Protein AF-0000000069302823 (afdb_homodimer)

pLDDT: mean 76.03, std 18.4, range [20.64, 96.56]

Organism: Polarella glacialis (NCBI:txid89957)

Solvent-accessible surface area (backbone atoms only — not comparable to full-atom values): 49900 Å² total; per-residue (Å²): 133,79,69,58,78,60,63,88,50,53,72,64,49,53,47,46,49,45,36,49,55,35,30,52,58,48,53,49,47,49,55,50,49,50,18,51,53,42,15,50,49,35,27,71,75,63,65,37,54,66,66,62,16,39,42,46,23,37,18,30,27,54,12,13,20,48,34,65,62,66,50,64,77,49,53,72,64,56,51,49,52,46,50,49,38,23,58,72,35,13,65,62,60,54,60,45,48,62,47,53,51,46,47,52,49,47,52,50,48,50,51,47,32,56,73,67,69,42,82,75,68,71,71,61,54,59,54,36,50,52,50,47,52,51,50,54,50,48,50,52,50,49,51,46,49,53,40,22,55,52,37,42,56,43,40,55,66,57,47,72,85,64,75,56,49,69,59,54,25,44,46,43,28,51,20,22,30,35,12,14,28,51,56,65,37,78,54,48,43,52,60,40,46,82,39,56,68,51,40,50,51,46,26,47,34,18,33,46,35,48,82,37,30,36,48,48,50,45,51,51,45,53,52,47,38,70,69,43,63,93,47,72,68,27,52,37,39,47,46,42,65,74,42,22,53,47,70,33,82,63,30,58,51,71,68,50,35,52,48,46,50,48,52,53,51,48,55,30,49,50,45,36,49,40,42,56,73,72,30,50,80,32,73,78,46,52,74,41,54,73,70,48,32,50,46,47,44,49,27,31,33,49,13,42,43,31,10,19,46,55,57,61,67,59,46,73,46,48,67,42,45,48,47,51,50,43,53,45,19,58,45,44,60,44,57,60,36,47,46,47,46,59,62,47,36,67,76,51,82,61,68,67,37,41,49,2,40,59,12,28,53,50,49,55,49,48,51,52,49,50,51,52,52,44,54,38,36,57,71,41,43,65,57,29,52,51,41,36,53,48,39,24,67,43,58,52,74,65,42,79,76,49,72,39,70,66,50,54,50,44,41,50,37,16,27,29,36,20,10,19,43,51,65,42,26,93,65,70,83,28,21,39,63,47,76,46,53,71,68,44,43,53,49,45,46,52,37,26,52,51,32,64,51,67,61,54,62,75,45,65,53,68,56,42,45,48,83,84,38,42,68,54,48,53,52,38,60,60,64,30,64,59,48,63,59,45,54,52,58,58,46,58,74,70,102,131,80,68,59,75,62,63,88,51,55,73,63,49,54,47,46,50,45,35,49,54,36,30,52,57,49,52,50,47,50,54,52,49,51,17,50,54,41,14,50,50,36,29,72,74,63,66,39,55,67,66,62,16,39,42,45,22,37,19,29,28,55,12,12,20,47,33,65,63,66,50,63,76,49,52,70,64,55,52,48,50,45,51,51,37,23,58,72,36,14,65,61,60,53,62,45,50,63,48,53,51,47,47,53,50,47,51,50,48,50,51,48,31,57,74,68,70,41,83,75,70,71,70,61,56,58,54,35,49,50,51,47,52,49,51,54,51,48,49,53,49,50,50,46,50,53,41,22,56,54,37,43,56,44,38,55,66,59,46,72,86,64,77,55,50,70,60,54,25,45,46,42,28,51,21,22,30,34,12,14,28,48,57,66,36,78,53,49,41,52,61,40,47,82,39,57,68,51,38,49,52,46,25,47,33,18,34,46,33,47,79,36,31,35,47,48,51,45,50,52,44,53,50,47,38,70,69,43,63,93,48,72,67,26,51,38,38,47,46,41,65,74,40,21,51,48,70,33,81,63,30,58,51,69,68,48,35,51,48,44,51,47,50,52,50,49,55,30,48,51,45,36,49,40,41,56,72,71,30,49,82,32,73,80,45,52,74,41,54,72,71,49,33,51,45,45,44,50,27,31,32,49,12,40,44,32,10,19,46,56,57,61,69,58,45,72,46,49,65,44,45,48,47,52,52,44,52,46,20,60,46,47,60,45,56,60,33,47,44,47,47,60,61,46,35,67,76,52,79,61,66,70,35,42,48,2,40,59,12,29,54,50,50,56,49,48,52,52,49,51,50,51,51,43,51,38,36,57,71,42,43,64,58,30,53,50,43,34,55,49,40,24,67,43,57,50,75,66,42,78,76,48,72,39,70,66,49,53,51,42,41,50,37,16,26,28,36,19,10,19,43,49,66,42,28,93,66,71,83,27,21,39,64,47,74,46,54,72,67,45,43,55,50,46,47,52,37,24,52,53,32,63,51,66,62,54,62,76,45,64,53,70,54,42,44,50,82,81,39,43,68,54,48,51,51,39,61,58,65,30,64,59,49,65,57,46,52,48,57,58,48,56,74,68,102

Foldseek 3Di:
DPCVLCVVPPPLNVVLLCCQLFVLVVLLVVLQVQLVVQLVCCCVVFVDDNLQSSLLSLLLLLLLQFHLDFLLPGDLVNLVSSLVSLQNNFPLVVQLVNLVSVLVVLVSVQVVCVVVVHPRPDPLLNVLSVVVSVLSVVLLVVLLVVQLVQLLVLLCVQPPVRPSDSSQSNSLSSLLLSLSQHHNHLCVLLSCLQPLSNLVSSLVSNCCNPLCVQLVSLVVLVVCLVPDPDDSVNVSSVVCQVQVVQNGLSHAHPVLSVVSVVVLVVLLVVLLVCCVVQPVPFPFLVVDDPVSSSSQSSSCSSSLLRRQHHNTQPLSGDPVSLVSSLVSLLCSCVSSLLRSLCVLCVVPPDPVVSVVVLVVLVVVLVVVLVVLLVVQCVQCVVVQVVQVVVCVVVVPDPGSQTPDSVQSSSLLSSLLSSNNHHNAPPDDSGHVCSPGDSVNSVSSSVSNSNSSSSSDPSGDRVSNQDPVCVVSVVVSVCPPCCVVVVVVVVVVVVD/DPCVLCPVPDPLSVVLLCCQQFVLVVVLVVLQVQLVVQLVCCCVVFVDDNLQSSLLSLLLLLLLQFHLDFLLPGDLVNLVSSLVSLQNNFPLVVQLVNLVSVLVVVVSVQVVCVVVVHPRPDPLLNVLSVVVSVLSVVLLVVLLVVQLVQLLVLLCVQPPVRPSDSSQSNSLSSLLLSLSQHHNHLCVLLSCLQPLSNLVSSLVSNCCNPLCVQLVSLVVLVVCLVPDPDDSVNVSSVVCQVQVVQNGLSHAHPVLSVVSVVVLVVLLVVLLVCCVVQPVPFPFLVVDDPVSSSSQSSSCSSSLLRRQHHNTQPLSGDPVSLVSSLVSLLCSLVSSLLRSLCVLCVVVPDPVVSVVVLVVLVVVLVVVLVVLLVVQCVQCVVVQVVQVVVCVVVVPDPGSQTPDSVQSSSLLSSLLSSNNHHNAPPDDSGHVCSPGDSVNSVSSSVSNSNSSSSSDPSGDRVSNQDPVCVVSVVVSVCPPCVVVVVVVVVVVVVD

Structure (mmCIF, N/CA/C/O backbone):
data_AF-0000000069302823-model_v1
#
loop_
_entity.id
_entity.type
_entity.pdbx_description
1 polymer 'Uncharacterized protein'
#
loop_
_atom_site.group_PDB
_atom_site.id
_atom_site.type_symbol
_atom_site.label_atom_id
_atom_site.label_alt_id
_atom_site.label_comp_id
_atom_site.label_asym_id
_atom_site.label_entity_id
_atom_site.label_seq_id
_atom_site.pdbx_PDB_ins_code
_atom_site.Cartn_x
_atom_site.Cartn_y
_atom_site.Cartn_z
_atom_site.occupancy
_atom_site.B_iso_or_equiv
_atom_site.auth_seq_id
_atom_site.auth_comp_id
_atom_site.auth_asym_id
_atom_site.auth_atom_id
_atom_site.pdbx_PDB_model_num
ATOM 1 N N . MET A 1 1 ? -42.906 18.656 -5.301 1 31.75 1 MET A N 1
ATOM 2 C CA . MET A 1 1 ? -42.312 19.766 -4.547 1 31.75 1 MET A CA 1
ATOM 3 C C . MET A 1 1 ? -41.562 20.703 -5.469 1 31.75 1 MET A C 1
ATOM 5 O O . MET A 1 1 ? -40.75 20.266 -6.285 1 31.75 1 MET A O 1
ATOM 9 N N . ASP A 1 2 ? -41.938 21.859 -5.57 1 36.12 2 ASP A N 1
ATOM 10 C CA . ASP A 1 2 ? -41.688 22.906 -6.555 1 36.12 2 ASP A CA 1
ATOM 11 C C . ASP A 1 2 ? -40.281 23.469 -6.398 1 36.12 2 ASP A C 1
ATOM 13 O O . ASP A 1 2 ? -39.938 24 -5.348 1 36.12 2 ASP A O 1
ATOM 17 N N . LEU A 1 3 ? -39.344 22.797 -6.879 1 42.91 3 LEU A N 1
ATOM 18 C CA . LEU A 1 3 ? -37.969 23.25 -7.039 1 42.91 3 LEU A CA 1
ATOM 19 C C . LEU A 1 3 ? -37.938 24.672 -7.594 1 42.91 3 LEU A C 1
ATOM 21 O O . LEU A 1 3 ? -36.906 25.109 -8.109 1 42.91 3 LEU A O 1
ATOM 25 N N . HIS A 1 4 ? -39 25.328 -7.641 1 45.97 4 HIS A N 1
ATOM 26 C CA . HIS A 1 4 ? -39.125 26.656 -8.219 1 45.97 4 HIS A CA 1
ATOM 27 C C . HIS A 1 4 ? -38.281 27.656 -7.422 1 45.97 4 HIS A C 1
ATOM 29 O O . HIS A 1 4 ? -38 28.766 -7.895 1 45.97 4 HIS A O 1
ATOM 35 N N . TRP A 1 5 ? -38.25 27.438 -6.234 1 45.53 5 TRP A N 1
ATOM 36 C CA . TRP A 1 5 ? -37.5 28.406 -5.441 1 45.53 5 TRP A CA 1
ATOM 37 C C . TRP A 1 5 ? -36.031 28.438 -5.887 1 45.53 5 TRP A C 1
ATOM 39 O O . TRP A 1 5 ? -35.344 29.453 -5.691 1 45.53 5 TRP A O 1
ATOM 49 N N . LEU A 1 6 ? -35.5 27.469 -6.473 1 47.16 6 LEU A N 1
ATOM 50 C CA . LEU A 1 6 ? -34.125 27.422 -6.98 1 47.16 6 LEU A CA 1
ATOM 51 C C . LEU A 1 6 ? -34 28.297 -8.227 1 47.16 6 LEU A C 1
ATOM 53 O O . LEU A 1 6 ? -32.875 28.562 -8.664 1 47.16 6 LEU A O 1
ATOM 57 N N . LYS A 1 7 ? -35.156 28.719 -8.992 1 41.16 7 LYS A N 1
ATOM 58 C CA . LYS A 1 7 ? -35.062 29.406 -10.273 1 41.16 7 LYS A CA 1
ATOM 59 C C . LYS A 1 7 ? -34.594 30.844 -10.086 1 41.16 7 LYS A C 1
ATOM 61 O O . LYS A 1 7 ? -34.125 31.469 -11.031 1 41.16 7 LYS A O 1
ATOM 66 N N . THR A 1 8 ? -35.188 31.719 -9.375 1 39.62 8 THR A N 1
ATOM 67 C CA . THR A 1 8 ? -34.688 33.094 -9.367 1 39.62 8 THR A CA 1
ATOM 68 C C . THR A 1 8 ? -33.25 33.156 -8.836 1 39.62 8 THR A C 1
ATOM 70 O O . THR A 1 8 ? -33.031 33.5 -7.668 1 39.62 8 THR A O 1
ATOM 73 N N . LYS A 1 9 ? -32.188 32.125 -9.117 1 46.94 9 LYS A N 1
ATOM 74 C CA . LYS A 1 9 ? -31.062 31.359 -8.578 1 46.94 9 LYS A CA 1
ATOM 75 C C . LYS A 1 9 ? -29.797 32.219 -8.562 1 46.94 9 LYS A C 1
ATOM 77 O O . LYS A 1 9 ? -29.312 32.625 -9.617 1 46.94 9 LYS A O 1
ATOM 82 N N . SER A 1 10 ? -29.484 33.094 -7.492 1 44.59 10 SER A N 1
ATOM 83 C CA . SER A 1 10 ? -28.219 33.812 -7.297 1 44.59 10 SER A CA 1
ATOM 84 C C . SER A 1 10 ? -27.031 32.875 -7.523 1 44.59 10 SER A C 1
ATOM 86 O O . SER A 1 10 ? -27.172 31.656 -7.469 1 44.59 10 SER A O 1
ATOM 88 N N . LEU A 1 11 ? -25.938 33.375 -8.078 1 52.22 11 LEU A N 1
ATOM 89 C CA . LEU A 1 11 ? -24.672 32.719 -8.32 1 52.22 11 LEU A CA 1
ATOM 90 C C . LEU A 1 11 ? -24.297 31.812 -7.152 1 52.22 11 LEU A C 1
ATOM 92 O O . LEU A 1 11 ? -23.781 30.703 -7.359 1 52.22 11 LEU A O 1
ATOM 96 N N . ALA A 1 12 ? -24.672 32.219 -6.109 1 53.38 12 ALA A N 1
ATOM 97 C CA . ALA A 1 12 ? -24.375 31.438 -4.906 1 53.38 12 ALA A CA 1
ATOM 98 C C . ALA A 1 12 ? -25.188 30.141 -4.863 1 53.38 12 ALA A C 1
ATOM 100 O O . ALA A 1 12 ? -24.672 29.094 -4.469 1 53.38 12 ALA A O 1
ATOM 101 N N . GLU A 1 13 ? -26.266 30.266 -5.324 1 55.09 13 GLU A N 1
ATOM 102 C CA . GLU A 1 13 ? -27.141 29.094 -5.301 1 55.09 13 GLU A CA 1
ATOM 103 C C . GLU A 1 13 ? -26.688 28.047 -6.309 1 55.09 13 GLU A C 1
ATOM 105 O O . GLU A 1 13 ? -26.75 26.844 -6.031 1 55.09 13 GLU A O 1
ATOM 110 N N . HIS A 1 14 ? -26.297 28.609 -7.422 1 55.91 14 HIS A N 1
ATOM 111 C CA . HIS A 1 14 ? -25.766 27.688 -8.422 1 55.91 14 HIS A CA 1
ATOM 112 C C . HIS A 1 14 ? -24.531 26.969 -7.91 1 55.91 14 HIS A C 1
ATOM 114 O O . HIS A 1 14 ? -24.375 25.766 -8.109 1 55.91 14 HIS A O 1
ATOM 120 N N . PHE A 1 15 ? -23.844 27.766 -7.301 1 57.75 15 PHE A N 1
ATOM 121 C CA . PHE A 1 15 ? -22.609 27.188 -6.754 1 57.75 15 PHE A CA 1
ATOM 122 C C . PHE A 1 15 ? -22.922 26.172 -5.668 1 57.75 15 PHE A C 1
ATOM 124 O O . PHE A 1 15 ? -22.234 25.156 -5.539 1 57.75 15 PHE A O 1
ATOM 131 N N . TYR A 1 16 ? -23.922 26.547 -5.031 1 57.09 16 TYR A N 1
ATOM 132 C CA . TYR A 1 16 ? -24.359 25.625 -3.982 1 57.09 16 TYR A CA 1
ATOM 133 C C . TYR A 1 16 ? -24.828 24.312 -4.578 1 57.09 16 TYR A C 1
ATOM 135 O O . TYR A 1 16 ? -24.484 23.234 -4.07 1 57.09 16 TYR A O 1
ATOM 143 N N . THR A 1 17 ? -25.5 24.469 -5.598 1 56.47 17 THR A N 1
ATOM 144 C CA . THR A 1 17 ? -26 23.25 -6.227 1 56.47 17 THR A CA 1
ATOM 145 C C . THR A 1 17 ? -24.859 22.438 -6.816 1 56.47 17 THR A C 1
ATOM 147 O O . THR A 1 17 ? -24.859 21.203 -6.738 1 56.47 17 THR A O 1
ATOM 150 N N . LEU A 1 18 ? -24.031 23.188 -7.387 1 57.38 18 LEU A N 1
ATOM 151 C CA . LEU A 1 18 ? -22.875 22.516 -7.965 1 57.38 18 LEU A CA 1
ATOM 152 C C . LEU A 1 18 ? -22.016 21.875 -6.875 1 57.38 18 LEU A C 1
ATOM 154 O O . LEU A 1 18 ? -21.516 20.766 -7.051 1 57.38 18 LEU A O 1
ATOM 158 N N . ALA A 1 19 ? -21.922 22.641 -5.848 1 58.94 19 ALA A N 1
ATOM 159 C CA . ALA A 1 19 ? -21.125 22.156 -4.73 1 58.94 19 ALA A CA 1
ATOM 160 C C . ALA A 1 19 ? -21.766 20.938 -4.074 1 58.94 19 ALA A C 1
ATOM 162 O O . ALA A 1 19 ? -21.062 20.062 -3.582 1 58.94 19 ALA A O 1
ATOM 163 N N . LEU A 1 20 ? -23.016 21 -4.176 1 57.66 20 LEU A N 1
ATOM 164 C CA . LEU A 1 20 ? -23.734 19.906 -3.564 1 57.66 20 LEU A CA 1
ATOM 165 C C . LEU A 1 20 ? -23.641 18.641 -4.422 1 57.66 20 LEU A C 1
ATOM 167 O O . LEU A 1 20 ? -23.531 17.531 -3.893 1 57.66 20 LEU A O 1
ATOM 171 N N . THR A 1 21 ? -23.594 18.969 -5.738 1 55.31 21 THR A N 1
ATOM 172 C CA . THR A 1 21 ? -23.625 17.812 -6.621 1 55.31 21 THR A CA 1
ATOM 173 C C . THR A 1 21 ? -22.219 17.297 -6.895 1 55.31 21 THR A C 1
ATOM 175 O O . THR A 1 21 ? -22.016 16.078 -7.008 1 55.31 21 THR A O 1
ATOM 178 N N . HIS A 1 22 ? -21.406 18.297 -6.945 1 63.88 22 HIS A N 1
ATOM 179 C CA . HIS A 1 22 ? -20.047 17.922 -7.293 1 63.88 22 HIS A CA 1
ATOM 180 C C . HIS A 1 22 ? -19.047 18.484 -6.289 1 63.88 22 HIS A C 1
ATOM 182 O O . HIS A 1 22 ? -18.094 19.172 -6.676 1 63.88 22 HIS A O 1
ATOM 188 N N . TYR A 1 23 ? -19.281 18.281 -5.125 1 69.25 23 TYR A N 1
ATOM 189 C CA . TYR A 1 23 ? -18.484 18.828 -4.027 1 69.25 23 TYR A CA 1
ATOM 190 C C . TYR A 1 23 ? -17 18.562 -4.242 1 69.25 23 TYR A C 1
ATOM 192 O O . TYR A 1 23 ? -16.172 19.453 -4.055 1 69.25 23 TYR A O 1
ATOM 200 N N . ARG A 1 24 ? -16.75 17.438 -4.754 1 74.44 24 ARG A N 1
ATOM 201 C CA . ARG A 1 24 ? -15.352 17.078 -4.93 1 74.44 24 ARG A CA 1
ATOM 202 C C . ARG A 1 24 ? -14.688 17.922 -6.008 1 74.44 24 ARG A C 1
ATOM 204 O O . ARG A 1 24 ? -13.539 18.328 -5.855 1 74.44 24 ARG A O 1
ATOM 211 N N . LEU A 1 25 ? -15.438 18.203 -6.969 1 76.19 25 LEU A N 1
ATOM 212 C CA . LEU A 1 25 ? -14.875 18.953 -8.078 1 76.19 25 LEU A CA 1
ATOM 213 C C . LEU A 1 25 ? -14.703 20.422 -7.699 1 76.19 25 LEU A C 1
ATOM 215 O O . LEU A 1 25 ? -13.719 21.062 -8.086 1 76.19 25 LEU A O 1
ATOM 219 N N . VAL A 1 26 ? -15.656 20.891 -6.945 1 77.88 26 VAL A N 1
ATOM 220 C CA . VAL A 1 26 ? -15.57 22.281 -6.535 1 77.88 26 VAL A CA 1
ATOM 221 C C . VAL A 1 26 ? -14.43 22.469 -5.535 1 77.88 26 VAL A C 1
ATOM 223 O O . VAL A 1 26 ? -13.695 23.453 -5.598 1 77.88 26 VAL A O 1
ATOM 226 N N . TYR A 1 27 ? -14.352 21.531 -4.711 1 83.12 27 TYR A N 1
ATOM 227 C CA . TYR A 1 27 ? -13.273 21.562 -3.73 1 83.12 27 TYR A CA 1
ATOM 228 C C . TYR A 1 27 ? -11.914 21.484 -4.414 1 83.12 27 TYR A C 1
ATOM 230 O O . TYR A 1 27 ? -11.016 22.281 -4.125 1 83.12 27 TYR A O 1
ATOM 238 N N . ALA A 1 28 ? -11.789 20.594 -5.297 1 86.19 28 ALA A N 1
ATOM 239 C CA . ALA A 1 28 ? -10.547 20.438 -6.051 1 86.19 28 ALA A CA 1
ATOM 240 C C . ALA A 1 28 ? -10.273 21.688 -6.902 1 86.19 28 ALA A C 1
ATOM 242 O O . ALA A 1 28 ? -9.125 22.125 -7.012 1 86.19 28 ALA A O 1
ATOM 243 N N . GLY A 1 29 ? -11.352 22.188 -7.492 1 87.12 29 GLY A N 1
ATOM 244 C CA . GLY A 1 29 ? -11.203 23.391 -8.289 1 87.12 29 GLY A CA 1
ATOM 245 C C . GLY A 1 29 ? -10.734 24.594 -7.484 1 87.12 29 GLY A C 1
ATOM 246 O O . GLY A 1 29 ? -9.898 25.375 -7.949 1 87.12 29 GLY A O 1
ATOM 247 N N . TYR A 1 30 ? -11.234 24.688 -6.305 1 88.94 30 TYR A N 1
ATOM 248 C CA . TYR A 1 30 ? -10.812 25.781 -5.422 1 88.94 30 TYR A CA 1
ATOM 249 C C . TYR A 1 30 ? -9.328 25.656 -5.078 1 88.94 30 TYR A C 1
ATOM 251 O O . TYR A 1 30 ? -8.578 26.625 -5.184 1 88.94 30 TYR A O 1
ATOM 259 N N . LEU A 1 31 ? -8.906 24.453 -4.723 1 92.38 31 LEU A N 1
ATOM 260 C CA . LEU A 1 31 ? -7.523 24.234 -4.305 1 92.38 31 LEU A CA 1
ATOM 261 C C . LEU A 1 31 ? -6.562 24.484 -5.461 1 92.38 31 LEU A C 1
ATOM 263 O O . LEU A 1 31 ? -5.52 25.125 -5.289 1 92.38 31 LEU A O 1
ATOM 267 N N . VAL A 1 32 ? -6.965 24.016 -6.602 1 94.5 32 VAL A N 1
ATOM 268 C CA . VAL A 1 32 ? -6.102 24.156 -7.77 1 94.5 32 VAL A CA 1
ATOM 269 C C . VAL A 1 32 ? -6.047 25.625 -8.203 1 94.5 32 VAL A C 1
ATOM 271 O O . VAL A 1 32 ? -4.977 26.156 -8.508 1 94.5 32 VAL A O 1
ATOM 274 N N . SER A 1 33 ? -7.188 26.25 -8.188 1 94.88 33 SER A N 1
ATOM 275 C CA . SER A 1 33 ? -7.227 27.656 -8.57 1 94.88 33 SER A CA 1
ATOM 276 C C . SER A 1 33 ? -6.418 28.531 -7.609 1 94.88 33 SER A C 1
ATOM 278 O O . SER A 1 33 ? -5.672 29.406 -8.039 1 94.88 33 SER A O 1
ATOM 280 N N . LEU A 1 34 ? -6.578 28.266 -6.387 1 95.06 34 LEU A N 1
ATOM 281 C CA . LEU A 1 34 ? -5.828 29 -5.383 1 95.06 34 LEU A CA 1
ATOM 282 C C . LEU A 1 34 ? -4.328 28.797 -5.562 1 95.06 34 LEU A C 1
ATOM 284 O O . LEU A 1 34 ? -3.547 29.75 -5.445 1 95.06 34 LEU A O 1
ATOM 288 N N . SER A 1 35 ? -3.943 27.578 -5.844 1 96.44 35 SER A N 1
ATOM 289 C CA . SER A 1 35 ? -2.531 27.266 -6.043 1 96.44 35 SER A CA 1
ATOM 290 C C . SER A 1 35 ? -1.982 27.953 -7.289 1 96.44 35 SER A C 1
ATOM 292 O O . SER A 1 35 ? -0.849 28.438 -7.285 1 96.44 35 SER A O 1
ATOM 294 N N . LEU A 1 36 ? -2.779 28.031 -8.297 1 96.25 36 LEU A N 1
ATOM 295 C CA . LEU A 1 36 ? -2.328 28.656 -9.539 1 96.25 36 LEU A CA 1
ATOM 296 C C . LEU A 1 36 ? -2.229 30.172 -9.375 1 96.25 36 LEU A C 1
ATOM 298 O O . LEU A 1 36 ? -1.3 30.797 -9.891 1 96.25 36 LEU A O 1
ATOM 302 N N . VAL A 1 37 ? -3.172 30.719 -8.688 1 96.12 37 VAL A N 1
ATOM 303 C CA . VAL A 1 37 ? -3.109 32.156 -8.398 1 96.12 37 VAL A CA 1
ATOM 304 C C . VAL A 1 37 ? -1.88 32.438 -7.543 1 96.12 37 VAL A C 1
ATOM 306 O O . VAL A 1 37 ? -1.177 33.438 -7.777 1 96.12 37 VAL A O 1
ATOM 309 N N . GLY A 1 38 ? -1.665 31.594 -6.555 1 96.31 38 GLY A N 1
ATOM 310 C CA . GLY A 1 38 ? -0.47 31.75 -5.742 1 96.31 38 GLY A CA 1
ATOM 311 C C . GLY A 1 38 ? 0.815 31.641 -6.539 1 96.31 38 GLY A C 1
ATOM 312 O O . GLY A 1 38 ? 1.758 32.406 -6.324 1 96.31 38 GLY A O 1
ATOM 313 N N . ALA A 1 39 ? 0.832 30.703 -7.473 1 96.5 39 ALA A N 1
ATOM 314 C CA . ALA A 1 39 ? 2 30.531 -8.328 1 96.5 39 ALA A CA 1
ATOM 315 C C . ALA A 1 39 ? 2.254 31.766 -9.18 1 96.5 39 ALA A C 1
ATOM 317 O O . ALA A 1 39 ? 3.402 32.188 -9.367 1 96.5 39 ALA A O 1
ATOM 318 N N . LEU A 1 40 ? 1.222 32.312 -9.688 1 95.94 40 LEU A N 1
ATOM 319 C CA . LEU A 1 40 ? 1.334 33.531 -10.492 1 95.94 40 LEU A CA 1
ATOM 320 C C . LEU A 1 40 ? 1.884 34.688 -9.664 1 95.94 40 LEU A C 1
ATOM 322 O O . LEU A 1 40 ? 2.736 35.438 -10.133 1 95.94 40 LEU A O 1
ATOM 326 N N . LEU A 1 41 ? 1.4 34.812 -8.469 1 95.75 41 LEU A N 1
ATOM 327 C CA . LEU A 1 41 ? 1.869 35.875 -7.586 1 95.75 41 LEU A CA 1
ATOM 328 C C . LEU A 1 41 ? 3.342 35.688 -7.238 1 95.75 41 LEU A C 1
ATOM 330 O O . LEU A 1 41 ? 4.102 36.656 -7.188 1 95.75 41 LEU A O 1
ATOM 334 N N . LEU A 1 42 ? 3.719 34.438 -7.004 1 94.81 42 LEU A N 1
ATOM 335 C CA . LEU A 1 42 ? 5.102 34.156 -6.641 1 94.81 42 LEU A CA 1
ATOM 336 C C . LEU A 1 42 ? 6.035 34.406 -7.82 1 94.81 42 LEU A C 1
ATOM 338 O O . LEU A 1 42 ? 7.18 34.812 -7.637 1 94.81 42 LEU A O 1
ATOM 342 N N . ASN A 1 43 ? 5.574 34.062 -9.023 1 94.56 43 ASN A N 1
ATOM 343 C CA . ASN A 1 43 ? 6.379 34.312 -10.211 1 94.56 43 ASN A CA 1
ATOM 344 C C . ASN A 1 43 ? 6.512 35.781 -10.523 1 94.56 43 ASN A C 1
ATOM 346 O O . ASN A 1 43 ? 7.609 36.281 -10.805 1 94.56 43 ASN A O 1
ATOM 350 N N . LEU A 1 44 ? 5.453 36.562 -10.438 1 92.31 44 LEU A N 1
ATOM 351 C CA . LEU A 1 44 ? 5.426 37.969 -10.836 1 92.31 44 LEU A CA 1
ATOM 352 C C . LEU A 1 44 ? 6.07 38.844 -9.766 1 92.31 44 LEU A C 1
ATOM 354 O O . LEU A 1 44 ? 6.848 39.75 -10.086 1 92.31 44 LEU A O 1
ATOM 358 N N . CYS A 1 45 ? 5.723 38.594 -8.57 1 87.75 45 CYS A N 1
ATOM 359 C CA . CYS A 1 45 ? 6.152 39.5 -7.5 1 87.75 45 CYS A CA 1
ATOM 360 C C . CYS A 1 45 ? 7.547 39.125 -7.012 1 87.75 45 CYS A C 1
ATOM 362 O O . CYS A 1 45 ? 8.32 40 -6.605 1 87.75 45 CYS A O 1
ATOM 364 N N . CYS A 1 46 ? 7.887 37.812 -7.07 1 84.31 46 CYS A N 1
ATOM 365 C CA . CYS A 1 46 ? 9.094 37.375 -6.379 1 84.31 46 CYS A CA 1
ATOM 366 C C . CYS A 1 46 ? 10.117 36.844 -7.363 1 84.31 46 CYS A C 1
ATOM 368 O O . CYS A 1 46 ? 11.227 36.469 -6.973 1 84.31 46 CYS A O 1
ATOM 370 N N . GLY A 1 47 ? 9.789 36.688 -8.586 1 88.31 47 GLY A N 1
ATOM 371 C CA . GLY A 1 47 ? 10.727 36.312 -9.625 1 88.31 47 GLY A CA 1
ATOM 372 C C . GLY A 1 47 ? 11.047 34.812 -9.594 1 88.31 47 GLY A C 1
ATOM 373 O O . GLY A 1 47 ? 12.102 34.406 -10.078 1 88.31 47 GLY A O 1
ATOM 374 N N . LEU A 1 48 ? 10.25 34.031 -8.898 1 91.25 48 LEU A N 1
ATOM 375 C CA . LEU A 1 48 ? 10.477 32.594 -8.898 1 91.25 48 LEU A CA 1
ATOM 376 C C . LEU A 1 48 ? 10.156 31.984 -10.258 1 91.25 48 LEU A C 1
ATOM 378 O O . LEU A 1 48 ? 9.219 32.438 -10.93 1 91.25 48 LEU A O 1
ATOM 382 N N . GLN A 1 49 ? 10.977 31.031 -10.656 1 93.69 49 GLN A N 1
ATOM 383 C CA . GLN A 1 49 ? 10.688 30.312 -11.891 1 93.69 49 GLN A CA 1
ATOM 384 C C . GLN A 1 49 ? 9.344 29.594 -11.812 1 93.69 49 GLN A C 1
ATOM 386 O O . GLN A 1 49 ? 8.812 29.375 -10.727 1 93.69 49 GLN A O 1
ATOM 391 N N . TRP A 1 50 ? 8.82 29.234 -12.875 1 93.56 50 TRP A N 1
ATOM 392 C CA . TRP A 1 50 ? 7.465 28.719 -12.961 1 93.56 50 TRP A CA 1
ATOM 393 C C . TRP A 1 50 ? 7.324 27.422 -12.164 1 93.56 50 TRP A C 1
ATOM 395 O O . TRP A 1 50 ? 6.43 27.297 -11.328 1 93.56 50 TRP A O 1
ATOM 405 N N . VAL A 1 51 ? 8.234 26.484 -12.336 1 94.88 51 VAL A N 1
ATOM 406 C CA . VAL A 1 51 ? 8.078 25.188 -11.695 1 94.88 51 VAL A CA 1
ATOM 407 C C . VAL A 1 51 ? 8.219 25.344 -10.18 1 94.88 51 VAL A C 1
ATOM 409 O O . VAL A 1 51 ? 7.352 24.906 -9.422 1 94.88 51 VAL A O 1
ATOM 412 N N . PRO A 1 52 ? 9.234 26.094 -9.742 1 94.5 52 PRO A N 1
ATOM 413 C CA . PRO A 1 52 ? 9.336 26.297 -8.297 1 94.5 52 PRO A CA 1
ATOM 414 C C . PRO A 1 52 ? 8.164 27.109 -7.734 1 94.5 52 PRO A C 1
ATOM 416 O O . PRO A 1 52 ? 7.723 26.859 -6.613 1 94.5 52 PRO A O 1
ATOM 419 N N . ALA A 1 53 ? 7.707 28.016 -8.516 1 95.69 53 ALA A N 1
ATOM 420 C CA . ALA A 1 53 ? 6.574 28.812 -8.062 1 95.69 53 ALA A CA 1
ATOM 421 C C . ALA A 1 53 ? 5.32 27.969 -7.906 1 95.69 53 ALA A C 1
ATOM 423 O O . ALA A 1 53 ? 4.613 28.078 -6.902 1 95.69 53 ALA A O 1
ATOM 424 N N . ILE A 1 54 ? 5.082 27.109 -8.883 1 96.12 54 ILE A N 1
ATOM 425 C CA . ILE A 1 54 ? 3.926 26.234 -8.828 1 96.12 54 ILE A CA 1
ATOM 426 C C . ILE A 1 54 ? 4.078 25.25 -7.66 1 96.12 54 ILE A C 1
ATOM 428 O O . ILE A 1 54 ? 3.135 25.047 -6.895 1 96.12 54 ILE A O 1
ATOM 432 N N . PHE A 1 55 ? 5.223 24.734 -7.531 1 96.12 55 PHE A N 1
ATOM 433 C CA . PHE A 1 55 ? 5.473 23.734 -6.496 1 96.12 55 PHE A CA 1
ATOM 434 C C . PHE A 1 55 ? 5.27 24.344 -5.109 1 96.12 55 PHE A C 1
ATOM 436 O O . PHE A 1 55 ? 4.578 23.766 -4.27 1 96.12 55 PHE A O 1
ATOM 443 N N . MET A 1 56 ? 5.797 25.5 -4.902 1 93.88 56 MET A N 1
ATOM 444 C CA . MET A 1 56 ? 5.707 26.141 -3.592 1 93.88 56 MET A CA 1
ATOM 445 C C . MET A 1 56 ? 4.266 26.547 -3.281 1 93.88 56 MET A C 1
ATOM 447 O O . MET A 1 56 ? 3.822 26.438 -2.135 1 93.88 56 MET A O 1
ATOM 451 N N . ALA A 1 57 ? 3.615 26.953 -4.262 1 95.88 57 ALA A N 1
ATOM 452 C CA . ALA A 1 57 ? 2.211 27.312 -4.07 1 95.88 57 ALA A CA 1
ATOM 453 C C . ALA A 1 57 ? 1.374 26.078 -3.732 1 95.88 57 ALA A C 1
ATOM 455 O O . ALA A 1 57 ? 0.591 26.094 -2.781 1 95.88 57 ALA A O 1
ATOM 456 N N . PHE A 1 58 ? 1.563 25.016 -4.512 1 95.25 58 PHE A N 1
ATOM 457 C CA . PHE A 1 58 ? 0.831 23.781 -4.258 1 95.25 58 PHE A CA 1
ATOM 458 C C . PHE A 1 58 ? 1.162 23.219 -2.877 1 95.25 58 PHE A C 1
ATOM 460 O O . PHE A 1 58 ? 0.269 22.797 -2.143 1 95.25 58 PHE A O 1
ATOM 467 N N . SER A 1 59 ? 2.377 23.234 -2.539 1 93.69 59 SER A N 1
ATOM 468 C CA . SER A 1 59 ? 2.812 22.719 -1.246 1 93.69 59 SER A CA 1
ATOM 469 C C . SER A 1 59 ? 2.197 23.5 -0.098 1 93.69 59 SER A C 1
ATOM 471 O O . SER A 1 59 ? 1.821 22.938 0.927 1 93.69 59 SER A O 1
ATOM 473 N N . SER A 1 60 ? 2.049 24.812 -0.261 1 93.25 60 SER A N 1
ATOM 474 C CA . SER A 1 60 ? 1.495 25.672 0.78 1 93.25 60 SER A CA 1
ATOM 475 C C . SER A 1 60 ? -0.018 25.516 0.878 1 93.25 60 SER A C 1
ATOM 477 O O . SER A 1 60 ? -0.57 25.453 1.979 1 93.25 60 SER A O 1
ATOM 479 N N . VAL A 1 61 ? -0.666 25.391 -0.229 1 93.81 61 VAL A N 1
ATOM 480 C CA . VAL A 1 61 ? -2.123 25.328 -0.241 1 93.81 61 VAL A CA 1
ATOM 481 C C . VAL A 1 61 ? -2.582 23.938 0.22 1 93.81 61 VAL A C 1
ATOM 483 O O . VAL A 1 61 ? -3.559 23.812 0.962 1 93.81 61 VAL A O 1
ATOM 486 N N . MET A 1 62 ? -1.874 22.938 -0.186 1 90.5 62 MET A N 1
ATOM 487 C CA . MET A 1 62 ? -2.287 21.562 0.119 1 90.5 62 MET A CA 1
ATOM 488 C C . MET A 1 62 ? -1.861 21.172 1.529 1 90.5 62 MET A C 1
ATOM 490 O O . MET A 1 62 ? -2.303 20.141 2.051 1 90.5 62 MET A O 1
ATOM 494 N N . GLY A 1 63 ? -1.039 21.906 2.127 1 84.06 63 GLY A N 1
ATOM 495 C CA . GLY A 1 63 ? -0.583 21.594 3.471 1 84.06 63 GLY A CA 1
ATOM 496 C C . GLY A 1 63 ? 0.548 20.578 3.492 1 84.06 63 GLY A C 1
ATOM 497 O O . GLY A 1 63 ? 0.688 19.812 4.449 1 84.06 63 GLY A O 1
ATOM 498 N N . GLY A 1 64 ? 1.274 20.391 2.463 1 82.31 64 GLY A N 1
ATOM 499 C CA . GLY A 1 64 ? 2.34 19.406 2.385 1 82.31 64 GLY A CA 1
ATOM 500 C C . GLY A 1 64 ? 3.66 19.906 2.939 1 82.31 64 GLY A C 1
ATOM 501 O O . GLY A 1 64 ? 4.469 19.125 3.439 1 82.31 64 GLY A O 1
ATOM 502 N N . GLY A 1 65 ? 4.008 21.203 2.844 1 87.25 65 GLY A N 1
ATOM 503 C CA . GLY A 1 65 ? 5.16 21.844 3.449 1 87.25 65 GLY A CA 1
ATOM 504 C C . GLY A 1 65 ? 6.473 21.469 2.783 1 87.25 65 GLY A C 1
ATOM 505 O O . GLY A 1 65 ? 7.547 21.781 3.295 1 87.25 65 GLY A O 1
ATOM 506 N N . LEU A 1 66 ? 6.434 20.672 1.686 1 90.19 66 LEU A N 1
ATOM 507 C CA . LEU A 1 66 ? 7.656 20.359 0.952 1 90.19 66 LEU A CA 1
ATOM 508 C C . LEU A 1 66 ? 8.188 21.609 0.247 1 90.19 66 LEU A C 1
ATOM 510 O O . LEU A 1 66 ? 7.426 22.359 -0.368 1 90.19 66 LEU A O 1
ATOM 514 N N . ALA A 1 67 ? 9.438 21.859 0.405 1 90.56 67 ALA A N 1
ATOM 515 C CA . ALA A 1 67 ? 10.031 23.078 -0.146 1 90.56 67 ALA A CA 1
ATOM 516 C C . ALA A 1 67 ? 11.188 22.75 -1.087 1 90.56 67 ALA A C 1
ATOM 518 O O . ALA A 1 67 ? 12.117 22.047 -0.707 1 90.56 67 ALA A O 1
ATOM 519 N N . ILE A 1 68 ? 11.094 23.281 -2.283 1 92 68 ILE A N 1
ATOM 520 C CA . ILE A 1 68 ? 12.172 23.031 -3.244 1 92 68 ILE A CA 1
ATOM 521 C C . ILE A 1 68 ? 13.008 24.297 -3.408 1 92 68 ILE A C 1
ATOM 523 O O . ILE A 1 68 ? 14.016 24.297 -4.121 1 92 68 ILE A O 1
ATOM 527 N N . VAL A 1 69 ? 12.586 25.406 -2.779 1 88.94 69 VAL A N 1
ATOM 528 C CA . VAL A 1 69 ? 13.344 26.641 -2.727 1 88.94 69 VAL A CA 1
ATOM 529 C C . VAL A 1 69 ? 13.586 27.031 -1.272 1 88.94 69 VAL A C 1
ATOM 531 O O . VAL A 1 69 ? 12.711 26.875 -0.419 1 88.94 69 VAL A O 1
ATOM 534 N N . GLU A 1 70 ? 14.727 27.516 -1.031 1 85.38 70 GLU A N 1
ATOM 535 C CA . GLU A 1 70 ? 15.062 27.906 0.335 1 85.38 70 GLU A CA 1
ATOM 536 C C . GLU A 1 70 ? 14.25 29.109 0.786 1 85.38 70 GLU A C 1
ATOM 538 O O . GLU A 1 70 ? 14.258 30.156 0.127 1 85.38 70 GLU A O 1
ATOM 543 N N . THR A 1 71 ? 13.617 28.938 1.862 1 79.25 71 THR A N 1
ATOM 544 C CA . THR A 1 71 ? 12.766 30 2.385 1 79.25 71 THR A CA 1
ATOM 545 C C . THR A 1 71 ? 13.594 31.094 3.047 1 79.25 71 THR A C 1
ATOM 547 O O . THR A 1 71 ? 13.133 32.219 3.203 1 79.25 71 THR A O 1
ATOM 550 N N . SER A 1 72 ? 14.844 30.734 3.447 1 75.88 72 SER A N 1
ATOM 551 C CA . SER A 1 72 ? 15.703 31.719 4.113 1 75.88 72 SER A CA 1
ATOM 552 C C . SER A 1 72 ? 16.094 32.844 3.17 1 75.88 72 SER A C 1
ATOM 554 O O . SER A 1 72 ? 16.391 33.969 3.613 1 75.88 72 SER A O 1
ATOM 556 N N . GLU A 1 73 ? 15.953 32.531 1.901 1 73.75 73 GLU A N 1
ATOM 557 C CA . GLU A 1 73 ? 16.391 33.531 0.92 1 73.75 73 GLU A CA 1
ATOM 558 C C . GLU A 1 73 ? 15.211 34.312 0.368 1 73.75 73 GLU A C 1
ATOM 560 O O . GLU A 1 73 ? 15.391 35.219 -0.457 1 73.75 73 GLU A O 1
ATOM 565 N N . MET A 1 74 ? 14.141 34.062 0.965 1 81.19 74 MET A N 1
ATOM 566 C CA . MET A 1 74 ? 12.953 34.688 0.404 1 81.19 74 MET A CA 1
ATOM 567 C C . MET A 1 74 ? 12.664 36 1.109 1 81.19 74 MET A C 1
ATOM 569 O O . MET A 1 74 ? 12.977 36.156 2.293 1 81.19 74 MET A O 1
ATOM 573 N N . ASN A 1 75 ? 12.117 36.875 0.348 1 84.5 75 ASN A N 1
ATOM 574 C CA . ASN A 1 75 ? 11.727 38.156 0.901 1 84.5 75 ASN A CA 1
ATOM 575 C C . ASN A 1 75 ? 10.453 38.062 1.736 1 84.5 75 ASN A C 1
ATOM 577 O O . ASN A 1 75 ? 9.75 37.031 1.676 1 84.5 75 ASN A O 1
ATOM 581 N N . SER A 1 76 ? 10.195 39.094 2.549 1 85.12 76 SER A N 1
ATOM 582 C CA . SER A 1 76 ? 9.055 39.125 3.453 1 85.12 76 SER A CA 1
ATOM 583 C C . SER A 1 76 ? 7.738 39.031 2.682 1 85.12 76 SER A C 1
ATOM 585 O O . SER A 1 76 ? 6.773 38.438 3.146 1 85.12 76 SER A O 1
ATOM 587 N N . LEU A 1 77 ? 7.762 39.594 1.511 1 87.69 77 LEU A N 1
ATOM 588 C CA . LEU A 1 77 ? 6.551 39.562 0.699 1 87.69 77 LEU A CA 1
ATOM 589 C C . LEU A 1 77 ? 6.234 38.156 0.256 1 87.69 77 LEU A C 1
ATOM 591 O O . LEU A 1 77 ? 5.078 37.719 0.306 1 87.69 77 LEU A O 1
ATOM 595 N N . THR A 1 78 ? 7.254 37.5 -0.192 1 89.69 78 THR A N 1
ATOM 596 C CA . THR A 1 78 ? 7.074 36.125 -0.622 1 89.69 78 THR A CA 1
ATOM 597 C C . THR A 1 78 ? 6.574 35.25 0.531 1 89.69 78 THR A C 1
ATOM 599 O O . THR A 1 78 ? 5.656 34.438 0.358 1 89.69 78 THR A O 1
ATOM 602 N N . LEU A 1 79 ? 7.086 35.469 1.719 1 89.06 79 LEU A N 1
ATOM 603 C CA . LEU A 1 79 ? 6.684 34.719 2.9 1 89.06 79 LEU A CA 1
ATOM 604 C C . LEU A 1 79 ? 5.25 35.062 3.301 1 89.06 79 LEU A C 1
ATOM 606 O O . LEU A 1 79 ? 4.516 34.219 3.781 1 89.06 79 LEU A O 1
ATOM 610 N N . GLY A 1 80 ? 4.949 36.281 3.102 1 91.06 80 GLY A N 1
ATOM 611 C CA . GLY A 1 80 ? 3.576 36.688 3.363 1 91.06 80 GLY A CA 1
ATOM 612 C C . GLY A 1 80 ? 2.57 36.031 2.449 1 91.06 80 GLY A C 1
ATOM 613 O O . GLY A 1 80 ? 1.496 35.625 2.895 1 91.06 80 GLY A O 1
ATOM 614 N N . ILE A 1 81 ? 2.947 35.938 1.195 1 93.38 81 ILE A N 1
ATOM 615 C CA . ILE A 1 81 ? 2.082 35.281 0.225 1 93.38 81 ILE A CA 1
ATOM 616 C C . ILE A 1 81 ? 1.928 33.812 0.594 1 93.38 81 ILE A C 1
ATOM 618 O O . ILE A 1 81 ? 0.821 33.25 0.562 1 93.38 81 ILE A O 1
ATOM 622 N N . LEU A 1 82 ? 3.008 33.156 0.961 1 92.94 82 LEU A N 1
ATOM 623 C CA . LEU A 1 82 ? 2.959 31.766 1.346 1 92.94 82 LEU A CA 1
ATOM 624 C C . LEU A 1 82 ? 2.094 31.562 2.586 1 92.94 82 LEU A C 1
ATOM 626 O O . LEU A 1 82 ? 1.306 30.625 2.658 1 92.94 82 LEU A O 1
ATOM 630 N N . ALA A 1 83 ? 2.242 32.438 3.545 1 93 83 ALA A N 1
ATOM 631 C CA . ALA A 1 83 ? 1.426 32.375 4.754 1 93 83 ALA A CA 1
ATOM 632 C C . ALA A 1 83 ? -0.056 32.531 4.426 1 93 83 ALA A C 1
ATOM 634 O O . ALA A 1 83 ? -0.901 31.844 5.016 1 93 83 ALA A O 1
ATOM 635 N N . GLY A 1 84 ? -0.284 33.469 3.525 1 93.94 84 GLY A N 1
ATOM 636 C CA . GLY A 1 84 ? -1.66 33.625 3.088 1 93.94 84 GLY A CA 1
ATOM 637 C C . GLY A 1 84 ? -2.23 32.406 2.412 1 93.94 84 GLY A C 1
ATOM 638 O O . GLY A 1 84 ? -3.381 32.031 2.656 1 93.94 84 GLY A O 1
ATOM 639 N N . LEU A 1 85 ? -1.44 31.812 1.589 1 94.88 85 LEU A N 1
ATOM 640 C CA . LEU A 1 85 ? -1.872 30.594 0.901 1 94.88 85 LEU A CA 1
ATOM 641 C C . LEU A 1 85 ? -2.1 29.469 1.893 1 94.88 85 LEU A C 1
ATOM 643 O O . LEU A 1 85 ? -3.053 28.703 1.755 1 94.88 85 LEU A O 1
ATOM 647 N N . MET A 1 86 ? -1.291 29.344 2.893 1 93.31 86 MET A N 1
ATOM 648 C CA . MET A 1 86 ? -1.445 28.312 3.918 1 93.31 86 MET A CA 1
ATOM 649 C C . MET A 1 86 ? -2.75 28.5 4.684 1 93.31 86 MET A C 1
ATOM 651 O O . MET A 1 86 ? -3.449 27.531 4.977 1 93.31 86 MET A O 1
ATOM 655 N N . THR A 1 87 ? -3.029 29.75 4.949 1 92.31 87 THR A N 1
ATOM 656 C CA . THR A 1 87 ? -4.223 30.062 5.73 1 92.31 87 THR A CA 1
ATOM 657 C C . THR A 1 87 ? -5.484 29.75 4.93 1 92.31 87 THR A C 1
ATOM 659 O O . THR A 1 87 ? -6.422 29.141 5.445 1 92.31 87 THR A O 1
ATOM 662 N N . LEU A 1 88 ? -5.43 30.078 3.707 1 92.06 88 LEU A N 1
ATOM 663 C CA . LEU A 1 88 ? -6.602 29.875 2.861 1 92.06 88 LEU A CA 1
ATOM 664 C C . LEU A 1 88 ? -6.773 28.406 2.502 1 92.06 88 LEU A C 1
ATOM 666 O O . LEU A 1 88 ? -7.871 27.969 2.145 1 92.06 88 LEU A O 1
ATOM 670 N N . GLY A 1 89 ? -5.73 27.703 2.574 1 90.06 89 GLY A N 1
ATOM 671 C CA . GLY A 1 89 ? -5.801 26.281 2.277 1 90.06 89 GLY A CA 1
ATOM 672 C C . GLY A 1 89 ? -5.926 25.422 3.518 1 90.06 89 GLY A C 1
ATOM 673 O O . GLY A 1 89 ? -5.961 24.188 3.426 1 90.06 89 GLY A O 1
ATOM 674 N N . SER A 1 90 ? -5.98 26.016 4.633 1 87.75 90 SER A N 1
ATOM 675 C CA . SER A 1 90 ? -6.023 25.266 5.879 1 87.75 90 SER A CA 1
ATOM 676 C C . SER A 1 90 ? -7.258 24.375 5.945 1 87.75 90 SER A C 1
ATOM 678 O O . SER A 1 90 ? -8.336 24.766 5.484 1 87.75 90 SER A O 1
ATOM 680 N N . GLN A 1 91 ? -7.105 23.172 6.418 1 81 91 GLN A N 1
ATOM 681 C CA . GLN A 1 91 ? -8.172 22.188 6.461 1 81 91 GLN A CA 1
ATOM 682 C C . GLN A 1 91 ? -9.328 22.656 7.344 1 81 91 GLN A C 1
ATOM 684 O O . GLN A 1 91 ? -10.5 22.484 6.992 1 81 91 GLN A O 1
ATOM 689 N N . LEU A 1 92 ? -9.023 23.219 8.453 1 82.75 92 LEU A N 1
ATOM 690 C CA . LEU A 1 92 ? -10.047 23.656 9.398 1 82.75 92 LEU A CA 1
ATOM 691 C C . LEU A 1 92 ? -10.914 24.766 8.789 1 82.75 92 LEU A C 1
ATOM 693 O O . LEU A 1 92 ? -12.141 24.719 8.898 1 82.75 92 LEU A O 1
ATOM 697 N N . LEU A 1 93 ? -10.297 25.688 8.117 1 81.06 93 LEU A N 1
ATOM 698 C CA . LEU A 1 93 ? -11.047 26.781 7.512 1 81.06 93 LEU A CA 1
ATOM 699 C C . LEU A 1 93 ? -11.898 26.281 6.352 1 81.06 93 LEU A C 1
ATOM 701 O O . LEU A 1 93 ? -13 26.797 6.117 1 81.06 93 LEU A O 1
ATOM 705 N N . MET A 1 94 ? -11.414 25.328 5.723 1 81.88 94 MET A N 1
ATOM 706 C CA . MET A 1 94 ? -12.141 24.797 4.574 1 81.88 94 MET A CA 1
ATOM 707 C C . MET A 1 94 ? -13.383 24.031 5.027 1 81.88 94 MET A C 1
ATOM 709 O O . MET A 1 94 ? -14.328 23.875 4.258 1 81.88 94 MET A O 1
ATOM 713 N N . THR A 1 95 ? -13.367 23.594 6.211 1 80.19 95 THR A N 1
ATOM 714 C CA . THR A 1 95 ? -14.539 22.891 6.723 1 80.19 95 THR A CA 1
ATOM 715 C C . THR A 1 95 ? -15.695 23.859 6.957 1 80.19 95 THR A C 1
ATOM 717 O O . THR A 1 95 ? -16.844 23.438 7.086 1 80.19 95 THR A O 1
ATOM 720 N N . LEU A 1 96 ? -15.398 25.125 6.996 1 82.12 96 LEU A N 1
ATOM 721 C CA . LEU A 1 96 ? -16.406 26.141 7.266 1 82.12 96 LEU A CA 1
ATOM 722 C C . LEU A 1 96 ? -17.188 26.484 6 1 82.12 96 LEU A C 1
ATOM 724 O O . LEU A 1 96 ? -18.312 26.984 6.074 1 82.12 96 LEU A O 1
ATOM 728 N N . ILE A 1 97 ? -16.578 26.172 4.906 1 75.12 97 ILE A N 1
ATOM 729 C CA . ILE A 1 97 ? -17.172 26.594 3.641 1 75.12 97 ILE A CA 1
ATOM 730 C C . ILE A 1 97 ? -18.516 25.906 3.445 1 75.12 97 ILE A C 1
ATOM 732 O O . ILE A 1 97 ? -19.531 26.562 3.17 1 75.12 97 ILE A O 1
ATOM 736 N N . PRO A 1 98 ? -18.578 24.672 3.645 1 74.19 98 PRO A N 1
ATOM 737 C CA . PRO A 1 98 ? -19.891 24.016 3.492 1 74.19 98 PRO A CA 1
ATOM 738 C C . PRO A 1 98 ? -20.922 24.531 4.496 1 74.19 98 PRO A C 1
ATOM 740 O O . PRO A 1 98 ? -22.109 24.594 4.184 1 74.19 98 PRO A O 1
ATOM 743 N N . VAL A 1 99 ? -20.484 24.875 5.633 1 78.62 99 VAL A N 1
ATOM 744 C CA . VAL A 1 99 ? -21.391 25.375 6.668 1 78.62 99 VAL A CA 1
ATOM 745 C C . VAL A 1 99 ? -21.938 26.734 6.262 1 78.62 99 VAL A C 1
ATOM 747 O O . VAL A 1 99 ? -23.125 27.016 6.43 1 78.62 99 VAL A O 1
ATOM 750 N N . LEU A 1 100 ? -21.125 27.516 5.738 1 78.62 100 LEU A N 1
ATOM 751 C CA . LEU A 1 100 ? -21.531 28.844 5.297 1 78.62 100 LEU A CA 1
ATOM 752 C C . LEU A 1 100 ? -22.5 28.75 4.117 1 78.62 100 LEU A C 1
ATOM 754 O O . LEU A 1 100 ? -23.469 29.5 4.059 1 78.62 100 LEU A O 1
ATOM 758 N N . LEU A 1 101 ? -22.188 27.844 3.271 1 72.81 101 LEU A N 1
ATOM 759 C CA . LEU A 1 101 ? -23.062 27.656 2.123 1 72.81 101 LEU A CA 1
ATOM 760 C C . LEU A 1 101 ? -24.422 27.125 2.561 1 72.81 101 LEU A C 1
ATOM 762 O O . LEU A 1 101 ? -25.453 27.516 1.998 1 72.81 101 LEU A O 1
ATOM 766 N N . ARG A 1 102 ? -24.406 26.344 3.498 1 74 102 ARG A N 1
ATOM 767 C CA . ARG A 1 102 ? -25.656 25.828 4.051 1 74 102 ARG A CA 1
ATOM 768 C C . ARG A 1 102 ? -26.469 26.922 4.711 1 74 102 ARG A C 1
ATOM 770 O O . ARG A 1 102 ? -27.703 26.953 4.602 1 74 102 ARG A O 1
ATOM 777 N N . ARG A 1 103 ? -25.828 27.688 5.367 1 76.94 103 ARG A N 1
ATOM 778 C CA . ARG A 1 103 ? -26.5 28.812 6.027 1 76.94 103 ARG A CA 1
ATOM 779 C C . ARG A 1 103 ? -27.156 29.719 5.008 1 76.94 103 ARG A C 1
ATOM 781 O O . ARG A 1 103 ? -28.297 30.141 5.195 1 76.94 103 ARG A O 1
ATOM 788 N N . VAL A 1 104 ? -26.469 29.953 3.98 1 74.06 104 VAL A N 1
ATOM 789 C CA . VAL A 1 104 ? -27 30.812 2.932 1 74.06 104 VAL A CA 1
ATOM 790 C C . VAL A 1 104 ? -28.188 30.141 2.258 1 74.06 104 VAL A C 1
ATOM 792 O O . VAL A 1 104 ? -29.203 30.797 1.984 1 74.06 104 VAL A O 1
ATOM 795 N N . ALA A 1 105 ? -28 28.922 2.029 1 71 105 ALA A N 1
ATOM 796 C CA . ALA A 1 105 ? -29.094 28.172 1.407 1 71 105 ALA A CA 1
ATOM 797 C C . ALA A 1 105 ? -30.312 28.125 2.311 1 71 105 ALA A C 1
ATOM 799 O O . ALA A 1 105 ? -31.453 28.25 1.835 1 71 105 ALA A O 1
ATOM 800 N N . PHE A 1 106 ? -30.062 27.922 3.529 1 72.88 106 PHE A N 1
ATOM 801 C CA . PHE A 1 106 ? -31.156 27.859 4.496 1 72.88 106 PHE A CA 1
ATOM 802 C C . PHE A 1 106 ? -31.875 29.203 4.578 1 72.88 106 PHE A C 1
ATOM 804 O O . PHE A 1 106 ? -33.094 29.234 4.629 1 72.88 106 PHE A O 1
ATOM 811 N N . ARG A 1 107 ? -31.188 30.172 4.617 1 73.94 107 ARG A N 1
ATOM 812 C CA . ARG A 1 107 ? -31.781 31.5 4.695 1 73.94 107 ARG A CA 1
ATOM 813 C C . ARG A 1 107 ? -32.625 31.812 3.447 1 73.94 107 ARG A C 1
ATOM 815 O O . ARG A 1 107 ? -33.688 32.438 3.535 1 73.94 107 ARG A O 1
ATOM 822 N N . SER A 1 108 ? -32.062 31.344 2.396 1 71.25 108 SER A N 1
ATOM 823 C CA . SER A 1 108 ? -32.812 31.516 1.151 1 71.25 108 SER A CA 1
ATOM 824 C C . SER A 1 108 ? -34.094 30.688 1.148 1 71.25 108 SER A C 1
ATOM 826 O O . SER A 1 108 ? -35.125 31.156 0.688 1 71.25 108 SER A O 1
ATOM 828 N N . TRP A 1 109 ? -33.906 29.578 1.584 1 69.62 109 TRP A N 1
ATOM 829 C CA . TRP A 1 109 ? -35.062 28.703 1.675 1 69.62 109 TRP A CA 1
ATOM 830 C C . TRP A 1 109 ? -36.094 29.234 2.656 1 69.62 109 TRP A C 1
ATOM 832 O O . TRP A 1 109 ? -37.312 29.203 2.389 1 69.62 109 TRP A O 1
ATOM 842 N N . HIS A 1 110 ? -35.656 29.672 3.736 1 71.81 110 HIS A N 1
ATOM 843 C CA . HIS A 1 110 ? -36.531 30.25 4.758 1 71.81 110 HIS A CA 1
ATOM 844 C C . HIS A 1 110 ? -37.312 31.438 4.215 1 71.81 110 HIS A C 1
ATOM 846 O O . HIS A 1 110 ? -38.5 31.578 4.465 1 71.81 110 HIS A O 1
ATOM 852 N N . THR A 1 111 ? -36.625 32.219 3.521 1 71.12 111 THR A N 1
ATOM 853 C CA . THR A 1 111 ? -37.281 33.375 2.928 1 71.12 111 THR A CA 1
ATOM 854 C C . THR A 1 111 ? -38.312 32.969 1.895 1 71.12 111 THR A C 1
ATOM 856 O O . THR A 1 111 ? -39.375 33.562 1.806 1 71.12 111 THR A O 1
ATOM 859 N N . TRP A 1 112 ? -37.906 31.984 1.254 1 68.25 112 TRP A N 1
ATOM 860 C CA . TRP A 1 112 ? -38.812 31.469 0.249 1 68.25 112 TRP A CA 1
ATOM 861 C C . TRP A 1 112 ? -40.094 30.891 0.903 1 68.25 112 TRP A C 1
ATOM 863 O O . TRP A 1 112 ? -41.188 31.109 0.423 1 68.25 112 TRP A O 1
ATOM 873 N N . CYS A 1 113 ? -39.844 30.188 1.876 1 69.44 113 CYS A N 1
ATOM 874 C CA . CYS A 1 113 ? -40.969 29.609 2.578 1 69.44 113 CYS A CA 1
ATOM 875 C C . CYS A 1 113 ? -41.906 30.688 3.143 1 69.44 113 CYS A C 1
ATOM 877 O O . CYS A 1 113 ? -43.125 30.547 3.1 1 69.44 113 CYS A O 1
ATOM 879 N N . ILE A 1 114 ? -41.344 31.656 3.656 1 67.81 114 ILE A N 1
ATOM 880 C CA . ILE A 1 114 ? -42.125 32.781 4.199 1 67.81 114 ILE A CA 1
ATOM 881 C C . ILE A 1 114 ? -42.969 33.406 3.09 1 67.81 114 ILE A C 1
ATOM 883 O O . ILE A 1 114 ? -44.156 33.719 3.281 1 67.81 114 ILE A O 1
ATOM 887 N N . GLU A 1 115 ? -42.312 33.5 2.082 1 69.69 115 GLU A N 1
ATOM 888 C CA . GLU A 1 115 ? -43 34.156 0.954 1 69.69 115 GLU A CA 1
ATOM 889 C C . GLU A 1 115 ? -44.156 33.281 0.438 1 69.69 115 GLU A C 1
ATOM 891 O O . GLU A 1 115 ? -45.156 33.812 -0.04 1 69.69 115 GLU A O 1
ATOM 896 N N . GLN A 1 116 ? -43.906 31.984 0.626 1 66.25 116 GLN A N 1
ATOM 897 C CA . GLN A 1 116 ? -44.906 31.078 0.116 1 66.25 116 GLN A CA 1
ATOM 898 C C . GLN A 1 116 ? -45.938 30.719 1.199 1 66.25 116 GLN A C 1
ATOM 900 O O . GLN A 1 116 ? -46.875 29.969 0.952 1 66.25 116 GLN A O 1
ATOM 905 N N . GLY A 1 117 ? -45.844 31.234 2.357 1 64.31 117 GLY A N 1
ATOM 906 C CA . GLY A 1 117 ? -46.781 31 3.445 1 64.31 117 GLY A CA 1
ATOM 907 C C . GLY A 1 117 ? -46.625 29.641 4.086 1 64.31 117 GLY A C 1
ATOM 908 O O . GLY A 1 117 ? -47.594 29.078 4.605 1 64.31 117 GLY A O 1
ATOM 909 N N . LYS A 1 118 ? -45.5 29.047 3.805 1 59.69 118 LYS A N 1
ATOM 910 C CA . LYS A 1 118 ? -45.312 27.703 4.355 1 59.69 118 LYS A CA 1
ATOM 911 C C . LYS A 1 118 ? -44.75 27.75 5.766 1 59.69 118 LYS A C 1
ATOM 913 O O . LYS A 1 118 ? -44.188 28.781 6.172 1 59.69 118 LYS A O 1
ATOM 918 N N . PRO A 1 119 ? -45.188 26.734 6.625 1 57.62 119 PRO A N 1
ATOM 919 C CA . PRO A 1 119 ? -44.719 26.719 8.016 1 57.62 119 PRO A CA 1
ATOM 920 C C . PRO A 1 119 ? -43.219 26.922 8.141 1 57.62 119 PRO A C 1
ATOM 922 O O . PRO A 1 119 ? -42.438 26.453 7.293 1 57.62 119 PRO A O 1
ATOM 925 N N . LYS A 1 120 ? -42.938 27.938 8.836 1 55.09 120 LYS A N 1
ATOM 926 C CA . LYS A 1 120 ? -41.594 28.438 9.102 1 55.09 120 LYS A CA 1
ATOM 927 C C . LYS A 1 120 ? -40.688 27.328 9.547 1 55.09 120 LYS A C 1
ATOM 929 O O . LYS A 1 120 ? -41 26.594 10.484 1 55.09 120 LYS A O 1
ATOM 934 N N . PRO A 1 121 ? -39.781 26.781 8.711 1 54.81 121 PRO A N 1
ATOM 935 C CA . PRO A 1 121 ? -38.812 25.797 9.203 1 54.81 121 PRO A CA 1
ATOM 936 C C . PRO A 1 121 ? -38.094 26.266 10.461 1 54.81 121 PRO A C 1
ATOM 938 O O . PRO A 1 121 ? -38.031 27.469 10.734 1 54.81 121 PRO A O 1
ATOM 941 N N . SER A 1 122 ? -37.875 25.438 11.414 1 55.47 122 SER A N 1
ATOM 942 C CA . SER A 1 122 ? -37.375 25.688 12.758 1 55.47 122 SER A CA 1
ATOM 943 C C . SER A 1 122 ? -36.156 26.641 12.742 1 55.47 122 SER A C 1
ATOM 945 O O . SER A 1 122 ? -35.188 26.391 12.039 1 55.47 122 SER A O 1
ATOM 947 N N . ALA A 1 123 ? -36.375 28.047 12.914 1 55.47 123 ALA A N 1
ATOM 948 C CA . ALA A 1 123 ? -35.438 29.125 13.18 1 55.47 123 ALA A CA 1
ATOM 949 C C . ALA A 1 123 ? -34.188 28.609 13.914 1 55.47 123 ALA A C 1
ATOM 951 O O . ALA A 1 123 ? -33.125 29.219 13.852 1 55.47 123 ALA A O 1
ATOM 952 N N . ASP A 1 124 ? -34.25 27.422 14.406 1 69.69 124 ASP A N 1
ATOM 953 C CA . ASP A 1 124 ? -33.25 26.875 15.297 1 69.69 124 ASP A CA 1
ATOM 954 C C . ASP A 1 124 ? -32.062 26.312 14.5 1 69.69 124 ASP A C 1
ATOM 956 O O . ASP A 1 124 ? -30.922 26.359 14.969 1 69.69 124 ASP A O 1
ATOM 960 N N . GLU A 1 125 ? -32.344 26.172 13.234 1 75.12 125 GLU A N 1
ATOM 961 C CA . GLU A 1 125 ? -31.25 25.609 12.438 1 75.12 125 GLU A CA 1
ATOM 962 C C . GLU A 1 125 ? -30.25 26.688 12.031 1 75.12 125 GLU A C 1
ATOM 964 O O . GLU A 1 125 ? -29.047 26.453 12.062 1 75.12 125 GLU A O 1
ATOM 969 N N . ASP A 1 126 ? -30.844 27.859 11.727 1 78 126 ASP A N 1
ATOM 970 C CA . ASP A 1 126 ? -29.969 28.969 11.352 1 78 126 ASP A CA 1
ATOM 971 C C . ASP A 1 126 ? -29.125 29.422 12.539 1 78 126 ASP A C 1
ATOM 973 O O . ASP A 1 126 ? -27.938 29.734 12.383 1 78 126 ASP A O 1
ATOM 977 N N . GLY A 1 127 ? -29.75 29.469 13.672 1 80.19 127 GLY A N 1
ATOM 978 C CA . GLY A 1 127 ? -29.031 29.859 14.875 1 80.19 127 GLY A CA 1
ATOM 979 C C . GLY A 1 127 ? -27.938 28.891 15.25 1 80.19 127 GLY A C 1
ATOM 980 O O . GLY A 1 127 ? -26.859 29.297 15.68 1 80.19 127 GLY A O 1
ATOM 981 N N . THR A 1 128 ? -28.156 27.719 15.008 1 83.38 128 THR A N 1
ATOM 982 C CA . THR A 1 128 ? -27.188 26.688 15.328 1 83.38 128 THR A CA 1
ATOM 983 C C . THR A 1 128 ? -26 26.75 14.367 1 83.38 128 THR A C 1
ATOM 985 O O . THR A 1 128 ? -24.844 26.578 14.781 1 83.38 128 THR A O 1
ATOM 988 N N . LEU A 1 129 ? -26.328 27.062 13.125 1 84 129 LEU A N 1
ATOM 989 C CA . LEU A 1 129 ? -25.266 27.172 12.133 1 84 129 LEU A CA 1
ATOM 990 C C . LEU A 1 129 ? -24.406 28.391 12.391 1 84 129 LEU A C 1
ATOM 992 O O . LEU A 1 129 ? -23.188 28.344 12.219 1 84 129 LEU A O 1
ATOM 996 N N . GLU A 1 130 ? -25.062 29.391 12.789 1 86.25 130 GLU A N 1
ATOM 997 C CA . GLU A 1 130 ? -24.328 30.609 13.133 1 86.25 130 GLU A CA 1
ATOM 998 C C . GLU A 1 130 ? -23.406 30.375 14.328 1 86.25 130 GLU A C 1
ATOM 1000 O O . GLU A 1 130 ? -22.266 30.844 14.352 1 86.25 130 GLU A O 1
ATOM 1005 N N . LEU A 1 131 ? -23.906 29.734 15.273 1 86.75 131 LEU A N 1
ATOM 1006 C CA . LEU A 1 131 ? -23.125 29.406 16.453 1 86.75 131 LEU A CA 1
ATOM 1007 C C . LEU A 1 131 ? -21.922 28.547 16.094 1 86.75 131 LEU A C 1
ATOM 1009 O O . LEU A 1 131 ? -20.828 28.734 16.641 1 86.75 131 LEU A O 1
ATOM 1013 N N . LEU A 1 132 ? -22.156 27.703 15.227 1 87.56 132 LEU A N 1
ATOM 1014 C CA . LEU A 1 132 ? -21.078 26.812 14.797 1 87.56 132 LEU A CA 1
ATOM 1015 C C . LEU A 1 132 ? -19.969 27.594 14.102 1 87.56 132 LEU A C 1
ATOM 1017 O O . LEU A 1 132 ? -18.797 27.359 14.359 1 87.56 132 LEU A O 1
ATOM 1021 N N . VAL A 1 133 ? -20.344 28.484 13.211 1 88.25 133 VAL A N 1
ATOM 1022 C CA . VAL A 1 133 ? -19.375 29.297 12.5 1 88.25 133 VAL A CA 1
ATOM 1023 C C . VAL A 1 133 ? -18.578 30.141 13.492 1 88.25 133 VAL A C 1
ATOM 1025 O O . VAL A 1 133 ? -17.359 30.25 13.375 1 88.25 133 VAL A O 1
ATOM 1028 N N . ARG A 1 134 ? -19.25 30.625 14.422 1 89.25 134 ARG A N 1
ATOM 1029 C CA . ARG A 1 134 ? -18.578 31.438 15.438 1 89.25 134 ARG A CA 1
ATOM 1030 C C . ARG A 1 134 ? -17.656 30.594 16.297 1 89.25 134 ARG A C 1
ATOM 1032 O O . ARG A 1 134 ? -16.562 31.031 16.672 1 89.25 134 ARG A O 1
ATOM 1039 N N . LEU A 1 135 ? -18.094 29.469 16.641 1 89.94 135 LEU A N 1
ATOM 1040 C CA . LEU A 1 135 ? -17.297 28.578 17.469 1 89.94 135 LEU A CA 1
ATOM 1041 C C . LEU A 1 135 ? -16.016 28.156 16.766 1 89.94 135 LEU A C 1
ATOM 1043 O O . LEU A 1 135 ? -14.93 28.234 17.344 1 89.94 135 LEU A O 1
ATOM 1047 N N . VAL A 1 136 ? -16.141 27.75 15.539 1 90.19 136 VAL A N 1
ATOM 1048 C CA . VAL A 1 136 ? -14.984 27.266 14.781 1 90.19 136 VAL A CA 1
ATOM 1049 C C . VAL A 1 136 ? -14.031 28.438 14.5 1 90.19 136 VAL A C 1
ATOM 1051 O O . VAL A 1 136 ? -12.812 28.281 14.625 1 90.19 136 VAL A O 1
ATOM 1054 N N . SER A 1 137 ? -14.594 29.562 14.125 1 91.12 137 SER A N 1
ATOM 1055 C CA . SER A 1 137 ? -13.773 30.734 13.859 1 91.12 137 SER A CA 1
ATOM 1056 C C . SER A 1 137 ? -13.047 31.203 15.117 1 91.12 137 SER A C 1
ATOM 1058 O O . SER A 1 137 ? -11.875 31.578 15.062 1 91.12 137 SER A O 1
ATOM 1060 N N . SER A 1 138 ? -13.742 31.234 16.188 1 92.81 138 SER A N 1
ATOM 1061 C CA . SER A 1 138 ? -13.125 31.625 17.438 1 92.81 138 SER A CA 1
ATOM 1062 C C . SER A 1 138 ? -12.039 30.641 17.859 1 92.81 138 SER A C 1
ATOM 1064 O O . SER A 1 138 ? -11.016 31.047 18.422 1 92.81 138 SER A O 1
ATOM 1066 N N . TYR A 1 139 ? -12.328 29.406 17.656 1 93.19 139 TYR A N 1
ATOM 1067 C CA . TYR A 1 139 ? -11.336 28.375 17.953 1 93.19 139 TYR A CA 1
ATOM 1068 C C . TYR A 1 139 ? -10.047 28.625 17.188 1 93.19 139 TYR A C 1
ATOM 1070 O O . TYR A 1 139 ? -8.953 28.594 17.75 1 93.19 139 TYR A O 1
ATOM 1078 N N . CYS A 1 140 ? -10.172 28.891 15.898 1 92.25 140 CYS A N 1
ATOM 1079 C CA . CYS A 1 140 ? -9.016 29.141 15.039 1 92.25 140 CYS A CA 1
ATOM 1080 C C . CYS A 1 140 ? -8.258 30.375 15.5 1 92.25 140 CYS A C 1
ATOM 1082 O O . CYS A 1 140 ? -7.031 30.344 15.625 1 92.25 140 CYS A O 1
ATOM 1084 N N . LEU A 1 141 ? -8.984 31.375 15.812 1 92.81 141 LEU A N 1
ATOM 1085 C CA . LEU A 1 141 ? -8.375 32.656 16.203 1 92.81 141 LEU A CA 1
ATOM 1086 C C . LEU A 1 141 ? -7.672 32.531 17.547 1 92.81 141 LEU A C 1
ATOM 1088 O O . LEU A 1 141 ? -6.578 33.062 17.734 1 92.81 141 LEU A O 1
ATOM 1092 N N . VAL A 1 142 ? -8.297 31.859 18.438 1 94.12 142 VAL A N 1
ATOM 1093 C CA . VAL A 1 142 ? -7.715 31.703 19.766 1 94.12 142 VAL A CA 1
ATOM 1094 C C . VAL A 1 142 ? -6.438 30.875 19.672 1 94.12 142 VAL A C 1
ATOM 1096 O O . VAL A 1 142 ? -5.418 31.234 20.281 1 94.12 142 VAL A O 1
ATOM 1099 N N . CYS A 1 143 ? -6.492 29.828 18.953 1 94.12 143 CYS A N 1
ATOM 1100 C CA . CYS A 1 143 ? -5.324 28.969 18.812 1 94.12 143 CYS A CA 1
ATOM 1101 C C . CYS A 1 143 ? -4.18 29.703 18.141 1 94.12 143 CYS A C 1
ATOM 1103 O O . CYS A 1 143 ? -3.035 29.641 18.578 1 94.12 143 CYS A O 1
ATOM 1105 N N . LEU A 1 144 ? -4.48 30.453 17.078 1 94.06 144 LEU A N 1
ATOM 1106 C CA . LEU A 1 144 ? -3.455 31.188 16.344 1 94.06 144 LEU A CA 1
ATOM 1107 C C . LEU A 1 144 ? -2.881 32.312 17.172 1 94.06 144 LEU A C 1
ATOM 1109 O O . LEU A 1 144 ? -1.671 32.562 17.156 1 94.06 144 LEU A O 1
ATOM 1113 N N . THR A 1 145 ? -3.764 33 17.938 1 94.5 145 THR A N 1
ATOM 1114 C CA . THR A 1 145 ? -3.314 34.094 18.75 1 94.5 145 THR A CA 1
ATOM 1115 C C . THR A 1 145 ? -2.465 33.625 19.922 1 94.5 145 THR A C 1
ATOM 1117 O O . THR A 1 145 ? -1.394 34.156 20.188 1 94.5 145 THR A O 1
ATOM 1120 N N . LEU A 1 146 ? -2.969 32.594 20.562 1 93.62 146 LEU A N 1
ATOM 1121 C CA . LEU A 1 146 ? -2.209 32.031 21.672 1 93.62 146 LEU A CA 1
ATOM 1122 C C . LEU A 1 146 ? -0.898 31.422 21.188 1 93.62 146 LEU A C 1
ATOM 1124 O O . LEU A 1 146 ? 0.133 31.547 21.859 1 93.62 146 LEU A O 1
ATOM 1128 N N . GLY A 1 147 ? -0.973 30.781 20.047 1 93.75 147 GLY A N 1
ATOM 1129 C CA . GLY A 1 147 ? 0.239 30.219 19.469 1 93.75 147 GLY A CA 1
ATOM 1130 C C . GLY A 1 147 ? 1.259 31.266 19.078 1 93.75 147 GLY A C 1
ATOM 1131 O O . GLY A 1 147 ? 2.451 31.109 19.344 1 93.75 147 GLY A O 1
ATOM 1132 N N . PHE A 1 148 ? 0.792 32.375 18.5 1 92.69 148 PHE A N 1
ATOM 1133 C CA . PHE A 1 148 ? 1.649 33.469 18.062 1 92.69 148 PHE A CA 1
ATOM 1134 C C . PHE A 1 148 ? 2.359 34.094 19.25 1 92.69 148 PHE A C 1
ATOM 1136 O O . PHE A 1 148 ? 3.582 34.281 19.234 1 92.69 148 PHE A O 1
ATOM 1143 N N . PHE A 1 149 ? 1.628 34.375 20.266 1 92.06 149 PHE A N 1
ATOM 1144 C CA . PHE A 1 149 ? 2.203 35.062 21.422 1 92.06 149 PHE A CA 1
ATOM 1145 C C . PHE A 1 149 ? 3.156 34.125 22.172 1 92.06 149 PHE A C 1
ATOM 1147 O O . PHE A 1 149 ? 4.207 34.594 22.641 1 92.06 149 PHE A O 1
ATOM 1154 N N . SER A 1 150 ? 2.803 32.906 22.266 1 91.69 150 SER A N 1
ATOM 1155 C CA . SER A 1 150 ? 3.666 31.938 22.953 1 91.69 150 SER A CA 1
ATOM 1156 C C . SER A 1 150 ? 4.984 31.75 22.219 1 91.69 150 SER A C 1
ATOM 1158 O O . SER A 1 150 ? 6.051 31.719 22.828 1 91.69 150 SER A O 1
ATOM 1160 N N . LEU A 1 151 ? 4.859 31.641 20.922 1 89.69 151 LEU A N 1
ATOM 1161 C CA . LEU A 1 151 ? 6.062 31.453 20.125 1 89.69 151 LEU A CA 1
ATOM 1162 C C . LEU A 1 151 ? 6.906 32.719 20.109 1 89.69 151 LEU A C 1
ATOM 1164 O O . LEU A 1 151 ? 8.141 32.656 20.062 1 89.69 151 LEU A O 1
ATOM 1168 N N . TRP A 1 152 ? 6.254 33.875 20.172 1 88.12 152 TRP A N 1
ATOM 1169 C CA . TRP A 1 152 ? 6.957 35.156 20.203 1 88.12 152 TRP A CA 1
ATOM 1170 C C . TRP A 1 152 ? 7.82 35.25 21.453 1 88.12 152 TRP A C 1
ATOM 1172 O O . TRP A 1 152 ? 8.961 35.719 21.375 1 88.12 152 TRP A O 1
ATOM 1182 N N . VAL A 1 153 ? 7.363 34.75 22.531 1 85.31 153 VAL A N 1
ATOM 1183 C CA . VAL A 1 153 ? 8.086 34.812 23.797 1 85.31 153 VAL A CA 1
ATOM 1184 C C . VAL A 1 153 ? 9.281 33.844 23.75 1 85.31 153 VAL A C 1
ATOM 1186 O O . VAL A 1 153 ? 10.383 34.188 24.172 1 85.31 153 VAL A O 1
ATOM 1189 N N . VAL A 1 154 ? 9.055 32.688 23.25 1 84.06 154 VAL A N 1
ATOM 1190 C CA . VAL A 1 154 ? 10.117 31.672 23.172 1 84.06 154 VAL A CA 1
ATOM 1191 C C . VAL A 1 154 ? 11.203 32.156 22.203 1 84.06 154 VAL A C 1
ATOM 1193 O O . VAL A 1 154 ? 12.391 31.938 22.453 1 84.06 154 VAL A O 1
ATOM 1196 N N . ASP A 1 155 ? 10.711 32.656 21.047 1 77.81 155 ASP A N 1
ATOM 1197 C CA . ASP A 1 155 ? 11.648 33.125 20.031 1 77.81 155 ASP A CA 1
ATOM 1198 C C . ASP A 1 155 ? 12.562 34.219 20.609 1 77.81 155 ASP A C 1
ATOM 1200 O O . ASP A 1 155 ? 13.734 34.312 20.234 1 77.81 155 ASP A O 1
ATOM 1204 N N . ALA A 1 156 ? 12.047 34.969 21.422 1 71.56 156 ALA A N 1
ATOM 1205 C CA . ALA A 1 156 ? 12.844 36 22.078 1 71.56 156 ALA A CA 1
ATOM 1206 C C . ALA A 1 156 ? 13.992 35.406 22.875 1 71.56 156 ALA A C 1
ATOM 1208 O O . ALA A 1 156 ? 15.039 36.031 23.047 1 71.56 156 ALA A O 1
ATOM 1209 N N . LEU A 1 157 ? 13.742 34.156 23.234 1 66.12 157 LEU A N 1
ATOM 1210 C CA . LEU A 1 157 ? 14.758 33.469 24.016 1 66.12 157 LEU A CA 1
ATOM 1211 C C . LEU A 1 157 ? 15.805 32.844 23.094 1 66.12 157 LEU A C 1
ATOM 1213 O O . LEU A 1 157 ? 16.969 32.688 23.484 1 66.12 157 LEU A O 1
ATOM 1217 N N . VAL A 1 158 ? 15.383 32.312 21.984 1 66.31 158 VAL A N 1
ATOM 1218 C CA . VAL A 1 158 ? 16.234 31.547 21.094 1 66.31 158 VAL A CA 1
ATOM 1219 C C . VAL A 1 158 ? 17.078 32.469 20.234 1 66.31 158 VAL A C 1
ATOM 1221 O O . VAL A 1 158 ? 18.266 32.25 20.016 1 66.31 158 VAL A O 1
ATOM 1224 N N . VAL A 1 159 ? 16.453 33.375 19.547 1 57.66 159 VAL A N 1
ATOM 1225 C CA . VAL A 1 159 ? 17.203 34.188 18.594 1 57.66 159 VAL A CA 1
ATOM 1226 C C . VAL A 1 159 ? 18.016 35.25 19.328 1 57.66 159 VAL A C 1
ATOM 1228 O O . VAL A 1 159 ? 17.453 36.031 20.078 1 57.66 159 VAL A O 1
ATOM 1231 N N . GLN A 1 160 ? 19.172 34.875 19.75 1 50.47 160 GLN A N 1
ATOM 1232 C CA . GLN A 1 160 ? 20.141 35.781 20.375 1 50.47 160 GLN A CA 1
ATOM 1233 C C . GLN A 1 160 ? 20.109 37.156 19.75 1 50.47 160 GLN A C 1
ATOM 1235 O O . GLN A 1 160 ? 20.359 38.156 20.422 1 50.47 160 GLN A O 1
ATOM 1240 N N . ASP A 1 161 ? 20.406 37.25 18.469 1 46.72 161 ASP A N 1
ATOM 1241 C CA . ASP A 1 161 ? 20.828 38.562 17.984 1 46.72 161 ASP A CA 1
ATOM 1242 C C . ASP A 1 161 ? 19.672 39.562 18.016 1 46.72 161 ASP A C 1
ATOM 1244 O O . ASP A 1 161 ? 19.766 40.656 17.469 1 46.72 161 ASP A O 1
ATOM 1248 N N . GLY A 1 162 ? 18.688 39.406 18.766 1 47.12 162 GLY A N 1
ATOM 1249 C CA . GLY A 1 162 ? 17.734 40.469 19.016 1 47.12 162 GLY A CA 1
ATOM 1250 C C . GLY A 1 162 ? 16.641 40.531 17.969 1 47.12 162 GLY A C 1
ATOM 1251 O O . GLY A 1 162 ? 15.719 41.344 18.078 1 47.12 162 GLY A O 1
ATOM 1252 N N . SER A 1 163 ? 16.922 40.25 16.781 1 47.59 163 SER A N 1
ATOM 1253 C CA . SER A 1 163 ? 15.969 40.562 15.719 1 47.59 163 SER A CA 1
ATOM 1254 C C . SER A 1 163 ? 14.742 39.688 15.789 1 47.59 163 SER A C 1
ATOM 1256 O O . SER A 1 163 ? 14.758 38.531 15.312 1 47.59 163 SER A O 1
ATOM 1258 N N . LEU A 1 164 ? 14.195 39.406 16.906 1 52.94 164 LEU A N 1
ATOM 1259 C CA . LEU A 1 164 ? 12.961 38.75 17.281 1 52.94 164 LEU A CA 1
ATOM 1260 C C . LEU A 1 164 ? 11.812 39.125 16.344 1 52.94 164 LEU A C 1
ATOM 1262 O O . LEU A 1 164 ? 11.281 40.219 16.422 1 52.94 164 LEU A O 1
ATOM 1266 N N . ASP A 1 165 ? 11.812 38.625 15.062 1 68.94 165 ASP A N 1
ATOM 1267 C CA . ASP A 1 165 ? 10.898 39.25 14.117 1 68.94 165 ASP A CA 1
ATOM 1268 C C . ASP A 1 165 ? 9.484 38.688 14.266 1 68.94 165 ASP A C 1
ATOM 1270 O O . ASP A 1 165 ? 9.305 37.469 14.367 1 68.94 165 ASP A O 1
ATOM 1274 N N . CYS A 1 166 ? 8.57 39.438 14.961 1 79 166 CYS A N 1
ATOM 1275 C CA . CYS A 1 166 ? 7.129 39.25 14.961 1 79 166 CYS A CA 1
ATOM 1276 C C . CYS A 1 166 ? 6.68 38.5 13.719 1 79 166 CYS A C 1
ATOM 1278 O O . CYS A 1 166 ? 5.801 37.625 13.789 1 79 166 CYS A O 1
ATOM 1280 N N . PHE A 1 167 ? 7.438 38.656 12.836 1 83.94 167 PHE A N 1
ATOM 1281 C CA . PHE A 1 167 ? 7.051 38.062 11.57 1 83.94 167 PHE A CA 1
ATOM 1282 C C . PHE A 1 167 ? 7.352 36.562 11.562 1 83.94 167 PHE A C 1
ATOM 1284 O O . PHE A 1 167 ? 6.551 35.75 11.078 1 83.94 167 PHE A O 1
ATOM 1291 N N . THR A 1 168 ? 8.406 36.219 12.172 1 82.88 168 THR A N 1
ATOM 1292 C CA . THR A 1 168 ? 8.797 34.812 12.227 1 82.88 168 THR A CA 1
ATOM 1293 C C . THR A 1 168 ? 7.836 34.031 13.102 1 82.88 168 THR A C 1
ATOM 1295 O O . THR A 1 168 ? 7.398 32.938 12.719 1 82.88 168 THR A O 1
ATOM 1298 N N . ALA A 1 169 ? 7.523 34.562 14.227 1 87.38 169 ALA A N 1
ATOM 1299 C CA . ALA A 1 169 ? 6.609 33.875 15.141 1 87.38 169 ALA A CA 1
ATOM 1300 C C . ALA A 1 169 ? 5.238 33.688 14.508 1 87.38 169 ALA A C 1
ATOM 1302 O O . ALA A 1 169 ? 4.625 32.625 14.648 1 87.38 169 ALA A O 1
ATOM 1303 N N . LEU A 1 170 ? 4.82 34.75 13.836 1 88.94 170 LEU A N 1
ATOM 1304 C CA . LEU A 1 170 ? 3.518 34.656 13.18 1 88.94 170 LEU A CA 1
ATOM 1305 C C . LEU A 1 170 ? 3.531 33.625 12.07 1 88.94 170 LEU A C 1
ATOM 1307 O O . LEU A 1 170 ? 2.592 32.844 11.938 1 88.94 170 LEU A O 1
ATOM 1311 N N . PHE A 1 171 ? 4.574 33.656 11.32 1 89.69 171 PHE A N 1
ATOM 1312 C CA . PHE A 1 171 ? 4.695 32.719 10.219 1 89.69 171 PHE A CA 1
ATOM 1313 C C . PHE A 1 171 ? 4.715 31.297 10.742 1 89.69 171 PHE A C 1
ATOM 1315 O O . PHE A 1 171 ? 4.023 30.422 10.203 1 89.69 171 PHE A O 1
ATOM 1322 N N . MET A 1 172 ? 5.441 31.062 11.758 1 89.12 172 MET A N 1
ATOM 1323 C CA . MET A 1 172 ? 5.57 29.719 12.32 1 89.12 172 MET A CA 1
ATOM 1324 C C . MET A 1 172 ? 4.25 29.25 12.922 1 89.12 172 MET A C 1
ATOM 1326 O O . MET A 1 172 ? 3.896 28.078 12.82 1 89.12 172 MET A O 1
ATOM 1330 N N . ALA A 1 173 ? 3.621 30.156 13.547 1 91.94 173 ALA A N 1
ATOM 1331 C CA . ALA A 1 173 ? 2.32 29.828 14.125 1 91.94 173 ALA A CA 1
ATOM 1332 C C . ALA A 1 173 ? 1.333 29.406 13.039 1 91.94 173 ALA A C 1
ATOM 1334 O O . ALA A 1 173 ? 0.62 28.406 13.18 1 91.94 173 ALA A O 1
ATOM 1335 N N . ILE A 1 174 ? 1.31 30.172 11.977 1 92.06 174 ILE A N 1
ATOM 1336 C CA . ILE A 1 174 ? 0.41 29.875 10.859 1 92.06 174 ILE A CA 1
ATOM 1337 C C . ILE A 1 174 ? 0.802 28.547 10.219 1 92.06 174 ILE A C 1
ATOM 1339 O O . ILE A 1 174 ? -0.059 27.719 9.922 1 92.06 174 ILE A O 1
ATOM 1343 N N . SER A 1 175 ? 2.055 28.375 10.031 1 90.94 175 SER A N 1
ATOM 1344 C CA . SER A 1 175 ? 2.553 27.156 9.414 1 90.94 175 SER A CA 1
ATOM 1345 C C . SER A 1 175 ? 2.217 25.938 10.258 1 90.94 175 SER A C 1
ATOM 1347 O O . SER A 1 175 ? 1.789 24.906 9.727 1 90.94 175 SER A O 1
ATOM 1349 N N . ALA A 1 176 ? 2.391 26.047 11.516 1 90.69 176 ALA A N 1
ATOM 1350 C CA . ALA A 1 176 ? 2.121 24.938 12.414 1 90.69 176 ALA A CA 1
ATOM 1351 C C . ALA A 1 176 ? 0.625 24.641 12.492 1 90.69 176 ALA A C 1
ATOM 1353 O O . ALA A 1 176 ? 0.208 23.484 12.391 1 90.69 176 ALA A O 1
ATOM 1354 N N . PHE A 1 177 ? -0.143 25.703 12.656 1 91.06 177 PHE A N 1
ATOM 1355 C CA . PHE A 1 177 ? -1.582 25.531 12.805 1 91.06 177 PHE A CA 1
ATOM 1356 C C . PHE A 1 177 ? -2.197 24.984 11.516 1 91.06 177 PHE A C 1
ATOM 1358 O O . PHE A 1 177 ? -3.16 24.219 11.555 1 91.06 177 PHE A O 1
ATOM 1365 N N . SER A 1 178 ? -1.631 25.391 10.422 1 88.25 178 SER A N 1
ATOM 1366 C CA . SER A 1 178 ? -2.125 24.922 9.133 1 88.25 178 SER A CA 1
ATOM 1367 C C . SER A 1 178 ? -1.486 23.594 8.75 1 88.25 178 SER A C 1
ATOM 1369 O O . SER A 1 178 ? -1.704 23.078 7.648 1 88.25 178 SER A O 1
ATOM 1371 N N . SER A 1 179 ? -0.687 23.047 9.562 1 84.5 179 SER A N 1
ATOM 1372 C CA . SER A 1 179 ? -0.017 21.766 9.367 1 84.5 179 SER A CA 1
ATOM 1373 C C . SER A 1 179 ? 0.803 21.766 8.086 1 84.5 179 SER A C 1
ATOM 1375 O O . SER A 1 179 ? 0.777 20.797 7.328 1 84.5 179 SER A O 1
ATOM 1377 N N . ASN A 1 180 ? 1.392 22.766 7.777 1 84.56 180 ASN A N 1
ATOM 1378 C CA . ASN A 1 180 ? 2.18 22.859 6.555 1 84.56 180 ASN A CA 1
ATOM 1379 C C . ASN A 1 180 ? 3.643 22.5 6.797 1 84.56 180 ASN A C 1
ATOM 1381 O O . ASN A 1 180 ? 4.262 21.812 5.977 1 84.56 180 ASN A O 1
ATOM 1385 N N . GLY A 1 181 ? 4.238 22.938 7.84 1 79.44 181 GLY A N 1
ATOM 1386 C CA . GLY A 1 181 ? 5.59 22.531 8.188 1 79.44 181 GLY A CA 1
ATOM 1387 C C . GLY A 1 181 ? 6.656 23.422 7.574 1 79.44 181 GLY A C 1
ATOM 1388 O O . GLY A 1 181 ? 7.852 23.219 7.797 1 79.44 181 GLY A O 1
ATOM 1389 N N . LEU A 1 182 ? 6.312 24.422 6.828 1 82.56 182 LEU A N 1
ATOM 1390 C CA . LEU A 1 182 ? 7.289 25.344 6.27 1 82.56 182 LEU A CA 1
ATOM 1391 C C . LEU A 1 182 ? 7.875 26.234 7.363 1 82.56 182 LEU A C 1
ATOM 1393 O O . LEU A 1 182 ? 7.145 26.719 8.242 1 82.56 182 LEU A O 1
ATOM 1397 N N . THR A 1 183 ? 9.18 26.266 7.371 1 78.5 183 THR A N 1
ATOM 1398 C CA . THR A 1 183 ? 9.875 27.078 8.352 1 78.5 183 THR A CA 1
ATOM 1399 C C . THR A 1 183 ? 10.453 28.328 7.699 1 78.5 183 THR A C 1
ATOM 1401 O O . THR A 1 183 ? 10.633 28.375 6.48 1 78.5 183 THR A O 1
ATOM 1404 N N . LEU A 1 184 ? 10.609 29.312 8.453 1 67.44 184 LEU A N 1
ATOM 1405 C CA . LEU A 1 184 ? 11.156 30.562 7.93 1 67.44 184 LEU A CA 1
ATOM 1406 C C . LEU A 1 184 ? 12.641 30.406 7.598 1 67.44 184 LEU A C 1
ATOM 1408 O O . LEU A 1 184 ? 13.109 30.938 6.582 1 67.44 184 LEU A O 1
ATOM 1412 N N . THR A 1 185 ? 13.328 29.766 8.531 1 64.62 185 THR A N 1
ATOM 1413 C CA . THR A 1 185 ? 14.75 29.547 8.281 1 64.62 185 THR A CA 1
ATOM 1414 C C . THR A 1 185 ? 15.094 28.062 8.391 1 64.62 185 THR A C 1
ATOM 1416 O O . THR A 1 185 ? 14.398 27.312 9.078 1 64.62 185 THR A O 1
ATOM 1419 N N . SER A 1 186 ? 16.016 27.672 7.527 1 65.56 186 SER A N 1
ATOM 1420 C CA . SER A 1 186 ? 16.453 26.266 7.52 1 65.56 186 SER A CA 1
ATOM 1421 C C . SER A 1 186 ? 16.969 25.844 8.891 1 65.56 186 SER A C 1
ATOM 1423 O O . SER A 1 186 ? 16.859 24.672 9.258 1 65.56 186 SER A O 1
ATOM 1425 N N . THR A 1 187 ? 17.328 26.812 9.664 1 68.25 187 THR A N 1
ATOM 1426 C CA . THR A 1 187 ? 17.953 26.484 10.938 1 68.25 187 THR A CA 1
ATOM 1427 C C . THR A 1 187 ? 17 26.75 12.102 1 68.25 187 THR A C 1
ATOM 1429 O O . THR A 1 187 ? 17.375 26.578 13.258 1 68.25 187 THR A O 1
ATOM 1432 N N . TYR A 1 188 ? 15.852 27.203 11.758 1 70.88 188 TYR A N 1
ATOM 1433 C CA . TYR A 1 188 ? 14.93 27.594 12.82 1 70.88 188 TYR A CA 1
ATOM 1434 C C . TYR A 1 188 ? 14.648 26.406 13.75 1 70.88 188 TYR A C 1
ATOM 1436 O O . TYR A 1 188 ? 14.734 26.547 14.969 1 70.88 188 TYR A O 1
ATOM 1444 N N . MET A 1 189 ? 14.383 25.297 13.172 1 80.06 189 MET A N 1
ATOM 1445 C CA . MET A 1 189 ? 13.984 24.141 13.984 1 80.06 189 MET A CA 1
ATOM 1446 C C . MET A 1 189 ? 15.164 23.609 14.789 1 80.06 189 MET A C 1
ATOM 1448 O O . MET A 1 189 ? 15 23.188 15.93 1 80.06 189 MET A O 1
ATOM 1452 N N . SER A 1 190 ? 16.312 23.688 14.156 1 79.56 190 SER A N 1
ATOM 1453 C CA . SER A 1 190 ? 17.5 23.25 14.875 1 79.56 190 SER A CA 1
ATOM 1454 C C . SER A 1 190 ? 17.812 24.172 16.062 1 79.56 190 SER A C 1
ATOM 1456 O O . SER A 1 190 ? 18.266 23.719 17.109 1 79.56 190 SER A O 1
ATOM 1458 N N . SER A 1 191 ? 17.562 25.453 15.875 1 80.06 191 SER A N 1
ATOM 1459 C CA . SER A 1 191 ? 17.812 26.438 16.938 1 80.06 191 SER A CA 1
ATOM 1460 C C . SER A 1 191 ? 16.766 26.312 18.047 1 80.06 191 SER A C 1
ATOM 1462 O O . SER A 1 191 ? 17.031 26.672 19.188 1 80.06 191 SER A O 1
ATOM 1464 N N . LEU A 1 192 ? 15.656 25.781 17.719 1 85.12 192 LEU A N 1
ATOM 1465 C CA . LEU A 1 192 ? 14.562 25.641 18.688 1 85.12 192 LEU A CA 1
ATOM 1466 C C . LEU A 1 192 ? 14.688 24.344 19.469 1 85.12 192 LEU A C 1
ATOM 1468 O O . LEU A 1 192 ? 14.047 24.172 20.5 1 85.12 192 LEU A O 1
ATOM 1472 N N . SER A 1 193 ? 15.562 23.469 19.047 1 86.44 193 SER A N 1
ATOM 1473 C CA . SER A 1 193 ? 15.672 22.109 19.562 1 86.44 193 SER A CA 1
ATOM 1474 C C . SER A 1 193 ? 15.93 22.094 21.062 1 86.44 193 SER A C 1
ATOM 1476 O O . SER A 1 193 ? 15.391 21.25 21.781 1 86.44 193 SER A O 1
ATOM 1478 N N . PRO A 1 194 ? 16.734 23.109 21.594 1 85.12 194 PRO A N 1
ATOM 1479 C CA . PRO A 1 194 ? 17.016 23.062 23.031 1 85.12 194 PRO A CA 1
ATOM 1480 C C . PRO A 1 194 ? 15.867 23.625 23.875 1 85.12 194 PRO A C 1
ATOM 1482 O O . PRO A 1 194 ? 15.844 23.453 25.094 1 85.12 194 PRO A O 1
ATOM 1485 N N . TYR A 1 195 ? 14.93 24.266 23.297 1 87.06 195 TYR A N 1
ATOM 1486 C CA . TYR A 1 195 ? 13.828 24.891 24.016 1 87.06 195 TYR A CA 1
ATOM 1487 C C . TYR A 1 195 ? 12.57 24.031 23.969 1 87.06 195 TYR A C 1
ATOM 1489 O O . TYR A 1 195 ? 11.758 24.172 23.047 1 87.06 195 TYR A O 1
ATOM 1497 N N . ASN A 1 196 ? 12.359 23.266 25.016 1 89.81 196 ASN A N 1
ATOM 1498 C CA . ASN A 1 196 ? 11.266 22.297 25.062 1 89.81 196 ASN A CA 1
ATOM 1499 C C . ASN A 1 196 ? 9.906 22.984 24.969 1 89.81 196 ASN A C 1
ATOM 1501 O O . ASN A 1 196 ? 8.984 22.469 24.359 1 89.81 196 ASN A O 1
ATOM 1505 N N . SER A 1 197 ? 9.805 24.156 25.609 1 89.19 197 SER A N 1
ATOM 1506 C CA . SER A 1 197 ? 8.531 24.859 25.609 1 89.19 197 SER A CA 1
ATOM 1507 C C . SER A 1 197 ? 8.094 25.219 24.188 1 89.19 197 SER A C 1
ATOM 1509 O O . SER A 1 197 ? 6.922 25.078 23.828 1 89.19 197 SER A O 1
ATOM 1511 N N . GLY A 1 198 ? 9.086 25.688 23.422 1 88.44 198 GLY A N 1
ATOM 1512 C CA . GLY A 1 198 ? 8.773 26.031 22.047 1 88.44 198 GLY A CA 1
ATOM 1513 C C . GLY A 1 198 ? 8.328 24.828 21.219 1 88.44 198 GLY A C 1
ATOM 1514 O O . GLY A 1 198 ? 7.402 24.938 20.422 1 88.44 198 GLY A O 1
ATOM 1515 N N . LEU A 1 199 ? 8.953 23.719 21.453 1 91.5 199 LEU A N 1
ATOM 1516 C CA . LEU A 1 199 ? 8.633 22.484 20.719 1 91.5 199 LEU A CA 1
ATOM 1517 C C . LEU A 1 199 ? 7.207 22.031 21.031 1 91.5 199 LEU A C 1
ATOM 1519 O O . LEU A 1 199 ? 6.461 21.656 20.125 1 91.5 199 LEU A O 1
ATOM 1523 N N . PHE A 1 200 ? 6.867 22.141 22.25 1 92.5 200 PHE A N 1
ATOM 1524 C CA . PHE A 1 200 ? 5.555 21.641 22.656 1 92.5 200 PHE A CA 1
ATOM 1525 C C . PHE A 1 200 ? 4.457 22.594 22.172 1 92.5 200 PHE A C 1
ATOM 1527 O O . PHE A 1 200 ? 3.352 22.141 21.844 1 92.5 200 PHE A O 1
ATOM 1534 N N . ILE A 1 201 ? 4.773 23.875 22.156 1 91.75 201 ILE A N 1
ATOM 1535 C CA . ILE A 1 201 ? 3.807 24.828 21.625 1 91.75 201 ILE A CA 1
ATOM 1536 C C . ILE A 1 201 ? 3.549 24.547 20.141 1 91.75 201 ILE A C 1
ATOM 1538 O O . ILE A 1 201 ? 2.398 24.516 19.703 1 91.75 201 ILE A O 1
ATOM 1542 N N . LEU A 1 202 ? 4.621 24.328 19.438 1 90.69 202 LEU A N 1
ATOM 1543 C CA . LEU A 1 202 ? 4.492 24.031 18.016 1 90.69 202 LEU A CA 1
ATOM 1544 C C . LEU A 1 202 ? 3.725 22.719 17.812 1 90.69 202 LEU A C 1
ATOM 1546 O O . LEU A 1 202 ? 2.859 22.641 16.938 1 90.69 202 LEU A O 1
ATOM 1550 N N . ALA A 1 203 ? 4.07 21.75 18.609 1 91.69 203 ALA A N 1
ATOM 1551 C CA . ALA A 1 203 ? 3.389 20.453 18.516 1 91.69 203 ALA A CA 1
ATOM 1552 C C . ALA A 1 203 ? 1.897 20.609 18.797 1 91.69 203 ALA A C 1
ATOM 1554 O O . ALA A 1 203 ? 1.066 20 18.125 1 91.69 203 ALA A O 1
ATOM 1555 N N . ALA A 1 204 ? 1.609 21.375 19.797 1 92.06 204 ALA A N 1
ATOM 1556 C CA . ALA A 1 204 ? 0.213 21.609 20.156 1 92.06 204 ALA A CA 1
ATOM 1557 C C . ALA A 1 204 ? -0.548 22.266 19.016 1 92.06 204 ALA A C 1
ATOM 1559 O O . ALA A 1 204 ? -1.685 21.891 18.703 1 92.06 204 ALA A O 1
ATOM 1560 N N . LEU A 1 205 ? 0.07 23.234 18.438 1 92.19 205 LEU A N 1
ATOM 1561 C CA . LEU A 1 205 ? -0.572 23.938 17.344 1 92.19 205 LEU A CA 1
ATOM 1562 C C . LEU A 1 205 ? -0.832 23 16.172 1 92.19 205 LEU A C 1
ATOM 1564 O O . LEU A 1 205 ? -1.897 23.047 15.547 1 92.19 205 LEU A O 1
ATOM 1568 N N . VAL A 1 206 ? 0.08 22.125 15.867 1 90.06 206 VAL A N 1
ATOM 1569 C CA . VAL A 1 206 ? -0.066 21.188 14.766 1 90.06 206 VAL A CA 1
ATOM 1570 C C . VAL A 1 206 ? -1.234 20.25 15.039 1 90.06 206 VAL A C 1
ATOM 1572 O O . VAL A 1 206 ? -2.076 20.016 14.172 1 90.06 206 VAL A O 1
ATOM 1575 N N . VAL A 1 207 ? -1.275 19.734 16.219 1 89.25 207 VAL A N 1
ATOM 1576 C CA . VAL A 1 207 ? -2.311 18.766 16.594 1 89.25 207 VAL A CA 1
ATOM 1577 C C . VAL A 1 207 ? -3.67 19.469 16.625 1 89.25 207 VAL A C 1
ATOM 1579 O O . VAL A 1 207 ? -4.664 18.922 16.125 1 89.25 207 VAL A O 1
ATOM 1582 N N . LEU A 1 208 ? -3.684 20.656 17.141 1 90.31 208 LEU A N 1
ATOM 1583 C CA . LEU A 1 208 ? -4.93 21.391 17.297 1 90.31 208 LEU A CA 1
ATOM 1584 C C . LEU A 1 208 ? -5.457 21.891 15.961 1 90.31 208 LEU A C 1
ATOM 1586 O O . LEU A 1 208 ? -6.652 22.156 15.82 1 90.31 208 LEU A O 1
ATOM 1590 N N . GLY A 1 209 ? -4.633 22.031 15.031 1 88 209 GLY A N 1
ATOM 1591 C CA . GLY A 1 209 ? -5.055 22.531 13.734 1 88 209 GLY A CA 1
ATOM 1592 C C . GLY A 1 209 ? -5.566 21.438 12.812 1 88 209 GLY A C 1
ATOM 1593 O O . GLY A 1 209 ? -6.176 21.719 11.781 1 88 209 GLY A O 1
ATOM 1594 N N . ASN A 1 210 ? -5.379 20.234 13.195 1 84.38 210 ASN A N 1
ATOM 1595 C CA . ASN A 1 210 ? -5.777 19.141 12.32 1 84.38 210 ASN A CA 1
ATOM 1596 C C . ASN A 1 210 ? -6.633 18.125 13.062 1 84.38 210 ASN A C 1
ATOM 1598 O O . ASN A 1 210 ? -7.801 18.375 13.367 1 84.38 210 ASN A O 1
ATOM 1602 N N . THR A 1 211 ? -6.027 17.016 13.523 1 79.19 211 THR A N 1
ATOM 1603 C CA . THR A 1 211 ? -6.789 15.914 14.109 1 79.19 211 THR A CA 1
ATOM 1604 C C . THR A 1 211 ? -7.289 16.297 15.5 1 79.19 211 THR A C 1
ATOM 1606 O O . THR A 1 211 ? -8.289 15.75 15.977 1 79.19 211 THR A O 1
ATOM 1609 N N . GLY A 1 212 ? -6.672 17.203 16.125 1 85.81 212 GLY A N 1
ATOM 1610 C CA . GLY A 1 212 ? -7.082 17.625 17.453 1 85.81 212 GLY A CA 1
ATOM 1611 C C . GLY A 1 212 ? -8.258 18.578 17.438 1 85.81 212 GLY A C 1
ATOM 1612 O O . GLY A 1 212 ? -8.914 18.781 18.453 1 85.81 212 GLY A O 1
ATOM 1613 N N . ALA A 1 213 ? -8.547 19.094 16.281 1 87.94 213 ALA A N 1
ATOM 1614 C CA . ALA A 1 213 ? -9.602 20.109 16.188 1 87.94 213 ALA A CA 1
ATOM 1615 C C . ALA A 1 213 ? -10.969 19.516 16.484 1 87.94 213 ALA A C 1
ATOM 1617 O O . ALA A 1 213 ? -11.711 20.031 17.328 1 87.94 213 ALA A O 1
ATOM 1618 N N . PRO A 1 214 ? -11.273 18.406 15.812 1 86.44 214 PRO A N 1
ATOM 1619 C CA . PRO A 1 214 ? -12.586 17.828 16.125 1 86.44 214 PRO A CA 1
ATOM 1620 C C . PRO A 1 214 ? -12.719 17.406 17.578 1 86.44 214 PRO A C 1
ATOM 1622 O O . PRO A 1 214 ? -13.805 17.516 18.156 1 86.44 214 PRO A O 1
ATOM 1625 N N . ILE A 1 215 ? -11.703 17 18.156 1 88.5 215 ILE A N 1
ATOM 1626 C CA . ILE A 1 215 ? -11.711 16.562 19.547 1 88.5 215 ILE A CA 1
ATOM 1627 C C . ILE A 1 215 ? -11.891 17.766 20.453 1 88.5 215 ILE A C 1
ATOM 1629 O O . ILE A 1 215 ? -12.742 17.75 21.359 1 88.5 215 ILE A O 1
ATOM 1633 N N . CYS A 1 216 ? -11.18 18.781 20.203 1 90.81 216 CYS A N 1
ATOM 1634 C CA . CYS A 1 216 ? -11.242 19.984 21.031 1 90.81 216 CYS A CA 1
ATOM 1635 C C . CYS A 1 216 ? -12.57 20.703 20.844 1 90.81 216 CYS A C 1
ATOM 1637 O O . CYS A 1 216 ? -13.148 21.203 21.812 1 90.81 216 CYS A O 1
ATOM 1639 N N . LEU A 1 217 ? -13.039 20.719 19.656 1 90.06 217 LEU A N 1
ATOM 1640 C CA . LEU A 1 217 ? -14.305 21.391 19.375 1 90.06 217 LEU A CA 1
ATOM 1641 C C . LEU A 1 217 ? -15.453 20.719 20.125 1 90.06 217 LEU A C 1
ATOM 1643 O O . LEU A 1 217 ? -16.328 21.391 20.672 1 90.06 217 LEU A O 1
ATOM 1647 N N . ARG A 1 218 ? -15.422 19.469 20.109 1 89.38 218 ARG A N 1
ATOM 1648 C CA . ARG A 1 218 ? -16.469 18.766 20.859 1 89.38 218 ARG A CA 1
ATOM 1649 C C . ARG A 1 218 ? -16.344 19.031 22.344 1 89.38 218 ARG A C 1
ATOM 1651 O O . ARG A 1 218 ? -17.344 19.25 23.031 1 89.38 218 ARG A O 1
ATOM 1658 N N . CYS A 1 219 ? -15.148 19 22.828 1 90.25 219 CYS A N 1
ATOM 1659 C CA . CYS A 1 219 ? -14.914 19.219 24.25 1 90.25 219 CYS A CA 1
ATOM 1660 C C . CYS A 1 219 ? -15.336 20.625 24.656 1 90.25 219 CYS A C 1
ATOM 1662 O O . CYS A 1 219 ? -15.984 20.812 25.688 1 90.25 219 CYS A O 1
ATOM 1664 N N . ILE A 1 220 ? -15 21.562 23.844 1 90.94 220 ILE A N 1
ATOM 1665 C CA . ILE A 1 220 ? -15.352 22.953 24.125 1 90.94 220 ILE A CA 1
ATOM 1666 C C . ILE A 1 220 ? -16.859 23.125 24.094 1 90.94 220 ILE A C 1
ATOM 1668 O O . ILE A 1 220 ? -17.438 23.812 24.938 1 90.94 220 ILE A O 1
ATOM 1672 N N . THR A 1 221 ? -17.5 22.469 23.109 1 89.81 221 THR A N 1
ATOM 1673 C CA . THR A 1 221 ? -18.953 22.547 23 1 89.81 221 THR A CA 1
ATOM 1674 C C . THR A 1 221 ? -19.625 21.875 24.203 1 89.81 221 THR A C 1
ATOM 1676 O O . THR A 1 221 ? -20.609 22.375 24.734 1 89.81 221 THR A O 1
ATOM 1679 N N . ALA A 1 222 ? -19.062 20.812 24.609 1 89.81 222 ALA A N 1
ATOM 1680 C CA . ALA A 1 222 ? -19.609 20.094 25.766 1 89.81 222 ALA A CA 1
ATOM 1681 C C . ALA A 1 222 ? -19.453 20.922 27.031 1 89.81 222 ALA A C 1
ATOM 1683 O O . ALA A 1 222 ? -20.375 20.984 27.859 1 89.81 222 ALA A O 1
ATOM 1684 N N . ILE A 1 223 ? -18.375 21.547 27.203 1 90.5 223 ILE A N 1
ATOM 1685 C CA . ILE A 1 223 ? -18.109 22.375 28.375 1 90.5 223 ILE A CA 1
ATOM 1686 C C . ILE A 1 223 ? -19 23.609 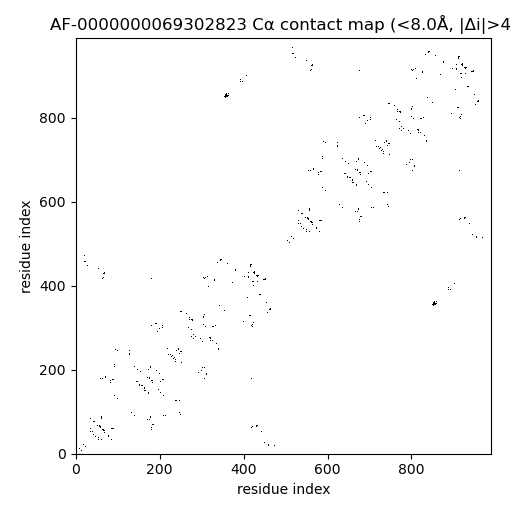28.328 1 90.5 223 ILE A C 1
ATOM 1688 O O . ILE A 1 223 ? -19.562 24.016 29.359 1 90.5 223 ILE A O 1
ATOM 1692 N N . ALA A 1 224 ? -19.094 24.188 27.156 1 89.5 224 ALA A N 1
ATOM 1693 C CA . ALA A 1 224 ? -19.953 25.359 27 1 89.5 224 ALA A CA 1
ATOM 1694 C C . ALA A 1 224 ? -21.406 25.031 27.312 1 89.5 224 ALA A C 1
ATOM 1696 O O . ALA A 1 224 ? -22.109 25.844 27.906 1 89.5 224 ALA A O 1
ATOM 1697 N N . CYS A 1 225 ? -21.828 23.844 26.875 1 88.38 225 CYS A N 1
ATOM 1698 C CA . CYS A 1 225 ? -23.203 23.406 27.141 1 88.38 225 CYS A CA 1
ATOM 1699 C C . CYS A 1 225 ? -23.438 23.234 28.641 1 88.38 225 CYS A C 1
ATOM 1701 O O . CYS A 1 225 ? -24.516 23.562 29.141 1 88.38 225 CYS A O 1
ATOM 1703 N N . ARG A 1 226 ? -22.453 22.812 29.344 1 88.19 226 ARG A N 1
ATOM 1704 C CA . ARG A 1 226 ? -22.578 22.562 30.766 1 88.19 226 ARG A CA 1
ATOM 1705 C C . ARG A 1 226 ? -22.578 23.859 31.562 1 88.19 226 ARG A C 1
ATOM 1707 O O . ARG A 1 226 ? -23.234 23.969 32.594 1 88.19 226 ARG A O 1
ATOM 1714 N N . VAL A 1 227 ? -21.859 24.859 31.031 1 89.12 227 VAL A N 1
ATOM 1715 C CA . VAL A 1 227 ? -21.672 26.094 31.781 1 89.12 227 VAL A CA 1
ATOM 1716 C C . VAL A 1 227 ? -22.766 27.094 31.406 1 89.12 227 VAL A C 1
ATOM 1718 O O . VAL A 1 227 ? -23.141 27.938 32.219 1 89.12 227 VAL A O 1
ATOM 1721 N N . THR A 1 228 ? -23.312 26.984 30.234 1 87.31 228 THR A N 1
ATOM 1722 C CA . THR A 1 228 ? -24.312 27.953 29.75 1 87.31 228 THR A CA 1
ATOM 1723 C C . THR A 1 228 ? -25.641 27.734 30.453 1 87.31 228 THR A C 1
ATOM 1725 O O . THR A 1 228 ? -26.047 26.594 30.688 1 87.31 228 THR A O 1
ATOM 1728 N N . LYS A 1 229 ? -26.25 28.812 30.922 1 87 229 LYS A N 1
ATOM 1729 C CA . LYS A 1 229 ? -27.562 28.797 31.578 1 87 229 LYS A CA 1
ATOM 1730 C C . LYS A 1 229 ? -28.641 28.328 30.609 1 87 229 LYS A C 1
ATOM 1732 O O . LYS A 1 229 ? -28.5 28.469 29.391 1 87 229 LYS A O 1
ATOM 1737 N N . PRO A 1 230 ? -29.641 27.734 31.203 1 84.69 230 PRO A N 1
ATOM 1738 C CA . PRO A 1 230 ? -30.734 27.25 30.359 1 84.69 230 PRO A CA 1
ATOM 1739 C C . PRO A 1 230 ? -31.359 28.344 29.5 1 84.69 230 PRO A C 1
ATOM 1741 O O . PRO A 1 230 ? -31.609 29.453 29.984 1 84.69 230 PRO A O 1
ATOM 1744 N N . GLY A 1 231 ? -31.203 28.234 28.172 1 83.5 231 GLY A N 1
ATOM 1745 C CA . GLY A 1 231 ? -31.766 29.172 27.219 1 83.5 231 GLY A CA 1
ATOM 1746 C C . GLY A 1 231 ? -31.625 28.688 25.781 1 83.5 231 GLY A C 1
ATOM 1747 O O . GLY A 1 231 ? -31.531 27.484 25.531 1 83.5 231 GLY A O 1
ATOM 1748 N N . ARG A 1 232 ? -31.828 29.688 24.953 1 81.25 232 ARG A N 1
ATOM 1749 C CA . ARG A 1 232 ? -31.766 29.391 23.516 1 81.25 232 ARG A CA 1
ATOM 1750 C C . ARG A 1 232 ? -30.391 28.875 23.125 1 81.25 232 ARG A C 1
ATOM 1752 O O . ARG A 1 232 ? -30.266 27.922 22.359 1 81.25 232 ARG A O 1
ATOM 1759 N N . ARG A 1 233 ? -29.422 29.484 23.703 1 85.25 233 ARG A N 1
ATOM 1760 C CA . ARG A 1 233 ? -28.047 29.125 23.391 1 85.25 233 ARG A CA 1
ATOM 1761 C C . ARG A 1 233 ? -27.734 27.719 23.859 1 85.25 233 ARG A C 1
ATOM 1763 O O . ARG A 1 233 ? -27.031 26.969 23.156 1 85.25 233 ARG A O 1
ATOM 1770 N N . LYS A 1 234 ? -28.172 27.344 24.984 1 86.88 234 LYS A N 1
ATOM 1771 C CA . LYS A 1 234 ? -27.938 26 25.5 1 86.88 234 LYS A CA 1
ATOM 1772 C C . LYS A 1 234 ? -28.609 24.938 24.625 1 86.88 234 LYS A C 1
ATOM 1774 O O . LYS A 1 234 ? -28.062 23.859 24.406 1 86.88 234 LYS A O 1
ATOM 1779 N N . ASN A 1 235 ? -29.75 25.297 24.203 1 84.38 235 ASN A N 1
ATOM 1780 C CA . ASN A 1 235 ? -30.484 24.375 23.328 1 84.38 235 ASN A CA 1
ATOM 1781 C C . ASN A 1 235 ? -29.734 24.156 22.016 1 84.38 235 ASN A C 1
ATOM 1783 O O . ASN A 1 235 ? -29.719 23.031 21.484 1 84.38 235 ASN A O 1
ATOM 1787 N N . GLN A 1 236 ? -29.156 25.203 21.562 1 84.94 236 GLN A N 1
ATOM 1788 C CA . GLN A 1 236 ? -28.391 25.094 20.328 1 84.94 236 GLN A CA 1
ATOM 1789 C C . GLN A 1 236 ? -27.156 24.219 20.5 1 84.94 236 GLN A C 1
ATOM 1791 O O . GLN A 1 236 ? -26.844 23.406 19.641 1 84.94 236 GLN A O 1
ATOM 1796 N N . LEU A 1 237 ? -26.531 24.453 21.641 1 86.75 237 LEU A N 1
ATOM 1797 C CA . LEU A 1 237 ? -25.344 23.672 21.938 1 86.75 237 LEU A CA 1
ATOM 1798 C C . LEU A 1 237 ? -25.688 22.203 22.156 1 86.75 237 LEU A C 1
ATOM 1800 O O . LEU A 1 237 ? -24.938 21.312 21.734 1 86.75 237 LEU A O 1
ATOM 1804 N N . GLN A 1 238 ? -26.781 21.969 22.75 1 84.31 238 GLN A N 1
ATOM 1805 C CA . GLN A 1 238 ? -27.25 20.594 22.969 1 84.31 238 GLN A CA 1
ATOM 1806 C C . GLN A 1 238 ? -27.594 19.906 21.656 1 84.31 238 GLN A C 1
ATOM 1808 O O . GLN A 1 238 ? -27.328 18.719 21.484 1 84.31 238 GLN A O 1
ATOM 1813 N N . THR A 1 239 ? -28.109 20.688 20.859 1 81.25 239 THR A N 1
ATOM 1814 C CA . THR A 1 239 ? -28.469 20.141 19.547 1 81.25 239 THR A CA 1
ATOM 1815 C C . THR A 1 239 ? -27.234 19.766 18.75 1 81.25 239 THR A C 1
ATOM 1817 O O . THR A 1 239 ? -27.219 18.75 18.047 1 81.25 239 THR A O 1
ATOM 1820 N N . LEU A 1 240 ? -26.266 20.562 18.938 1 82.25 240 LEU A N 1
ATOM 1821 C CA . LEU A 1 240 ? -25 20.328 18.234 1 82.25 240 LEU A CA 1
ATOM 1822 C C . LEU A 1 240 ? -24.328 19.062 18.766 1 82.25 240 LEU A C 1
ATOM 1824 O O . LEU A 1 240 ? -23.719 18.312 18 1 82.25 240 LEU A O 1
ATOM 1828 N N . LEU A 1 241 ? -24.469 18.875 20.062 1 82.56 241 LEU A N 1
ATOM 1829 C CA . LEU A 1 241 ? -23.828 17.719 20.688 1 82.56 241 LEU A CA 1
ATOM 1830 C C . LEU A 1 241 ? -24.594 16.438 20.391 1 82.56 241 LEU A C 1
ATOM 1832 O O . LEU A 1 241 ? -24 15.359 20.312 1 82.56 241 LEU A O 1
ATOM 1836 N N . GLU A 1 242 ? -25.859 16.609 20.266 1 77.56 242 GLU A N 1
ATOM 1837 C CA . GLU A 1 242 ? -26.703 15.43 20.031 1 77.56 242 GLU A CA 1
ATOM 1838 C C . GLU A 1 242 ? -26.656 15 18.562 1 77.56 242 GLU A C 1
ATOM 1840 O O . GLU A 1 242 ? -26.672 13.812 18.266 1 77.56 242 GLU A O 1
ATOM 1845 N N . ASN A 1 243 ? -26.609 16.031 17.734 1 74.19 243 ASN A N 1
ATOM 1846 C CA . ASN A 1 243 ? -26.547 15.742 16.312 1 74.19 243 ASN A CA 1
ATOM 1847 C C . ASN A 1 243 ? -25.375 16.438 15.641 1 74.19 243 ASN A C 1
ATOM 1849 O O . ASN A 1 243 ? -25.562 17.219 14.695 1 74.19 243 ASN A O 1
ATOM 1853 N N . PRO A 1 244 ? -24.266 16.125 16.078 1 70.88 244 PRO A N 1
ATOM 1854 C CA . PRO A 1 244 ? -23.109 16.875 15.594 1 70.88 244 PRO A CA 1
ATOM 1855 C C . PRO A 1 244 ? -22.875 16.672 14.094 1 70.88 244 PRO A C 1
ATOM 1857 O O . PRO A 1 244 ? -22.516 17.625 13.398 1 70.88 244 PRO A O 1
ATOM 1860 N N . ARG A 1 245 ? -23.188 15.516 13.594 1 67.38 245 ARG A N 1
ATOM 1861 C CA . ARG A 1 245 ? -22.875 15.195 12.203 1 67.38 245 ARG A CA 1
ATOM 1862 C C . ARG A 1 245 ? -23.828 15.906 11.25 1 67.38 245 ARG A C 1
ATOM 1864 O O . ARG A 1 245 ? -23.5 16.125 10.078 1 67.38 245 ARG A O 1
ATOM 1871 N N . GLN A 1 246 ? -24.938 16.266 11.766 1 66.5 246 GLN A N 1
ATOM 1872 C CA . GLN A 1 246 ? -25.922 16.938 10.93 1 66.5 246 GLN A CA 1
ATOM 1873 C C . GLN A 1 246 ? -25.516 18.375 10.617 1 66.5 246 GLN A C 1
ATOM 1875 O O . GLN A 1 246 ? -25.859 18.906 9.562 1 66.5 246 GLN A O 1
ATOM 1880 N N . PHE A 1 247 ? -24.703 18.875 11.539 1 70.62 247 PHE A N 1
ATOM 1881 C CA . PHE A 1 247 ? -24.422 20.297 11.391 1 70.62 247 PHE A CA 1
ATOM 1882 C C . PHE A 1 247 ? -22.984 20.5 10.906 1 70.62 247 PHE A C 1
ATOM 1884 O O . PHE A 1 247 ? -22.703 21.453 10.172 1 70.62 247 PHE A O 1
ATOM 1891 N N . TYR A 1 248 ? -22.156 19.672 11.406 1 76.38 248 TYR A N 1
ATOM 1892 C CA . TYR A 1 248 ? -20.734 19.891 11.133 1 76.38 248 TYR A CA 1
ATOM 1893 C C . TYR A 1 248 ? -20.016 18.578 10.828 1 76.38 248 TYR A C 1
ATOM 1895 O O . TYR A 1 248 ? -20.203 17.594 11.539 1 76.38 248 TYR A O 1
ATOM 1903 N N . THR A 1 249 ? -19.172 18.609 9.852 1 71.38 249 THR A N 1
ATOM 1904 C CA . THR A 1 249 ? -18.516 17.406 9.391 1 71.38 249 THR A CA 1
ATOM 1905 C C . THR A 1 249 ? -17.406 16.984 10.352 1 71.38 249 THR A C 1
ATOM 1907 O O . THR A 1 249 ? -17.062 15.812 10.445 1 71.38 249 THR A O 1
ATOM 1910 N N . TRP A 1 250 ? -16.812 17.953 11 1 74.44 250 TRP A N 1
ATOM 1911 C CA . TRP A 1 250 ? -15.672 17.625 11.852 1 74.44 250 TRP A CA 1
ATOM 1912 C C . TRP A 1 250 ? -16.078 17.547 13.312 1 74.44 250 TRP A C 1
ATOM 1914 O O . TRP A 1 250 ? -15.281 17.812 14.211 1 74.44 250 TRP A O 1
ATOM 1924 N N . MET A 1 251 ? -17.281 17.344 13.547 1 78.31 251 MET A N 1
ATOM 1925 C CA . MET A 1 251 ? -17.75 17.094 14.906 1 78.31 251 MET A CA 1
ATOM 1926 C C . MET A 1 251 ? -18.375 15.695 15.023 1 78.31 251 MET A C 1
ATOM 1928 O O . MET A 1 251 ? -19.344 15.391 14.336 1 78.31 251 MET A O 1
ATOM 1932 N N . PHE A 1 252 ? -17.766 14.953 15.883 1 78.56 252 PHE A N 1
ATOM 1933 C CA . PHE A 1 252 ? -18.156 13.547 15.969 1 78.56 252 PHE A CA 1
ATOM 1934 C C . PHE A 1 252 ? -18.781 13.25 17.328 1 78.56 252 PHE A C 1
ATOM 1936 O O . PHE A 1 252 ? -18.594 13.992 18.281 1 78.56 252 PHE A O 1
ATOM 1943 N N . PRO A 1 253 ? -19.547 12.18 17.25 1 79.62 253 PRO A N 1
ATOM 1944 C CA . PRO A 1 253 ? -20.094 11.75 18.531 1 79.62 253 PRO A CA 1
ATOM 1945 C C . PRO A 1 253 ? -19.016 11.32 19.516 1 79.62 253 PRO A C 1
ATOM 1947 O O . PRO A 1 253 ? -17.859 11.148 19.141 1 79.62 253 PRO A O 1
ATOM 1950 N N . ALA A 1 254 ? -19.391 11.141 20.688 1 81.19 254 ALA A N 1
ATOM 1951 C CA . ALA A 1 254 ? -18.453 10.891 21.781 1 81.19 254 ALA A CA 1
ATOM 1952 C C . ALA A 1 254 ? -17.609 9.641 21.516 1 81.19 254 ALA A C 1
ATOM 1954 O O . ALA A 1 254 ? -16.391 9.656 21.703 1 81.19 254 ALA A O 1
ATOM 1955 N N . ALA A 1 255 ? -18.219 8.609 21.047 1 77.25 255 ALA A N 1
ATOM 1956 C CA . ALA A 1 255 ? -17.516 7.348 20.812 1 77.25 255 ALA A CA 1
ATOM 1957 C C . ALA A 1 255 ? -16.453 7.5 19.719 1 77.25 255 ALA A C 1
ATOM 1959 O O . ALA A 1 255 ? -15.328 7.012 19.859 1 77.25 255 ALA A O 1
ATOM 1960 N N . GLN A 1 256 ? -16.844 8.164 18.688 1 78.12 256 GLN A N 1
ATOM 1961 C CA . GLN A 1 256 ? -15.922 8.344 17.578 1 78.12 256 GLN A CA 1
ATOM 1962 C C . GLN A 1 256 ? -14.812 9.32 17.938 1 78.12 256 GLN A C 1
ATOM 1964 O O . GLN A 1 256 ? -13.68 9.188 17.469 1 78.12 256 GLN A O 1
ATOM 1969 N N . THR A 1 257 ? -15.195 10.258 18.781 1 83.25 257 THR A N 1
ATOM 1970 C CA . THR A 1 257 ? -14.188 11.211 19.25 1 83.25 257 THR A CA 1
ATOM 1971 C C . THR A 1 257 ? -13.148 10.516 20.125 1 83.25 257 THR A C 1
ATOM 1973 O O . THR A 1 257 ? -11.953 10.773 20 1 83.25 257 THR A O 1
ATOM 1976 N N . LEU A 1 258 ? -13.633 9.648 20.938 1 82.94 258 LEU A N 1
ATOM 1977 C CA . LEU A 1 258 ? -12.719 8.906 21.797 1 82.94 258 LEU A CA 1
ATOM 1978 C C . LEU A 1 258 ? -11.844 7.965 20.984 1 82.94 258 LEU A C 1
ATOM 1980 O O . LEU A 1 258 ? -10.664 7.773 21.297 1 82.94 258 LEU A O 1
ATOM 1984 N N . TRP A 1 259 ? -12.43 7.41 19.969 1 78.56 259 TRP A N 1
ATOM 1985 C CA . TRP A 1 259 ? -11.664 6.551 19.062 1 78.56 259 TRP A CA 1
ATOM 1986 C C . TRP A 1 259 ? -10.578 7.34 18.344 1 78.56 259 TRP A C 1
ATOM 1988 O O . TRP A 1 259 ? -9.445 6.867 18.219 1 78.56 259 TRP A O 1
ATOM 1998 N N . LEU A 1 260 ? -10.953 8.484 17.953 1 82.62 260 LEU A N 1
ATOM 1999 C CA . LEU A 1 260 ? -9.984 9.336 17.266 1 82.62 260 LEU A CA 1
ATOM 2000 C C . LEU A 1 260 ? -8.836 9.703 18.188 1 82.62 260 LEU A C 1
ATOM 2002 O O . LEU A 1 260 ? -7.672 9.711 17.781 1 82.62 260 LEU A O 1
ATOM 2006 N N . LEU A 1 261 ? -9.203 9.984 19.375 1 86.19 261 LEU A N 1
ATOM 2007 C CA . LEU A 1 261 ? -8.188 10.328 20.359 1 86.19 261 LEU A CA 1
ATOM 2008 C C . LEU A 1 261 ? -7.266 9.148 20.625 1 86.19 261 LEU A C 1
ATOM 2010 O O . LEU A 1 261 ? -6.047 9.32 20.734 1 86.19 261 LEU A O 1
ATOM 2014 N N . LEU A 1 262 ? -7.785 8.016 20.672 1 83.44 262 LEU A N 1
ATOM 2015 C CA . LEU A 1 262 ? -6.996 6.82 20.938 1 83.44 262 LEU A CA 1
ATOM 2016 C C . LEU A 1 262 ? -6.055 6.516 19.781 1 83.44 262 LEU A C 1
ATOM 2018 O O . LEU A 1 262 ? -4.887 6.184 20 1 83.44 262 LEU A O 1
ATOM 2022 N N . VAL A 1 263 ? -6.602 6.602 18.625 1 81.25 263 VAL A N 1
ATOM 2023 C CA . VAL A 1 263 ? -5.781 6.32 17.453 1 81.25 263 VAL A CA 1
ATOM 2024 C C . VAL A 1 263 ? -4.645 7.332 17.359 1 81.25 263 VAL A C 1
ATOM 2026 O O . VAL A 1 263 ? -3.504 6.969 17.062 1 81.25 263 VAL A O 1
ATOM 2029 N N . LEU A 1 264 ? -4.969 8.586 17.594 1 84.94 264 LEU A N 1
ATOM 2030 C CA . LEU A 1 264 ? -3.945 9.625 17.594 1 84.94 264 LEU A CA 1
ATOM 2031 C C . LEU A 1 264 ? -2.863 9.328 18.625 1 84.94 264 LEU A C 1
ATOM 2033 O O . LEU A 1 264 ? -1.671 9.398 18.312 1 84.94 264 LEU A O 1
ATOM 2037 N N . ALA A 1 265 ? -3.299 8.984 19.781 1 87.5 265 ALA A N 1
ATOM 2038 C CA . ALA A 1 265 ? -2.357 8.688 20.859 1 87.5 265 ALA A CA 1
ATOM 2039 C C . ALA A 1 265 ? -1.507 7.469 20.516 1 87.5 265 ALA A C 1
ATOM 2041 O O . ALA A 1 265 ? -0.293 7.469 20.734 1 87.5 265 ALA A O 1
ATOM 2042 N N . LEU A 1 266 ? -2.115 6.492 19.953 1 84.5 266 LEU A N 1
ATOM 2043 C CA . LEU A 1 266 ? -1.411 5.254 19.641 1 84.5 266 LEU A CA 1
ATOM 2044 C C . LEU A 1 266 ? -0.364 5.488 18.547 1 84.5 266 LEU A C 1
ATOM 2046 O O . LEU A 1 266 ? 0.747 4.961 18.641 1 84.5 266 LEU A O 1
ATOM 2050 N N . LEU A 1 267 ? -0.712 6.191 17.594 1 84.75 267 LEU A N 1
ATOM 2051 C CA . LEU A 1 267 ? 0.223 6.457 16.5 1 84.75 267 LEU A CA 1
ATOM 2052 C C . LEU A 1 267 ? 1.41 7.277 16.984 1 84.75 267 LEU A C 1
ATOM 2054 O O . LEU A 1 267 ? 2.551 7.027 16.594 1 84.75 267 LEU A O 1
ATOM 2058 N N . VAL A 1 268 ? 1.151 8.258 17.844 1 89.25 268 VAL A N 1
ATOM 2059 C CA . VAL A 1 268 ? 2.219 9.094 18.391 1 89.25 268 VAL A CA 1
ATOM 2060 C C . VAL A 1 268 ? 3.131 8.242 19.281 1 89.25 268 VAL A C 1
ATOM 2062 O O . VAL A 1 268 ? 4.355 8.312 19.172 1 89.25 268 VAL A O 1
ATOM 2065 N N . VAL A 1 269 ? 2.527 7.457 20.078 1 89.88 269 VAL A N 1
ATOM 2066 C CA . VAL A 1 269 ? 3.295 6.625 21 1 89.88 269 VAL A CA 1
ATOM 2067 C C . VAL A 1 269 ? 4.117 5.605 20.203 1 89.88 269 VAL A C 1
ATOM 2069 O O . VAL A 1 269 ? 5.266 5.324 20.562 1 89.88 269 VAL A O 1
ATOM 2072 N N . ALA A 1 270 ? 3.545 5.086 19.188 1 86.44 270 ALA A N 1
ATOM 2073 C CA . ALA A 1 270 ? 4.258 4.117 18.375 1 86.44 270 ALA A CA 1
ATOM 2074 C C . ALA A 1 270 ? 5.527 4.73 17.781 1 86.44 270 ALA A C 1
ATOM 2076 O O . ALA A 1 270 ? 6.578 4.09 17.75 1 86.44 270 ALA A O 1
ATOM 2077 N N . GLN A 1 271 ? 5.453 5.898 17.328 1 90.25 271 GLN A N 1
ATOM 2078 C CA . GLN A 1 271 ? 6.609 6.574 16.75 1 90.25 271 GLN A CA 1
ATOM 2079 C C . GLN A 1 271 ? 7.66 6.879 17.828 1 90.25 271 GLN A C 1
ATOM 2081 O O . GLN A 1 271 ? 8.859 6.707 17.594 1 90.25 271 GLN A O 1
ATOM 2086 N N . ILE A 1 272 ? 7.184 7.316 19 1 93.25 272 ILE A N 1
ATOM 2087 C CA . ILE A 1 272 ? 8.102 7.617 20.094 1 93.25 272 ILE A CA 1
ATOM 2088 C C . ILE A 1 272 ? 8.859 6.352 20.484 1 93.25 272 ILE A C 1
ATOM 2090 O O . ILE A 1 272 ? 10.078 6.375 20.641 1 93.25 272 ILE A O 1
ATOM 2094 N N . LEU A 1 273 ? 8.133 5.309 20.562 1 90.62 273 LEU A N 1
ATOM 2095 C CA . LEU A 1 273 ? 8.742 4.051 20.969 1 90.62 273 LEU A CA 1
ATOM 2096 C C . LEU A 1 273 ? 9.742 3.561 19.938 1 90.62 273 LEU A C 1
ATOM 2098 O O . LEU A 1 273 ? 10.805 3.039 20.281 1 90.62 273 LEU A O 1
ATOM 2102 N N . ALA A 1 274 ? 9.375 3.688 18.734 1 89.5 274 ALA A N 1
ATOM 2103 C CA . ALA A 1 274 ? 10.289 3.271 17.672 1 89.5 274 ALA A CA 1
ATOM 2104 C C . ALA A 1 274 ? 11.602 4.047 17.734 1 89.5 274 ALA A C 1
ATOM 2106 O O . ALA A 1 274 ? 12.68 3.461 17.641 1 89.5 274 ALA A O 1
ATOM 2107 N N . MET A 1 275 ? 11.523 5.336 17.938 1 91.44 275 MET A N 1
ATOM 2108 C CA . MET A 1 275 ? 12.719 6.168 17.984 1 91.44 275 MET A CA 1
ATOM 2109 C C . MET A 1 275 ? 13.516 5.914 19.25 1 91.44 275 MET A C 1
ATOM 2111 O O . MET A 1 275 ? 14.75 5.91 19.219 1 91.44 275 MET A O 1
ATOM 2115 N N . LEU A 1 276 ? 12.844 5.672 20.375 1 91.94 276 LEU A N 1
ATOM 2116 C CA . LEU A 1 276 ? 13.516 5.434 21.641 1 91.94 276 LEU A CA 1
ATOM 2117 C C . LEU A 1 276 ? 14.242 4.094 21.641 1 91.94 276 LEU A C 1
ATOM 2119 O O . LEU A 1 276 ? 15.352 3.982 22.141 1 91.94 276 LEU A O 1
ATOM 2123 N N . VAL A 1 277 ? 13.688 3.094 20.984 1 87.81 277 VAL A N 1
ATOM 2124 C CA . VAL A 1 277 ? 14.227 1.739 21.031 1 87.81 277 VAL A CA 1
ATOM 2125 C C . VAL A 1 277 ? 15.281 1.567 19.938 1 87.81 277 VAL A C 1
ATOM 2127 O O . VAL A 1 277 ? 16.344 0.998 20.188 1 87.81 277 VAL A O 1
ATOM 2130 N N . LEU A 1 278 ? 15.062 2.141 18.828 1 88.06 278 LEU A N 1
ATOM 2131 C CA . LEU A 1 278 ? 15.93 1.849 17.688 1 88.06 278 LEU A CA 1
ATOM 2132 C C . LEU A 1 278 ? 17 2.928 17.531 1 88.06 278 LEU A C 1
ATOM 2134 O O . LEU A 1 278 ? 18.094 2.654 17.031 1 88.06 278 LEU A O 1
ATOM 2138 N N . ASP A 1 279 ? 16.703 4.18 17.906 1 90.62 279 ASP A N 1
ATOM 2139 C CA . ASP A 1 279 ? 17.594 5.262 17.531 1 90.62 279 ASP A CA 1
ATOM 2140 C C . ASP A 1 279 ? 18.109 6.016 18.766 1 90.62 279 ASP A C 1
ATOM 2142 O O . ASP A 1 279 ? 18.703 7.082 18.641 1 90.62 279 ASP A O 1
ATOM 2146 N N . TRP A 1 280 ? 17.875 5.52 19.891 1 88.94 280 TRP A N 1
ATOM 2147 C CA . TRP A 1 280 ? 18.312 6.223 21.094 1 88.94 280 TRP A CA 1
ATOM 2148 C C . TRP A 1 280 ? 19.812 6.512 21.047 1 88.94 280 TRP A C 1
ATOM 2150 O O . TRP A 1 280 ? 20.25 7.598 21.422 1 88.94 280 TRP A O 1
ATOM 2160 N N . SER A 1 281 ? 20.547 5.59 20.5 1 87 281 SER A N 1
ATOM 2161 C CA . SER A 1 281 ? 22 5.711 20.516 1 87 281 SER A CA 1
ATOM 2162 C C . SER A 1 281 ? 22.531 6.219 19.172 1 87 281 SER A C 1
ATOM 2164 O O . SER A 1 281 ? 23.734 6.27 18.953 1 87 281 SER A O 1
ATOM 2166 N N . ASN A 1 282 ? 21.672 6.602 18.375 1 87.06 282 ASN A N 1
ATOM 2167 C CA . ASN A 1 282 ? 22.062 7.164 17.078 1 87.06 282 ASN A CA 1
ATOM 2168 C C . ASN A 1 282 ? 22.766 8.516 17.25 1 87.06 282 ASN A C 1
ATOM 2170 O O . ASN A 1 282 ? 22.406 9.297 18.125 1 87.06 282 ASN A O 1
ATOM 2174 N N . ALA A 1 283 ? 23.703 8.773 16.484 1 85.31 283 ALA A N 1
ATOM 2175 C CA . ALA A 1 283 ? 24.531 9.984 16.594 1 85.31 283 ALA A CA 1
ATOM 2176 C C . ALA A 1 283 ? 23.672 11.234 16.484 1 85.31 283 ALA A C 1
ATOM 2178 O O . ALA A 1 283 ? 23.953 12.25 17.141 1 85.31 283 ALA A O 1
ATOM 2179 N N . GLU A 1 284 ? 22.625 11.172 15.703 1 86.62 284 GLU A N 1
ATOM 2180 C CA . GLU A 1 284 ? 21.75 12.32 15.484 1 86.62 284 GLU A CA 1
ATOM 2181 C C . GLU A 1 284 ? 20.984 12.672 16.75 1 86.62 284 GLU A C 1
ATOM 2183 O O . GLU A 1 284 ? 20.781 13.844 17.062 1 86.62 284 GLU A O 1
ATOM 2188 N N . LEU A 1 285 ? 20.578 11.734 17.531 1 89.69 285 LEU A N 1
ATOM 2189 C CA . LEU A 1 285 ? 19.797 11.953 18.734 1 89.69 285 LEU A CA 1
ATOM 2190 C C . LEU A 1 285 ? 20.688 12.055 19.953 1 89.69 285 LEU A C 1
ATOM 2192 O O . LEU A 1 285 ? 20.328 12.711 20.938 1 89.69 285 LEU A O 1
ATOM 2196 N N . ALA A 1 286 ? 21.859 11.445 19.859 1 89.25 286 ALA A N 1
ATOM 2197 C CA . ALA A 1 286 ? 22.766 11.406 20.984 1 89.25 286 ALA A CA 1
ATOM 2198 C C . ALA A 1 286 ? 23.391 12.781 21.234 1 89.25 286 ALA A C 1
ATOM 2200 O O . ALA A 1 286 ? 23.984 13.023 22.297 1 89.25 286 ALA A O 1
ATOM 2201 N N . GLN A 1 287 ? 23.203 13.641 20.297 1 86.31 287 GLN A N 1
ATOM 2202 C CA . GLN A 1 287 ? 23.734 14.992 20.453 1 86.31 287 GLN A CA 1
ATOM 2203 C C . GLN A 1 287 ? 22.969 15.773 21.5 1 86.31 287 GLN A C 1
ATOM 2205 O O . GLN A 1 287 ? 23.469 16.75 22.062 1 86.31 287 GLN A O 1
ATOM 2210 N N . PHE A 1 288 ? 21.781 15.336 21.797 1 89.25 288 PHE A N 1
ATOM 2211 C CA . PHE A 1 288 ? 20.922 15.992 22.7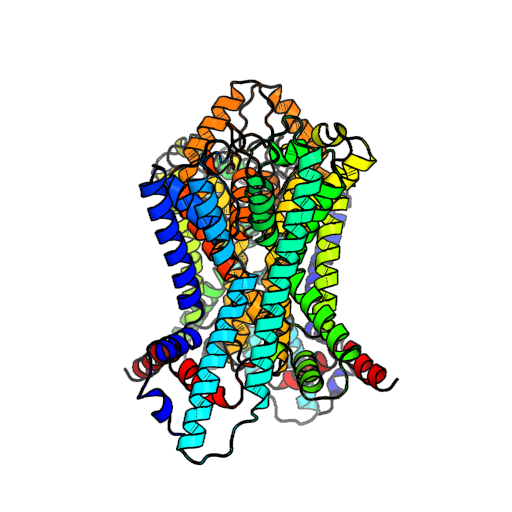81 1 89.25 288 PHE A CA 1
ATOM 2212 C C . PHE A 1 288 ? 21.047 15.32 24.141 1 89.25 288 PHE A C 1
ATOM 2214 O O . PHE A 1 288 ? 21.328 14.125 24.234 1 89.25 288 PHE A O 1
ATOM 2221 N N . GLY A 1 289 ? 20.922 16.094 25.188 1 89.81 289 GLY A N 1
ATOM 2222 C CA . GLY A 1 289 ? 20.766 15.492 26.5 1 89.81 289 GLY A CA 1
ATOM 2223 C C . GLY A 1 289 ? 19.531 14.617 26.609 1 89.81 289 GLY A C 1
ATOM 2224 O O . GLY A 1 289 ? 18.625 14.695 25.766 1 89.81 289 GLY A O 1
ATOM 2225 N N . PRO A 1 290 ? 19.406 13.719 27.547 1 91 290 PRO A N 1
ATOM 2226 C CA . PRO A 1 290 ? 18.297 12.758 27.641 1 91 290 PRO A CA 1
ATOM 2227 C C . PRO A 1 290 ? 16.938 13.438 27.703 1 91 290 PRO A C 1
ATOM 2229 O O . PRO A 1 290 ? 15.992 12.992 27.047 1 91 290 PRO A O 1
ATOM 2232 N N . GLU A 1 291 ? 16.797 14.555 28.547 1 90.88 291 GLU A N 1
ATOM 2233 C CA . GLU A 1 291 ? 15.516 15.25 28.656 1 90.88 291 GLU A CA 1
ATOM 2234 C C . GLU A 1 291 ? 15.156 15.93 27.328 1 90.88 291 GLU A C 1
ATOM 2236 O O . GLU A 1 291 ? 14.023 15.82 26.859 1 90.88 291 GLU A O 1
ATOM 2241 N N . THR A 1 292 ? 16.172 16.594 26.797 1 91.88 292 THR A N 1
ATOM 2242 C CA . THR A 1 292 ? 15.961 17.281 25.516 1 91.88 292 THR A CA 1
ATOM 2243 C C . THR A 1 292 ? 15.711 16.281 24.406 1 91.88 292 THR A C 1
ATOM 2245 O O . THR A 1 292 ? 14.961 16.547 23.469 1 91.88 292 THR A O 1
ATOM 2248 N N . ARG A 1 293 ? 16.391 15.141 24.531 1 93.25 293 ARG A N 1
ATOM 2249 C CA . ARG A 1 293 ? 16.234 14.086 23.547 1 93.25 293 ARG A CA 1
ATOM 2250 C C . ARG A 1 293 ? 14.797 13.57 23.516 1 93.25 293 ARG A C 1
ATOM 2252 O O . ARG A 1 293 ? 14.203 13.453 22.438 1 93.25 293 ARG A O 1
ATOM 2259 N N . ILE A 1 294 ? 14.234 13.375 24.609 1 93.06 294 ILE A N 1
ATOM 2260 C CA . ILE A 1 294 ? 12.875 12.859 24.719 1 93.06 294 ILE A CA 1
ATOM 2261 C C . ILE A 1 294 ? 11.883 13.906 24.219 1 93.06 294 ILE A C 1
ATOM 2263 O O . ILE A 1 294 ? 10.914 13.586 23.531 1 93.06 294 ILE A O 1
ATOM 2267 N N . ALA A 1 295 ? 12.133 15.164 24.578 1 92.88 295 ALA A N 1
ATOM 2268 C CA . ALA A 1 295 ? 11.258 16.25 24.141 1 92.88 295 ALA A CA 1
ATOM 2269 C C . ALA A 1 295 ? 11.281 16.391 22.625 1 92.88 295 ALA A C 1
ATOM 2271 O O . ALA A 1 295 ? 10.234 16.578 22 1 92.88 295 ALA A O 1
ATOM 2272 N N . ASN A 1 296 ? 12.43 16.25 22.078 1 93 296 ASN A N 1
ATOM 2273 C CA . ASN A 1 296 ? 12.547 16.359 20.641 1 93 296 ASN A CA 1
ATOM 2274 C C . ASN A 1 296 ? 11.875 15.188 19.922 1 93 296 ASN A C 1
ATOM 2276 O O . ASN A 1 296 ? 11.219 15.375 18.906 1 93 296 ASN A O 1
ATOM 2280 N N . ILE A 1 297 ? 12.07 14.023 20.484 1 93.12 297 ILE A N 1
ATOM 2281 C CA . ILE A 1 297 ? 11.438 12.836 19.922 1 93.12 297 ILE A CA 1
ATOM 2282 C C . ILE A 1 297 ? 9.922 12.977 19.984 1 93.12 297 ILE A C 1
ATOM 2284 O O . ILE A 1 297 ? 9.227 12.703 19 1 93.12 297 ILE A O 1
ATOM 2288 N N . ALA A 1 298 ? 9.43 13.43 21.094 1 92.38 298 ALA A N 1
ATOM 2289 C CA . ALA A 1 298 ? 7.988 13.609 21.266 1 92.38 298 ALA A CA 1
ATOM 2290 C C . ALA A 1 298 ? 7.449 14.672 20.312 1 92.38 298 ALA A C 1
ATOM 2292 O O . ALA A 1 298 ? 6.355 14.516 19.766 1 92.38 298 ALA A O 1
ATOM 2293 N N . PHE A 1 299 ? 8.219 15.703 20.188 1 91.69 299 PHE A N 1
ATOM 2294 C CA . PHE A 1 299 ? 7.812 16.781 19.281 1 91.69 299 PHE A CA 1
ATOM 2295 C C . PHE A 1 299 ? 7.719 16.266 17.844 1 91.69 299 PHE A C 1
ATOM 2297 O O . PHE A 1 299 ? 6.711 16.484 17.172 1 91.69 299 PHE A O 1
ATOM 2304 N N . VAL A 1 300 ? 8.719 15.555 17.422 1 89.06 300 VAL A N 1
ATOM 2305 C CA . VAL A 1 300 ? 8.766 15.07 16.031 1 89.06 300 VAL A CA 1
ATOM 2306 C C . VAL A 1 300 ? 7.641 14.062 15.805 1 89.06 300 VAL A C 1
ATOM 2308 O O . VAL A 1 300 ? 6.977 14.086 14.773 1 89.06 300 VAL A O 1
ATOM 2311 N N . ALA A 1 301 ? 7.426 13.234 16.766 1 90.31 301 ALA A N 1
ATOM 2312 C CA . ALA A 1 301 ? 6.367 12.234 16.656 1 90.31 301 ALA A CA 1
ATOM 2313 C C . ALA A 1 301 ? 4.992 12.891 16.562 1 90.31 301 ALA A C 1
ATOM 2315 O O . ALA A 1 301 ? 4.141 12.453 15.789 1 90.31 301 ALA A O 1
ATOM 2316 N N . ALA A 1 302 ? 4.797 13.922 17.266 1 87.06 302 ALA A N 1
ATOM 2317 C CA . ALA A 1 302 ? 3.512 14.617 17.281 1 87.06 302 ALA A CA 1
ATOM 2318 C C . ALA A 1 302 ? 3.318 15.445 16.016 1 87.06 302 ALA A C 1
ATOM 2320 O O . ALA A 1 302 ? 2.188 15.648 15.57 1 87.06 302 ALA A O 1
ATOM 2321 N N . SER A 1 303 ? 4.41 15.898 15.492 1 83.62 303 SER A N 1
ATOM 2322 C CA . SER A 1 303 ? 4.344 16.781 14.328 1 83.62 303 SER A CA 1
ATOM 2323 C C . SER A 1 303 ? 4.211 15.977 13.039 1 83.62 303 SER A C 1
ATOM 2325 O O . SER A 1 303 ? 3.795 16.516 12.008 1 83.62 303 SER A O 1
ATOM 2327 N N . LEU A 1 304 ? 4.59 14.688 13.039 1 75.5 304 LEU A N 1
ATOM 2328 C CA . LEU A 1 304 ? 4.707 13.859 11.844 1 75.5 304 LEU A CA 1
ATOM 2329 C C . LEU A 1 304 ? 3.334 13.555 11.25 1 75.5 304 LEU A C 1
ATOM 2331 O O . LEU A 1 304 ? 3.219 13.227 10.07 1 75.5 304 LEU A O 1
ATOM 2335 N N . ARG A 1 305 ? 2.363 13.719 11.844 1 67.88 305 ARG A N 1
ATOM 2336 C CA . ARG A 1 305 ? 1.086 13.352 11.234 1 67.88 305 ARG A CA 1
ATOM 2337 C C . ARG A 1 305 ? 0.566 14.477 10.344 1 67.88 305 ARG A C 1
ATOM 2339 O O . ARG A 1 305 ? -0.074 14.219 9.32 1 67.88 305 ARG A O 1
ATOM 2346 N N . SER A 1 306 ? 0.954 15.766 10.68 1 68.19 306 SER A N 1
ATOM 2347 C CA . SER A 1 306 ? 0.365 16.797 9.836 1 68.19 306 SER A CA 1
ATOM 2348 C C . SER A 1 306 ? 1.292 18 9.711 1 68.19 306 SER A C 1
ATOM 2350 O O . SER A 1 306 ? 1.075 18.875 8.875 1 68.19 306 SER A O 1
ATOM 2352 N N . GLY A 1 307 ? 2.305 18.125 10.398 1 74.75 307 GLY A N 1
ATOM 2353 C CA . GLY A 1 307 ? 3.062 19.375 10.406 1 74.75 307 GLY A CA 1
ATOM 2354 C C . GLY A 1 307 ? 4.426 19.234 9.758 1 74.75 307 GLY A C 1
ATOM 2355 O O . GLY A 1 307 ? 4.961 20.219 9.219 1 74.75 307 GLY A O 1
ATOM 2356 N N . GLY A 1 308 ? 5.004 18.141 9.641 1 78.44 308 GLY A N 1
ATOM 2357 C CA . GLY A 1 308 ? 6.254 17.844 8.961 1 78.44 308 GLY A CA 1
ATOM 2358 C C . GLY A 1 308 ? 7.445 18.578 9.555 1 78.44 308 GLY A C 1
ATOM 2359 O O . GLY A 1 308 ? 8.406 18.875 8.844 1 78.44 308 GLY A O 1
ATOM 2360 N N . PHE A 1 309 ? 7.375 19.094 10.836 1 84.5 309 PHE A N 1
ATOM 2361 C CA . PHE A 1 309 ? 8.5 19.75 11.492 1 84.5 309 PHE A CA 1
ATOM 2362 C C . PHE A 1 309 ? 9.461 18.734 12.086 1 84.5 309 PHE A C 1
ATOM 2364 O O . PHE A 1 309 ? 9.023 17.703 12.625 1 84.5 309 PHE A O 1
ATOM 2371 N N . SER A 1 310 ? 10.711 18.984 11.812 1 86.31 310 SER A N 1
ATOM 2372 C CA . SER A 1 310 ? 11.695 18.094 12.422 1 86.31 310 SER A CA 1
ATOM 2373 C C . SER A 1 310 ? 12.883 18.891 12.969 1 86.31 310 SER A C 1
ATOM 2375 O O . SER A 1 310 ? 13.344 19.844 12.336 1 86.31 310 SER A O 1
ATOM 2377 N N . THR A 1 311 ? 13.281 18.594 14.172 1 87.56 311 THR A N 1
ATOM 2378 C CA . THR A 1 311 ? 14.406 19.25 14.812 1 87.56 311 THR A CA 1
ATOM 2379 C C . THR A 1 311 ? 15.711 18.531 14.508 1 87.56 311 THR A C 1
ATOM 2381 O O . THR A 1 311 ? 16.797 19.047 14.789 1 87.56 311 THR A O 1
ATOM 2384 N N . PHE A 1 312 ? 15.625 17.406 14.016 1 86.69 312 PHE A N 1
ATOM 2385 C CA . PHE A 1 312 ? 16.781 16.625 13.617 1 86.69 312 PHE A CA 1
ATOM 2386 C C . PHE A 1 312 ? 16.562 15.961 12.266 1 86.69 312 PHE A C 1
ATOM 2388 O O . PHE A 1 312 ? 15.43 15.945 11.758 1 86.69 312 PHE A O 1
ATOM 2395 N N . SER A 1 313 ? 17.609 15.453 11.727 1 85.38 313 SER A N 1
ATOM 2396 C CA . SER A 1 313 ? 17.531 14.875 10.391 1 85.38 313 SER A CA 1
ATOM 2397 C C . SER A 1 313 ? 16.953 13.461 10.438 1 85.38 313 SER A C 1
ATOM 2399 O O . SER A 1 313 ? 17.578 12.555 10.984 1 85.38 313 SER A O 1
ATOM 2401 N N . ILE A 1 314 ? 15.844 13.328 9.828 1 86.38 314 ILE A N 1
ATOM 2402 C CA . ILE A 1 314 ? 15.18 12.031 9.789 1 86.38 314 ILE A CA 1
ATOM 2403 C C . ILE A 1 314 ? 15.984 11.062 8.93 1 86.38 314 ILE A C 1
ATOM 2405 O O . ILE A 1 314 ? 15.93 9.844 9.133 1 86.38 314 ILE A O 1
ATOM 2409 N N . GLN A 1 315 ? 16.734 11.625 8.008 1 84.06 315 GLN A N 1
ATOM 2410 C CA . GLN A 1 315 ? 17.547 10.82 7.094 1 84.06 315 GLN A CA 1
ATOM 2411 C C . GLN A 1 315 ? 18.594 10.016 7.852 1 84.06 315 GLN A C 1
ATOM 2413 O O . GLN A 1 315 ? 19.047 8.969 7.383 1 84.06 315 GLN A O 1
ATOM 2418 N N . LYS A 1 316 ? 18.938 10.523 8.961 1 84.5 316 LYS A N 1
ATOM 2419 C CA . LYS A 1 316 ? 20.031 9.891 9.711 1 84.5 316 LYS A CA 1
ATOM 2420 C C . LYS A 1 316 ? 19.484 8.891 10.719 1 84.5 316 LYS A C 1
ATOM 2422 O O . LYS A 1 316 ? 20.25 8.266 11.461 1 84.5 316 LYS A O 1
ATOM 2427 N N . LEU A 1 317 ? 18.203 8.742 10.727 1 87.31 317 LEU A N 1
ATOM 2428 C CA . LEU A 1 317 ? 17.594 7.742 11.586 1 87.31 317 LEU A CA 1
ATOM 2429 C C . LEU A 1 317 ? 17.656 6.359 10.945 1 87.31 317 LEU A C 1
ATOM 2431 O O . LEU A 1 317 ? 18.047 6.23 9.781 1 87.31 317 LEU A O 1
ATOM 2435 N N . SER A 1 318 ? 17.406 5.391 11.773 1 86.88 318 SER A N 1
ATOM 2436 C CA . SER A 1 318 ? 17.391 4.016 11.281 1 86.88 318 SER A CA 1
ATOM 2437 C C . SER A 1 318 ? 16.281 3.814 10.25 1 86.88 318 SER A C 1
ATOM 2439 O O . SER A 1 318 ? 15.266 4.508 10.281 1 86.88 318 SER A O 1
ATOM 2441 N N . GLU A 1 319 ? 16.484 2.898 9.32 1 85.81 319 GLU A N 1
ATOM 2442 C CA . GLU A 1 319 ? 15.539 2.641 8.242 1 85.81 319 GLU A CA 1
ATOM 2443 C C . GLU A 1 319 ? 14.195 2.16 8.797 1 85.81 319 GLU A C 1
ATOM 2445 O O . GLU A 1 319 ? 13.141 2.576 8.328 1 85.81 319 GLU A O 1
ATOM 2450 N N . PRO A 1 320 ? 14.242 1.256 9.836 1 87.56 320 PRO A N 1
ATOM 2451 C CA . PRO A 1 320 ? 12.945 0.85 10.398 1 87.56 320 PRO A CA 1
ATOM 2452 C C . PRO A 1 320 ? 12.164 2.02 10.992 1 87.56 320 PRO A C 1
ATOM 2454 O O . PRO A 1 320 ? 10.938 2.051 10.906 1 87.56 320 PRO A O 1
ATOM 2457 N N . THR A 1 321 ? 12.875 2.926 11.609 1 89.81 321 THR A N 1
ATOM 2458 C CA . THR A 1 321 ? 12.211 4.105 12.156 1 89.81 321 THR A CA 1
ATOM 2459 C C . THR A 1 321 ? 11.633 4.969 11.031 1 89.81 321 THR A C 1
ATOM 2461 O O . THR A 1 321 ? 10.5 5.434 11.117 1 89.81 321 THR A O 1
ATOM 2464 N N . ALA A 1 322 ? 12.43 5.188 10 1 89.19 322 ALA A N 1
ATOM 2465 C CA . ALA A 1 322 ? 11.961 5.973 8.859 1 89.19 322 ALA A CA 1
ATOM 2466 C C . ALA A 1 322 ? 10.734 5.328 8.219 1 89.19 322 ALA A C 1
ATOM 2468 O O . ALA A 1 322 ? 9.828 6.027 7.762 1 89.19 322 ALA A O 1
ATOM 2469 N N . PHE A 1 323 ? 10.758 4.043 8.148 1 89.88 323 PHE A N 1
ATOM 2470 C CA . PHE A 1 323 ? 9.602 3.35 7.582 1 89.88 323 PHE A CA 1
ATOM 2471 C C . PHE A 1 323 ? 8.383 3.506 8.484 1 89.88 323 PHE A C 1
ATOM 2473 O O . PHE A 1 323 ? 7.262 3.658 7.996 1 89.88 323 PHE A O 1
ATOM 2480 N N . CYS A 1 324 ? 8.578 3.365 9.75 1 88.5 324 CYS A N 1
ATOM 2481 C CA . CYS A 1 324 ? 7.484 3.592 10.688 1 88.5 324 CYS A CA 1
ATOM 2482 C C . CYS A 1 324 ? 6.855 4.961 10.461 1 88.5 324 CYS A C 1
ATOM 2484 O O . CYS A 1 324 ? 5.629 5.086 10.422 1 88.5 324 CYS A O 1
ATOM 2486 N N . ILE A 1 325 ? 7.684 5.918 10.312 1 89.62 325 ILE A N 1
ATOM 2487 C CA . ILE A 1 325 ? 7.219 7.277 10.062 1 89.62 325 ILE A CA 1
ATOM 2488 C C . ILE A 1 325 ? 6.453 7.332 8.742 1 89.62 325 ILE A C 1
ATOM 2490 O O . ILE A 1 325 ? 5.41 7.988 8.648 1 89.62 325 ILE A O 1
ATOM 2494 N N . LEU A 1 326 ? 6.949 6.629 7.73 1 90 326 LEU A N 1
ATOM 2495 C CA . LEU A 1 326 ? 6.305 6.578 6.422 1 90 326 LEU A CA 1
ATOM 2496 C C . LEU A 1 326 ? 4.891 6.02 6.535 1 90 326 LEU A C 1
ATOM 2498 O O . LEU A 1 326 ? 3.951 6.582 5.965 1 90 326 LEU A O 1
ATOM 2502 N N . VAL A 1 327 ? 4.773 4.961 7.277 1 86.31 327 VAL A N 1
ATOM 2503 C CA . VAL A 1 327 ? 3.469 4.32 7.441 1 86.31 327 VAL A CA 1
ATOM 2504 C C . VAL A 1 327 ? 2.523 5.262 8.18 1 86.31 327 VAL A C 1
ATOM 2506 O O . VAL A 1 327 ? 1.345 5.367 7.836 1 86.31 327 VAL A O 1
ATOM 2509 N N . CYS A 1 328 ? 3.023 5.91 9.148 1 86.19 328 CYS A N 1
ATOM 2510 C CA . CYS A 1 328 ? 2.205 6.84 9.914 1 86.19 328 CYS A CA 1
ATOM 2511 C C . CYS A 1 328 ? 1.738 8 9.039 1 86.19 328 CYS A C 1
ATOM 2513 O O . CYS A 1 328 ? 0.614 8.484 9.195 1 86.19 328 CYS A O 1
ATOM 2515 N N . MET A 1 329 ? 2.641 8.445 8.156 1 87.75 329 MET A N 1
ATOM 2516 C CA . MET A 1 329 ? 2.256 9.523 7.246 1 87.75 329 MET A CA 1
ATOM 2517 C C . MET A 1 329 ? 1.163 9.062 6.285 1 87.75 329 MET A C 1
ATOM 2519 O O . MET A 1 329 ? 0.282 9.844 5.922 1 87.75 329 MET A O 1
ATOM 2523 N N . TYR A 1 330 ? 1.203 7.871 5.91 1 82.12 330 TYR A N 1
ATOM 2524 C CA . TYR A 1 330 ? 0.219 7.328 4.98 1 82.12 330 TYR A CA 1
ATOM 2525 C C . TYR A 1 330 ? -1.155 7.238 5.633 1 82.12 330 TYR A C 1
ATOM 2527 O O . TYR A 1 330 ? -2.174 7.488 4.988 1 82.12 330 TYR A O 1
ATOM 2535 N N . ILE A 1 331 ? -1.207 6.844 6.902 1 73.06 331 ILE A N 1
ATOM 2536 C CA . ILE A 1 331 ? -2.453 6.617 7.625 1 73.06 331 ILE A CA 1
ATOM 2537 C C . ILE A 1 331 ? -3.002 7.945 8.141 1 73.06 331 ILE A C 1
ATOM 2539 O O . ILE A 1 331 ? -4.172 8.039 8.516 1 73.06 331 ILE A O 1
ATOM 2543 N N . SER A 1 332 ? -2.273 8.953 8.289 1 62.59 332 SER A N 1
ATOM 2544 C CA . SER A 1 332 ? -2.543 10.219 8.969 1 62.59 332 SER A CA 1
ATOM 2545 C C . SER A 1 332 ? -3.979 10.68 8.734 1 62.59 332 SER A C 1
ATOM 2547 O O . SER A 1 332 ? -4.66 11.109 9.664 1 62.59 332 SER A O 1
ATOM 2549 N N . THR A 1 333 ? -4.496 10.602 7.539 1 60.62 333 THR A N 1
ATOM 2550 C CA . THR A 1 333 ? -5.809 11.188 7.293 1 60.62 333 THR A CA 1
ATOM 2551 C C . THR A 1 333 ? -6.91 10.148 7.473 1 60.62 333 THR A C 1
ATOM 2553 O O . THR A 1 333 ? -8.094 10.484 7.5 1 60.62 333 THR A O 1
ATOM 2556 N N . SER A 1 334 ? -6.539 8.914 7.816 1 59.22 334 SER A N 1
ATOM 2557 C CA . SER A 1 334 ? -7.477 7.797 7.762 1 59.22 334 SER A CA 1
ATOM 2558 C C . SER A 1 334 ? -8.406 7.793 8.969 1 59.22 334 SER A C 1
ATOM 2560 O O . SER A 1 334 ? -9.609 7.539 8.836 1 59.22 334 SER A O 1
ATOM 2562 N N . PRO A 1 335 ? -7.762 8.297 10.102 1 54.72 335 PRO A N 1
ATOM 2563 C CA . PRO A 1 335 ? -8.664 8.18 11.258 1 54.72 335 PRO A CA 1
ATOM 2564 C C . PRO A 1 335 ? -9.867 9.109 11.156 1 54.72 335 PRO A C 1
ATOM 2566 O O . PRO A 1 335 ? -10.984 8.727 11.531 1 54.72 335 PRO A O 1
ATOM 2569 N N . ILE A 1 336 ? -9.57 10.25 10.617 1 55.41 336 ILE A N 1
ATOM 2570 C CA . ILE A 1 336 ? -10.664 11.211 10.484 1 55.41 336 ILE A CA 1
ATOM 2571 C C . ILE A 1 336 ? -11.656 10.719 9.43 1 55.41 336 ILE A C 1
ATOM 2573 O O . ILE A 1 336 ? -12.867 10.797 9.633 1 55.41 336 ILE A O 1
ATOM 2577 N N . THR A 1 337 ? -11.109 10.141 8.453 1 60.84 337 THR A N 1
ATOM 2578 C CA . THR A 1 337 ? -11.961 9.648 7.375 1 60.84 337 THR A CA 1
ATOM 2579 C C . THR A 1 337 ? -12.797 8.461 7.848 1 60.84 337 THR A C 1
ATOM 2581 O O . THR A 1 337 ? -13.969 8.344 7.496 1 60.84 337 THR A O 1
ATOM 2584 N N . VAL A 1 338 ? -12.164 7.703 8.641 1 58.91 338 VAL A N 1
ATOM 2585 C CA . VAL A 1 338 ? -12.875 6.551 9.195 1 58.91 338 VAL A CA 1
ATOM 2586 C C . VAL A 1 338 ? -13.977 7.023 10.141 1 58.91 338 VAL A C 1
ATOM 2588 O O . VAL A 1 338 ? -15.078 6.477 10.141 1 58.91 338 VAL A O 1
ATOM 2591 N N . ALA A 1 339 ? -13.617 8.023 10.852 1 55.94 339 ALA A N 1
ATOM 2592 C CA . ALA A 1 339 ? -14.609 8.562 11.781 1 55.94 339 ALA A CA 1
ATOM 2593 C C . ALA A 1 339 ? -15.797 9.164 11.039 1 55.94 339 ALA A C 1
ATOM 2595 O O . ALA A 1 339 ? -16.938 8.992 11.445 1 55.94 339 ALA A O 1
ATOM 2596 N N . ILE A 1 340 ? -15.562 9.836 9.984 1 57.16 340 ILE A N 1
ATOM 2597 C CA . ILE A 1 340 ? -16.594 10.469 9.18 1 57.16 340 ILE A CA 1
ATOM 2598 C C . ILE A 1 340 ? -17.469 9.398 8.531 1 57.16 340 ILE A C 1
ATOM 2600 O O . ILE A 1 340 ? -18.703 9.477 8.578 1 57.16 340 ILE A O 1
ATOM 2604 N N . LYS A 1 341 ? -16.812 8.445 8.055 1 59.34 341 LYS A N 1
ATOM 2605 C CA . LYS A 1 341 ? -17.531 7.426 7.301 1 59.34 341 LYS A CA 1
ATOM 2606 C C . LYS A 1 341 ? -18.328 6.516 8.234 1 59.34 341 LYS A C 1
ATOM 2608 O O . LYS A 1 341 ? -19.422 6.074 7.883 1 59.34 341 LYS A O 1
ATOM 2613 N N . SER A 1 342 ? -17.734 6.312 9.383 1 55.28 342 SER A N 1
ATOM 2614 C CA . SER A 1 342 ? -18.406 5.457 10.344 1 55.28 342 SER A CA 1
ATOM 2615 C C . SER A 1 342 ? -19.672 6.125 10.883 1 55.28 342 SER A C 1
ATOM 2617 O O . SER A 1 342 ? -20.625 5.445 11.281 1 55.28 342 SER A O 1
ATOM 2619 N N . THR A 1 343 ? -19.703 7.453 10.859 1 54.94 343 THR A N 1
ATOM 2620 C CA . THR A 1 343 ? -20.859 8.18 11.375 1 54.94 343 THR A CA 1
ATOM 2621 C C . THR A 1 343 ? -21.906 8.359 10.289 1 54.94 343 THR A C 1
ATOM 2623 O O . THR A 1 343 ? -23.094 8.578 10.594 1 54.94 343 THR A O 1
ATOM 2626 N N . ASN A 1 344 ? -21.562 8.477 9.055 1 52.06 344 ASN A N 1
ATOM 2627 C CA . ASN A 1 344 ? -22.516 8.562 7.965 1 52.06 344 ASN A CA 1
ATOM 2628 C C . ASN A 1 344 ? -23.328 7.273 7.824 1 52.06 344 ASN A C 1
ATOM 2630 O O . ASN A 1 344 ? -24.5 7.309 7.465 1 52.06 344 ASN A O 1
ATOM 2634 N N . ALA A 1 345 ? -22.719 6.129 7.836 1 45.53 345 ALA A N 1
ATOM 2635 C CA . ALA A 1 345 ? -23.328 4.824 7.59 1 45.53 345 ALA A CA 1
ATOM 2636 C C . ALA A 1 345 ? -24.344 4.477 8.672 1 45.53 345 ALA A C 1
ATOM 2638 O O . ALA A 1 345 ? -25.109 3.521 8.531 1 45.53 345 ALA A O 1
ATOM 2639 N N . ARG A 1 346 ? -24.234 4.863 9.891 1 41.47 346 ARG A N 1
ATOM 2640 C CA . ARG A 1 346 ? -25.312 4.543 10.828 1 41.47 346 ARG A CA 1
ATOM 2641 C C . ARG A 1 346 ? -26.672 4.918 10.25 1 41.47 346 ARG A C 1
ATOM 2643 O O . ARG A 1 346 ? -27.703 4.398 10.68 1 41.47 346 ARG A O 1
ATOM 2650 N N . ALA A 1 347 ? -26.906 5.973 9.57 1 36.66 347 ALA A N 1
ATOM 2651 C CA . ALA A 1 347 ? -28.25 6.113 9.016 1 36.66 347 ALA A CA 1
ATOM 2652 C C . ALA A 1 347 ? -28.516 5.031 7.973 1 36.66 347 ALA A C 1
ATOM 2654 O O . ALA A 1 347 ? -29.672 4.652 7.75 1 36.66 347 ALA A O 1
ATOM 2655 N N . ALA A 1 348 ? -27.609 4.707 6.961 1 35.75 348 ALA A N 1
ATOM 2656 C CA . ALA A 1 348 ? -27.969 3.557 6.141 1 35.75 348 ALA A CA 1
ATOM 2657 C C . ALA A 1 348 ? -27.672 2.248 6.863 1 35.75 348 ALA A C 1
ATOM 2659 O O . ALA A 1 348 ? -26.688 2.154 7.602 1 35.75 348 ALA A O 1
ATOM 2660 N N . HIS A 1 349 ? -28.484 1.316 7.035 1 34.09 349 HIS A N 1
ATOM 2661 C CA . HIS A 1 349 ? -28.578 0.059 7.766 1 34.09 349 HIS A CA 1
ATOM 2662 C C . HIS A 1 349 ? -27.219 -0.627 7.867 1 34.09 349 HIS A C 1
ATOM 2664 O O . HIS A 1 349 ? -26.906 -1.237 8.891 1 34.09 349 HIS A O 1
ATOM 2670 N N . GLN A 1 350 ? -26.438 -1.288 6.844 1 36.38 350 GLN A N 1
ATOM 2671 C CA . GLN A 1 350 ? -25.609 -2.463 7.086 1 36.38 350 GLN A CA 1
ATOM 2672 C C . GLN A 1 350 ? -24.125 -2.086 7.18 1 36.38 350 GLN A C 1
ATOM 2674 O O . GLN A 1 350 ? -23.562 -1.521 6.238 1 36.38 350 GLN A O 1
ATOM 2679 N N . ARG A 1 351 ? -23.5 -1.853 8.336 1 39.28 351 ARG A N 1
ATOM 2680 C CA . ARG A 1 351 ? -22.109 -1.76 8.789 1 39.28 351 ARG A CA 1
ATOM 2681 C C . ARG A 1 351 ? -21.156 -2.365 7.77 1 39.28 351 ARG A C 1
ATOM 2683 O O . ARG A 1 351 ? -20.078 -1.832 7.531 1 39.28 351 ARG A O 1
ATOM 2690 N N . SER A 1 352 ? -21.688 -3.447 7.312 1 40.75 352 SER A N 1
ATOM 2691 C CA . SER A 1 352 ? -20.875 -4.234 6.395 1 40.75 352 SER A CA 1
ATOM 2692 C C . SER A 1 352 ? -20.578 -3.463 5.113 1 40.75 352 SER A C 1
ATOM 2694 O O . SER A 1 352 ? -19.484 -3.551 4.566 1 40.75 352 SER A O 1
ATOM 2696 N N . GLU A 1 353 ? -21.531 -2.543 4.891 1 41.91 353 GLU A N 1
ATOM 2697 C CA . GLU A 1 353 ? -21.422 -1.807 3.633 1 41.91 353 GLU A CA 1
ATOM 2698 C C . GLU A 1 353 ? -20.406 -0.679 3.734 1 41.91 353 GLU A C 1
ATOM 2700 O O . GLU A 1 353 ? -19.688 -0.387 2.77 1 41.91 353 GLU A O 1
ATOM 2705 N N . LEU A 1 354 ? -20.312 -0.179 4.953 1 41.41 354 LEU A N 1
ATOM 2706 C CA . LEU A 1 354 ? -19.469 0.971 5.258 1 41.41 354 LEU A CA 1
ATOM 2707 C C . LEU A 1 354 ? -18 0.629 5.074 1 41.41 354 LEU A C 1
ATOM 2709 O O . LEU A 1 354 ? -17.234 1.408 4.488 1 41.41 354 LEU A O 1
ATOM 2713 N N . LEU A 1 355 ? -17.75 -0.328 5.711 1 42.38 355 LEU A N 1
ATOM 2714 C CA . LEU A 1 355 ? -16.359 -0.797 5.695 1 42.38 355 LEU A CA 1
ATOM 2715 C C . LEU A 1 355 ? -15.93 -1.146 4.277 1 42.38 355 LEU A C 1
ATOM 2717 O O . LEU A 1 355 ? -14.773 -0.918 3.908 1 42.38 355 LEU A O 1
ATOM 2721 N N . THR A 1 356 ? -16.984 -1.39 3.623 1 44.81 356 THR A N 1
ATOM 2722 C CA . THR A 1 356 ? -16.734 -1.797 2.242 1 44.81 356 THR A CA 1
ATOM 2723 C C . THR A 1 356 ? -16.422 -0.587 1.368 1 44.81 356 THR A C 1
ATOM 2725 O O . THR A 1 356 ? -15.57 -0.663 0.482 1 44.81 356 THR A O 1
ATOM 2728 N N . GLU A 1 357 ? -17.016 0.567 1.69 1 47.28 357 GLU A N 1
ATOM 2729 C CA . GLU A 1 357 ? -16.812 1.778 0.901 1 47.28 357 GLU A CA 1
ATOM 2730 C C . GLU A 1 357 ? -15.438 2.396 1.184 1 47.28 357 GLU A C 1
ATOM 2732 O O . GLU A 1 357 ? -14.758 2.854 0.264 1 47.28 357 GLU A O 1
ATOM 2737 N N . VAL A 1 358 ? -15.172 2.504 2.363 1 44.81 358 VAL A N 1
ATOM 2738 C CA . VAL A 1 358 ? -13.906 3.098 2.791 1 44.81 358 VAL A CA 1
ATOM 2739 C C . VAL A 1 358 ? -12.742 2.314 2.193 1 44.81 358 VAL A C 1
ATOM 2741 O O . VAL A 1 358 ? -11.773 2.906 1.712 1 44.81 358 VAL A O 1
ATOM 2744 N N . ARG A 1 359 ? -13 1.162 2.156 1 46.31 359 ARG A N 1
ATOM 2745 C CA . ARG A 1 359 ? -11.969 0.224 1.715 1 46.31 359 ARG A CA 1
ATOM 2746 C C . ARG A 1 359 ? -11.766 0.302 0.205 1 46.31 359 ARG A C 1
ATOM 2748 O O . ARG A 1 359 ? -10.641 0.225 -0.281 1 46.31 359 ARG A O 1
ATOM 2755 N N . ALA A 1 360 ? -12.93 0.565 -0.476 1 47.81 360 ALA A N 1
ATOM 2756 C CA . ALA A 1 360 ? -12.898 0.718 -1.929 1 47.81 360 ALA A CA 1
ATOM 2757 C C . ALA A 1 360 ? -12.109 1.957 -2.332 1 47.81 360 ALA A C 1
ATOM 2759 O O . ALA A 1 360 ? -11.336 1.922 -3.295 1 47.81 360 ALA A O 1
ATOM 2760 N N . HIS A 1 361 ? -12.289 2.922 -1.571 1 50.22 361 HIS A N 1
ATOM 2761 C CA . HIS A 1 361 ? -11.648 4.207 -1.839 1 50.22 361 HIS A CA 1
ATOM 2762 C C . HIS A 1 361 ? -10.141 4.129 -1.607 1 50.22 361 HIS A C 1
ATOM 2764 O O . HIS A 1 361 ? -9.359 4.676 -2.389 1 50.22 361 HIS A O 1
ATOM 2770 N N . LEU A 1 362 ? -9.82 3.348 -0.732 1 50.22 362 LEU A N 1
ATOM 2771 C CA . LEU A 1 362 ? -8.406 3.262 -0.375 1 50.22 362 LEU A CA 1
ATOM 2772 C C . LEU A 1 362 ? -7.633 2.451 -1.409 1 50.22 362 LEU A C 1
ATOM 2774 O O . LEU A 1 362 ? -6.492 2.783 -1.739 1 50.22 362 LEU A O 1
ATOM 2778 N N . THR A 1 363 ? -8.328 1.513 -2.035 1 55.41 363 THR A N 1
ATOM 2779 C CA . THR A 1 363 ? -7.66 0.688 -3.035 1 55.41 363 THR A CA 1
ATOM 2780 C C . THR A 1 363 ? -7.395 1.488 -4.309 1 55.41 363 THR A C 1
ATOM 2782 O O . THR A 1 363 ? -6.316 1.387 -4.898 1 55.41 363 THR A O 1
ATOM 2785 N N . LYS A 1 364 ? -8.398 2.352 -4.633 1 62.31 364 LYS A N 1
ATOM 2786 C CA . LYS A 1 364 ? -8.211 3.17 -5.828 1 62.31 364 LYS A CA 1
ATOM 2787 C C . LYS A 1 364 ? -7.062 4.16 -5.637 1 62.31 364 LYS A C 1
ATOM 2789 O O . LYS A 1 364 ? -6.234 4.336 -6.535 1 62.31 364 LYS A O 1
ATOM 2794 N N . HIS A 1 365 ? -6.992 4.594 -4.465 1 71.81 365 HIS A N 1
ATOM 2795 C CA . HIS A 1 365 ? -5.957 5.586 -4.188 1 71.81 365 HIS A CA 1
ATOM 2796 C C . HIS A 1 365 ? -4.574 4.945 -4.148 1 71.81 365 HIS A C 1
ATOM 2798 O O . HIS A 1 365 ? -3.6 5.535 -4.617 1 71.81 365 HIS A O 1
ATOM 2804 N N . THR A 1 366 ? -4.617 3.699 -3.775 1 73.81 366 THR A N 1
ATOM 2805 C CA . THR A 1 366 ? -3.322 3.037 -3.662 1 73.81 366 THR A CA 1
ATOM 2806 C C . THR A 1 366 ? -2.752 2.729 -5.043 1 73.81 366 THR A C 1
ATOM 2808 O O . THR A 1 366 ? -1.551 2.885 -5.273 1 73.81 366 THR A O 1
ATOM 2811 N N . LEU A 1 367 ? -3.605 2.389 -5.969 1 73.88 367 LEU A N 1
ATOM 2812 C CA . LEU A 1 367 ? -3.143 2.078 -7.316 1 73.88 367 LEU A CA 1
ATOM 2813 C C . LEU A 1 367 ? -2.697 3.344 -8.039 1 73.88 367 LEU A C 1
ATOM 2815 O O . LEU A 1 367 ? -1.709 3.326 -8.781 1 73.88 367 LEU A O 1
ATOM 2819 N N . ILE A 1 368 ? -3.453 4.406 -7.781 1 80.75 368 ILE A N 1
ATOM 2820 C CA . ILE A 1 368 ? -3.086 5.676 -8.406 1 80.75 368 ILE A CA 1
ATOM 2821 C C . ILE A 1 368 ? -1.743 6.152 -7.855 1 80.75 368 ILE A C 1
ATOM 2823 O O . ILE A 1 368 ? -0.877 6.59 -8.617 1 80.75 368 ILE A O 1
ATOM 2827 N N . LEU A 1 369 ? -1.637 5.98 -6.586 1 86.69 369 LEU A N 1
ATOM 2828 C CA . LEU A 1 369 ? -0.392 6.398 -5.949 1 86.69 369 LEU A CA 1
ATOM 2829 C C . LEU A 1 369 ? 0.779 5.555 -6.441 1 86.69 369 LEU A C 1
ATOM 2831 O O . LEU A 1 369 ? 1.86 6.082 -6.711 1 86.69 369 LEU A O 1
ATOM 2835 N N . ALA A 1 370 ? 0.522 4.285 -6.617 1 85.31 370 ALA A N 1
ATOM 2836 C CA . ALA A 1 370 ? 1.561 3.383 -7.105 1 85.31 370 ALA A CA 1
ATOM 2837 C C . ALA A 1 370 ? 1.952 3.727 -8.539 1 85.31 370 ALA A C 1
ATOM 2839 O O . ALA A 1 370 ? 3.133 3.686 -8.898 1 85.31 370 ALA A O 1
ATOM 2840 N N . THR A 1 371 ? 1 4.074 -9.344 1 84.44 371 THR A N 1
ATOM 2841 C CA . THR A 1 371 ? 1.263 4.449 -10.734 1 84.44 371 THR A CA 1
ATOM 2842 C C . THR A 1 371 ? 2.057 5.75 -10.805 1 84.44 371 THR A C 1
ATOM 2844 O O . THR A 1 371 ? 3.012 5.859 -11.578 1 84.44 371 THR A O 1
ATOM 2847 N N . LEU A 1 372 ? 1.671 6.68 -9.977 1 89.81 372 LEU A N 1
ATOM 2848 C CA . LEU A 1 372 ? 2.387 7.949 -9.961 1 89.81 372 LEU A CA 1
ATOM 2849 C C . LEU A 1 372 ? 3.822 7.758 -9.477 1 89.81 372 LEU A C 1
ATOM 2851 O O . LEU A 1 372 ? 4.75 8.359 -10.023 1 89.81 372 LEU A O 1
ATOM 2855 N N . LEU A 1 373 ? 3.941 6.93 -8.461 1 91.06 373 LEU A N 1
ATOM 2856 C CA . LEU A 1 373 ? 5.277 6.609 -7.977 1 91.06 373 LEU A CA 1
ATOM 2857 C C . LEU A 1 373 ? 6.113 5.953 -9.07 1 91.06 373 LEU A C 1
ATOM 2859 O O . LEU A 1 373 ? 7.301 6.262 -9.219 1 91.06 373 LEU A O 1
ATOM 2863 N N . TRP A 1 374 ? 5.5 5.133 -9.883 1 89.62 374 TRP A N 1
ATOM 2864 C CA . TRP A 1 374 ? 6.195 4.457 -10.977 1 89.62 374 TRP A CA 1
ATOM 2865 C C . TRP A 1 374 ? 6.66 5.457 -12.023 1 89.62 374 TRP A C 1
ATOM 2867 O O . TRP A 1 374 ? 7.793 5.375 -12.508 1 89.62 374 TRP A O 1
ATOM 2877 N N . VAL A 1 375 ? 5.824 6.379 -12.359 1 89.69 375 VAL A N 1
ATOM 2878 C CA . VAL A 1 375 ? 6.18 7.379 -13.359 1 89.69 375 VAL A CA 1
ATOM 2879 C C . VAL A 1 375 ? 7.332 8.242 -12.844 1 89.69 375 VAL A C 1
ATOM 2881 O O . VAL A 1 375 ? 8.266 8.547 -13.594 1 89.69 375 VAL A O 1
ATOM 2884 N N . ILE A 1 376 ? 7.273 8.586 -11.578 1 92.12 376 ILE A N 1
ATOM 2885 C CA . ILE A 1 376 ? 8.336 9.383 -10.984 1 92.12 376 ILE A CA 1
ATOM 2886 C C . ILE A 1 376 ? 9.648 8.602 -11.031 1 92.12 376 ILE A C 1
ATOM 2888 O O . ILE A 1 376 ? 10.703 9.156 -11.352 1 92.12 376 ILE A O 1
ATOM 2892 N N . LEU A 1 377 ? 9.578 7.34 -10.734 1 90.12 377 LEU A N 1
ATOM 2893 C CA . LEU A 1 377 ? 10.773 6.5 -10.773 1 90.12 377 LEU A CA 1
ATOM 2894 C C . LEU A 1 377 ? 11.336 6.43 -12.188 1 90.12 377 LEU A C 1
ATOM 2896 O O . LEU A 1 377 ? 12.555 6.434 -12.375 1 90.12 377 LEU A O 1
ATOM 2900 N N . CYS A 1 378 ? 10.477 6.34 -13.188 1 88.31 378 CYS A N 1
ATOM 2901 C CA . CYS A 1 378 ? 10.898 6.301 -14.586 1 88.31 378 CYS A CA 1
ATOM 2902 C C . CYS A 1 378 ? 11.617 7.59 -14.977 1 88.31 378 CYS A C 1
ATOM 2904 O O . CYS A 1 378 ? 12.633 7.555 -15.664 1 88.31 378 CYS A O 1
ATOM 2906 N N . LEU A 1 379 ? 11.102 8.711 -14.508 1 89.62 379 LEU A N 1
ATOM 2907 C CA . LEU A 1 379 ? 11.68 10.008 -14.852 1 89.62 379 LEU A CA 1
ATOM 2908 C C . LEU A 1 379 ? 13.008 10.219 -14.141 1 89.62 379 LEU A C 1
ATOM 2910 O O . LEU A 1 379 ? 13.922 10.836 -14.688 1 89.62 379 LEU A O 1
ATOM 2914 N N . GLU A 1 380 ? 13.102 9.711 -12.906 1 89.69 380 GLU A N 1
ATOM 2915 C CA . GLU A 1 380 ? 14.289 9.961 -12.094 1 89.69 380 GLU A CA 1
ATOM 2916 C C . GLU A 1 380 ? 15.305 8.828 -12.227 1 89.69 380 GLU A C 1
ATOM 2918 O O . GLU A 1 380 ? 16.281 8.781 -11.484 1 89.69 380 GLU A O 1
ATOM 2923 N N . TRP A 1 381 ? 15.102 7.895 -13.086 1 84.75 381 TRP A N 1
ATOM 2924 C CA . TRP A 1 381 ? 15.953 6.715 -13.219 1 84.75 381 TRP A CA 1
ATOM 2925 C C . TRP A 1 381 ? 17.391 7.113 -13.555 1 84.75 381 TRP A C 1
ATOM 2927 O O . TRP A 1 381 ? 18.344 6.566 -12.984 1 84.75 381 TRP A O 1
ATOM 2937 N N . LYS A 1 382 ? 17.562 8.047 -14.406 1 79.56 382 LYS A N 1
ATOM 2938 C CA . LYS A 1 382 ? 18.906 8.477 -14.797 1 79.56 382 LYS A CA 1
ATOM 2939 C C . LYS A 1 382 ? 19.641 9.133 -13.625 1 79.56 382 LYS A C 1
ATOM 2941 O O . LYS A 1 382 ? 20.844 8.945 -13.453 1 79.56 382 LYS A O 1
ATOM 2946 N N . SER A 1 383 ? 18.797 9.906 -12.891 1 80.94 383 SER A N 1
ATOM 2947 C CA . SER A 1 383 ? 19.391 10.547 -11.719 1 80.94 383 SER A CA 1
ATOM 2948 C C . SER A 1 383 ? 19.797 9.516 -10.672 1 80.94 383 SER A C 1
ATOM 2950 O O . SER A 1 383 ? 20.828 9.664 -10.008 1 80.94 383 SER A O 1
ATOM 2952 N N . MET A 1 384 ? 19.031 8.516 -10.523 1 79.56 384 MET A N 1
ATOM 2953 C CA . MET A 1 384 ? 19.328 7.449 -9.578 1 79.56 384 MET A CA 1
ATOM 2954 C C . MET A 1 384 ? 20.594 6.711 -9.977 1 79.56 384 MET A C 1
ATOM 2956 O O . MET A 1 384 ? 21.453 6.414 -9.133 1 79.56 384 MET A O 1
ATOM 2960 N N . GLU A 1 385 ? 20.734 6.434 -11.242 1 74.75 385 GLU A N 1
ATOM 2961 C CA . GLU A 1 385 ? 21.906 5.727 -11.758 1 74.75 385 GLU A CA 1
ATOM 2962 C C . GLU A 1 385 ? 23.172 6.57 -11.602 1 74.75 385 GLU A C 1
ATOM 2964 O O . GLU A 1 385 ? 24.234 6.047 -11.266 1 74.75 385 GLU A O 1
ATOM 2969 N N . SER A 1 386 ? 22.984 7.82 -11.891 1 73.94 386 SER A N 1
ATOM 2970 C CA . SER A 1 386 ? 24.141 8.711 -11.797 1 73.94 386 SER A CA 1
ATOM 2971 C C . SER A 1 386 ? 24.625 8.844 -10.359 1 73.94 386 SER A C 1
ATOM 2973 O O . SER A 1 386 ? 25.828 8.875 -10.102 1 73.94 386 SER A O 1
ATOM 2975 N N . PHE A 1 387 ? 23.672 8.914 -9.492 1 71.38 387 PHE A N 1
ATOM 2976 C CA . PHE A 1 387 ? 24.031 9.055 -8.086 1 71.38 387 PHE A CA 1
ATOM 2977 C C . PHE A 1 387 ? 24.688 7.773 -7.57 1 71.38 387 PHE A C 1
ATOM 2979 O O . PHE A 1 387 ? 25.656 7.828 -6.801 1 71.38 387 PHE A O 1
ATOM 2986 N N . SER A 1 388 ? 24.141 6.66 -7.938 1 64.62 388 SER A N 1
ATOM 2987 C CA . SER A 1 388 ? 24.688 5.375 -7.512 1 64.62 388 SER A CA 1
ATOM 2988 C C . SER A 1 388 ? 26.109 5.191 -8.008 1 64.62 388 SER A C 1
ATOM 2990 O O . SER A 1 388 ? 26.969 4.715 -7.27 1 64.62 388 SER A O 1
ATOM 2992 N N . THR A 1 389 ? 26.344 5.613 -9.211 1 63.62 389 THR A N 1
ATOM 2993 C CA . THR A 1 389 ? 27.688 5.504 -9.781 1 63.62 389 THR A CA 1
ATOM 2994 C C . THR A 1 389 ? 28.641 6.469 -9.102 1 63.62 389 THR A C 1
ATOM 2996 O O . THR A 1 389 ? 29.797 6.133 -8.859 1 63.62 389 THR A O 1
ATOM 2999 N N . ALA A 1 390 ? 28.094 7.621 -8.812 1 62.12 390 ALA A N 1
ATOM 3000 C CA . ALA A 1 390 ? 28.938 8.633 -8.172 1 62.12 390 ALA A CA 1
ATOM 3001 C C . ALA A 1 390 ? 29.281 8.227 -6.742 1 62.12 390 ALA A C 1
ATOM 3003 O O . ALA A 1 390 ? 30.406 8.453 -6.285 1 62.12 390 ALA A O 1
ATOM 3004 N N . GLN A 1 391 ? 28.328 7.738 -6.043 1 58.94 391 GLN A N 1
ATOM 3005 C CA . GLN A 1 391 ? 28.547 7.309 -4.668 1 58.94 391 GLN A CA 1
ATOM 3006 C C . GLN A 1 391 ? 29.547 6.148 -4.605 1 58.94 391 GLN A C 1
ATOM 3008 O O . GLN A 1 391 ? 30.375 6.074 -3.695 1 58.94 391 GLN A O 1
ATOM 3013 N N . CYS A 1 392 ? 29.344 5.203 -5.52 1 53.66 392 CYS A N 1
ATOM 3014 C CA . CYS A 1 392 ? 30.281 4.09 -5.602 1 53.66 392 CYS A CA 1
ATOM 3015 C C . CYS A 1 392 ? 31.703 4.586 -5.828 1 53.66 392 CYS A C 1
ATOM 3017 O O . CYS A 1 392 ? 32.656 3.996 -5.324 1 53.66 392 CYS A O 1
ATOM 3019 N N . ALA A 1 393 ? 31.812 5.625 -6.465 1 52.91 393 ALA A N 1
ATOM 3020 C CA . ALA A 1 393 ? 33.125 6.18 -6.73 1 52.91 393 ALA A CA 1
ATOM 3021 C C . ALA A 1 393 ? 33.719 6.855 -5.488 1 52.91 393 ALA A C 1
ATOM 3023 O O . ALA A 1 393 ? 34.938 6.867 -5.281 1 52.91 393 ALA A O 1
ATOM 3024 N N . THR A 1 394 ? 32.812 7.59 -4.883 1 49.16 394 THR A N 1
ATOM 3025 C CA . THR A 1 394 ? 33.312 8.289 -3.709 1 49.16 394 THR A CA 1
ATOM 3026 C C . THR A 1 394 ? 33.062 7.48 -2.441 1 49.16 394 THR A C 1
ATOM 3028 O O . THR A 1 394 ? 31.938 7.07 -2.182 1 49.16 394 THR A O 1
ATOM 3031 N N . ALA A 1 395 ? 33.906 6.414 -2.043 1 45.81 395 ALA A N 1
ATOM 3032 C CA . ALA A 1 395 ? 33.844 5.633 -0.807 1 45.81 395 ALA A CA 1
ATOM 3033 C C . ALA A 1 395 ? 32.844 6.215 0.18 1 45.81 395 ALA A C 1
ATOM 3035 O O . ALA A 1 395 ? 32.875 5.871 1.365 1 45.81 395 ALA A O 1
ATOM 3036 N N . ALA A 1 396 ? 32.156 7.16 -0.161 1 44.09 396 ALA A N 1
ATOM 3037 C CA . ALA A 1 396 ? 31.344 7.863 0.826 1 44.09 396 ALA A CA 1
ATOM 3038 C C . ALA A 1 396 ? 30.109 7.039 1.203 1 44.09 396 ALA A C 1
ATOM 3040 O O . ALA A 1 396 ? 29.625 6.234 0.404 1 44.09 396 ALA A O 1
ATOM 3041 N N . ALA A 1 397 ? 29.672 6.918 2.469 1 44.22 397 ALA A N 1
ATOM 3042 C CA . ALA A 1 397 ? 28.719 6.168 3.268 1 44.22 397 ALA A CA 1
ATOM 3043 C C . ALA A 1 397 ? 27.391 6.02 2.527 1 44.22 397 ALA A C 1
ATOM 3045 O O . ALA A 1 397 ? 26.844 7 2.002 1 44.22 397 ALA A O 1
ATOM 3046 N N . CYS A 1 398 ? 27.094 4.895 1.886 1 45.62 398 CYS A N 1
ATOM 3047 C CA . CYS A 1 398 ? 25.859 4.402 1.265 1 45.62 398 CYS A CA 1
ATOM 3048 C C . CYS A 1 398 ? 24.641 4.762 2.104 1 45.62 398 CYS A C 1
ATOM 3050 O O . CYS A 1 398 ? 24.188 3.967 2.928 1 45.62 398 CYS A O 1
ATOM 3052 N N . ASP A 1 399 ? 24.594 5.863 2.777 1 47.78 399 ASP A N 1
ATOM 3053 C CA . ASP A 1 399 ? 23.547 6.355 3.672 1 47.78 399 ASP A CA 1
ATOM 3054 C C . ASP A 1 399 ? 22.203 6.453 2.949 1 47.78 399 ASP A C 1
ATOM 3056 O O . ASP A 1 399 ? 22.156 6.5 1.718 1 47.78 399 ASP A O 1
ATOM 3060 N N . LEU A 1 400 ? 21.188 6.086 3.637 1 51.97 400 LEU A N 1
ATOM 3061 C CA . LEU A 1 400 ? 19.875 6.504 3.178 1 51.97 400 LEU A CA 1
ATOM 3062 C C . LEU A 1 400 ? 19.953 7.809 2.395 1 51.97 400 LEU A C 1
ATOM 3064 O O . LEU A 1 400 ? 18.953 8.273 1.848 1 51.97 400 LEU A O 1
ATOM 3068 N N . GLN A 1 401 ? 21.234 8.375 2.219 1 55.19 401 GLN A N 1
ATOM 3069 C CA . GLN A 1 401 ? 21.531 9.727 1.755 1 55.19 401 GLN A CA 1
ATOM 3070 C C . GLN A 1 401 ? 21.5 9.805 0.232 1 55.19 401 GLN A C 1
ATOM 3072 O O . GLN A 1 401 ? 21.312 10.883 -0.333 1 55.19 401 GLN A O 1
ATOM 3077 N N . GLY A 1 402 ? 21.5 8.562 -0.393 1 64.12 402 GLY A N 1
ATOM 3078 C CA . GLY A 1 402 ? 21.531 8.695 -1.84 1 64.12 402 GLY A CA 1
ATOM 3079 C C . GLY A 1 402 ? 20.156 8.688 -2.477 1 64.12 402 GLY A C 1
ATOM 3080 O O . GLY A 1 402 ? 19.141 8.586 -1.779 1 64.12 402 GLY A O 1
ATOM 3081 N N . PHE A 1 403 ? 20.109 9.227 -3.684 1 77.69 403 PHE A N 1
ATOM 3082 C CA . PHE A 1 403 ? 18.922 9.141 -4.52 1 77.69 403 PHE A CA 1
ATOM 3083 C C . PHE A 1 403 ? 18.422 7.699 -4.617 1 77.69 403 PHE A C 1
ATOM 3085 O O . PHE A 1 403 ? 18.766 6.984 -5.559 1 77.69 403 PHE A O 1
ATOM 3092 N N . SER A 1 404 ? 17.797 7.219 -3.486 1 80.56 404 SER A N 1
ATOM 3093 C CA . SER A 1 404 ? 17.359 5.836 -3.336 1 80.56 404 SER A CA 1
ATOM 3094 C C . SER A 1 404 ? 15.859 5.703 -3.527 1 80.56 404 SER A C 1
ATOM 3096 O O . SER A 1 404 ? 15.133 6.695 -3.49 1 80.56 404 SER A O 1
ATOM 3098 N N . PHE A 1 405 ? 15.469 4.469 -3.775 1 84.81 405 PHE A N 1
ATOM 3099 C CA . PHE A 1 405 ? 14.047 4.172 -3.906 1 84.81 405 PHE A CA 1
ATOM 3100 C C . PHE A 1 405 ? 13.289 4.586 -2.65 1 84.81 405 PHE A C 1
ATOM 3102 O O . PHE A 1 405 ? 12.203 5.164 -2.736 1 84.81 405 PHE A O 1
ATOM 3109 N N . PHE A 1 406 ? 13.844 4.254 -1.551 1 86.5 406 PHE A N 1
ATOM 3110 C CA . PHE A 1 406 ? 13.18 4.562 -0.291 1 86.5 406 PHE A CA 1
ATOM 3111 C C . PHE A 1 406 ? 12.969 6.066 -0.146 1 86.5 406 PHE A C 1
ATOM 3113 O O . PHE A 1 406 ? 11.906 6.512 0.306 1 86.5 406 PHE A O 1
ATOM 3120 N N . LYS A 1 407 ? 13.93 6.809 -0.552 1 88.88 407 LYS A N 1
ATOM 3121 C CA . LYS A 1 407 ? 13.828 8.258 -0.453 1 88.88 407 LYS A CA 1
ATOM 3122 C C . LYS A 1 407 ? 12.703 8.797 -1.336 1 88.88 407 LYS A C 1
ATOM 3124 O O . LYS A 1 407 ? 11.969 9.695 -0.931 1 88.88 407 LYS A O 1
ATOM 3129 N N . ILE A 1 408 ? 12.602 8.266 -2.523 1 90.38 408 ILE A N 1
ATOM 3130 C CA . ILE A 1 408 ? 11.555 8.688 -3.441 1 90.38 408 ILE A CA 1
ATOM 3131 C C . ILE A 1 408 ? 10.188 8.281 -2.887 1 90.38 408 ILE A C 1
ATOM 3133 O O . ILE A 1 408 ? 9.234 9.062 -2.93 1 90.38 408 ILE A O 1
ATOM 3137 N N . CYS A 1 409 ? 10.148 7.07 -2.363 1 90.31 409 CYS A N 1
ATOM 3138 C CA . CYS A 1 409 ? 8.914 6.578 -1.763 1 90.31 409 CYS A CA 1
ATOM 3139 C C . CYS A 1 409 ? 8.5 7.441 -0.573 1 90.31 409 CYS A C 1
ATOM 3141 O O . CYS A 1 409 ? 7.332 7.797 -0.432 1 90.31 409 CYS A O 1
ATOM 3143 N N . PHE A 1 410 ? 9.453 7.746 0.284 1 91.88 410 PHE A N 1
ATOM 3144 C CA . PHE A 1 410 ? 9.203 8.562 1.464 1 91.88 410 PHE A CA 1
ATOM 3145 C C . PHE A 1 410 ? 8.656 9.93 1.067 1 91.88 410 PHE A C 1
ATOM 3147 O O . PHE A 1 410 ? 7.668 10.398 1.636 1 91.88 410 PHE A O 1
ATOM 3154 N N . GLU A 1 411 ? 9.273 10.531 0.062 1 93.5 411 GLU A N 1
ATOM 3155 C CA . GLU A 1 411 ? 8.867 11.852 -0.413 1 93.5 411 GLU A CA 1
ATOM 3156 C C . GLU A 1 411 ? 7.457 11.82 -0.998 1 93.5 411 GLU A C 1
ATOM 3158 O O . GLU A 1 411 ? 6.656 12.727 -0.746 1 93.5 411 GLU A O 1
ATOM 3163 N N . THR A 1 412 ? 7.207 10.797 -1.76 1 93.44 412 THR A N 1
ATOM 3164 C CA . THR A 1 412 ? 5.906 10.672 -2.406 1 93.44 412 THR A CA 1
ATOM 3165 C C . THR A 1 412 ? 4.805 10.453 -1.369 1 93.44 412 THR A C 1
ATOM 3167 O O . THR A 1 412 ? 3.732 11.055 -1.46 1 93.44 412 THR A O 1
ATOM 3170 N N . VAL A 1 413 ? 5.047 9.633 -0.399 1 90.69 413 VAL A N 1
ATOM 3171 C CA . VAL A 1 413 ? 4.055 9.359 0.635 1 90.69 413 VAL A CA 1
ATOM 3172 C C . VAL A 1 413 ? 3.865 10.594 1.514 1 90.69 413 VAL A C 1
ATOM 3174 O O . VAL A 1 413 ? 2.752 10.883 1.963 1 90.69 413 VAL A O 1
ATOM 3177 N N . SER A 1 414 ? 4.957 11.266 1.756 1 91.69 414 SER A N 1
ATOM 3178 C CA . SER A 1 414 ? 4.852 12.523 2.494 1 91.69 414 SER A CA 1
ATOM 3179 C C . SER A 1 414 ? 3.945 13.516 1.771 1 91.69 414 SER A C 1
ATOM 3181 O O . SER A 1 414 ? 3.123 14.188 2.398 1 91.69 414 SER A O 1
ATOM 3183 N N . ALA A 1 415 ? 4.133 13.578 0.441 1 92 415 ALA A N 1
ATOM 3184 C CA . ALA A 1 415 ? 3.287 14.453 -0.366 1 92 415 ALA A CA 1
ATOM 3185 C C . ALA A 1 415 ? 1.835 13.977 -0.344 1 92 415 ALA A C 1
ATOM 3187 O O . ALA A 1 415 ? 0.914 14.797 -0.255 1 92 415 ALA A O 1
ATOM 3188 N N . TYR A 1 416 ? 1.632 12.695 -0.378 1 89.88 416 TYR A N 1
ATOM 3189 C CA . TYR A 1 416 ? 0.292 12.117 -0.358 1 89.88 416 TYR A CA 1
ATOM 3190 C C . TYR A 1 416 ? -0.389 12.367 0.982 1 89.88 416 TYR A C 1
ATOM 3192 O O . TYR A 1 416 ? -1.601 12.586 1.038 1 89.88 416 TYR A O 1
ATOM 3200 N N . GLY A 1 417 ? 0.295 12.227 2.016 1 85 417 GLY A N 1
ATOM 3201 C CA . GLY A 1 417 ? -0.24 12.469 3.346 1 85 417 GLY A CA 1
ATOM 3202 C C . GLY A 1 417 ? -0.312 13.945 3.697 1 85 417 GLY A C 1
ATOM 3203 O O . GLY A 1 417 ? -0.862 14.312 4.738 1 85 417 GLY A O 1
ATOM 3204 N N . THR A 1 418 ? 0.232 14.789 2.887 1 86.69 418 THR A N 1
ATOM 3205 C CA . THR A 1 418 ? 0.31 16.234 3.121 1 86.69 418 THR A CA 1
ATOM 3206 C C . THR A 1 418 ? 0.968 16.516 4.465 1 86.69 418 THR A C 1
ATOM 3208 O O . THR A 1 418 ? 0.433 17.281 5.27 1 86.69 418 THR A O 1
ATOM 3211 N N . VAL A 1 419 ? 2.096 15.914 4.688 1 86.5 419 VAL A N 1
ATOM 3212 C CA . VAL A 1 419 ? 2.814 16.062 5.949 1 86.5 419 VAL A CA 1
ATOM 3213 C C . VAL A 1 419 ? 3.988 17.016 5.773 1 86.5 419 VAL A C 1
ATOM 3215 O O . VAL A 1 419 ? 4.25 17.859 6.637 1 86.5 419 VAL A O 1
ATOM 3218 N N . GLY A 1 420 ? 4.777 16.922 4.695 1 85.69 420 GLY A N 1
ATOM 3219 C CA . GLY A 1 420 ? 5.863 17.859 4.41 1 85.69 420 GLY A CA 1
ATOM 3220 C C . GLY A 1 420 ? 7.199 17.391 4.965 1 85.69 420 GLY A C 1
ATOM 3221 O O . GLY A 1 420 ? 8.156 18.172 5.016 1 85.69 420 GLY A O 1
ATOM 3222 N N . LEU A 1 421 ? 7.215 16.203 5.438 1 87.94 421 LEU A N 1
ATOM 3223 C CA . LEU A 1 421 ? 8.484 15.656 5.914 1 87.94 421 LEU A CA 1
ATOM 3224 C C . LEU A 1 421 ? 9.297 15.086 4.758 1 87.94 421 LEU A C 1
ATOM 3226 O O . LEU A 1 421 ? 8.75 14.43 3.869 1 87.94 421 LEU A O 1
ATOM 3230 N N . SER A 1 422 ? 10.547 15.391 4.754 1 89.31 422 SER A N 1
ATOM 3231 C CA . SER A 1 422 ? 11.438 14.938 3.693 1 89.31 422 SER A CA 1
ATOM 3232 C C . SER A 1 422 ? 12.742 14.383 4.262 1 89.31 422 SER A C 1
ATOM 3234 O O . SER A 1 422 ? 13.125 14.719 5.383 1 89.31 422 SER A O 1
ATOM 3236 N N . LEU A 1 423 ? 13.375 13.555 3.562 1 89.06 423 LEU A N 1
ATOM 3237 C CA . LEU A 1 423 ? 14.672 13.016 3.955 1 89.06 423 LEU A CA 1
ATOM 3238 C C . LEU A 1 423 ? 15.805 13.898 3.443 1 89.06 423 LEU A C 1
ATOM 3240 O O . LEU A 1 423 ? 16.969 13.508 3.506 1 89.06 423 LEU A O 1
ATOM 3244 N N . GLY A 1 424 ? 15.461 14.977 2.932 1 86.25 424 GLY A N 1
ATOM 3245 C CA . GLY A 1 424 ? 16.438 16.016 2.641 1 86.25 424 GLY A CA 1
ATOM 3246 C C . GLY A 1 424 ? 17.047 15.883 1.263 1 86.25 424 GLY A C 1
ATOM 3247 O O . GLY A 1 424 ? 17.172 14.773 0.733 1 86.25 424 GLY A O 1
ATOM 3248 N N . ALA A 1 425 ? 17.391 16.938 0.694 1 84.69 425 ALA A N 1
ATOM 3249 C CA . ALA A 1 425 ? 18.062 16.984 -0.597 1 84.69 425 ALA A CA 1
ATOM 3250 C C . ALA A 1 425 ? 19.578 16.891 -0.425 1 84.69 425 ALA A C 1
ATOM 3252 O O . ALA A 1 425 ? 20.078 16.734 0.695 1 84.69 425 ALA A O 1
ATOM 3253 N N . ALA A 1 426 ? 20.281 16.703 -1.607 1 75.81 426 ALA A N 1
ATOM 3254 C CA . ALA A 1 426 ? 21.734 16.594 -1.604 1 75.81 426 ALA A CA 1
ATOM 3255 C C . ALA A 1 426 ? 22.375 17.922 -1.18 1 75.81 426 ALA A C 1
ATOM 3257 O O . ALA A 1 426 ? 23.406 17.922 -0.508 1 75.81 426 ALA A O 1
ATOM 3258 N N . THR A 1 427 ? 21.688 18.953 -1.592 1 71.69 427 THR A N 1
ATOM 3259 C CA . THR A 1 427 ? 22.266 20.266 -1.298 1 71.69 427 THR A CA 1
ATOM 3260 C C . THR A 1 427 ? 21.297 21.109 -0.483 1 71.69 427 THR A C 1
ATOM 3262 O O . THR A 1 427 ? 20.125 21.219 -0.827 1 71.69 427 THR A O 1
ATOM 3265 N N . GLY A 1 428 ? 21.75 21.531 0.636 1 69.69 428 GLY A N 1
ATOM 3266 C CA . GLY A 1 428 ? 20.984 22.5 1.4 1 69.69 428 GLY A CA 1
ATOM 3267 C C . GLY A 1 428 ? 19.906 21.875 2.26 1 69.69 428 GLY A C 1
ATOM 3268 O O . GLY A 1 428 ? 19.859 20.656 2.424 1 69.69 428 GLY A O 1
ATOM 3269 N N . ASP A 1 429 ? 19.109 22.734 2.912 1 77.56 429 ASP A N 1
ATOM 3270 C CA . ASP A 1 429 ? 18 22.328 3.762 1 77.56 429 ASP A CA 1
ATOM 3271 C C . ASP A 1 429 ? 16.688 22.328 2.984 1 77.56 429 ASP A C 1
ATOM 3273 O O . ASP A 1 429 ? 15.766 23.078 3.307 1 77.56 429 ASP A O 1
ATOM 3277 N N . LEU A 1 430 ? 16.672 21.609 1.862 1 87.5 430 LEU A N 1
ATOM 3278 C CA . LEU A 1 430 ? 15.508 21.484 0.988 1 87.5 430 LEU A CA 1
ATOM 3279 C C . LEU A 1 430 ? 14.945 20.062 1.018 1 87.5 430 LEU A C 1
ATOM 3281 O O . LEU A 1 430 ? 15.586 19.156 1.554 1 87.5 430 LEU A O 1
ATOM 3285 N N . SER A 1 431 ? 13.766 20.031 0.574 1 90.56 431 SER A N 1
ATOM 3286 C CA . SER A 1 431 ? 13.164 18.719 0.437 1 90.56 431 SER A CA 1
ATOM 3287 C C . SER A 1 431 ? 13.836 17.922 -0.675 1 90.56 431 SER A C 1
ATOM 3289 O O . SER A 1 431 ? 14.422 18.5 -1.593 1 90.56 431 SER A O 1
ATOM 3291 N N . PHE A 1 432 ? 13.859 16.672 -0.538 1 91.62 432 PHE A N 1
ATOM 3292 C CA . PHE A 1 432 ? 14.469 15.789 -1.52 1 91.62 432 PHE A CA 1
ATOM 3293 C C . PHE A 1 432 ? 13.922 16.062 -2.914 1 91.62 432 PHE A C 1
ATOM 3295 O O . PHE A 1 432 ? 14.641 15.93 -3.908 1 91.62 432 PHE A O 1
ATOM 3302 N N . SER A 1 433 ? 12.695 16.578 -3.051 1 93.62 433 SER A N 1
ATOM 3303 C CA . SER A 1 433 ? 12.047 16.875 -4.32 1 93.62 433 SER A CA 1
ATOM 3304 C C . SER A 1 433 ? 12.766 18 -5.062 1 93.62 433 SER A C 1
ATOM 3306 O O . SER A 1 433 ? 12.547 18.203 -6.262 1 93.62 433 SER A O 1
ATOM 3308 N N . ALA A 1 434 ? 13.578 18.75 -4.301 1 92.62 434 ALA A N 1
ATOM 3309 C CA . ALA A 1 434 ? 14.344 19.812 -4.945 1 92.62 434 ALA A CA 1
ATOM 3310 C C . ALA A 1 434 ? 15.328 19.25 -5.961 1 92.62 434 ALA A C 1
ATOM 3312 O O . ALA A 1 434 ? 15.695 19.922 -6.922 1 92.62 434 ALA A O 1
ATOM 3313 N N . ASP A 1 435 ? 15.805 18.016 -5.773 1 90.88 435 ASP A N 1
ATOM 3314 C CA . ASP A 1 435 ? 16.781 17.359 -6.633 1 90.88 435 ASP A CA 1
ATOM 3315 C C . ASP A 1 435 ? 16.109 16.656 -7.805 1 90.88 435 ASP A C 1
ATOM 3317 O O . ASP A 1 435 ? 16.781 16.047 -8.641 1 90.88 435 ASP A O 1
ATOM 3321 N N . TRP A 1 436 ? 14.805 16.734 -7.832 1 93.69 436 TRP A N 1
ATOM 3322 C CA . TRP A 1 436 ? 14.07 15.992 -8.852 1 93.69 436 TRP A CA 1
ATOM 3323 C C . TRP A 1 436 ? 13.945 16.812 -10.133 1 93.69 436 TRP A C 1
ATOM 3325 O O . TRP A 1 436 ? 14.18 18.031 -10.125 1 93.69 436 TRP A O 1
ATOM 3335 N N . THR A 1 437 ? 13.664 16.203 -11.234 1 93.94 437 THR A N 1
ATOM 3336 C CA . THR A 1 437 ? 13.375 16.875 -12.5 1 93.94 437 THR A CA 1
ATOM 3337 C C . THR A 1 437 ? 12.07 17.656 -12.414 1 93.94 437 THR A C 1
ATOM 3339 O O . THR A 1 437 ? 11.266 17.438 -11.5 1 93.94 437 THR A O 1
ATOM 3342 N N . ALA A 1 438 ? 11.859 18.609 -13.305 1 94.31 438 ALA A N 1
ATOM 3343 C CA . ALA A 1 438 ? 10.664 19.453 -13.32 1 94.31 438 ALA A CA 1
ATOM 3344 C C . ALA A 1 438 ? 9.398 18.609 -13.484 1 94.31 438 ALA A C 1
ATOM 3346 O O . ALA A 1 438 ? 8.367 18.891 -12.867 1 94.31 438 ALA A O 1
ATOM 3347 N N . GLY A 1 439 ? 9.5 17.594 -14.328 1 94.12 439 GLY A N 1
ATOM 3348 C CA . GLY A 1 439 ? 8.359 16.719 -14.508 1 94.12 439 GLY A CA 1
ATOM 3349 C C . GLY A 1 439 ? 7.938 16.016 -13.227 1 94.12 439 GLY A C 1
ATOM 3350 O O . GLY A 1 439 ? 6.746 15.938 -12.922 1 94.12 439 GLY A O 1
ATOM 3351 N N . SER A 1 440 ? 8.906 15.5 -12.523 1 95.19 440 SER A N 1
ATOM 3352 C CA . SER A 1 440 ? 8.617 14.805 -11.273 1 95.19 440 SER A CA 1
ATOM 3353 C C . SER A 1 440 ? 8.07 15.758 -10.219 1 95.19 440 SER A C 1
ATOM 3355 O O . SER A 1 440 ? 7.219 15.375 -9.414 1 95.19 440 SER A O 1
ATOM 3357 N N . GLN A 1 441 ? 8.578 17.016 -10.211 1 96.56 441 GLN A N 1
ATOM 3358 C CA . GLN A 1 441 ? 8.086 18 -9.266 1 96.56 441 GLN A CA 1
ATOM 3359 C C . GLN A 1 441 ? 6.613 18.328 -9.516 1 96.56 441 GLN A C 1
ATOM 3361 O O . GLN A 1 441 ? 5.828 18.438 -8.578 1 96.56 441 GLN A O 1
ATOM 3366 N N . LEU A 1 442 ? 6.242 18.391 -10.734 1 95.5 442 LEU A N 1
ATOM 3367 C CA . LEU A 1 442 ? 4.852 18.672 -11.078 1 95.5 442 LEU A CA 1
ATOM 3368 C C . LEU A 1 442 ? 3.961 17.484 -10.75 1 95.5 442 LEU A C 1
ATOM 3370 O O . LEU A 1 442 ? 2.818 17.656 -10.32 1 95.5 442 LEU A O 1
ATOM 3374 N N . LEU A 1 443 ? 4.5 16.297 -10.977 1 95.25 443 LEU A N 1
ATOM 3375 C CA . LEU A 1 443 ? 3.744 15.102 -10.625 1 95.25 443 LEU A CA 1
ATOM 3376 C C . LEU A 1 443 ? 3.508 15.039 -9.117 1 95.25 443 LEU A C 1
ATOM 3378 O O . LEU A 1 443 ? 2.451 14.586 -8.672 1 95.25 443 LEU A O 1
ATOM 3382 N N . LEU A 1 444 ? 4.504 15.43 -8.414 1 95.88 444 LEU A N 1
ATOM 3383 C CA . LEU A 1 444 ? 4.367 15.43 -6.961 1 95.88 444 LEU A CA 1
ATOM 3384 C C . LEU A 1 444 ? 3.254 16.375 -6.52 1 95.88 444 LEU A C 1
ATOM 3386 O O . LEU A 1 444 ? 2.592 16.141 -5.508 1 95.88 444 LEU A O 1
ATOM 3390 N N . CYS A 1 445 ? 3.041 17.484 -7.266 1 95.81 445 CYS A N 1
ATOM 3391 C CA . CYS A 1 445 ? 1.924 18.375 -6.992 1 95.81 445 CYS A CA 1
ATOM 3392 C C . CYS A 1 445 ? 0.592 17.656 -7.141 1 95.81 445 CYS A C 1
ATOM 3394 O O . CYS A 1 445 ? -0.315 17.844 -6.328 1 95.81 445 CYS A O 1
ATOM 3396 N N . SER A 1 446 ? 0.564 16.828 -8.141 1 93.69 446 SER A N 1
ATOM 3397 C CA . SER A 1 446 ? -0.646 16.031 -8.328 1 93.69 446 SER A CA 1
ATOM 3398 C C . SER A 1 446 ? -0.853 15.055 -7.176 1 93.69 446 SER A C 1
ATOM 3400 O O . SER A 1 446 ? -1.988 14.789 -6.773 1 93.69 446 SER A O 1
ATOM 3402 N N . VAL A 1 447 ? 0.225 14.531 -6.668 1 93.31 447 VAL A N 1
ATOM 3403 C CA . VAL A 1 447 ? 0.144 13.609 -5.543 1 93.31 447 VAL A CA 1
ATOM 3404 C C . VAL A 1 447 ? -0.4 14.336 -4.316 1 93.31 447 VAL A C 1
ATOM 3406 O O . VAL A 1 447 ? -1.227 13.789 -3.578 1 93.31 447 VAL A O 1
ATOM 3409 N N . MET A 1 448 ? 0.068 15.562 -4.164 1 92.94 448 MET A N 1
ATOM 3410 C CA . MET A 1 448 ? -0.42 16.359 -3.041 1 92.94 448 MET A CA 1
ATOM 3411 C C . MET A 1 448 ? -1.924 16.578 -3.148 1 92.94 448 MET A C 1
ATOM 3413 O O . MET A 1 448 ? -2.645 16.5 -2.154 1 92.94 448 MET A O 1
ATOM 3417 N N . LEU A 1 449 ? -2.342 16.875 -4.328 1 90.88 449 LEU A N 1
ATOM 3418 C CA . LEU A 1 449 ? -3.764 17.094 -4.562 1 90.88 449 LEU A CA 1
ATOM 3419 C C . LEU A 1 449 ? -4.562 15.82 -4.285 1 90.88 449 LEU A C 1
ATOM 3421 O O . LEU A 1 449 ? -5.629 15.875 -3.668 1 90.88 449 LEU A O 1
ATOM 3425 N N . LEU A 1 450 ? -4.039 14.742 -4.711 1 86.88 450 LEU A N 1
ATOM 3426 C CA . LEU A 1 450 ? -4.68 13.453 -4.465 1 86.88 450 LEU A CA 1
ATOM 3427 C C . LEU A 1 450 ? -4.816 13.188 -2.971 1 86.88 450 LEU A C 1
ATOM 3429 O O . LEU A 1 450 ? -5.844 12.68 -2.518 1 86.88 450 LEU A O 1
ATOM 3433 N N . GLY A 1 451 ? -3.807 13.461 -2.271 1 84.81 451 GLY A N 1
ATOM 3434 C CA . GLY A 1 451 ? -3.824 13.266 -0.831 1 84.81 451 GLY A CA 1
ATOM 3435 C C . GLY A 1 451 ? -4.875 14.109 -0.128 1 84.81 451 GLY A C 1
ATOM 3436 O O . GLY A 1 451 ? -5.562 13.625 0.774 1 84.81 451 GLY A O 1
ATOM 3437 N N . ARG A 1 452 ? -4.961 15.289 -0.555 1 83.81 452 ARG A N 1
ATOM 3438 C CA . ARG A 1 452 ? -5.922 16.203 0.048 1 83.81 452 ARG A CA 1
ATOM 3439 C C . ARG A 1 452 ? -7.352 15.781 -0.251 1 83.81 452 ARG A C 1
ATOM 3441 O O . ARG A 1 452 ? -8.266 16.047 0.539 1 83.81 452 ARG A O 1
ATOM 3448 N N . MET A 1 453 ? -7.566 15.109 -1.27 1 78.19 453 MET A N 1
ATOM 3449 C CA . MET A 1 453 ? -8.906 14.719 -1.692 1 78.19 453 MET A CA 1
ATOM 3450 C C . MET A 1 453 ? -9.312 13.383 -1.066 1 78.19 453 MET A C 1
ATOM 3452 O O . MET A 1 453 ? -10.453 12.953 -1.197 1 78.19 453 MET A O 1
ATOM 3456 N N . ARG A 1 454 ? -8.422 12.672 -0.503 1 70 454 ARG A N 1
ATOM 3457 C CA . ARG A 1 454 ? -8.664 11.344 0.04 1 70 454 ARG A CA 1
ATOM 3458 C C . ARG A 1 454 ? -9.789 11.367 1.073 1 70 454 ARG A C 1
ATOM 3460 O O . ARG A 1 454 ? -10.562 10.414 1.179 1 70 454 ARG A O 1
ATOM 3467 N N . GLY A 1 455 ? -9.945 12.391 1.917 1 59.31 455 GLY A N 1
ATOM 3468 C CA . GLY A 1 455 ? -10.883 12.406 3.027 1 59.31 455 GLY A CA 1
ATOM 3469 C C . GLY A 1 455 ? -12.227 13.016 2.666 1 59.31 455 GLY A C 1
ATOM 3470 O O . GLY A 1 455 ? -13.133 13.062 3.496 1 59.31 455 GLY A O 1
ATOM 3471 N N . LEU A 1 456 ? -12.336 13.352 1.403 1 60.09 456 LEU A N 1
ATOM 3472 C CA . LEU A 1 456 ? -13.562 14.086 1.094 1 60.09 456 LEU A CA 1
ATOM 3473 C C . LEU A 1 456 ? -14.664 13.133 0.633 1 60.09 456 LEU A C 1
ATOM 3475 O O . LEU A 1 456 ? -14.398 12.195 -0.12 1 60.09 456 LEU A O 1
ATOM 3479 N N . P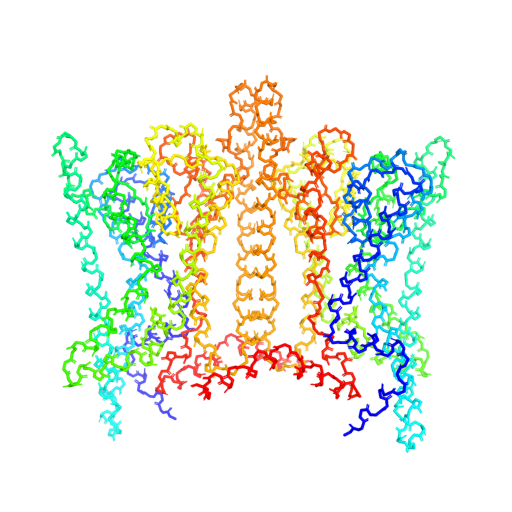RO A 1 457 ? -15.789 13.117 1.444 1 49.94 457 PRO A N 1
ATOM 3480 C CA . PRO A 1 457 ? -16.922 12.305 0.986 1 49.94 457 PRO A CA 1
ATOM 3481 C C . PRO A 1 457 ? -17.312 12.609 -0.458 1 49.94 457 PRO A C 1
ATOM 3483 O O . PRO A 1 457 ? -17.031 13.695 -0.964 1 49.94 457 PRO A O 1
ATOM 3486 N N . GLU A 1 458 ? -17.531 11.461 -1.268 1 46.56 458 GLU A N 1
ATOM 3487 C CA . GLU A 1 458 ? -17.922 11.656 -2.66 1 46.56 458 GLU A CA 1
ATOM 3488 C C . GLU A 1 458 ? -19.078 12.648 -2.777 1 46.56 458 GLU A C 1
ATOM 3490 O O . GLU A 1 458 ? -19.156 13.398 -3.75 1 46.56 458 GLU A O 1
ATOM 3495 N N . GLN A 1 459 ? -20.109 12.484 -2.043 1 43.53 459 GLN A N 1
ATOM 3496 C CA . GLN A 1 459 ? -21.266 13.359 -2.008 1 43.53 459 GLN A CA 1
ATOM 3497 C C . GLN A 1 459 ? -21.438 13.992 -0.626 1 43.53 459 GLN A C 1
ATOM 3499 O O . GLN A 1 459 ? -20.906 13.477 0.364 1 43.53 459 GLN A O 1
ATOM 3504 N N . ILE A 1 460 ? -21.734 15.164 -0.657 1 43.69 460 ILE A N 1
ATOM 3505 C CA . ILE A 1 460 ? -22.078 15.789 0.618 1 43.69 460 ILE A CA 1
ATOM 3506 C C . ILE A 1 460 ? -22.875 14.805 1.475 1 43.69 460 ILE A C 1
ATOM 3508 O O . ILE A 1 460 ? -23.812 14.172 0.992 1 43.69 460 ILE A O 1
ATOM 3512 N N . ASP A 1 461 ? -22.344 14.328 2.451 1 47.66 461 ASP A N 1
ATOM 3513 C CA . ASP A 1 461 ? -22.797 13.328 3.41 1 47.66 461 ASP A CA 1
ATOM 3514 C C . ASP A 1 461 ? -24.312 13.43 3.621 1 47.66 461 ASP A C 1
ATOM 3516 O O . ASP A 1 461 ? -24.844 14.523 3.803 1 47.66 461 ASP A O 1
ATOM 3520 N N . GLY A 1 462 ? -25.062 12.516 3.02 1 44.31 462 GLY A N 1
ATOM 3521 C CA . GLY A 1 462 ? -26.484 12.422 3.287 1 44.31 462 GLY A CA 1
ATOM 3522 C C . GLY A 1 462 ? -26.844 12.742 4.727 1 44.31 462 GLY A C 1
ATOM 3523 O O . GLY A 1 462 ? -28 13.062 5.031 1 44.31 462 GLY A O 1
ATOM 3524 N N . ALA A 1 463 ? -25.984 12.453 5.492 1 43.75 463 ALA A N 1
ATOM 3525 C CA . ALA A 1 463 ? -26.328 12.742 6.887 1 43.75 463 ALA A CA 1
ATOM 3526 C C . ALA A 1 463 ? -26.422 14.242 7.133 1 43.75 463 ALA A C 1
ATOM 3528 O O . ALA A 1 463 ? -27.078 14.68 8.078 1 43.75 463 ALA A O 1
ATOM 3529 N N . PHE A 1 464 ? -25.766 14.883 6.277 1 46.72 464 PHE A N 1
ATOM 3530 C CA . PHE A 1 464 ? -25.797 16.344 6.363 1 46.72 464 PHE A CA 1
ATOM 3531 C C . PHE A 1 464 ? -27.125 16.875 5.824 1 46.72 464 PHE A C 1
ATOM 3533 O O . PHE A 1 464 ? -27.422 18.062 5.973 1 46.72 464 PHE A O 1
ATOM 3540 N N . ALA A 1 465 ? -27.797 16.016 5.117 1 45.03 465 ALA A N 1
ATOM 3541 C CA . ALA A 1 465 ? -28.938 16.594 4.414 1 45.03 465 ALA A CA 1
ATOM 3542 C C . ALA A 1 465 ? -30.141 16.75 5.344 1 45.03 465 ALA A C 1
ATOM 3544 O O . ALA A 1 465 ? -30.578 15.773 5.957 1 45.03 465 ALA A O 1
ATOM 3545 N N . SER A 1 466 ? -30.219 17.828 5.848 1 45.72 466 SER A N 1
ATOM 3546 C CA . SER A 1 466 ? -31.484 18.141 6.496 1 45.72 466 SER A CA 1
ATOM 3547 C C . SER A 1 466 ? -32.656 17.797 5.594 1 45.72 466 SER A C 1
ATOM 3549 O O . SER A 1 466 ? -32.5 17.625 4.383 1 45.72 466 SER A O 1
ATOM 3551 N N . GLU A 1 467 ? -33.781 17.438 6.164 1 45.5 467 GLU A N 1
ATOM 3552 C CA . GLU A 1 467 ? -35.031 17.078 5.496 1 45.5 467 GLU A CA 1
ATOM 3553 C C . GLU A 1 467 ? -35.281 17.938 4.258 1 45.5 467 GLU A C 1
ATOM 3555 O O . GLU A 1 467 ? -35.781 17.469 3.25 1 45.5 467 GLU A O 1
ATOM 3560 N N . TRP A 1 468 ? -34.875 19.156 4.379 1 44.47 468 TRP A N 1
ATOM 3561 C CA . TRP A 1 468 ? -35.219 20.047 3.279 1 44.47 468 TRP A CA 1
ATOM 3562 C C . TRP A 1 468 ? -34.281 19.859 2.104 1 44.47 468 TRP A C 1
ATOM 3564 O O . TRP A 1 468 ? -34.594 20.219 0.971 1 44.47 468 TRP A O 1
ATOM 3574 N N . GLU A 1 469 ? -33.188 19.156 2.377 1 52.19 469 GLU A N 1
ATOM 3575 C CA . GLU A 1 469 ? -32.156 19.031 1.349 1 52.19 469 GLU A CA 1
ATOM 3576 C C . GLU A 1 469 ? -32.344 17.75 0.542 1 52.19 469 GLU A C 1
ATOM 3578 O O . GLU A 1 469 ? -31.734 17.594 -0.524 1 52.19 469 GLU A O 1
ATOM 3583 N N . LYS A 1 470 ? -33.125 16.922 1.062 1 51.38 470 LYS A N 1
ATOM 3584 C CA . LYS A 1 470 ? -33.312 15.609 0.474 1 51.38 470 LYS A CA 1
ATOM 3585 C C . LYS A 1 470 ? -33.781 15.711 -0.978 1 51.38 470 LYS A C 1
ATOM 3587 O O . LYS A 1 470 ? -33.281 14.977 -1.841 1 51.38 470 LYS A O 1
ATOM 3592 N N . PRO A 1 471 ? -34.781 16.578 -1.108 1 46.09 471 PRO A N 1
ATOM 3593 C CA . PRO A 1 471 ? -35.188 16.672 -2.51 1 46.09 471 PRO A CA 1
ATOM 3594 C C . PRO A 1 471 ? -34.062 17.109 -3.436 1 46.09 471 PRO A C 1
ATOM 3596 O O . PRO A 1 471 ? -34.031 16.719 -4.605 1 46.09 471 PRO A O 1
ATOM 3599 N N . LEU A 1 472 ? -33.219 17.75 -2.879 1 48.44 472 LEU A N 1
ATOM 3600 C CA . LEU A 1 472 ? -32.125 18.25 -3.668 1 48.44 472 LEU A CA 1
ATOM 3601 C C . LEU A 1 472 ? -31.078 17.156 -3.912 1 48.44 472 LEU A C 1
ATOM 3603 O O . LEU A 1 472 ? -30.5 17.062 -5 1 48.44 472 LEU A O 1
ATOM 3607 N N . LEU A 1 473 ? -30.875 16.391 -2.92 1 50.31 473 LEU A N 1
ATOM 3608 C CA . LEU A 1 473 ? -29.938 15.273 -3.027 1 50.31 473 LEU A CA 1
ATOM 3609 C C . LEU A 1 473 ? -30.453 14.211 -3.982 1 50.31 473 LEU A C 1
ATOM 3611 O O . LEU A 1 473 ? -29.688 13.594 -4.719 1 50.31 473 LEU A O 1
ATOM 3615 N N . LYS A 1 474 ? -31.781 13.969 -3.877 1 47.66 474 LYS A N 1
ATOM 3616 C CA . LYS A 1 474 ? -32.406 13.047 -4.832 1 47.66 474 LYS A CA 1
ATOM 3617 C C . LYS A 1 474 ? -32.219 13.531 -6.266 1 47.66 474 LYS A C 1
ATOM 3619 O O . LYS A 1 474 ? -32.031 12.727 -7.184 1 47.66 474 LYS A O 1
ATOM 3624 N N . LEU A 1 475 ? -32.219 14.711 -6.453 1 42.62 475 LEU A N 1
ATOM 3625 C CA . LEU A 1 475 ? -31.984 15.289 -7.77 1 42.62 475 LEU A CA 1
ATOM 3626 C C . LEU A 1 475 ? -30.531 15.109 -8.188 1 42.62 475 LEU A C 1
ATOM 3628 O O . LEU A 1 475 ? -30.25 14.836 -9.352 1 42.62 475 LEU A O 1
ATOM 3632 N N . ALA A 1 476 ? -29.766 15.289 -7.199 1 45.94 476 ALA A N 1
ATOM 3633 C CA . ALA A 1 476 ? -28.328 15.172 -7.48 1 45.94 476 ALA A CA 1
ATOM 3634 C C . ALA A 1 476 ? -27.938 13.711 -7.723 1 45.94 476 ALA A C 1
ATOM 3636 O O . ALA A 1 476 ? -27.094 13.422 -8.57 1 45.94 476 ALA A O 1
ATOM 3637 N N . SER A 1 477 ? -28.422 12.773 -6.953 1 43.5 477 SER A N 1
ATOM 3638 C CA . SER A 1 477 ? -28.156 11.352 -7.145 1 43.5 477 SER A CA 1
ATOM 3639 C C . SER A 1 477 ? -28.734 10.859 -8.469 1 43.5 477 SER A C 1
ATOM 3641 O O . SER A 1 477 ? -28.156 9.969 -9.109 1 43.5 477 SER A O 1
ATOM 3643 N N . SER A 1 478 ? -29.953 11.297 -8.82 1 39.94 478 SER A N 1
ATOM 3644 C CA . SER A 1 478 ? -30.531 10.922 -10.102 1 39.94 478 SER A CA 1
ATOM 3645 C C . SER A 1 478 ? -29.672 11.406 -11.266 1 39.94 478 SER A C 1
ATOM 3647 O O . SER A 1 478 ? -29.609 10.758 -12.312 1 39.94 478 SER A O 1
ATOM 3649 N N . ASN A 1 479 ? -29.109 12.484 -11.141 1 36.38 479 ASN A N 1
ATOM 3650 C CA . ASN A 1 479 ? -28.297 13.008 -12.227 1 36.38 479 ASN A CA 1
ATOM 3651 C C . ASN A 1 479 ? -26.875 12.477 -12.164 1 36.38 479 ASN A C 1
ATOM 3653 O O . ASN A 1 479 ? -25.984 12.977 -12.859 1 36.38 479 ASN A O 1
ATOM 3657 N N . SER A 1 480 ? -26.594 11.805 -11.234 1 34.62 480 SER A N 1
ATOM 3658 C CA . SER A 1 480 ? -25.266 11.219 -11.172 1 34.62 480 SER A CA 1
ATOM 3659 C C . SER A 1 480 ? -24.984 10.352 -12.398 1 34.62 480 SER A C 1
ATOM 3661 O O . SER A 1 480 ? -25.906 9.812 -13.008 1 34.62 480 SER A O 1
ATOM 3663 N N . LEU A 1 481 ? -23.844 10.367 -12.961 1 33.91 481 LEU A N 1
ATOM 3664 C CA . LEU A 1 481 ? -23.359 9.727 -14.18 1 33.91 481 LEU A CA 1
ATOM 3665 C C . LEU A 1 481 ? -23.844 8.289 -14.266 1 33.91 481 LEU A C 1
ATOM 3667 O O . LEU A 1 481 ? -23.719 7.637 -15.305 1 33.91 481 LEU A O 1
ATOM 3671 N N . GLY A 1 482 ? -24.188 7.699 -13.227 1 33.5 482 GLY A N 1
ATOM 3672 C CA . GLY A 1 482 ? -24.719 6.363 -13.414 1 33.5 482 GLY A CA 1
ATOM 3673 C C . GLY A 1 482 ? -25.969 6.336 -14.273 1 33.5 482 GLY A C 1
ATOM 3674 O O . GLY A 1 482 ? -26.156 5.422 -15.086 1 33.5 482 GLY A O 1
ATOM 3675 N N . ASP A 1 483 ? -26.891 7.309 -14.109 1 33.12 483 ASP A N 1
ATOM 3676 C CA . ASP A 1 483 ? -28.016 7.285 -15.039 1 33.12 483 ASP A CA 1
ATOM 3677 C C . ASP A 1 483 ? -27.578 7.664 -16.453 1 33.12 483 ASP A C 1
ATOM 3679 O O . ASP A 1 483 ? -28.25 7.32 -17.422 1 33.12 483 ASP A O 1
ATOM 3683 N N . LEU A 1 484 ? -26.625 8.516 -16.578 1 29.88 484 LEU A N 1
ATOM 3684 C CA . LEU A 1 484 ? -26.188 8.68 -17.953 1 29.88 484 LEU A CA 1
ATOM 3685 C C . LEU A 1 484 ? -25.578 7.395 -18.484 1 29.88 484 LEU A C 1
ATOM 3687 O O . LEU A 1 484 ? -25.781 7.039 -19.656 1 29.88 484 LEU A O 1
ATOM 3691 N N . LEU A 1 485 ? -24.766 6.711 -17.703 1 30.33 485 LEU A N 1
ATOM 3692 C CA . LEU A 1 485 ? -24.297 5.457 -18.281 1 30.33 485 LEU A CA 1
ATOM 3693 C C . LEU A 1 485 ? -25.328 4.352 -18.109 1 30.33 485 LEU A C 1
ATOM 3695 O O . LEU A 1 485 ? -25.297 3.352 -18.828 1 30.33 485 LEU A O 1
ATOM 3699 N N . GLY A 1 486 ? -26.156 4.438 -17.234 1 31.28 486 GLY A N 1
ATOM 3700 C CA . GLY A 1 486 ? -27.234 3.467 -17.188 1 31.28 486 GLY A CA 1
ATOM 3701 C C . GLY A 1 486 ? -28.234 3.631 -18.312 1 31.28 486 GLY A C 1
ATOM 3702 O O . GLY A 1 486 ? -28.875 2.664 -18.734 1 31.28 486 GLY A O 1
ATOM 3703 N N . GLU A 1 487 ? -28.562 4.789 -18.703 1 33.03 487 GLU A N 1
ATOM 3704 C CA . GLU A 1 487 ? -29.484 4.805 -19.828 1 33.03 487 GLU A CA 1
ATOM 3705 C C . GLU A 1 487 ? -28.875 4.148 -21.062 1 33.03 487 GLU A C 1
ATOM 3707 O O . GLU A 1 487 ? -29.594 3.658 -21.938 1 33.03 487 GLU A O 1
ATOM 3712 N N . SER A 1 488 ? -27.609 4.145 -21.219 1 30.31 488 SER A N 1
ATOM 3713 C CA . SER A 1 488 ? -27.203 3.463 -22.453 1 30.31 488 SER A CA 1
ATOM 3714 C C . SER A 1 488 ? -27.266 1.947 -22.281 1 30.31 488 SER A C 1
ATOM 3716 O O . SER A 1 488 ? -27.344 1.213 -23.281 1 30.31 488 SER A O 1
ATOM 3718 N N . HIS A 1 489 ? -27.156 1.386 -21.188 1 30.31 489 HIS A N 1
ATOM 3719 C CA . HIS A 1 489 ? -27.328 -0.062 -21.219 1 30.31 489 HIS A CA 1
ATOM 3720 C C . HIS A 1 489 ? -28.797 -0.441 -21.375 1 30.31 489 HIS A C 1
ATOM 3722 O O . HIS A 1 489 ? -29.125 -1.596 -21.656 1 30.31 489 HIS A O 1
ATOM 3728 N N . GLY A 1 490 ? -29.75 0.39 -21.109 1 28.2 490 GLY A N 1
ATOM 3729 C CA . GLY A 1 490 ? -31.062 -0.041 -21.594 1 28.2 490 GLY A CA 1
ATOM 3730 C C . GLY A 1 490 ? -31.141 -0.114 -23.109 1 28.2 490 GLY A C 1
ATOM 3731 O O . GLY A 1 490 ? -31.906 -0.895 -23.656 1 28.2 490 GLY A O 1
ATOM 3732 N N . ARG A 1 491 ? -30.531 0.726 -23.828 1 30.61 491 ARG A N 1
ATOM 3733 C CA . ARG A 1 491 ? -30.719 0.62 -25.266 1 30.61 491 ARG A CA 1
ATOM 3734 C C . ARG A 1 491 ? -29.859 -0.483 -25.859 1 30.61 491 ARG A C 1
ATOM 3736 O O . ARG A 1 491 ? -30.188 -1.06 -26.906 1 30.61 491 ARG A O 1
ATOM 3743 N N . ILE A 1 492 ? -28.734 -0.859 -25.328 1 27.14 492 ILE A N 1
ATOM 3744 C CA . ILE A 1 492 ? -28.078 -1.941 -26.047 1 27.14 492 ILE A CA 1
ATOM 3745 C C . ILE A 1 492 ? -28.812 -3.256 -25.797 1 27.14 492 ILE A C 1
ATOM 3747 O O . ILE A 1 492 ? -28.781 -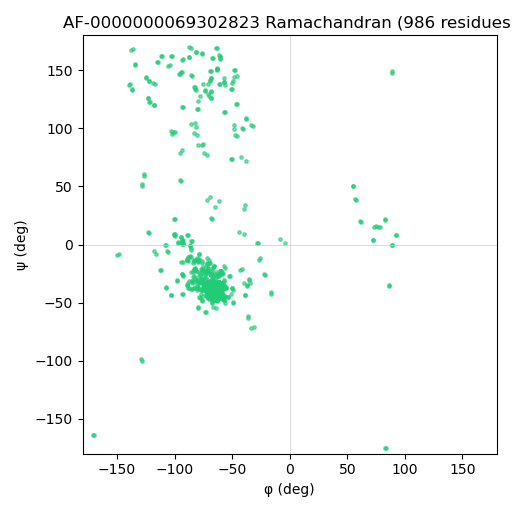4.16 -26.625 1 27.14 492 ILE A O 1
ATOM 3751 N N . GLU A 1 493 ? -29.547 -3.473 -24.75 1 25.7 493 GLU A N 1
ATOM 3752 C CA . GLU A 1 493 ? -30.406 -4.641 -24.906 1 25.7 493 GLU A CA 1
ATOM 3753 C C . GLU A 1 493 ? -31.547 -4.371 -25.891 1 25.7 493 GLU A C 1
ATOM 3755 O O . GLU A 1 493 ? -32.094 -5.301 -26.484 1 25.7 493 GLU A O 1
ATOM 3760 N N . GLN A 1 494 ? -31.906 -3.133 -26.125 1 25.94 494 GLN A N 1
ATOM 3761 C CA . GLN A 1 494 ? -32.938 -3.012 -27.172 1 25.94 494 GLN A CA 1
ATOM 3762 C C . GLN A 1 494 ? -32.281 -2.973 -28.562 1 25.94 494 GLN A C 1
ATOM 3764 O O . GLN A 1 494 ? -32.969 -3.146 -29.578 1 25.94 494 GLN A O 1
ATOM 3769 N N . LEU A 1 495 ? -31.062 -2.598 -28.703 1 20.64 495 LEU A N 1
ATOM 3770 C CA . LEU A 1 495 ? -30.594 -2.912 -30.047 1 20.64 495 LEU A CA 1
ATOM 3771 C C . LEU A 1 495 ? -30 -4.312 -30.094 1 20.64 495 LEU A C 1
ATOM 3773 O O . LEU A 1 495 ? -30.219 -5.051 -31.062 1 20.64 495 LEU A O 1
ATOM 3777 N N . MET B 1 1 ? -37.844 -26.203 9.969 1 31.75 1 MET B N 1
ATOM 3778 C CA . MET B 1 1 ? -37.188 -27.203 9.141 1 31.75 1 MET B CA 1
ATOM 3779 C C . MET B 1 1 ? -36.156 -27.969 9.945 1 31.75 1 MET B C 1
ATOM 3781 O O . MET B 1 1 ? -35.312 -27.359 10.633 1 31.75 1 MET B O 1
ATOM 3785 N N . ASP B 1 2 ? -36.312 -29.172 10.125 1 35.66 2 ASP B N 1
ATOM 3786 C CA . ASP B 1 2 ? -35.719 -30.109 11.07 1 35.66 2 ASP B CA 1
ATOM 3787 C C . ASP B 1 2 ? -34.25 -30.391 10.719 1 35.66 2 ASP B C 1
ATOM 3789 O O . ASP B 1 2 ? -33.969 -30.875 9.625 1 35.66 2 ASP B O 1
ATOM 3793 N N . LEU B 1 3 ? -33.406 -29.516 11.016 1 43.62 3 LEU B N 1
ATOM 3794 C CA . LEU B 1 3 ? -31.953 -29.703 11 1 43.62 3 LEU B CA 1
ATOM 3795 C C . LEU B 1 3 ? -31.578 -31.078 11.547 1 43.62 3 LEU B C 1
ATOM 3797 O O . LEU B 1 3 ? -30.438 -31.297 11.945 1 43.62 3 LEU B O 1
ATOM 3801 N N . HIS B 1 4 ? -32.5 -31.906 11.758 1 46.25 4 HIS B N 1
ATOM 3802 C CA . HIS B 1 4 ? -32.281 -33.219 12.359 1 46.25 4 HIS B CA 1
ATOM 3803 C C . HIS B 1 4 ? -31.391 -34.094 11.477 1 46.25 4 HIS B C 1
ATOM 3805 O O . HIS B 1 4 ? -30.859 -35.094 11.93 1 46.25 4 HIS B O 1
ATOM 3811 N N . TRP B 1 5 ? -31.562 -33.844 10.273 1 46.84 5 TRP B N 1
ATOM 3812 C CA . TRP B 1 5 ? -30.734 -34.688 9.406 1 46.84 5 TRP B CA 1
ATOM 3813 C C . TRP B 1 5 ? -29.25 -34.5 9.688 1 46.84 5 TRP B C 1
ATOM 3815 O O . TRP B 1 5 ? -28.438 -35.375 9.406 1 46.84 5 TRP B O 1
ATOM 3825 N N . LEU B 1 6 ? -28.875 -33.406 10.25 1 49.19 6 LEU B N 1
ATOM 3826 C CA . LEU B 1 6 ? -27.484 -33.125 10.57 1 49.19 6 LEU B CA 1
ATOM 3827 C C . LEU B 1 6 ? -27.031 -34 11.75 1 49.19 6 LEU B C 1
ATOM 3829 O O . LEU B 1 6 ? -25.828 -34.062 12.047 1 49.19 6 LEU B O 1
ATOM 3833 N N . LYS B 1 7 ? -27.891 -34.688 12.641 1 40.75 7 LYS B N 1
ATOM 3834 C CA . LYS B 1 7 ? -27.516 -35.375 13.867 1 40.75 7 LYS B CA 1
ATOM 3835 C C . LYS B 1 7 ? -26.797 -36.688 13.555 1 40.75 7 LYS B C 1
ATOM 3837 O O . LYS B 1 7 ? -26 -37.188 14.367 1 40.75 7 LYS B O 1
ATOM 3842 N N . THR B 1 8 ? -27.281 -37.594 12.898 1 42.41 8 THR B N 1
ATOM 3843 C CA . THR B 1 8 ? -26.562 -38.875 12.797 1 42.41 8 THR B CA 1
ATOM 3844 C C . THR B 1 8 ? -25.25 -38.688 12.07 1 42.41 8 THR B C 1
ATOM 3846 O O . THR B 1 8 ? -25.141 -38.969 10.875 1 42.41 8 THR B O 1
ATOM 3849 N N . LYS B 1 9 ? -24.422 -37.531 12.086 1 48.31 9 LYS B N 1
ATOM 3850 C CA . LYS B 1 9 ? -23.531 -36.75 11.219 1 48.31 9 LYS B CA 1
ATOM 3851 C C . LYS B 1 9 ? -22.125 -37.312 11.234 1 48.31 9 LYS B C 1
ATOM 3853 O O . LYS B 1 9 ? -21.5 -37.438 12.297 1 48.31 9 LYS B O 1
ATOM 3858 N N . SER B 1 10 ? -21.719 -38.031 10.172 1 48.34 10 SER B N 1
ATOM 3859 C CA . SER B 1 10 ? -20.359 -38.469 9.859 1 48.34 10 SER B CA 1
ATOM 3860 C C . SER B 1 10 ? -19.375 -37.312 9.977 1 48.34 10 SER B C 1
ATOM 3862 O O . SER B 1 10 ? -19.781 -36.156 9.945 1 48.34 10 SER B O 1
ATOM 3864 N N . LEU B 1 11 ? -18.141 -37.562 10.445 1 53.5 11 LEU B N 1
ATOM 3865 C CA . LEU B 1 11 ? -16.984 -36.688 10.531 1 53.5 11 LEU B CA 1
ATOM 3866 C C . LEU B 1 11 ? -16.953 -35.719 9.344 1 53.5 11 LEU B C 1
ATOM 3868 O O . LEU B 1 11 ? -16.625 -34.531 9.492 1 53.5 11 LEU B O 1
ATOM 3872 N N . ALA B 1 12 ? -17.406 -36.219 8.312 1 53.97 12 ALA B N 1
ATOM 3873 C CA . ALA B 1 12 ? -17.406 -35.438 7.094 1 53.97 12 ALA B CA 1
ATOM 3874 C C . ALA B 1 12 ? -18.438 -34.312 7.16 1 53.97 12 ALA B C 1
ATOM 3876 O O . ALA B 1 12 ? -18.188 -33.188 6.719 1 53.97 12 ALA B O 1
ATOM 3877 N N . GLU B 1 13 ? -19.438 -34.625 7.758 1 55.19 13 GLU B N 1
ATOM 3878 C CA . GLU B 1 13 ? -20.516 -33.625 7.848 1 55.19 13 GLU B CA 1
ATOM 3879 C C . GLU B 1 13 ? -20.141 -32.5 8.805 1 55.19 13 GLU B C 1
ATOM 3881 O O . GLU B 1 13 ? -20.438 -31.328 8.539 1 55.19 13 GLU B O 1
ATOM 3886 N N . HIS B 1 14 ? -19.531 -32.969 9.867 1 56.22 14 HIS B N 1
ATOM 3887 C CA . HIS B 1 14 ? -19.062 -31.938 10.805 1 56.22 14 HIS B CA 1
ATOM 3888 C C . HIS B 1 14 ? -18.047 -31.016 10.148 1 56.22 14 HIS B C 1
ATOM 3890 O O . HIS B 1 14 ? -18.078 -29.797 10.344 1 56.22 14 HIS B O 1
ATOM 3896 N N . PHE B 1 15 ? -17.281 -31.672 9.438 1 57.94 15 PHE B N 1
ATOM 3897 C CA . PHE B 1 15 ? -16.266 -30.891 8.75 1 57.94 15 PHE B CA 1
ATOM 3898 C C . PHE B 1 15 ? -16.891 -29.969 7.719 1 57.94 15 PHE B C 1
ATOM 3900 O O . PHE B 1 15 ? -16.422 -28.844 7.516 1 57.94 15 PHE B O 1
ATOM 3907 N N . TYR B 1 16 ? -17.875 -30.516 7.207 1 57.5 16 TYR B N 1
ATOM 3908 C CA . TYR B 1 16 ? -18.594 -29.703 6.227 1 57.5 16 TYR B CA 1
ATOM 3909 C C . TYR B 1 16 ? -19.219 -28.484 6.887 1 57.5 16 TYR B C 1
ATOM 3911 O O . TYR B 1 16 ? -19.141 -27.375 6.355 1 57.5 16 TYR B O 1
ATOM 3919 N N . THR B 1 17 ? -19.734 -28.75 7.98 1 57.06 17 THR B N 1
ATOM 3920 C CA . THR B 1 17 ? -20.375 -27.625 8.672 1 57.06 17 THR B CA 1
ATOM 3921 C C . THR B 1 17 ? -19.328 -26.609 9.125 1 57.06 17 THR B C 1
ATOM 3923 O O . THR B 1 17 ? -19.562 -25.406 9.055 1 57.06 17 THR B O 1
ATOM 3926 N N . LEU B 1 18 ? -18.312 -27.188 9.609 1 57.72 18 LEU B N 1
ATOM 3927 C CA . LEU B 1 18 ? -17.234 -26.312 10.047 1 57.72 18 LEU B CA 1
ATOM 3928 C C . LEU B 1 18 ? -16.656 -25.547 8.867 1 57.72 18 LEU B C 1
ATOM 3930 O O . LEU B 1 18 ? -16.344 -24.359 8.984 1 57.72 18 LEU B O 1
ATOM 3934 N N . ALA B 1 19 ? -16.562 -26.281 7.816 1 59 19 ALA B N 1
ATOM 3935 C CA . ALA B 1 19 ? -15.992 -25.688 6.613 1 59 19 ALA B CA 1
ATOM 3936 C C . ALA B 1 19 ? -16.906 -24.609 6.047 1 59 19 ALA B C 1
ATOM 3938 O O . ALA B 1 19 ? -16.453 -23.625 5.477 1 59 19 ALA B O 1
ATOM 3939 N N . LEU B 1 20 ? -18.125 -24.906 6.301 1 57.97 20 LEU B N 1
ATOM 3940 C CA . LEU B 1 20 ? -19.094 -23.969 5.781 1 57.97 20 LEU B CA 1
ATOM 3941 C C . LEU B 1 20 ? -19.125 -22.688 6.629 1 57.97 20 LEU B C 1
ATOM 3943 O O . LEU B 1 20 ? -19.297 -21.594 6.102 1 57.97 20 LEU B O 1
ATOM 3947 N N . THR B 1 21 ? -18.859 -23 7.938 1 55.66 21 THR B N 1
ATOM 3948 C CA . THR B 1 21 ? -19.016 -21.844 8.828 1 55.66 21 THR B CA 1
ATOM 3949 C C . THR B 1 21 ? -17.703 -21.078 8.938 1 55.66 21 THR B C 1
ATOM 3951 O O . THR B 1 21 ? -17.719 -19.844 9.031 1 55.66 21 THR B O 1
ATOM 3954 N N . HIS B 1 22 ? -16.734 -21.906 8.891 1 63.75 22 HIS B N 1
ATOM 3955 C CA . HIS B 1 22 ? -15.43 -21.266 9.078 1 63.75 22 HIS B CA 1
ATOM 3956 C C . HIS B 1 22 ? -14.461 -21.656 7.965 1 63.75 22 HIS B C 1
ATOM 3958 O O . HIS B 1 22 ? -13.367 -22.156 8.227 1 63.75 22 HIS B O 1
ATOM 3964 N N . TYR B 1 23 ? -14.875 -21.5 6.832 1 69.31 23 TYR B N 1
ATOM 3965 C CA . TYR B 1 23 ? -14.141 -21.891 5.641 1 69.31 23 TYR B CA 1
ATOM 3966 C C . TYR B 1 23 ? -12.711 -21.359 5.68 1 69.31 23 TYR B C 1
ATOM 3968 O O . TYR B 1 23 ? -11.758 -22.094 5.383 1 69.31 23 TYR B O 1
ATOM 3976 N N . ARG B 1 24 ? -12.609 -20.219 6.176 1 74.44 24 ARG B N 1
ATOM 3977 C CA . ARG B 1 24 ? -11.289 -19.594 6.188 1 74.44 24 ARG B CA 1
ATOM 3978 C C . ARG B 1 24 ? -10.359 -20.297 7.168 1 74.44 24 ARG B C 1
ATOM 3980 O O . ARG B 1 24 ? -9.172 -20.5 6.875 1 74.44 24 ARG B O 1
ATOM 3987 N N . LEU B 1 25 ? -10.922 -20.703 8.219 1 76.38 25 LEU B N 1
ATOM 3988 C CA . LEU B 1 25 ? -10.102 -21.328 9.242 1 76.38 25 LEU B CA 1
ATOM 3989 C C . LEU B 1 25 ? -9.711 -22.75 8.828 1 76.38 25 LEU B C 1
ATOM 3991 O O . LEU B 1 25 ? -8.586 -23.188 9.086 1 76.38 25 LEU B O 1
ATOM 3995 N N . VAL B 1 26 ? -10.641 -23.375 8.195 1 78.06 26 VAL B N 1
ATOM 3996 C CA . VAL B 1 26 ? -10.352 -24.734 7.758 1 78.06 26 VAL B CA 1
ATOM 3997 C C . VAL B 1 26 ? -9.32 -24.719 6.629 1 78.06 26 VAL B C 1
ATOM 3999 O O . VAL B 1 26 ? -8.414 -25.547 6.594 1 78.06 26 VAL B O 1
ATOM 4002 N N . TYR B 1 27 ? -9.516 -23.781 5.812 1 83.12 27 TYR B N 1
ATOM 4003 C CA . TYR B 1 27 ? -8.57 -23.641 4.711 1 83.12 27 TYR B CA 1
ATOM 4004 C C . TYR B 1 27 ? -7.18 -23.297 5.227 1 83.12 27 TYR B C 1
ATOM 4006 O O . TYR B 1 27 ? -6.195 -23.938 4.828 1 83.12 27 TYR B O 1
ATOM 4014 N N . ALA B 1 28 ? -7.125 -22.391 6.102 1 86.19 28 ALA B N 1
ATOM 4015 C CA . ALA B 1 28 ? -5.852 -22 6.703 1 86.19 28 ALA B CA 1
ATOM 4016 C C . ALA B 1 28 ? -5.254 -23.156 7.5 1 86.19 28 ALA B C 1
ATOM 4018 O O . ALA B 1 28 ? -4.039 -23.391 7.465 1 86.19 28 ALA B O 1
ATOM 4019 N N . GLY B 1 29 ? -6.145 -23.844 8.211 1 87.25 29 GLY B N 1
ATOM 4020 C CA . GLY B 1 29 ? -5.684 -25 8.969 1 87.25 29 GLY B CA 1
ATOM 4021 C C . GLY B 1 29 ? -5.102 -26.094 8.102 1 87.25 29 GLY B C 1
ATOM 4022 O O . GLY B 1 29 ? -4.09 -26.703 8.453 1 87.25 29 GLY B O 1
ATOM 4023 N N . TYR B 1 30 ? -5.715 -26.312 6.996 1 88.94 30 TYR B N 1
ATOM 4024 C CA . TYR B 1 30 ? -5.211 -27.312 6.059 1 88.94 30 TYR B CA 1
ATOM 4025 C C . TYR B 1 30 ? -3.83 -26.922 5.539 1 88.94 30 TYR B C 1
ATOM 4027 O O . TYR B 1 30 ? -2.906 -27.734 5.543 1 88.94 30 TYR B O 1
ATOM 4035 N N . LEU B 1 31 ? -3.662 -25.672 5.152 1 92.31 31 LEU B N 1
ATOM 4036 C CA . LEU B 1 31 ? -2.404 -25.219 4.574 1 92.31 31 LEU B CA 1
ATOM 4037 C C . LEU B 1 31 ? -1.282 -25.266 5.609 1 92.31 31 LEU B C 1
ATOM 4039 O O . LEU B 1 31 ? -0.171 -25.703 5.301 1 92.31 31 LEU B O 1
ATOM 4043 N N . VAL B 1 32 ? -1.622 -24.875 6.785 1 94.44 32 VAL B N 1
ATOM 4044 C CA . VAL B 1 32 ? -0.614 -24.828 7.84 1 94.44 32 VAL B CA 1
ATOM 4045 C C . VAL B 1 32 ? -0.244 -26.266 8.242 1 94.44 32 VAL B C 1
ATOM 4047 O O . VAL B 1 32 ? 0.936 -26.578 8.422 1 94.44 32 VAL B O 1
ATOM 4050 N N . SER B 1 33 ? -1.241 -27.094 8.352 1 94.88 33 SER B N 1
ATOM 4051 C CA . SER B 1 33 ? -0.977 -28.469 8.727 1 94.88 33 SER B CA 1
ATOM 4052 C C . SER B 1 33 ? -0.144 -29.188 7.668 1 94.88 33 SER B C 1
ATOM 4054 O O . SER B 1 33 ? 0.797 -29.906 7.992 1 94.88 33 SER B O 1
ATOM 4056 N N . LEU B 1 34 ? -0.488 -28.969 6.477 1 94.94 34 LEU B N 1
ATOM 4057 C CA . LEU B 1 34 ? 0.261 -29.578 5.383 1 94.94 34 LEU B CA 1
ATOM 4058 C C . LEU B 1 34 ? 1.709 -29.094 5.383 1 94.94 34 LEU B C 1
ATOM 4060 O O . LEU B 1 34 ? 2.629 -29.875 5.16 1 94.94 34 LEU B O 1
ATOM 4064 N N . SER B 1 35 ? 1.893 -27.828 5.625 1 96.31 35 SER B N 1
ATOM 4065 C CA . SER B 1 35 ? 3.236 -27.25 5.656 1 96.31 35 SER B CA 1
ATOM 4066 C C . SER B 1 35 ? 4.047 -27.812 6.82 1 96.31 35 SER B C 1
ATOM 4068 O O . SER B 1 35 ? 5.242 -28.094 6.676 1 96.31 35 SER B O 1
ATOM 4070 N N . LEU B 1 36 ? 3.41 -28.031 7.93 1 96.19 36 LEU B N 1
ATOM 4071 C CA . LEU B 1 36 ? 4.113 -28.547 9.094 1 96.19 36 LEU B CA 1
ATOM 4072 C C . LEU B 1 36 ? 4.465 -30.016 8.906 1 96.19 36 LEU B C 1
ATOM 4074 O O . LEU B 1 36 ? 5.547 -30.453 9.297 1 96.19 36 LEU B O 1
ATOM 4078 N N . VAL B 1 37 ? 3.561 -30.734 8.32 1 96.06 37 VAL B N 1
ATOM 4079 C CA . VAL B 1 37 ? 3.85 -32.125 8.008 1 96.06 37 VAL B CA 1
ATOM 4080 C C . VAL B 1 37 ? 5 -32.219 7.008 1 96.06 37 VAL B C 1
ATOM 4082 O O . VAL B 1 37 ? 5.895 -33.062 7.145 1 96.06 37 VAL B O 1
ATOM 4085 N N . GLY B 1 38 ? 4.941 -31.344 6.012 1 96.25 38 GLY B N 1
ATOM 4086 C CA . GLY B 1 38 ? 6.035 -31.281 5.059 1 96.25 38 GLY B CA 1
ATOM 4087 C C . GLY B 1 38 ? 7.363 -30.922 5.699 1 96.25 38 GLY B C 1
ATOM 4088 O O . GLY B 1 38 ? 8.398 -31.516 5.359 1 96.25 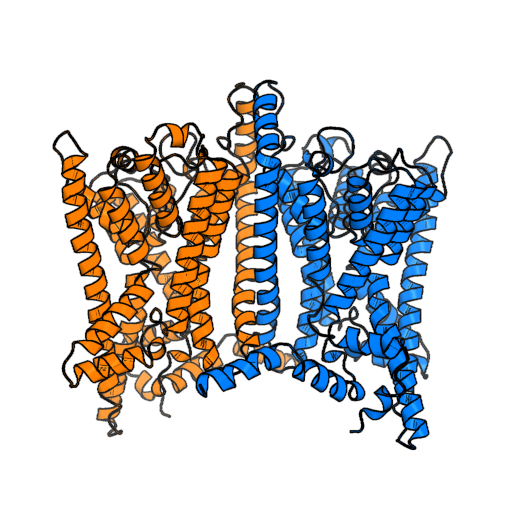38 GLY B O 1
ATOM 4089 N N . ALA B 1 39 ? 7.32 -30 6.637 1 96.44 39 ALA B N 1
ATOM 4090 C CA . ALA B 1 39 ? 8.531 -29.594 7.352 1 96.44 39 ALA B CA 1
ATOM 4091 C C . ALA B 1 39 ? 9.109 -30.766 8.148 1 96.44 39 ALA B C 1
ATOM 4093 O O . ALA B 1 39 ? 10.328 -30.953 8.188 1 96.44 39 ALA B O 1
ATOM 4094 N N . LEU B 1 40 ? 8.258 -31.5 8.773 1 95.81 40 LEU B N 1
ATOM 4095 C CA . LEU B 1 40 ? 8.688 -32.656 9.539 1 95.81 40 LEU B CA 1
ATOM 4096 C C . LEU B 1 40 ? 9.336 -33.688 8.641 1 95.81 40 LEU B C 1
ATOM 4098 O O . LEU B 1 40 ? 10.359 -34.281 8.992 1 95.81 40 LEU B O 1
ATOM 4102 N N . LEU B 1 41 ? 8.75 -33.938 7.5 1 95.62 41 LEU B N 1
ATOM 4103 C CA . LEU B 1 41 ? 9.297 -34.906 6.555 1 95.62 41 LEU B CA 1
ATOM 4104 C C . LEU B 1 41 ? 10.656 -34.438 6.039 1 95.62 41 LEU B C 1
ATOM 4106 O O . LEU B 1 41 ? 11.57 -35.25 5.887 1 95.62 41 LEU B O 1
ATOM 4110 N N . LEU B 1 42 ? 10.766 -33.156 5.781 1 94.69 42 LEU B N 1
ATOM 4111 C CA . LEU B 1 42 ? 12.016 -32.625 5.258 1 94.69 42 LEU B CA 1
ATOM 4112 C C . LEU B 1 42 ? 13.117 -32.688 6.312 1 94.69 42 LEU B C 1
ATOM 4114 O O . LEU B 1 42 ? 14.289 -32.875 5.988 1 94.69 42 LEU B O 1
ATOM 4118 N N . ASN B 1 43 ? 12.742 -32.438 7.57 1 94.5 43 ASN B N 1
ATOM 4119 C CA . ASN B 1 43 ? 13.719 -32.5 8.656 1 94.5 43 ASN B CA 1
ATOM 4120 C C . ASN B 1 43 ? 14.156 -33.938 8.93 1 94.5 43 ASN B C 1
ATOM 4122 O O . ASN B 1 43 ? 15.352 -34.219 9.07 1 94.5 43 ASN B O 1
ATOM 4126 N N . LEU B 1 44 ? 13.258 -34.875 8.961 1 92.19 44 LEU B N 1
ATOM 4127 C CA . LEU B 1 44 ? 13.531 -36.281 9.344 1 92.19 44 LEU B CA 1
ATOM 4128 C C . LEU B 1 44 ? 14.188 -37.031 8.195 1 92.19 44 LEU B C 1
ATOM 4130 O O . LEU B 1 44 ? 15.148 -37.781 8.414 1 92.19 44 LEU B O 1
ATOM 4134 N N . CYS B 1 45 ? 13.672 -36.875 7.059 1 87.5 45 CYS B N 1
ATOM 4135 C CA . CYS B 1 45 ? 14.125 -37.688 5.934 1 87.5 45 CYS B CA 1
ATOM 4136 C C . CYS B 1 45 ? 15.359 -37.062 5.281 1 87.5 45 CYS B C 1
ATOM 4138 O O . CYS B 1 45 ? 16.219 -37.781 4.781 1 87.5 45 CYS B O 1
ATOM 4140 N N . CYS B 1 46 ? 15.461 -35.719 5.309 1 84.31 46 CYS B N 1
ATOM 4141 C CA . CYS B 1 46 ? 16.484 -35.094 4.48 1 84.31 46 CYS B CA 1
ATOM 4142 C C . CYS B 1 46 ? 17.5 -34.344 5.34 1 84.31 46 CYS B C 1
ATOM 4144 O O . CYS B 1 46 ? 18.469 -33.781 4.82 1 84.31 46 CYS B O 1
ATOM 4146 N N . GLY B 1 47 ? 17.297 -34.25 6.609 1 88.19 47 GLY B N 1
ATOM 4147 C CA . GLY B 1 47 ? 18.266 -33.656 7.523 1 88.19 47 GLY B CA 1
ATOM 4148 C C . GLY B 1 47 ? 18.297 -32.156 7.48 1 88.19 47 GLY B C 1
ATOM 4149 O O . GLY B 1 47 ? 19.312 -31.531 7.832 1 88.19 47 GLY B O 1
ATOM 4150 N N . LEU B 1 48 ? 17.297 -31.547 6.891 1 91.25 48 LEU B N 1
ATOM 4151 C CA . LEU B 1 48 ? 17.25 -30.078 6.875 1 91.25 48 LEU B CA 1
ATOM 4152 C C . LEU B 1 48 ? 16.984 -29.531 8.273 1 91.25 48 LEU B C 1
ATOM 4154 O O . LEU B 1 48 ? 16.234 -30.125 9.047 1 91.25 48 LEU B O 1
ATOM 4158 N N . GLN B 1 49 ? 17.656 -28.422 8.578 1 93.62 49 GLN B N 1
ATOM 4159 C CA . GLN B 1 49 ? 17.406 -27.766 9.852 1 93.62 49 GLN B CA 1
ATOM 4160 C C . GLN B 1 49 ? 15.945 -27.312 9.945 1 93.62 49 GLN B C 1
ATOM 4162 O O . GLN B 1 49 ? 15.258 -27.203 8.938 1 93.62 49 GLN B O 1
ATOM 4167 N N . TRP B 1 50 ? 15.5 -27.031 11.055 1 93.5 50 TRP B N 1
ATOM 4168 C CA . TRP B 1 50 ? 14.086 -26.781 11.312 1 93.5 50 TRP B CA 1
ATOM 4169 C C . TRP B 1 50 ? 13.617 -25.531 10.555 1 93.5 50 TRP B C 1
ATOM 4171 O O . TRP B 1 50 ? 12.617 -25.578 9.836 1 93.5 50 TRP B O 1
ATOM 4181 N N . VAL B 1 51 ? 14.352 -24.453 10.625 1 94.75 51 VAL B N 1
ATOM 4182 C CA . VAL B 1 51 ? 13.875 -23.203 10.031 1 94.75 51 VAL B CA 1
ATOM 4183 C C . VAL B 1 51 ? 13.867 -23.344 8.508 1 94.75 51 VAL B C 1
ATOM 4185 O O . VAL B 1 51 ? 12.844 -23.078 7.863 1 94.75 51 VAL B O 1
ATOM 4188 N N . PRO B 1 52 ? 14.945 -23.891 7.945 1 94.38 52 PRO B N 1
ATOM 4189 C CA . PRO B 1 52 ? 14.906 -24.109 6.492 1 94.38 52 PRO B CA 1
ATOM 4190 C C . PRO B 1 52 ? 13.844 -25.109 6.07 1 94.38 52 PRO B C 1
ATOM 4192 O O . PRO B 1 52 ? 13.227 -24.953 5.012 1 94.38 52 PRO B O 1
ATOM 4195 N N . ALA B 1 53 ? 13.656 -26.078 6.879 1 95.56 53 ALA B N 1
ATOM 4196 C CA . ALA B 1 53 ? 12.648 -27.094 6.562 1 95.56 53 ALA B CA 1
ATOM 4197 C C . ALA B 1 53 ? 11.25 -26.484 6.562 1 95.56 53 ALA B C 1
ATOM 4199 O O . ALA B 1 53 ? 10.453 -26.719 5.652 1 95.56 53 ALA B O 1
ATOM 4200 N N . ILE B 1 54 ? 10.977 -25.672 7.574 1 96 54 ILE B N 1
ATOM 4201 C CA . ILE B 1 54 ? 9.68 -25.016 7.668 1 96 54 ILE B CA 1
ATOM 4202 C C . ILE B 1 54 ? 9.508 -24.047 6.504 1 96 54 ILE B C 1
ATOM 4204 O O . ILE B 1 54 ? 8.461 -24.016 5.859 1 96 54 ILE B O 1
ATOM 4208 N N . PHE B 1 55 ? 10.523 -23.328 6.246 1 96.06 55 PHE B N 1
ATOM 4209 C CA . PHE B 1 55 ? 10.461 -22.312 5.199 1 96.06 55 PHE B CA 1
ATOM 4210 C C . PHE B 1 55 ? 10.203 -22.953 3.838 1 96.06 55 PHE B C 1
ATOM 4212 O O . PHE B 1 55 ? 9.32 -22.516 3.098 1 96.06 55 PHE B O 1
ATOM 4219 N N . MET B 1 56 ? 10.898 -24 3.553 1 93.81 56 MET B N 1
ATOM 4220 C CA . MET B 1 56 ? 10.766 -24.656 2.256 1 93.81 56 MET B CA 1
ATOM 4221 C C . MET B 1 56 ? 9.398 -25.312 2.113 1 93.81 56 MET B C 1
ATOM 4223 O O . MET B 1 56 ? 8.805 -25.297 1.03 1 93.81 56 MET B O 1
ATOM 4227 N N . ALA B 1 57 ? 8.961 -25.844 3.15 1 95.75 57 ALA B N 1
ATOM 4228 C CA . ALA B 1 57 ? 7.629 -26.453 3.127 1 95.75 57 ALA B CA 1
ATOM 4229 C C . ALA B 1 57 ? 6.547 -25.406 2.912 1 95.75 57 ALA B C 1
ATOM 4231 O O . ALA B 1 57 ? 5.672 -25.562 2.061 1 95.75 57 ALA B O 1
ATOM 4232 N N . PHE B 1 58 ? 6.633 -24.312 3.676 1 95.12 58 PHE B N 1
ATOM 4233 C CA . PHE B 1 58 ? 5.664 -23.234 3.529 1 95.12 58 PHE B CA 1
ATOM 4234 C C . PHE B 1 58 ? 5.719 -22.641 2.127 1 95.12 58 PHE B C 1
ATOM 4236 O O . PHE B 1 58 ? 4.68 -22.391 1.512 1 95.12 58 PHE B O 1
ATOM 4243 N N . SER B 1 59 ? 6.855 -22.422 1.646 1 93.62 59 SER B N 1
ATOM 4244 C CA . SER B 1 59 ? 7.031 -21.844 0.318 1 93.62 59 SER B CA 1
ATOM 4245 C C . SER B 1 59 ? 6.438 -22.75 -0.759 1 93.62 59 SER B C 1
ATOM 4247 O O . SER B 1 59 ? 5.836 -22.266 -1.721 1 93.62 59 SER B O 1
ATOM 4249 N N . SER B 1 60 ? 6.562 -24.062 -0.607 1 93.12 60 SER B N 1
ATOM 4250 C CA . SER B 1 60 ? 6.055 -25.031 -1.584 1 93.12 60 SER B CA 1
ATOM 4251 C C . SER B 1 60 ? 4.539 -25.156 -1.498 1 93.12 60 SER B C 1
ATOM 4253 O O . SER B 1 60 ? 3.854 -25.188 -2.523 1 93.12 60 SER B O 1
ATOM 4255 N N . VAL B 1 61 ? 4.008 -25.125 -0.314 1 93.69 61 VAL B N 1
ATOM 4256 C CA . VAL B 1 61 ? 2.574 -25.328 -0.125 1 93.69 61 VAL B CA 1
ATOM 4257 C C . VAL B 1 61 ? 1.817 -24.047 -0.511 1 93.69 61 VAL B C 1
ATOM 4259 O O . VAL B 1 61 ? 0.751 -24.125 -1.126 1 93.69 61 VAL B O 1
ATOM 4262 N N . MET B 1 62 ? 2.373 -22.938 -0.178 1 90.31 62 MET B N 1
ATOM 4263 C CA . MET B 1 62 ? 1.684 -21.672 -0.415 1 90.31 62 MET B CA 1
ATOM 4264 C C . MET B 1 62 ? 1.86 -21.219 -1.86 1 90.31 62 MET B C 1
ATOM 4266 O O . MET B 1 62 ? 1.182 -20.297 -2.312 1 90.31 62 MET B O 1
ATOM 4270 N N . GLY B 1 63 ? 2.727 -21.797 -2.559 1 83.81 63 GLY B N 1
ATOM 4271 C CA . GLY B 1 63 ? 2.953 -21.422 -3.943 1 83.81 63 GLY B CA 1
ATOM 4272 C C . GLY B 1 63 ? 3.869 -20.219 -4.086 1 83.81 63 GLY B C 1
ATOM 4273 O O . GLY B 1 63 ? 3.748 -19.438 -5.039 1 83.81 63 GLY B O 1
ATOM 4274 N N . GLY B 1 64 ? 4.668 -19.875 -3.146 1 82.12 64 GLY B N 1
ATOM 4275 C CA . GLY B 1 64 ? 5.539 -18.719 -3.184 1 82.12 64 GLY B CA 1
ATOM 4276 C C . GLY B 1 64 ? 6.848 -18.969 -3.902 1 82.12 64 GLY B C 1
ATOM 4277 O O . GLY B 1 64 ? 7.434 -18.062 -4.484 1 82.12 64 GLY B O 1
ATOM 4278 N N . GLY B 1 65 ? 7.441 -20.172 -3.871 1 87.12 65 GLY B N 1
ATOM 4279 C CA . GLY B 1 65 ? 8.609 -20.609 -4.617 1 87.12 65 GLY B CA 1
ATOM 4280 C C . GLY B 1 65 ? 9.906 -20 -4.109 1 87.12 65 GLY B C 1
ATOM 4281 O O . GLY B 1 65 ? 10.945 -20.109 -4.754 1 87.12 65 GLY B O 1
ATOM 4282 N N . LEU B 1 66 ? 9.852 -19.203 -3.002 1 90.06 66 LEU B N 1
ATOM 4283 C CA . LEU B 1 66 ? 11.086 -18.672 -2.418 1 90.06 66 LEU B CA 1
ATOM 4284 C C . LEU B 1 66 ? 11.914 -19.797 -1.795 1 90.06 66 LEU B C 1
ATOM 4286 O O . LEU B 1 66 ? 11.375 -20.656 -1.103 1 90.06 66 LEU B O 1
ATOM 4290 N N . ALA B 1 67 ? 13.156 -19.828 -2.094 1 90.5 67 ALA B N 1
ATOM 4291 C CA . ALA B 1 67 ? 14.023 -20.906 -1.63 1 90.5 67 ALA B CA 1
ATOM 4292 C C . ALA B 1 67 ? 15.203 -20.359 -0.833 1 90.5 67 ALA B C 1
ATOM 4294 O O . ALA B 1 67 ? 15.945 -19.5 -1.317 1 90.5 67 ALA B O 1
ATOM 4295 N N . ILE B 1 68 ? 15.359 -20.875 0.349 1 91.81 68 ILE B N 1
ATOM 4296 C CA . ILE B 1 68 ? 16.469 -20.438 1.176 1 91.81 68 ILE B CA 1
ATOM 4297 C C . ILE B 1 68 ? 17.547 -21.516 1.224 1 91.81 68 ILE B C 1
ATOM 4299 O O . ILE B 1 68 ? 18.609 -21.312 1.808 1 91.81 68 ILE B O 1
ATOM 4303 N N . VAL B 1 69 ? 17.25 -22.672 0.643 1 88.75 69 VAL B N 1
ATOM 4304 C CA . VAL B 1 69 ? 18.219 -23.766 0.485 1 88.75 69 VAL B CA 1
ATOM 4305 C C . VAL B 1 69 ? 18.359 -24.125 -0.994 1 88.75 69 VAL B C 1
ATOM 4307 O O . VAL B 1 69 ? 17.359 -24.125 -1.733 1 88.75 69 VAL B O 1
ATOM 4310 N N . GLU B 1 70 ? 19.531 -24.391 -1.375 1 85 70 GLU B N 1
ATOM 4311 C CA . GLU B 1 70 ? 19.766 -24.719 -2.777 1 85 70 GLU B CA 1
ATOM 4312 C C . GLU B 1 70 ? 19.141 -26.062 -3.141 1 85 70 GLU B C 1
ATOM 4314 O O . GLU B 1 70 ? 19.406 -27.078 -2.498 1 85 70 GLU B O 1
ATOM 4319 N N . THR B 1 71 ? 18.359 -26.016 -4.133 1 78.94 71 THR B N 1
ATOM 4320 C CA . THR B 1 71 ? 17.656 -27.219 -4.562 1 78.94 71 THR B CA 1
ATOM 4321 C C . THR B 1 71 ? 18.594 -28.156 -5.328 1 78.94 71 THR B C 1
ATOM 4323 O O . THR B 1 71 ? 18.328 -29.359 -5.441 1 78.94 71 THR B O 1
ATOM 4326 N N . SER B 1 72 ? 19.703 -27.578 -5.863 1 75.5 72 SER B N 1
ATOM 4327 C CA . SER B 1 72 ? 20.641 -28.391 -6.637 1 75.5 72 SER B CA 1
ATOM 4328 C C . SER B 1 72 ? 21.328 -29.422 -5.754 1 75.5 72 SER B C 1
ATOM 4330 O O . SER B 1 72 ? 21.781 -30.469 -6.242 1 75.5 72 SER B O 1
ATOM 4332 N N . GLU B 1 73 ? 21.297 -29.125 -4.473 1 73.25 73 GLU B N 1
ATOM 4333 C CA . GLU B 1 73 ? 22.016 -30.016 -3.561 1 73.25 73 GLU B CA 1
ATOM 4334 C C . GLU B 1 73 ? 21.078 -31 -2.885 1 73.25 73 GLU B C 1
ATOM 4336 O O . GLU B 1 73 ? 21.5 -31.844 -2.09 1 73.25 73 GLU B O 1
ATOM 4341 N N . MET B 1 74 ? 19.906 -30.953 -3.354 1 81 74 MET B N 1
ATOM 4342 C CA . MET B 1 74 ? 18.922 -31.781 -2.666 1 81 74 MET B CA 1
ATOM 4343 C C . MET B 1 74 ? 18.797 -33.156 -3.346 1 81 74 MET B C 1
ATOM 4345 O O . MET B 1 74 ? 18.984 -33.25 -4.559 1 81 74 MET B O 1
ATOM 4349 N N . ASN B 1 75 ? 18.516 -34.094 -2.545 1 84.19 75 ASN B N 1
ATOM 4350 C CA . ASN B 1 75 ? 18.312 -35.438 -3.062 1 84.19 75 ASN B CA 1
ATOM 4351 C C . ASN B 1 75 ? 16.953 -35.562 -3.738 1 84.19 75 ASN B C 1
ATOM 4353 O O . ASN B 1 75 ? 16.078 -34.688 -3.586 1 84.19 75 ASN B O 1
ATOM 4357 N N . SER B 1 76 ? 16.781 -36.656 -4.531 1 84.81 76 SER B N 1
ATOM 4358 C CA . SER B 1 76 ? 15.562 -36.906 -5.289 1 84.81 76 SER B CA 1
ATOM 4359 C C . SER B 1 76 ? 14.359 -37.062 -4.367 1 84.81 76 SER B C 1
ATOM 4361 O O . SER B 1 76 ? 13.25 -36.625 -4.707 1 84.81 76 SER B O 1
ATOM 4363 N N . LEU B 1 77 ? 14.633 -37.594 -3.213 1 87.5 77 LEU B N 1
ATOM 4364 C CA . LEU B 1 77 ? 13.539 -37.75 -2.262 1 87.5 77 LEU B CA 1
ATOM 4365 C C . LEU B 1 77 ? 13.016 -36.406 -1.771 1 87.5 77 LEU B C 1
ATOM 4367 O O . LEU B 1 77 ? 11.805 -36.219 -1.679 1 87.5 77 LEU B O 1
ATOM 4371 N N . THR B 1 78 ? 13.953 -35.594 -1.438 1 89.5 78 THR B N 1
ATOM 4372 C CA . THR B 1 78 ? 13.578 -34.25 -0.977 1 89.5 78 THR B CA 1
ATOM 4373 C C . THR B 1 78 ? 12.789 -33.5 -2.053 1 89.5 78 THR B C 1
ATOM 4375 O O . THR B 1 78 ? 11.766 -32.875 -1.762 1 89.5 78 THR B O 1
ATOM 4378 N N . LEU B 1 79 ? 13.195 -33.656 -3.299 1 88.88 79 LEU B N 1
ATOM 4379 C CA . LEU B 1 79 ? 12.523 -33 -4.418 1 88.88 79 LEU B CA 1
ATOM 4380 C C . LEU B 1 79 ? 11.141 -33.594 -4.645 1 88.88 79 LEU B C 1
ATOM 4382 O O . LEU B 1 79 ? 10.203 -32.906 -5.023 1 88.88 79 LEU B O 1
ATOM 4386 N N . GLY B 1 80 ? 11.078 -34.875 -4.426 1 90.81 80 GLY B N 1
ATOM 4387 C CA . GLY B 1 80 ? 9.781 -35.531 -4.523 1 90.81 80 GLY B CA 1
ATOM 4388 C C . GLY B 1 80 ? 8.789 -35.031 -3.486 1 90.81 80 GLY B C 1
ATOM 4389 O O . GLY B 1 80 ? 7.613 -34.844 -3.793 1 90.81 80 GLY B O 1
ATOM 4390 N N . ILE B 1 81 ? 9.289 -34.844 -2.293 1 93.19 81 ILE B N 1
ATOM 4391 C CA . ILE B 1 81 ? 8.445 -34.344 -1.218 1 93.19 81 ILE B CA 1
ATOM 4392 C C . ILE B 1 81 ? 7.98 -32.938 -1.549 1 93.19 81 ILE B C 1
ATOM 4394 O O . ILE B 1 81 ? 6.805 -32.594 -1.378 1 93.19 81 ILE B O 1
ATOM 4398 N N . LEU B 1 82 ? 8.875 -32.125 -2.029 1 92.81 82 LEU B N 1
ATOM 4399 C CA . LEU B 1 82 ? 8.523 -30.75 -2.387 1 92.81 82 LEU B CA 1
ATOM 4400 C C . LEU B 1 82 ? 7.5 -30.719 -3.516 1 92.81 82 LEU B C 1
ATOM 4402 O O . LEU B 1 82 ? 6.551 -29.938 -3.482 1 92.81 82 LEU B O 1
ATOM 4406 N N . ALA B 1 83 ? 7.68 -31.562 -4.504 1 92.88 83 ALA B N 1
ATOM 4407 C CA . ALA B 1 83 ? 6.727 -31.656 -5.605 1 92.88 83 ALA B CA 1
ATOM 4408 C C . ALA B 1 83 ? 5.348 -32.062 -5.102 1 92.88 83 ALA B C 1
ATOM 4410 O O . ALA B 1 83 ? 4.328 -31.562 -5.578 1 92.88 83 ALA B O 1
ATOM 4411 N N . GLY B 1 84 ? 5.398 -33.031 -4.184 1 93.75 84 GLY B N 1
ATOM 4412 C CA . GLY B 1 84 ? 4.141 -33.438 -3.586 1 93.75 84 GLY B CA 1
ATOM 4413 C C . GLY B 1 84 ? 3.439 -32.344 -2.832 1 93.75 84 GLY B C 1
ATOM 4414 O O . GLY B 1 84 ? 2.221 -32.188 -2.932 1 93.75 84 GLY B O 1
ATOM 4415 N N . LEU B 1 85 ? 4.203 -31.609 -2.1 1 94.75 85 LEU B N 1
ATOM 4416 C CA . LEU B 1 85 ? 3.643 -30.484 -1.35 1 94.75 85 LEU B CA 1
ATOM 4417 C C . LEU B 1 85 ? 3.098 -29.422 -2.293 1 94.75 85 LEU B C 1
ATOM 4419 O O . LEU B 1 85 ? 2.045 -28.828 -2.031 1 94.75 85 LEU B O 1
ATOM 4423 N N . MET B 1 86 ? 3.75 -29.156 -3.385 1 93.12 86 MET B N 1
ATOM 4424 C CA . MET B 1 86 ? 3.291 -28.188 -4.371 1 93.12 86 MET B CA 1
ATOM 4425 C C . MET B 1 86 ? 1.961 -28.609 -4.98 1 93.12 86 MET B C 1
ATOM 4427 O O . MET B 1 86 ? 1.067 -27.781 -5.176 1 93.12 86 MET B O 1
ATOM 4431 N N . THR B 1 87 ? 1.876 -29.891 -5.238 1 92.19 87 THR B N 1
ATOM 4432 C CA . THR B 1 87 ? 0.674 -30.422 -5.871 1 92.19 87 THR B CA 1
ATOM 4433 C C . THR B 1 87 ? -0.518 -30.344 -4.922 1 92.19 87 THR B C 1
ATOM 4435 O O . THR B 1 87 ? -1.605 -29.922 -5.316 1 92.19 87 THR B O 1
ATOM 4438 N N . LEU B 1 88 ? -0.258 -30.641 -3.713 1 91.88 88 LEU B N 1
ATOM 4439 C CA . LEU B 1 88 ? -1.336 -30.656 -2.73 1 91.88 88 LEU B CA 1
ATOM 4440 C C . LEU B 1 88 ? -1.729 -29.234 -2.336 1 91.88 88 LEU B C 1
ATOM 4442 O O . LEU B 1 88 ? -2.834 -29.016 -1.841 1 91.88 88 LEU B O 1
ATOM 4446 N N . GLY B 1 89 ? -0.851 -28.359 -2.52 1 89.88 89 GLY B N 1
ATOM 4447 C CA . GLY B 1 89 ? -1.143 -26.969 -2.199 1 89.88 89 GLY B CA 1
ATOM 4448 C C . GLY B 1 89 ? -1.566 -26.156 -3.408 1 89.88 89 GLY B C 1
ATOM 4449 O O . GLY B 1 89 ? -1.807 -24.953 -3.299 1 89.88 89 GLY B O 1
ATOM 4450 N N . SER B 1 90 ? -1.651 -26.766 -4.516 1 87.5 90 SER B N 1
ATOM 4451 C CA . SER B 1 90 ? -1.98 -26.047 -5.742 1 87.5 90 SER B CA 1
ATOM 4452 C C . SER B 1 90 ? -3.354 -25.391 -5.648 1 87.5 90 SER B C 1
ATOM 4454 O O . SER B 1 90 ? -4.281 -25.969 -5.07 1 87.5 90 SER B O 1
ATOM 4456 N N . GLN B 1 91 ? -3.479 -24.188 -6.121 1 80.75 91 GLN B N 1
ATOM 4457 C CA . GLN B 1 91 ? -4.707 -23.406 -6.027 1 80.75 91 GLN B CA 1
ATOM 4458 C C . GLN B 1 91 ? -5.855 -24.094 -6.766 1 80.75 91 GLN B C 1
ATOM 4460 O O . GLN B 1 91 ? -6.984 -24.125 -6.281 1 80.75 91 GLN B O 1
ATOM 4465 N N . LEU B 1 92 ? -5.586 -24.609 -7.918 1 82.38 92 LEU B N 1
ATOM 4466 C CA . LEU B 1 92 ? -6.621 -25.25 -8.734 1 82.38 92 LEU B CA 1
ATOM 4467 C C . LEU B 1 92 ? -7.191 -26.469 -8.039 1 82.38 92 LEU B C 1
ATOM 4469 O O . LEU B 1 92 ? -8.414 -26.656 -8 1 82.38 92 LEU B O 1
ATOM 4473 N N . LEU B 1 93 ? -6.344 -27.266 -7.453 1 80.69 93 LEU B N 1
ATOM 4474 C CA . LEU B 1 93 ? -6.805 -28.469 -6.77 1 80.69 93 LEU B CA 1
ATOM 4475 C C . LEU B 1 93 ? -7.582 -28.125 -5.508 1 80.69 93 LEU B C 1
ATOM 4477 O O . LEU B 1 93 ? -8.531 -28.812 -5.145 1 80.69 93 LEU B O 1
ATOM 4481 N N . MET B 1 94 ? -7.207 -27.094 -4.941 1 81.69 94 MET B N 1
ATOM 4482 C CA . MET B 1 94 ? -7.875 -26.688 -3.711 1 81.69 94 MET B CA 1
ATOM 4483 C C . MET B 1 94 ? -9.281 -26.172 -4.004 1 81.69 94 MET B C 1
ATOM 4485 O O . MET B 1 94 ? -10.141 -26.172 -3.123 1 81.69 94 MET B O 1
ATOM 4489 N N . THR B 1 95 ? -9.5 -25.719 -5.176 1 79.88 95 THR B N 1
ATOM 4490 C CA . THR B 1 95 ? -10.828 -25.25 -5.535 1 79.88 95 THR B CA 1
ATOM 4491 C C . THR B 1 95 ? -11.805 -26.422 -5.641 1 79.88 95 THR B C 1
ATOM 4493 O O . THR B 1 95 ? -13.023 -26.234 -5.629 1 79.88 95 THR B O 1
ATOM 4496 N N . LEU B 1 96 ? -11.297 -27.625 -5.73 1 81.88 96 LEU B N 1
ATOM 4497 C CA . LEU B 1 96 ? -12.125 -28.812 -5.887 1 81.88 96 LEU B CA 1
ATOM 4498 C C . LEU B 1 96 ? -12.672 -29.281 -4.543 1 81.88 96 LEU B C 1
ATOM 4500 O O . LEU B 1 96 ? -13.688 -29.969 -4.484 1 81.88 96 LEU B O 1
ATOM 4504 N N . ILE B 1 97 ? -12.008 -28.844 -3.525 1 75.06 97 ILE B N 1
ATOM 4505 C CA . ILE B 1 97 ? -12.352 -29.344 -2.201 1 75.06 97 ILE B CA 1
ATOM 4506 C C . ILE B 1 97 ? -13.773 -28.922 -1.839 1 75.06 97 ILE B C 1
ATOM 4508 O O . ILE B 1 97 ? -14.602 -29.75 -1.45 1 75.06 97 ILE B O 1
ATOM 4512 N N . PRO B 1 98 ? -14.078 -27.719 -2.021 1 74.25 98 PRO B N 1
ATOM 4513 C CA . PRO B 1 98 ? -15.445 -27.312 -1.709 1 74.25 98 PRO B CA 1
ATOM 4514 C C . PRO B 1 98 ? -16.484 -28.016 -2.588 1 74.25 98 PRO B C 1
ATOM 4516 O O . PRO B 1 98 ? -17.594 -28.297 -2.133 1 74.25 98 PRO B O 1
ATOM 4519 N N . VAL B 1 99 ? -16.141 -28.297 -3.77 1 78.5 99 VAL B N 1
ATOM 4520 C CA . VAL B 1 99 ? -17.062 -28.969 -4.691 1 78.5 99 VAL B CA 1
ATOM 4521 C C . VAL B 1 99 ? -17.297 -30.406 -4.238 1 78.5 99 VAL B C 1
ATOM 4523 O O . VAL B 1 99 ? -18.422 -30.891 -4.266 1 78.5 99 VAL B O 1
ATOM 4526 N N . LEU B 1 100 ? -16.297 -31 -3.814 1 78.25 100 LEU B N 1
ATOM 4527 C CA . LEU B 1 100 ? -16.391 -32.375 -3.34 1 78.25 100 LEU B CA 1
ATOM 4528 C C . LEU B 1 100 ? -17.203 -32.469 -2.053 1 78.25 100 LEU B C 1
ATOM 4530 O O . LEU B 1 100 ? -18.016 -33.375 -1.879 1 78.25 100 LEU B O 1
ATOM 4534 N N . LEU B 1 101 ? -16.969 -31.484 -1.244 1 72.5 101 LEU B N 1
ATOM 4535 C CA . LEU B 1 101 ? -17.719 -31.438 0.003 1 72.5 101 LEU B CA 1
ATOM 4536 C C . LEU B 1 101 ? -19.203 -31.188 -0.264 1 72.5 101 LEU B C 1
ATOM 4538 O O . LEU B 1 101 ? -20.062 -31.75 0.412 1 72.5 101 LEU B O 1
ATOM 4542 N N . ARG B 1 102 ? -19.453 -30.422 -1.194 1 73.75 102 ARG B N 1
ATOM 4543 C CA . ARG B 1 102 ? -20.828 -30.141 -1.588 1 73.75 102 ARG B CA 1
ATOM 4544 C C . ARG B 1 102 ? -21.5 -31.391 -2.158 1 73.75 102 ARG B C 1
ATOM 4546 O O . ARG B 1 102 ? -22.672 -31.641 -1.902 1 73.75 102 ARG B O 1
ATOM 4553 N N . ARG B 1 103 ? -20.797 -32.031 -2.895 1 76.81 103 ARG B N 1
ATOM 4554 C CA . ARG B 1 103 ? -21.328 -33.281 -3.482 1 76.81 103 ARG B CA 1
ATOM 4555 C C . ARG B 1 103 ? -21.688 -34.281 -2.4 1 76.81 103 ARG B C 1
ATOM 4557 O O . ARG B 1 103 ? -22.75 -34.906 -2.455 1 76.81 103 ARG B O 1
ATOM 4564 N N . VAL B 1 104 ? -20.844 -34.344 -1.467 1 73.94 104 VAL B N 1
ATOM 4565 C CA . VAL B 1 104 ? -21.078 -35.281 -0.375 1 73.94 104 VAL B CA 1
ATOM 4566 C C . VAL B 1 104 ? -22.281 -34.844 0.448 1 73.94 104 VAL B C 1
ATOM 4568 O O . VAL B 1 104 ? -23.125 -35.656 0.832 1 73.94 104 VAL B O 1
ATOM 4571 N N . ALA B 1 105 ? -22.281 -33.594 0.676 1 70.88 105 ALA B N 1
ATOM 4572 C CA . ALA B 1 105 ? -23.406 -33.062 1.433 1 70.88 105 ALA B CA 1
ATOM 4573 C C . ALA B 1 105 ? -24.719 -33.25 0.685 1 70.88 105 ALA B C 1
ATOM 4575 O O . ALA B 1 105 ? -25.75 -33.562 1.292 1 70.88 105 ALA B O 1
ATOM 4576 N N . PHE B 1 106 ? -24.656 -33 -0.56 1 72.69 106 PHE B N 1
ATOM 4577 C CA . PHE B 1 106 ? -25.844 -33.156 -1.384 1 72.69 106 PHE B CA 1
ATOM 4578 C C . PHE B 1 106 ? -26.312 -34.594 -1.396 1 72.69 106 PHE B C 1
ATOM 4580 O O . PHE B 1 106 ? -27.516 -34.875 -1.294 1 72.69 106 PHE B O 1
ATOM 4587 N N . ARG B 1 107 ? -25.484 -35.469 -1.534 1 73.62 107 ARG B N 1
ATOM 4588 C CA . ARG B 1 107 ? -25.828 -36.875 -1.555 1 73.62 107 ARG B CA 1
ATOM 4589 C C . ARG B 1 107 ? -26.438 -37.312 -0.223 1 73.62 107 ARG B C 1
ATOM 4591 O O . ARG B 1 107 ? -27.359 -38.094 -0.191 1 73.62 107 ARG B O 1
ATOM 4598 N N . SER B 1 108 ? -25.859 -36.75 0.769 1 71.06 108 SER B N 1
ATOM 4599 C CA . SER B 1 108 ? -26.406 -37.031 2.09 1 71.06 108 SER B CA 1
ATOM 4600 C C . SER B 1 108 ? -27.797 -36.469 2.258 1 71.06 108 SER B C 1
ATOM 4602 O O . SER B 1 108 ? -28.688 -37.094 2.824 1 71.06 108 SER B O 1
ATOM 4604 N N . TRP B 1 109 ? -27.875 -35.344 1.827 1 69.56 109 TRP B N 1
ATOM 4605 C CA . TRP B 1 109 ? -29.172 -34.688 1.89 1 69.56 109 TRP B CA 1
ATOM 4606 C C . TRP B 1 109 ? -30.203 -35.406 1.031 1 69.56 109 TRP B C 1
ATOM 4608 O O . TRP B 1 109 ? -31.359 -35.594 1.444 1 69.56 109 TRP B O 1
ATOM 4618 N N . HIS B 1 110 ? -29.812 -35.75 -0.116 1 71.69 110 HIS B N 1
ATOM 4619 C CA . HIS B 1 110 ? -30.688 -36.469 -1.033 1 71.69 110 HIS B CA 1
ATOM 4620 C C . HIS B 1 110 ? -31.156 -37.781 -0.419 1 71.69 110 HIS B C 1
ATOM 4622 O O . HIS B 1 110 ? -32.344 -38.156 -0.522 1 71.69 110 HIS B O 1
ATOM 4628 N N . THR B 1 111 ? -30.266 -38.438 0.184 1 70.75 111 THR B N 1
ATOM 4629 C CA . THR B 1 111 ? -30.609 -39.688 0.833 1 70.75 111 THR B CA 1
ATOM 4630 C C . THR B 1 111 ? -31.578 -39.469 1.991 1 70.75 111 THR B C 1
ATOM 4632 O O . THR B 1 111 ? -32.5 -40.25 2.199 1 70.75 111 THR B O 1
ATOM 4635 N N . TRP B 1 112 ? -31.281 -38.406 2.594 1 67.88 112 TRP B N 1
ATOM 4636 C CA . TRP B 1 112 ? -32.156 -38.062 3.709 1 67.88 112 TRP B CA 1
ATOM 4637 C C . TRP B 1 112 ? -33.562 -37.75 3.217 1 67.88 112 TRP B C 1
ATOM 4639 O O . TRP B 1 112 ? -34.531 -38.156 3.826 1 67.88 112 TRP B O 1
ATOM 4649 N N . CYS B 1 113 ? -33.562 -37 2.24 1 68.75 113 CYS B N 1
ATOM 4650 C CA . CYS B 1 113 ? -34.875 -36.656 1.685 1 68.75 113 CYS B CA 1
ATOM 4651 C C . CYS B 1 113 ? -35.656 -37.875 1.224 1 68.75 113 CYS B C 1
ATOM 4653 O O . CYS B 1 113 ? -36.844 -37.969 1.416 1 68.75 113 CYS B O 1
ATOM 4655 N N . ILE B 1 114 ? -35 -38.781 0.622 1 67.62 114 ILE B N 1
ATOM 4656 C CA . ILE B 1 114 ? -35.625 -40 0.162 1 67.62 114 ILE B CA 1
ATOM 4657 C C . ILE B 1 114 ? -36.188 -40.781 1.355 1 67.62 114 ILE B C 1
ATOM 4659 O O . ILE B 1 114 ? -37.281 -41.312 1.302 1 67.62 114 ILE B O 1
ATOM 4663 N N . GLU B 1 115 ? -35.406 -40.75 2.287 1 69.19 115 GLU B N 1
ATOM 4664 C CA . GLU B 1 115 ? -35.812 -41.5 3.479 1 69.19 115 GLU B CA 1
ATOM 4665 C C . GLU B 1 115 ? -37.031 -40.844 4.137 1 69.19 115 GLU B C 1
ATOM 4667 O O . GLU B 1 115 ? -37.875 -41.531 4.73 1 69.19 115 GLU B O 1
ATOM 4672 N N . GLN B 1 116 ? -37.062 -39.531 3.941 1 65.88 116 GLN B N 1
ATOM 4673 C CA . GLN B 1 116 ? -38.156 -38.812 4.582 1 65.88 116 GLN B CA 1
ATOM 4674 C C . GLN B 1 116 ? -39.344 -38.656 3.631 1 65.88 116 GLN B C 1
ATOM 4676 O O . GLN B 1 116 ? -40.344 -38.094 3.996 1 65.88 116 GLN B O 1
ATOM 4681 N N . GLY B 1 117 ? -39.281 -39.188 2.459 1 63.53 117 GLY B N 1
ATOM 4682 C CA . GLY B 1 117 ? -40.375 -39.125 1.493 1 63.53 117 GLY B CA 1
ATOM 4683 C C . GLY B 1 117 ? -40.562 -37.781 0.856 1 63.53 117 GLY B C 1
ATOM 4684 O O . GLY B 1 117 ? -41.656 -37.406 0.455 1 63.53 117 GLY B O 1
ATOM 4685 N N . LYS B 1 118 ? -39.562 -36.969 1.019 1 59.47 118 LYS B N 1
ATOM 4686 C CA . LYS B 1 118 ? -39.688 -35.625 0.469 1 59.47 118 LYS B CA 1
ATOM 4687 C C . LYS B 1 118 ? -39.281 -35.594 -1.003 1 59.47 118 LYS B C 1
ATOM 4689 O O . LYS B 1 118 ? -38.594 -36.5 -1.486 1 59.47 118 LYS B O 1
ATOM 4694 N N . PRO B 1 119 ? -40.031 -34.688 -1.805 1 57.31 119 PRO B N 1
ATOM 4695 C CA . PRO B 1 119 ? -39.781 -34.594 -3.24 1 57.31 119 PRO B CA 1
ATOM 4696 C C . PRO B 1 119 ? -38.281 -34.531 -3.555 1 57.31 119 PRO B C 1
ATOM 4698 O O . PRO B 1 119 ? -37.5 -33.906 -2.807 1 57.31 119 PRO B O 1
ATOM 4701 N N . LYS B 1 120 ? -37.875 -35.469 -4.293 1 55.41 120 LYS B N 1
ATOM 4702 C CA . LYS B 1 120 ? -36.531 -35.75 -4.734 1 55.41 120 LYS B CA 1
ATOM 4703 C C . LYS B 1 120 ? -35.875 -34.469 -5.285 1 55.41 120 LYS B C 1
ATOM 4705 O O . LYS B 1 120 ? -36.406 -33.844 -6.18 1 55.41 120 LYS B O 1
ATOM 4710 N N . PRO B 1 121 ? -35.031 -33.75 -4.547 1 54.84 121 PRO B N 1
ATOM 4711 C CA . PRO B 1 121 ? -34.344 -32.625 -5.145 1 54.84 121 PRO B CA 1
ATOM 4712 C C . PRO B 1 121 ? -33.688 -32.969 -6.484 1 54.84 121 PRO B C 1
ATOM 4714 O O . PRO B 1 121 ? -33.406 -34.125 -6.758 1 54.84 121 PRO B O 1
ATOM 4717 N N . SER B 1 122 ? -33.719 -32.125 -7.465 1 55.34 122 SER B N 1
ATOM 4718 C CA . SER B 1 122 ? -33.344 -32.312 -8.867 1 55.34 122 SER B CA 1
ATOM 4719 C C . SER B 1 122 ? -32 -33 -8.992 1 55.34 122 SER B C 1
ATOM 4721 O O . SER B 1 122 ? -31 -32.562 -8.406 1 55.34 122 SER B O 1
ATOM 4723 N N . ALA B 1 123 ? -31.938 -34.438 -9.141 1 55.16 123 ALA B N 1
ATOM 4724 C CA . ALA B 1 123 ? -30.844 -35.312 -9.531 1 55.16 123 ALA B CA 1
ATOM 4725 C C . ALA B 1 123 ? -29.828 -34.594 -10.391 1 55.16 123 ALA B C 1
ATOM 4727 O O . ALA B 1 123 ? -28.656 -34.969 -10.453 1 55.16 123 ALA B O 1
ATOM 4728 N N . ASP B 1 124 ? -30.156 -33.406 -10.852 1 69.12 124 ASP B N 1
ATOM 4729 C CA . ASP B 1 124 ? -29.391 -32.688 -11.852 1 69.12 124 ASP B CA 1
ATOM 4730 C C . ASP B 1 124 ? -28.234 -31.922 -11.195 1 69.12 124 ASP B C 1
ATOM 4732 O O . ASP B 1 124 ? -27.172 -31.766 -11.789 1 69.12 124 ASP B O 1
ATOM 4736 N N . GLU B 1 125 ? -28.375 -31.812 -9.891 1 74.81 125 GLU B N 1
ATOM 4737 C CA . GLU B 1 125 ? -27.328 -31.047 -9.234 1 74.81 125 GLU B CA 1
ATOM 4738 C C . GLU B 1 125 ? -26.109 -31.922 -8.961 1 74.81 125 GLU B C 1
ATOM 4740 O O . GLU B 1 125 ? -24.969 -31.484 -9.133 1 74.81 125 GLU B O 1
ATOM 4745 N N . ASP B 1 126 ? -26.422 -33.188 -8.602 1 77.75 126 ASP B N 1
ATOM 4746 C CA . ASP B 1 126 ? -25.328 -34.094 -8.344 1 77.75 126 ASP B CA 1
ATOM 4747 C C . ASP B 1 126 ? -24.562 -34.406 -9.625 1 77.75 126 ASP B C 1
ATOM 4749 O O . ASP B 1 126 ? -23.344 -34.5 -9.617 1 77.75 126 ASP B O 1
ATOM 4753 N N . GLY B 1 127 ? -25.312 -34.594 -10.688 1 80 127 GLY B N 1
ATOM 4754 C CA . GLY B 1 127 ? -24.688 -34.875 -11.977 1 80 127 GLY B CA 1
ATOM 4755 C C . GLY B 1 127 ? -23.828 -33.719 -12.469 1 80 127 GLY B C 1
ATOM 4756 O O . GLY B 1 127 ? -22.766 -33.938 -13.031 1 80 127 GLY B O 1
ATOM 4757 N N . THR B 1 128 ? -24.234 -32.594 -12.188 1 83.12 128 THR B N 1
ATOM 4758 C CA . THR B 1 128 ? -23.5 -31.406 -12.609 1 83.12 128 THR B CA 1
ATOM 4759 C C . THR B 1 128 ? -22.219 -31.234 -11.805 1 83.12 128 THR B C 1
ATOM 4761 O O . THR B 1 128 ? -21.172 -30.875 -12.344 1 83.12 128 THR B O 1
ATOM 4764 N N . LEU B 1 129 ? -22.344 -31.594 -10.531 1 83.75 129 LEU B N 1
ATOM 4765 C CA . LEU B 1 129 ? -21.172 -31.5 -9.672 1 83.75 129 LEU B CA 1
ATOM 4766 C C . LEU B 1 129 ? -20.125 -32.531 -10.055 1 83.75 129 LEU B C 1
ATOM 4768 O O . LEU B 1 129 ? -18.922 -32.281 -10.023 1 83.75 129 LEU B O 1
ATOM 4772 N N . GLU B 1 130 ? -20.656 -33.656 -10.383 1 86 130 GLU B N 1
ATOM 4773 C CA . GLU B 1 130 ? -19.75 -34.719 -10.82 1 86 130 GLU B CA 1
ATOM 4774 C C . GLU B 1 130 ? -19.047 -34.344 -12.117 1 86 130 GLU B C 1
ATOM 4776 O O . GLU B 1 130 ? -17.844 -34.594 -12.281 1 86 130 GLU B O 1
ATOM 4781 N N . LEU B 1 131 ? -19.75 -33.812 -13 1 86.5 131 LEU B N 1
ATOM 4782 C CA . LEU B 1 131 ? -19.188 -33.375 -14.266 1 86.5 131 LEU B CA 1
ATOM 4783 C C . LEU B 1 131 ? -18.125 -32.281 -14.047 1 86.5 131 LEU B C 1
ATOM 4785 O O . LEU B 1 131 ? -17.094 -32.281 -14.719 1 86.5 131 LEU B O 1
ATOM 4789 N N . LEU B 1 132 ? -18.406 -31.484 -13.117 1 87.5 132 LEU B N 1
ATOM 4790 C CA . LEU B 1 132 ? -17.469 -30.406 -12.812 1 87.5 132 LEU B CA 1
ATOM 4791 C C . LEU B 1 132 ? -16.156 -30.969 -12.266 1 87.5 132 LEU B C 1
ATOM 4793 O O . LEU B 1 132 ? -15.078 -30.531 -12.664 1 87.5 132 LEU B O 1
ATOM 4797 N N . VAL B 1 133 ? -16.25 -31.906 -11.359 1 88.06 133 VAL B N 1
ATOM 4798 C CA . VAL B 1 133 ? -15.07 -32.531 -10.773 1 88.06 133 VAL B CA 1
ATOM 4799 C C . VAL B 1 133 ? -14.258 -33.219 -11.867 1 88.06 133 VAL B C 1
ATOM 4801 O O . VAL B 1 133 ? -13.031 -33.094 -11.898 1 88.06 133 VAL B O 1
ATOM 4804 N N . ARG B 1 134 ? -14.93 -33.812 -12.719 1 89 134 ARG B N 1
ATOM 4805 C CA . ARG B 1 134 ? -14.258 -34.5 -13.812 1 89 134 ARG B CA 1
ATOM 4806 C C . ARG B 1 134 ? -13.609 -33.531 -14.773 1 89 134 ARG B C 1
ATOM 4808 O O . ARG B 1 134 ? -12.5 -33.75 -15.266 1 89 134 ARG B O 1
ATOM 4815 N N . LEU B 1 135 ? -14.281 -32.5 -15.031 1 89.69 135 LEU B N 1
ATOM 4816 C CA . LEU B 1 135 ? -13.773 -31.469 -15.953 1 89.69 135 LEU B CA 1
ATOM 4817 C C . LEU B 1 135 ? -12.508 -30.828 -15.398 1 89.69 135 LEU B C 1
ATOM 4819 O O . LEU B 1 135 ? -11.5 -30.719 -16.109 1 89.69 135 LEU B O 1
ATOM 4823 N N . VAL B 1 136 ? -12.555 -30.438 -14.164 1 90 136 VAL B N 1
ATOM 4824 C CA . VAL B 1 136 ? -11.422 -29.75 -13.547 1 90 136 VAL B CA 1
ATOM 4825 C C . VAL B 1 136 ? -10.25 -30.703 -13.391 1 90 136 VAL B C 1
ATOM 4827 O O . VAL B 1 136 ? -9.102 -30.344 -13.664 1 90 136 VAL B O 1
ATOM 4830 N N . SER B 1 137 ? -10.547 -31.922 -12.961 1 90.94 137 SER B N 1
ATOM 4831 C CA . SER B 1 137 ? -9.5 -32.906 -12.805 1 90.94 137 SER B CA 1
ATOM 4832 C C . SER B 1 137 ? -8.859 -33.25 -14.148 1 90.94 137 SER B C 1
ATOM 4834 O O . SER B 1 137 ? -7.641 -33.406 -14.242 1 90.94 137 SER B O 1
ATOM 4836 N N . SER B 1 138 ? -9.664 -33.438 -15.133 1 92.56 138 SER B N 1
ATOM 4837 C CA . SER B 1 138 ? -9.141 -33.719 -16.469 1 92.56 138 SER B CA 1
ATOM 4838 C C . SER B 1 138 ? -8.312 -32.562 -17 1 92.56 138 SER B C 1
ATOM 4840 O O . SER B 1 138 ? -7.293 -32.781 -17.656 1 92.56 138 SER B O 1
ATOM 4842 N N . TYR B 1 139 ? -8.773 -31.375 -16.734 1 93 139 TYR B N 1
ATOM 4843 C CA . TYR B 1 139 ? -8.031 -30.188 -17.141 1 93 139 TYR B CA 1
ATOM 4844 C C . TYR B 1 139 ? -6.637 -30.188 -16.531 1 93 139 TYR B C 1
ATOM 4846 O O . TYR B 1 139 ? -5.641 -29.984 -17.234 1 93 139 TYR B O 1
ATOM 4854 N N . CYS B 1 140 ? -6.555 -30.469 -15.242 1 92.06 140 CYS B N 1
ATOM 4855 C CA . CYS B 1 140 ? -5.285 -30.5 -14.531 1 92.06 140 CYS B CA 1
ATOM 4856 C C . CYS B 1 140 ? -4.367 -31.578 -15.086 1 92.06 140 CYS B C 1
ATOM 4858 O O . CYS B 1 140 ? -3.191 -31.328 -15.359 1 92.06 140 CYS B O 1
ATOM 4860 N N . LEU B 1 141 ? -4.926 -32.719 -15.32 1 92.56 141 LEU B N 1
ATOM 4861 C CA . LEU B 1 141 ? -4.145 -33.844 -15.789 1 92.56 141 LEU B CA 1
ATOM 4862 C C . LEU B 1 141 ? -3.643 -33.594 -17.219 1 92.56 141 LEU B C 1
ATOM 4864 O O . LEU B 1 141 ? -2.498 -33.938 -17.531 1 92.56 141 LEU B O 1
ATOM 4868 N N . VAL B 1 142 ? -4.477 -33.094 -18.016 1 94 142 VAL B N 1
ATOM 4869 C CA . VAL B 1 142 ? -4.102 -32.844 -19.406 1 94 142 VAL B CA 1
ATOM 4870 C C . VAL B 1 142 ? -2.994 -31.781 -19.469 1 94 142 VAL B C 1
ATOM 4872 O O . VAL B 1 142 ? -2.006 -31.953 -20.188 1 94 142 VAL B O 1
ATOM 4875 N N . CYS B 1 143 ? -3.154 -30.75 -18.719 1 94 143 CYS B N 1
ATOM 4876 C CA . CYS B 1 143 ? -2.15 -29.688 -18.719 1 94 143 CYS B CA 1
ATOM 4877 C C . CYS B 1 143 ? -0.818 -30.203 -18.188 1 94 143 CYS B C 1
ATOM 4879 O O . CYS B 1 143 ? 0.233 -29.938 -18.766 1 94 143 CYS B O 1
ATOM 4881 N N . LEU B 1 144 ? -0.844 -31 -17.109 1 93.94 144 LEU B N 1
ATOM 4882 C CA . LEU B 1 144 ? 0.377 -31.516 -16.5 1 93.94 144 LEU B CA 1
ATOM 4883 C C . LEU B 1 144 ? 1.045 -32.531 -17.422 1 93.94 144 LEU B C 1
ATOM 4885 O O . LEU B 1 144 ? 2.27 -32.531 -17.547 1 93.94 144 LEU B O 1
ATOM 4889 N N . THR B 1 145 ? 0.214 -33.375 -18.062 1 94.25 145 THR B N 1
ATOM 4890 C CA . THR B 1 145 ? 0.757 -34.375 -18.953 1 94.25 145 THR B CA 1
ATOM 4891 C C . THR B 1 145 ? 1.356 -33.75 -20.203 1 94.25 145 THR B C 1
ATOM 4893 O O . THR B 1 145 ? 2.473 -34.094 -20.609 1 94.25 145 THR B O 1
ATOM 4896 N N . LEU B 1 146 ? 0.605 -32.844 -20.781 1 93.31 146 LEU B N 1
ATOM 4897 C CA . LEU B 1 146 ? 1.112 -32.188 -21.969 1 93.31 146 LEU B CA 1
ATOM 4898 C C . LEU B 1 146 ? 2.338 -31.328 -21.625 1 93.31 146 LEU B C 1
ATOM 4900 O O . LEU B 1 146 ? 3.287 -31.266 -22.406 1 93.31 146 LEU B O 1
ATOM 4904 N N . GLY B 1 147 ? 2.285 -30.688 -20.484 1 93.56 147 GLY B N 1
ATOM 4905 C CA . GLY B 1 147 ? 3.434 -29.906 -20.047 1 93.56 147 GLY B CA 1
ATOM 4906 C C . GLY B 1 147 ? 4.668 -30.75 -19.797 1 93.56 147 GLY B C 1
ATOM 4907 O O . GLY B 1 147 ? 5.77 -30.391 -20.203 1 93.56 147 GLY B O 1
ATOM 4908 N N . PHE B 1 148 ? 4.488 -31.906 -19.188 1 92.5 148 PHE B N 1
ATOM 4909 C CA . PHE B 1 148 ? 5.578 -32.812 -18.859 1 92.5 148 PHE B CA 1
ATOM 4910 C C . PHE B 1 148 ? 6.242 -33.344 -20.141 1 92.5 148 PHE B C 1
ATOM 4912 O O . PHE B 1 148 ? 7.465 -33.281 -20.281 1 92.5 148 PHE B O 1
ATOM 4919 N N . PHE B 1 149 ? 5.453 -33.75 -21.047 1 91.88 149 PHE B N 1
ATOM 4920 C CA . PHE B 1 149 ? 5.996 -34.344 -22.281 1 91.88 149 PHE B CA 1
ATOM 4921 C C . PHE B 1 149 ? 6.672 -33.25 -23.125 1 91.88 149 PHE B C 1
ATOM 4923 O O . PHE B 1 149 ? 7.719 -33.5 -23.719 1 91.88 149 PHE B O 1
ATOM 4930 N N . SER B 1 150 ? 6.09 -32.094 -23.172 1 91.44 150 SER B N 1
ATOM 4931 C CA . SER B 1 150 ? 6.68 -31.016 -23.953 1 91.44 150 SER B CA 1
ATOM 4932 C C . SER B 1 150 ? 8.023 -30.578 -23.359 1 91.44 150 SER B C 1
ATOM 4934 O O . SER B 1 150 ? 8.984 -30.375 -24.109 1 91.44 150 SER B O 1
ATOM 4936 N N . LEU B 1 151 ? 8.031 -30.484 -22.047 1 89.38 151 LEU B N 1
ATOM 4937 C CA . LEU B 1 151 ? 9.273 -30.078 -21.406 1 89.38 151 LEU B CA 1
ATOM 4938 C C . LEU B 1 151 ? 10.328 -31.188 -21.5 1 89.38 151 LEU B C 1
ATOM 4940 O O . LEU B 1 151 ? 11.523 -30.891 -21.609 1 89.38 151 LEU B O 1
ATOM 4944 N N . TRP B 1 152 ? 9.898 -32.406 -21.5 1 87.81 152 TRP B N 1
ATOM 4945 C CA . TRP B 1 152 ? 10.812 -33.531 -21.625 1 87.81 152 TRP B CA 1
ATOM 4946 C C . TRP B 1 152 ? 11.523 -33.5 -22.969 1 87.81 152 TRP B C 1
ATOM 4948 O O . TRP B 1 152 ? 12.734 -33.75 -23.047 1 87.81 152 TRP B O 1
ATOM 4958 N N . VAL B 1 153 ? 10.859 -33.094 -24 1 84.88 153 VAL B N 1
ATOM 4959 C CA . VAL B 1 153 ? 11.422 -33.031 -25.344 1 84.88 153 VAL B CA 1
ATOM 4960 C C . VAL B 1 153 ? 12.422 -31.875 -25.406 1 84.88 153 VAL B C 1
ATOM 4962 O O . VAL B 1 153 ? 13.516 -32.031 -25.969 1 84.88 153 VAL B O 1
ATOM 4965 N N . VAL B 1 154 ? 12.055 -30.75 -24.875 1 83.81 154 VAL B N 1
ATOM 4966 C CA . VAL B 1 154 ? 12.914 -29.578 -24.906 1 83.81 154 VAL B CA 1
ATOM 4967 C C . VAL B 1 154 ? 14.172 -29.844 -24.078 1 83.81 154 VAL B C 1
ATOM 4969 O O . VAL B 1 154 ? 15.273 -29.422 -24.469 1 83.81 154 VAL B O 1
ATOM 4972 N N . ASP B 1 155 ? 13.938 -30.422 -22.875 1 77.62 155 ASP B N 1
ATOM 4973 C CA . ASP B 1 155 ? 15.062 -30.719 -22 1 77.62 155 ASP B CA 1
ATOM 4974 C C . ASP B 1 155 ? 16.078 -31.625 -22.688 1 77.62 155 ASP B C 1
ATOM 4976 O O . ASP B 1 155 ? 17.281 -31.5 -22.469 1 77.62 155 ASP B O 1
ATOM 4980 N N . ALA B 1 156 ? 15.609 -32.469 -23.438 1 71.44 156 ALA B N 1
ATOM 4981 C CA . ALA B 1 156 ? 16.484 -33.375 -24.203 1 71.44 156 ALA B CA 1
ATOM 4982 C C . ALA B 1 156 ? 17.406 -32.562 -25.125 1 71.44 156 ALA B C 1
ATOM 4984 O O . ALA B 1 156 ? 18.516 -33 -25.422 1 71.44 156 ALA B O 1
ATOM 4985 N N . LEU B 1 157 ? 16.891 -31.406 -25.438 1 65.81 157 LEU B N 1
ATOM 4986 C CA . LEU B 1 157 ? 17.672 -30.547 -26.328 1 65.81 157 LEU B CA 1
ATOM 4987 C C . LEU B 1 157 ? 18.688 -29.719 -25.531 1 65.81 157 LEU B C 1
ATOM 4989 O O . LEU B 1 157 ? 19.734 -29.344 -26.062 1 65.81 157 LEU B O 1
ATOM 4993 N N . VAL B 1 158 ? 18.312 -29.266 -24.375 1 66 158 VAL B N 1
ATOM 4994 C CA . VAL B 1 158 ? 19.109 -28.344 -23.594 1 66 158 VAL B CA 1
ATOM 4995 C C . VAL B 1 158 ? 20.203 -29.109 -22.859 1 66 158 VAL B C 1
ATOM 4997 O O . VAL B 1 158 ? 21.359 -28.656 -22.766 1 66 158 VAL B O 1
ATOM 5000 N N . VAL B 1 159 ? 19.828 -30.109 -22.094 1 57.41 159 VAL B N 1
ATOM 5001 C CA . VAL B 1 159 ? 20.828 -30.766 -21.25 1 57.41 159 VAL B CA 1
ATOM 5002 C C . VAL B 1 159 ? 21.719 -31.656 -22.094 1 57.41 159 VAL B C 1
ATOM 5004 O O . VAL B 1 159 ? 21.234 -32.562 -22.797 1 57.41 159 VAL B O 1
ATOM 5007 N N . GLN B 1 160 ? 22.734 -31.109 -22.641 1 50.19 160 GLN B N 1
ATOM 5008 C CA . GLN B 1 160 ? 23.766 -31.812 -23.391 1 50.19 160 GLN B CA 1
ATOM 5009 C C . GLN B 1 160 ? 24.062 -33.188 -22.781 1 50.19 160 GLN B C 1
ATOM 5011 O O . GLN B 1 160 ? 24.406 -34.125 -23.484 1 50.19 160 GLN B O 1
ATOM 5016 N N . ASP B 1 161 ? 24.547 -33.188 -21.547 1 46.59 161 ASP B N 1
ATOM 5017 C CA . ASP B 1 161 ? 25.25 -34.406 -21.125 1 46.59 161 ASP B CA 1
ATOM 5018 C C . ASP B 1 161 ? 24.297 -35.594 -21.016 1 46.59 161 ASP B C 1
ATOM 5020 O O . ASP B 1 161 ? 24.656 -36.625 -20.469 1 46.59 161 ASP B O 1
ATOM 5024 N N . GLY B 1 162 ? 23.219 -35.625 -21.625 1 46.81 162 GLY B N 1
ATOM 5025 C CA . GLY B 1 162 ? 22.453 -36.844 -21.75 1 46.81 162 GLY B CA 1
ATOM 5026 C C . GLY B 1 162 ? 21.516 -37.094 -20.578 1 46.81 162 GLY B C 1
ATOM 5027 O O . GLY B 1 162 ? 20.734 -38.062 -20.594 1 46.81 162 GLY B O 1
ATOM 5028 N N . SER B 1 163 ? 21.891 -36.75 -19.438 1 47.38 163 SER B N 1
ATOM 5029 C CA . SER B 1 163 ? 21.156 -37.219 -18.266 1 47.38 163 SER B CA 1
ATOM 5030 C C . SER B 1 163 ? 19.797 -36.531 -18.156 1 47.38 163 SER B C 1
ATOM 5032 O O . SER B 1 163 ? 19.688 -35.406 -17.641 1 47.38 163 SER B O 1
ATOM 5034 N N . LEU B 1 164 ? 19.109 -36.281 -19.188 1 53 164 LEU B N 1
ATOM 5035 C CA . LEU B 1 164 ? 17.75 -35.781 -19.375 1 53 164 LEU B CA 1
ATOM 5036 C C . LEU B 1 164 ? 16.781 -36.438 -18.406 1 53 164 LEU B C 1
ATOM 5038 O O . LEU B 1 164 ? 16.453 -37.594 -18.547 1 53 164 LEU B O 1
ATOM 5042 N N . ASP B 1 165 ? 16.797 -36.031 -17.062 1 68.31 165 ASP B N 1
ATOM 5043 C CA . ASP B 1 165 ? 16.109 -36.844 -16.078 1 68.31 165 ASP B CA 1
ATOM 5044 C C . ASP B 1 165 ? 14.609 -36.531 -16.062 1 68.31 165 ASP B C 1
ATOM 5046 O O . ASP B 1 165 ? 14.203 -35.375 -16.141 1 68.31 165 ASP B O 1
ATOM 5050 N N . CYS B 1 166 ? 13.773 -37.438 -16.641 1 78.5 166 CYS B N 1
ATOM 5051 C CA . CYS B 1 166 ? 12.328 -37.531 -16.469 1 78.5 166 CYS B CA 1
ATOM 5052 C C . CYS B 1 166 ? 11.898 -36.844 -15.18 1 78.5 166 CYS B C 1
ATOM 5054 O O . CYS B 1 166 ? 10.875 -36.156 -15.141 1 78.5 166 CYS B O 1
ATOM 5056 N N . PHE B 1 167 ? 12.789 -36.844 -14.398 1 83.62 167 PHE B N 1
ATOM 5057 C CA . PHE B 1 167 ? 12.445 -36.312 -13.086 1 83.62 167 PHE B CA 1
ATOM 5058 C C . PHE B 1 167 ? 12.477 -34.781 -13.102 1 83.62 167 PHE B C 1
ATOM 5060 O O . PHE B 1 167 ? 11.609 -34.125 -12.516 1 83.62 167 PHE B O 1
ATOM 5067 N N . THR B 1 168 ? 13.367 -34.25 -13.844 1 82.81 168 THR B N 1
ATOM 5068 C CA . THR B 1 168 ? 13.484 -32.812 -13.922 1 82.81 168 THR B CA 1
ATOM 5069 C C . THR B 1 168 ? 12.297 -32.219 -14.664 1 82.81 168 THR B C 1
ATOM 5071 O O . THR B 1 168 ? 11.719 -31.219 -14.227 1 82.81 168 THR B O 1
ATOM 5074 N N . ALA B 1 169 ? 11.953 -32.812 -15.75 1 87.12 169 ALA B N 1
ATOM 5075 C CA . ALA B 1 169 ? 10.836 -32.312 -16.547 1 87.12 169 ALA B CA 1
ATOM 5076 C C . ALA B 1 169 ? 9.531 -32.375 -15.742 1 87.12 169 ALA B C 1
ATOM 5078 O O . ALA B 1 169 ? 8.727 -31.438 -15.797 1 87.12 169 ALA B O 1
ATOM 5079 N N . LEU B 1 170 ? 9.398 -33.469 -15.039 1 88.81 170 LEU B N 1
ATOM 5080 C CA . LEU B 1 170 ? 8.195 -33.625 -14.234 1 88.81 170 LEU B CA 1
ATOM 5081 C C . LEU B 1 170 ? 8.148 -32.594 -13.117 1 88.81 170 LEU B C 1
ATOM 5083 O O . LEU B 1 170 ? 7.105 -31.984 -12.875 1 88.81 170 LEU B O 1
ATOM 5087 N N . PHE B 1 171 ? 9.258 -32.438 -12.5 1 89.62 171 PHE B N 1
ATOM 5088 C CA . PHE B 1 171 ? 9.336 -31.469 -11.406 1 89.62 171 PHE B CA 1
ATOM 5089 C C . PHE B 1 171 ? 9.031 -30.062 -11.914 1 89.62 171 PHE B C 1
ATOM 5091 O O . PHE B 1 171 ? 8.266 -29.328 -11.289 1 89.62 171 PHE B O 1
ATOM 5098 N N . MET B 1 172 ? 9.578 -29.719 -13.016 1 89 172 MET B N 1
ATOM 5099 C CA . MET B 1 172 ? 9.398 -28.375 -13.57 1 89 172 MET B CA 1
ATOM 5100 C C . MET B 1 172 ? 7.949 -28.172 -14.008 1 89 172 MET B C 1
ATOM 5102 O O . MET B 1 172 ? 7.406 -27.078 -13.852 1 89 172 MET B O 1
ATOM 5106 N N . ALA B 1 173 ? 7.418 -29.188 -14.562 1 91.75 173 ALA B N 1
ATOM 5107 C CA . ALA B 1 173 ? 6.02 -29.094 -14.977 1 91.75 173 ALA B CA 1
ATOM 5108 C C . ALA B 1 173 ? 5.113 -28.844 -13.773 1 91.75 173 ALA B C 1
ATOM 5110 O O . ALA B 1 173 ? 4.219 -28 -13.828 1 91.75 173 ALA B O 1
ATOM 5111 N N . ILE B 1 174 ? 5.359 -29.594 -12.719 1 91.88 174 ILE B N 1
ATOM 5112 C CA . ILE B 1 174 ? 4.559 -29.453 -11.508 1 91.88 174 ILE B CA 1
ATOM 5113 C C . ILE B 1 174 ? 4.777 -28.078 -10.898 1 91.88 174 ILE B C 1
ATOM 5115 O O . ILE B 1 174 ? 3.82 -27.406 -10.5 1 91.88 174 ILE B O 1
ATOM 5119 N N . SER B 1 175 ? 5.988 -27.672 -10.859 1 90.75 175 SER B N 1
ATOM 5120 C CA . SER B 1 175 ? 6.324 -26.375 -10.289 1 90.75 175 SER B CA 1
ATOM 5121 C C . SER B 1 175 ? 5.68 -25.234 -11.078 1 90.75 175 SER B C 1
ATOM 5123 O O . SER B 1 175 ? 5.141 -24.297 -10.492 1 90.75 175 SER B O 1
ATOM 5125 N N . ALA B 1 176 ? 5.715 -25.344 -12.367 1 90.44 176 ALA B N 1
ATOM 5126 C CA . ALA B 1 176 ? 5.145 -24.297 -13.219 1 90.44 176 ALA B CA 1
ATOM 5127 C C . ALA B 1 176 ? 3.621 -24.281 -13.109 1 90.44 176 ALA B C 1
ATOM 5129 O O . ALA B 1 176 ? 3.016 -23.219 -12.953 1 90.44 176 ALA B O 1
ATOM 5130 N N . PHE B 1 177 ? 3.033 -25.453 -13.195 1 90.75 177 PHE B N 1
ATOM 5131 C CA . PHE B 1 177 ? 1.579 -25.547 -13.172 1 90.75 177 PHE B CA 1
ATOM 5132 C C . PHE B 1 177 ? 1.033 -25.125 -11.812 1 90.75 177 PHE B C 1
ATOM 5134 O O . PHE B 1 177 ? -0.05 -24.547 -11.727 1 90.75 177 PHE B O 1
ATOM 5141 N N . SER B 1 178 ? 1.79 -25.422 -10.789 1 88.06 178 SER B N 1
ATOM 5142 C CA . SER B 1 178 ? 1.372 -25.031 -9.445 1 88.06 178 SER B CA 1
ATOM 5143 C C . SER B 1 178 ? 1.8 -23.594 -9.125 1 88.06 178 SER B C 1
ATOM 5145 O O . SER B 1 178 ? 1.627 -23.125 -8 1 88.06 178 SER B O 1
ATOM 5147 N N . SER B 1 179 ? 2.375 -22.938 -10.023 1 83.94 179 SER B N 1
ATOM 5148 C CA . SER B 1 179 ? 2.822 -21.547 -9.898 1 83.94 179 SER B CA 1
ATOM 5149 C C . SER B 1 179 ? 3.768 -21.391 -8.711 1 83.94 179 SER B C 1
ATOM 5151 O O . SER B 1 179 ? 3.646 -20.422 -7.945 1 83.94 179 SER B O 1
ATOM 5153 N N . ASN B 1 180 ? 4.574 -22.25 -8.484 1 84.19 180 ASN B N 1
ATOM 5154 C CA . ASN B 1 180 ? 5.508 -22.188 -7.359 1 84.19 180 ASN B CA 1
ATOM 5155 C C . ASN B 1 180 ? 6.84 -21.578 -7.77 1 84.19 180 ASN B C 1
ATOM 5157 O O . ASN B 1 180 ? 7.422 -20.781 -7.016 1 84.19 180 ASN B O 1
ATOM 5161 N N . GLY B 1 181 ? 7.387 -21.906 -8.891 1 78.88 181 GLY B N 1
ATOM 5162 C CA . GLY B 1 181 ? 8.594 -21.266 -9.391 1 78.88 181 GLY B CA 1
ATOM 5163 C C . GLY B 1 181 ? 9.867 -21.938 -8.914 1 78.88 181 GLY B C 1
ATOM 5164 O O . GLY B 1 181 ? 10.969 -21.516 -9.281 1 78.88 181 GLY B O 1
ATOM 5165 N N . LEU B 1 182 ? 9.797 -22.969 -8.133 1 82.06 182 LEU B N 1
ATOM 5166 C CA . LEU B 1 182 ? 10.992 -23.703 -7.711 1 82.06 182 LEU B CA 1
ATOM 5167 C C . LEU B 1 182 ? 11.594 -24.484 -8.875 1 82.06 182 LEU B C 1
ATOM 5169 O O . LEU B 1 182 ? 10.867 -25.078 -9.672 1 82.06 182 LEU B O 1
ATOM 5173 N N . THR B 1 183 ? 12.867 -24.25 -9.047 1 78 183 THR B N 1
ATOM 5174 C CA . THR B 1 183 ? 13.578 -24.953 -10.109 1 78 183 THR B CA 1
ATOM 5175 C C . THR B 1 183 ? 14.445 -26.062 -9.547 1 78 183 THR B C 1
ATOM 5177 O O . THR B 1 183 ? 14.773 -26.062 -8.359 1 78 183 THR B O 1
ATOM 5180 N N . LEU B 1 184 ? 14.695 -27.016 -10.32 1 66.88 184 LEU B N 1
ATOM 5181 C CA . LEU B 1 184 ? 15.516 -28.141 -9.883 1 66.88 184 LEU B CA 1
ATOM 5182 C C . LEU B 1 184 ? 16.969 -27.719 -9.719 1 66.88 184 LEU B C 1
ATOM 5184 O O . LEU B 1 184 ? 17.641 -28.125 -8.766 1 66.88 184 LEU B O 1
ATOM 5188 N N . THR B 1 185 ? 17.422 -26.969 -10.719 1 64.25 185 THR B N 1
ATOM 5189 C CA . THR B 1 185 ? 18.797 -26.484 -10.641 1 64.25 185 THR B CA 1
ATOM 5190 C C . THR B 1 185 ? 18.844 -24.953 -10.766 1 64.25 185 THR B C 1
ATOM 5192 O O . THR B 1 185 ? 17.953 -24.359 -11.367 1 64.25 185 THR B O 1
ATOM 5195 N N . SER B 1 186 ? 19.766 -24.391 -10 1 65.38 186 SER B N 1
ATOM 5196 C CA . SER B 1 186 ? 19.922 -22.953 -10.031 1 65.38 186 SER B CA 1
ATOM 5197 C C . SER B 1 186 ? 20.203 -22.453 -11.445 1 65.38 186 SER B C 1
ATOM 5199 O O . SER B 1 186 ? 19.859 -21.312 -11.781 1 65.38 186 SER B O 1
ATOM 5201 N N . THR B 1 187 ? 20.625 -23.344 -12.273 1 67.56 187 THR B N 1
ATOM 5202 C CA . THR B 1 187 ? 21.031 -22.922 -13.602 1 67.56 187 THR B CA 1
ATOM 5203 C C . THR B 1 187 ? 20.016 -23.375 -14.648 1 67.56 187 THR B C 1
ATOM 5205 O O . THR B 1 187 ? 20.203 -23.156 -15.852 1 67.56 187 THR B O 1
ATOM 5208 N N . TYR B 1 188 ? 19.016 -24.031 -14.195 1 70.19 188 TYR B N 1
ATOM 5209 C CA . TYR B 1 188 ? 18.062 -24.578 -15.148 1 70.19 188 TYR B CA 1
ATOM 5210 C C . TYR B 1 188 ? 17.453 -23.484 -16.016 1 70.19 188 TYR B C 1
ATOM 5212 O O . TYR B 1 188 ? 17.422 -23.609 -17.25 1 70.19 188 TYR B O 1
ATOM 5220 N N . MET B 1 189 ? 17.078 -22.422 -15.406 1 79.44 189 MET B N 1
ATOM 5221 C CA . MET B 1 189 ? 16.391 -21.375 -16.156 1 79.44 189 MET B CA 1
ATOM 5222 C C . MET B 1 189 ? 17.344 -20.641 -17.078 1 79.44 189 MET B C 1
ATOM 5224 O O . MET B 1 189 ? 16.984 -20.266 -18.203 1 79.44 189 MET B O 1
ATOM 5228 N N . SER B 1 190 ? 18.562 -20.5 -16.594 1 79 190 SER B N 1
ATOM 5229 C CA . SER B 1 190 ? 19.547 -19.875 -17.453 1 79 190 SER B CA 1
ATOM 5230 C C . SER B 1 190 ? 19.875 -20.734 -18.672 1 79 190 SER B C 1
ATOM 5232 O O . SER B 1 190 ? 20.109 -20.219 -19.75 1 79 190 SER B O 1
ATOM 5234 N N . SER B 1 191 ? 19.891 -22.047 -18.469 1 79.31 191 SER B N 1
ATOM 5235 C CA . SER B 1 191 ? 20.172 -22.969 -19.562 1 79.31 191 SER B CA 1
ATOM 5236 C C . SER B 1 191 ? 19 -23.047 -20.547 1 79.31 191 SER B C 1
ATOM 5238 O O . SER B 1 191 ? 19.188 -23.375 -21.719 1 79.31 191 SER B O 1
ATOM 5240 N N . LEU B 1 192 ? 17.859 -22.719 -20.094 1 84.75 192 LEU B N 1
ATOM 5241 C CA . LEU B 1 192 ? 16.672 -22.797 -20.922 1 84.75 192 LEU B CA 1
ATOM 5242 C C . LEU B 1 192 ? 16.453 -21.5 -21.703 1 84.75 192 LEU B C 1
ATOM 5244 O O . LEU B 1 192 ? 15.68 -21.469 -22.656 1 84.75 192 LEU B O 1
ATOM 5248 N N . SER B 1 193 ? 17.188 -20.484 -21.375 1 86 193 SER B N 1
ATOM 5249 C CA . SER B 1 193 ? 17 -19.141 -21.875 1 86 193 SER B CA 1
ATOM 5250 C C . SER B 1 193 ? 17.062 -19.094 -23.391 1 86 193 SER B C 1
ATOM 5252 O O . SER B 1 193 ? 16.297 -18.375 -24.047 1 86 193 SER B O 1
ATOM 5254 N N . PRO B 1 194 ? 17.984 -19.938 -24.031 1 84.44 194 PRO B N 1
ATOM 5255 C CA . PRO B 1 194 ? 18.078 -19.875 -25.484 1 84.44 194 PRO B CA 1
ATOM 5256 C C . PRO B 1 194 ? 16.953 -20.641 -26.188 1 84.44 194 PRO B C 1
ATOM 5258 O O . PRO B 1 194 ? 16.766 -20.484 -27.391 1 84.44 194 PRO B O 1
ATOM 5261 N N . TYR B 1 195 ? 16.219 -21.422 -25.531 1 86.62 195 TYR B N 1
ATOM 5262 C CA . TYR B 1 195 ? 15.18 -22.266 -26.125 1 86.62 195 TYR B CA 1
ATOM 5263 C C . TYR B 1 195 ? 13.797 -21.641 -25.906 1 86.62 195 TYR B C 1
ATOM 5265 O O . TYR B 1 195 ? 13.141 -21.906 -24.906 1 86.62 195 TYR B O 1
ATOM 5273 N N . ASN B 1 196 ? 13.336 -20.938 -26.922 1 89.56 196 ASN B N 1
ATOM 5274 C CA . ASN B 1 196 ? 12.086 -20.188 -26.828 1 89.56 196 ASN B CA 1
ATOM 5275 C C . ASN B 1 196 ? 10.898 -21.109 -26.578 1 89.56 196 ASN B C 1
ATOM 5277 O O . ASN B 1 196 ? 9.969 -20.75 -25.859 1 89.56 196 ASN B O 1
ATOM 5281 N N . SER B 1 197 ? 10.93 -22.266 -27.203 1 88.75 197 SER B N 1
ATOM 5282 C CA . SER B 1 197 ? 9.812 -23.203 -27.062 1 88.75 197 SER B CA 1
ATOM 5283 C C . SER B 1 197 ? 9.625 -23.609 -25.609 1 88.75 197 SER B C 1
ATOM 5285 O O . SER B 1 197 ? 8.5 -23.672 -25.109 1 88.75 197 SER B O 1
ATOM 5287 N N . GLY B 1 198 ? 10.766 -23.891 -24.984 1 88.12 198 GLY B N 1
ATOM 5288 C CA . GLY B 1 198 ? 10.695 -24.266 -23.578 1 88.12 198 GLY B CA 1
ATOM 5289 C C . GLY B 1 198 ? 10.141 -23.172 -22.688 1 88.12 198 GLY B C 1
ATOM 5290 O O . GLY B 1 198 ? 9.352 -23.422 -21.781 1 88.12 198 GLY B O 1
ATOM 5291 N N . LEU B 1 199 ? 10.508 -21.953 -22.969 1 91.19 199 LEU B N 1
ATOM 5292 C CA . LEU B 1 199 ? 10.062 -20.797 -22.203 1 91.19 199 LEU B CA 1
ATOM 5293 C C . LEU B 1 199 ? 8.555 -20.609 -22.328 1 91.19 199 LEU B C 1
ATOM 5295 O O . LEU B 1 199 ? 7.863 -20.359 -21.344 1 91.19 199 LEU B O 1
ATOM 5299 N N . PHE B 1 200 ? 8.094 -20.781 -23.516 1 92.25 200 PHE B N 1
ATOM 5300 C CA . PHE B 1 200 ? 6.676 -20.531 -23.75 1 92.25 200 PHE B CA 1
ATOM 5301 C C . PHE B 1 200 ? 5.828 -21.656 -23.156 1 92.25 200 PHE B C 1
ATOM 5303 O O . PHE B 1 200 ? 4.711 -21.406 -22.703 1 92.25 200 PHE B O 1
ATOM 5310 N N . ILE B 1 201 ? 6.371 -22.875 -23.172 1 91.5 201 ILE B N 1
ATOM 5311 C CA . ILE B 1 201 ? 5.664 -23.984 -22.547 1 91.5 201 ILE B CA 1
ATOM 5312 C C . ILE B 1 201 ? 5.535 -23.734 -21.047 1 91.5 201 ILE B C 1
ATOM 5314 O O . ILE B 1 201 ? 4.457 -23.906 -20.484 1 91.5 201 ILE B O 1
ATOM 5318 N N . LEU B 1 202 ? 6.625 -23.328 -20.469 1 90.38 202 LEU B N 1
ATOM 5319 C CA . LEU B 1 202 ? 6.613 -23.031 -19.047 1 90.38 202 LEU B CA 1
ATOM 5320 C C . LEU B 1 202 ? 5.652 -21.891 -18.734 1 90.38 202 LEU B C 1
ATOM 5322 O O . LEU B 1 202 ? 4.898 -21.953 -17.766 1 90.38 202 LEU B O 1
ATOM 5326 N N . ALA B 1 203 ? 5.727 -20.875 -19.547 1 91.5 203 ALA B N 1
ATOM 5327 C CA . ALA B 1 203 ? 4.84 -19.734 -19.359 1 91.5 203 ALA B CA 1
ATOM 5328 C C . ALA B 1 203 ? 3.375 -20.141 -19.469 1 91.5 203 ALA B C 1
ATOM 5330 O O . ALA B 1 203 ? 2.533 -19.688 -18.688 1 91.5 203 ALA B O 1
ATOM 5331 N N . ALA B 1 204 ? 3.107 -20.953 -20.422 1 91.88 204 ALA B N 1
ATOM 5332 C CA . ALA B 1 204 ? 1.743 -21.438 -20.625 1 91.88 204 ALA B CA 1
ATOM 5333 C C . ALA B 1 204 ? 1.255 -22.219 -19.406 1 91.88 204 ALA B C 1
ATOM 5335 O O . ALA B 1 204 ? 0.113 -22.062 -18.969 1 91.88 204 ALA B O 1
ATOM 5336 N N . LEU B 1 205 ? 2.105 -23.062 -18.922 1 92.06 205 LEU B N 1
ATOM 5337 C CA . LEU B 1 205 ? 1.736 -23.859 -17.766 1 92.06 205 LEU B CA 1
ATOM 5338 C C . LEU B 1 205 ? 1.449 -22.969 -16.562 1 92.06 205 LEU B C 1
ATOM 5340 O O . LEU B 1 205 ? 0.491 -23.203 -15.82 1 92.06 205 LEU B O 1
ATOM 5344 N N . VAL B 1 206 ? 2.217 -21.953 -16.359 1 89.88 206 VAL B N 1
ATOM 5345 C CA . VAL B 1 206 ? 2.033 -21.031 -15.234 1 89.88 206 VAL B CA 1
ATOM 5346 C C . VAL B 1 206 ? 0.689 -20.328 -15.359 1 89.88 206 VAL B C 1
ATOM 5348 O O . VAL B 1 206 ? -0.068 -20.234 -14.391 1 89.88 206 VAL B O 1
ATOM 5351 N N . VAL B 1 207 ? 0.41 -19.828 -16.531 1 88.94 207 VAL B N 1
ATOM 5352 C CA . VAL B 1 207 ? -0.819 -19.078 -16.75 1 88.94 207 VAL B CA 1
ATOM 5353 C C . VAL B 1 207 ? -2.023 -20.016 -16.641 1 88.94 207 VAL B C 1
ATOM 5355 O O . VAL B 1 207 ? -3.033 -19.656 -16.031 1 88.94 207 VAL B O 1
ATOM 5358 N N . LEU B 1 208 ? -1.878 -21.203 -17.156 1 90 208 LEU B N 1
ATOM 5359 C CA . LEU B 1 208 ? -2.98 -22.156 -17.188 1 90 208 LEU B CA 1
ATOM 5360 C C . LEU B 1 208 ? -3.246 -22.734 -15.789 1 90 208 LEU B C 1
ATOM 5362 O O . LEU B 1 208 ? -4.352 -23.203 -15.508 1 90 208 LEU B O 1
ATOM 5366 N N . GLY B 1 209 ? -2.307 -22.703 -14.969 1 87.69 209 GLY B N 1
ATOM 5367 C CA . GLY B 1 209 ? -2.475 -23.25 -13.625 1 87.69 209 GLY B CA 1
ATOM 5368 C C . GLY B 1 209 ? -3.068 -22.266 -12.648 1 87.69 209 GLY B C 1
ATOM 5369 O O . GLY B 1 209 ? -3.488 -22.641 -11.555 1 87.69 209 GLY B O 1
ATOM 5370 N N . ASN B 1 210 ? -3.146 -21.062 -13.031 1 83.94 210 ASN B N 1
ATOM 5371 C CA . ASN B 1 210 ? -3.635 -20.031 -12.109 1 83.94 210 ASN B CA 1
ATOM 5372 C C . ASN B 1 210 ? -4.75 -19.203 -12.742 1 83.94 210 ASN B C 1
ATOM 5374 O O . ASN B 1 210 ? -5.867 -19.688 -12.914 1 83.94 210 ASN B O 1
ATOM 5378 N N . THR B 1 211 ? -4.43 -18 -13.25 1 78.88 211 THR B N 1
ATOM 5379 C CA . THR B 1 211 ? -5.449 -17.078 -13.734 1 78.88 211 THR B CA 1
ATOM 5380 C C . THR B 1 211 ? -6.027 -17.562 -15.062 1 78.88 211 THR B C 1
ATOM 5382 O O . THR B 1 211 ? -7.16 -17.219 -15.414 1 78.88 211 THR B O 1
ATOM 5385 N N . GLY B 1 212 ? -5.324 -18.344 -15.75 1 85.25 212 GLY B N 1
ATOM 5386 C CA . GLY B 1 212 ? -5.801 -18.859 -17.031 1 85.25 212 GLY B CA 1
ATOM 5387 C C . GLY B 1 212 ? -6.777 -20.016 -16.875 1 85.25 212 GLY B C 1
ATOM 5388 O O . GLY B 1 212 ? -7.504 -20.344 -17.828 1 85.25 212 GLY B O 1
ATOM 5389 N N . ALA B 1 213 ? -6.828 -20.578 -15.711 1 87.62 213 ALA B N 1
ATOM 5390 C CA . ALA B 1 213 ? -7.656 -21.75 -15.516 1 87.62 213 ALA B CA 1
ATOM 5391 C C . ALA B 1 213 ? -9.141 -21.422 -15.633 1 87.62 213 ALA B C 1
ATOM 5393 O O . ALA B 1 213 ? -9.867 -22.062 -16.391 1 87.62 213 ALA B O 1
ATOM 5394 N N . PRO B 1 214 ? -9.555 -20.375 -14.906 1 86.12 214 PRO B N 1
ATOM 5395 C CA . PRO B 1 214 ? -10.977 -20.047 -15.047 1 86.12 214 PRO B CA 1
ATOM 5396 C C . PRO B 1 214 ? -11.359 -19.656 -16.469 1 86.12 214 PRO B C 1
ATOM 5398 O O . PRO B 1 214 ? -12.469 -19.969 -16.922 1 86.12 214 PRO B O 1
ATOM 5401 N N . ILE B 1 215 ? -10.5 -19.078 -17.156 1 88.12 215 ILE B N 1
ATOM 5402 C CA . ILE B 1 215 ? -10.758 -18.672 -18.531 1 88.12 215 ILE B CA 1
ATOM 5403 C C . ILE B 1 215 ? -10.828 -19.891 -19.438 1 88.12 215 ILE B C 1
ATOM 5405 O O . ILE B 1 215 ? -11.766 -20.047 -20.219 1 88.12 215 ILE B O 1
ATOM 5409 N N . CYS B 1 216 ? -9.914 -20.766 -19.281 1 90.56 216 CYS B N 1
ATOM 5410 C CA . CYS B 1 216 ? -9.859 -21.969 -20.109 1 90.56 216 CYS B CA 1
ATOM 5411 C C . CYS B 1 216 ? -11.008 -22.906 -19.781 1 90.56 216 CYS B C 1
ATOM 5413 O O . CYS B 1 216 ? -11.594 -23.516 -20.672 1 90.56 216 CYS B O 1
ATOM 5415 N N . LEU B 1 217 ? -11.32 -23 -18.531 1 89.75 217 LEU B N 1
ATOM 5416 C CA . LEU B 1 217 ? -12.398 -23.891 -18.125 1 89.75 217 LEU B CA 1
ATOM 5417 C C . LEU B 1 217 ? -13.734 -23.453 -18.703 1 89.75 217 LEU B C 1
ATOM 5419 O O . LEU B 1 217 ? -14.523 -24.281 -19.156 1 89.75 217 LEU B O 1
ATOM 5423 N N . ARG B 1 218 ? -13.93 -22.219 -18.688 1 89.12 218 ARG B N 1
ATOM 5424 C CA . ARG B 1 218 ? -15.164 -21.719 -19.297 1 89.12 218 ARG B CA 1
ATOM 5425 C C . ARG B 1 218 ? -15.172 -21.984 -20.797 1 89.12 218 ARG B C 1
ATOM 5427 O O . ARG B 1 218 ? -16.188 -22.375 -21.359 1 89.12 218 ARG B O 1
ATOM 5434 N N . CYS B 1 219 ? -14.078 -21.719 -21.422 1 90 219 CYS B N 1
ATOM 5435 C CA . CYS B 1 219 ? -13.977 -21.922 -22.859 1 90 219 CYS B CA 1
ATOM 5436 C C . CYS B 1 219 ? -14.18 -23.391 -23.234 1 90 219 CYS B C 1
ATOM 5438 O O . CYS B 1 219 ? -14.906 -23.703 -24.172 1 90 219 CYS B O 1
ATOM 5440 N N . ILE B 1 220 ? -13.594 -24.234 -22.484 1 90.75 220 ILE B N 1
ATOM 5441 C CA . ILE B 1 220 ? -13.711 -25.672 -22.734 1 90.75 220 ILE B CA 1
ATOM 5442 C C . ILE B 1 220 ? -15.148 -26.109 -22.516 1 90.75 220 ILE B C 1
ATOM 5444 O O . ILE B 1 220 ? -15.68 -26.906 -23.297 1 90.75 220 ILE B O 1
ATOM 5448 N N . THR B 1 221 ? -15.781 -25.562 -21.453 1 89.44 221 THR B N 1
ATOM 5449 C CA . THR B 1 221 ? -17.172 -25.906 -21.172 1 89.44 221 THR B CA 1
ATOM 5450 C C . THR B 1 221 ? -18.078 -25.391 -22.281 1 89.44 221 THR B C 1
ATOM 5452 O O . THR B 1 221 ? -19.031 -26.062 -22.688 1 89.44 221 THR B O 1
ATOM 5455 N N . ALA B 1 222 ? -17.766 -24.234 -22.734 1 89.38 222 ALA B N 1
ATOM 5456 C CA . ALA B 1 222 ? -18.562 -23.656 -23.797 1 89.38 222 ALA B CA 1
ATOM 5457 C C . ALA B 1 222 ? -18.422 -24.438 -25.094 1 89.38 222 ALA B C 1
ATOM 5459 O O . ALA B 1 222 ? -19.406 -24.688 -25.797 1 89.38 222 ALA B O 1
ATOM 5460 N N . ILE B 1 223 ? -17.266 -24.875 -25.406 1 90.25 223 ILE B N 1
ATOM 5461 C CA . ILE B 1 223 ? -17 -25.656 -26.609 1 90.25 223 ILE B CA 1
ATOM 5462 C C . ILE B 1 223 ? -17.625 -27.031 -26.484 1 90.25 223 ILE B C 1
ATOM 5464 O O . ILE B 1 223 ? -18.234 -27.547 -27.422 1 90.25 223 ILE B O 1
ATOM 5468 N N . ALA B 1 224 ? -17.469 -27.609 -25.297 1 89.31 224 ALA B N 1
ATOM 5469 C CA . ALA B 1 224 ? -18.062 -28.922 -25.047 1 89.31 224 ALA B CA 1
ATOM 5470 C C . ALA B 1 224 ? -19.594 -28.875 -25.203 1 89.31 224 ALA B C 1
ATOM 5472 O O . ALA B 1 224 ? -20.203 -29.797 -25.719 1 89.31 224 ALA B O 1
ATOM 5473 N N . CYS B 1 225 ? -20.172 -27.766 -24.688 1 88.19 225 CYS B N 1
ATOM 5474 C CA . CYS B 1 225 ? -21.609 -27.594 -24.797 1 88.19 225 CYS B CA 1
ATOM 5475 C C . CYS B 1 225 ? -22.047 -27.484 -26.25 1 88.19 225 CYS B C 1
ATOM 5477 O O . CYS B 1 225 ? -23.094 -28.016 -26.641 1 88.19 225 CYS B O 1
ATOM 5479 N N . ARG B 1 226 ? -21.203 -26.891 -27.062 1 89.19 226 ARG B N 1
ATOM 5480 C CA . ARG B 1 226 ? -21.531 -26.688 -28.469 1 89.19 226 ARG B CA 1
ATOM 5481 C C . ARG B 1 226 ? -21.391 -27.969 -29.266 1 89.19 226 ARG B C 1
ATOM 5483 O O . ARG B 1 226 ? -22.141 -28.219 -30.219 1 89.19 226 ARG B O 1
ATOM 5490 N N . VAL B 1 227 ? -20.484 -28.828 -28.875 1 88.88 227 VAL B N 1
ATOM 5491 C CA . VAL B 1 227 ? -20.156 -30.016 -29.641 1 88.88 227 VAL B CA 1
ATOM 5492 C C . VAL B 1 227 ? -21 -31.188 -29.156 1 88.88 227 VAL B C 1
ATOM 5494 O O . VAL B 1 227 ? -21.312 -32.094 -29.938 1 88.88 227 VAL B O 1
ATOM 5497 N N . THR B 1 228 ? -21.422 -31.172 -27.906 1 86.75 228 THR B N 1
ATOM 5498 C CA . THR B 1 228 ? -22.156 -32.281 -27.328 1 86.75 228 THR B CA 1
ATOM 5499 C C . THR B 1 228 ? -23.578 -32.344 -27.859 1 86.75 228 THR B C 1
ATOM 5501 O O . THR B 1 228 ? -24.219 -31.297 -28.031 1 86.75 228 THR B O 1
ATOM 5504 N N . LY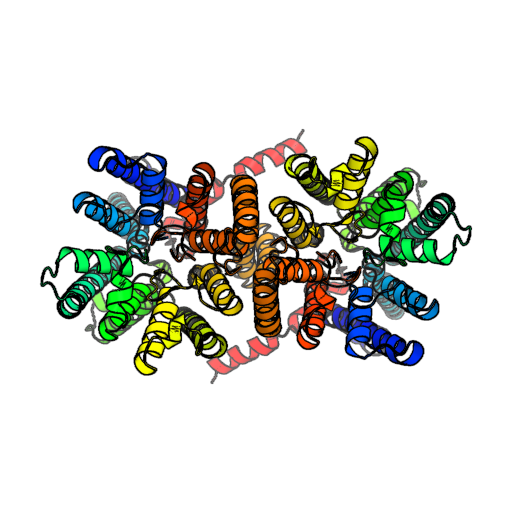S B 1 229 ? -24.016 -33.5 -28.266 1 86.62 229 LYS B N 1
ATOM 5505 C CA . LYS B 1 229 ? -25.375 -33.719 -28.766 1 86.62 229 LYS B CA 1
ATOM 5506 C C . LYS B 1 229 ? -26.406 -33.438 -27.672 1 86.62 229 LYS B C 1
ATOM 5508 O O . LYS B 1 229 ? -26.109 -33.562 -26.484 1 86.62 229 LYS B O 1
ATOM 5513 N N . PRO B 1 230 ? -27.578 -33.031 -28.141 1 84.62 230 PRO B N 1
ATOM 5514 C CA . PRO B 1 230 ? -28.625 -32.75 -27.172 1 84.62 230 PRO B CA 1
ATOM 5515 C C . PRO B 1 230 ? -28.938 -33.938 -26.266 1 84.62 230 PRO B C 1
ATOM 5517 O O . PRO B 1 230 ? -29.047 -35.062 -26.734 1 84.62 230 PRO B O 1
ATOM 5520 N N . GLY B 1 231 ? -28.656 -33.812 -24.938 1 83.06 231 GLY B N 1
ATOM 5521 C CA . GLY B 1 231 ? -28.922 -34.812 -23.938 1 83.06 231 GLY B CA 1
ATOM 5522 C C . GLY B 1 231 ? -28.719 -34.312 -22.516 1 83.06 231 GLY B C 1
ATOM 5523 O O . GLY B 1 231 ? -28.812 -33.094 -22.266 1 83.06 231 GLY B O 1
ATOM 5524 N N . ARG B 1 232 ? -28.641 -35.312 -21.672 1 80.88 232 ARG B N 1
ATOM 5525 C CA . ARG B 1 232 ? -28.469 -34.969 -20.266 1 80.88 232 ARG B CA 1
ATOM 5526 C C . ARG B 1 232 ? -27.172 -34.219 -20.031 1 80.88 232 ARG B C 1
ATOM 5528 O O . ARG B 1 232 ? -27.141 -33.25 -19.266 1 80.88 232 ARG B O 1
ATOM 5535 N N . ARG B 1 233 ? -26.188 -34.656 -20.734 1 84.88 233 ARG B N 1
ATOM 5536 C CA . ARG B 1 233 ? -24.859 -34.062 -20.578 1 84.88 233 ARG B CA 1
ATOM 5537 C C . ARG B 1 233 ? -24.875 -32.594 -21.062 1 84.88 233 ARG B C 1
ATOM 5539 O O . ARG B 1 233 ? -24.25 -31.734 -20.438 1 84.88 233 ARG B O 1
ATOM 5546 N N . LYS B 1 234 ? -25.5 -32.312 -22.109 1 86.56 234 LYS B N 1
ATOM 5547 C CA . LYS B 1 234 ? -25.578 -30.969 -22.641 1 86.56 234 LYS B CA 1
ATOM 5548 C C . LYS B 1 234 ? -26.328 -30.047 -21.688 1 86.56 234 LYS B C 1
ATOM 5550 O O . LYS B 1 234 ? -25.953 -28.891 -21.516 1 86.56 234 LYS B O 1
ATOM 5555 N N . ASN B 1 235 ? -27.328 -30.594 -21.109 1 83.75 235 ASN B N 1
ATOM 5556 C CA . ASN B 1 235 ? -28.109 -29.812 -20.156 1 83.75 235 ASN B CA 1
ATOM 5557 C C . ASN B 1 235 ? -27.266 -29.438 -18.922 1 83.75 235 ASN B C 1
ATOM 5559 O O . ASN B 1 235 ? -27.375 -28.328 -18.406 1 83.75 235 ASN B O 1
ATOM 5563 N N . GLN B 1 236 ? -26.453 -30.359 -18.562 1 84.75 236 GLN B N 1
ATOM 5564 C CA . GLN B 1 236 ? -25.594 -30.125 -17.422 1 84.75 236 GLN B CA 1
ATOM 5565 C C . GLN B 1 236 ? -24.562 -29.031 -17.734 1 84.75 236 GLN B C 1
ATOM 5567 O O . GLN B 1 236 ? -24.312 -28.156 -16.906 1 84.75 236 GLN B O 1
ATOM 5572 N N . LEU B 1 237 ? -24.047 -29.141 -18.938 1 86.44 237 LEU B N 1
ATOM 5573 C CA . LEU B 1 237 ? -23.062 -28.156 -19.375 1 86.44 237 LEU B CA 1
ATOM 5574 C C . LEU B 1 237 ? -23.688 -26.781 -19.531 1 86.44 237 LEU B C 1
ATOM 5576 O O . LEU B 1 237 ? -23.062 -25.766 -19.188 1 86.44 237 LEU B O 1
ATOM 5580 N N . GLN B 1 238 ? -24.875 -26.75 -19.984 1 83.94 238 GLN B N 1
ATOM 5581 C CA . GLN B 1 238 ? -25.578 -25.484 -20.141 1 83.94 238 GLN B CA 1
ATOM 5582 C C . GLN B 1 238 ? -25.906 -24.859 -18.781 1 83.94 238 GLN B C 1
ATOM 5584 O O . GLN B 1 238 ? -25.828 -23.641 -18.625 1 83.94 238 GLN B O 1
ATOM 5589 N N . THR B 1 239 ? -26.172 -25.703 -17.922 1 80.94 239 THR B N 1
ATOM 5590 C CA . THR B 1 239 ? -26.469 -25.219 -16.578 1 80.94 239 THR B CA 1
ATOM 5591 C C . THR B 1 239 ? -25.219 -24.625 -15.93 1 80.94 239 THR B C 1
ATOM 5593 O O . THR B 1 239 ? -25.312 -23.625 -15.219 1 80.94 239 THR B O 1
ATOM 5596 N N . LEU B 1 240 ? -24.156 -25.25 -16.234 1 81.75 240 LEU B N 1
ATOM 5597 C CA . LEU B 1 240 ? -22.891 -24.766 -15.695 1 81.75 240 LEU B CA 1
ATOM 5598 C C . LEU B 1 240 ? -22.516 -23.406 -16.281 1 81.75 240 LEU B C 1
ATOM 5600 O O . LEU B 1 240 ? -21.969 -22.562 -15.594 1 81.75 240 LEU B O 1
ATOM 5604 N N . LEU B 1 241 ? -22.859 -23.266 -17.562 1 82.12 241 LEU B N 1
ATOM 5605 C CA . LEU B 1 241 ? -22.516 -22.031 -18.25 1 82.12 241 LEU B CA 1
ATOM 5606 C C . LEU B 1 241 ? -23.453 -20.891 -17.844 1 82.12 241 LEU B C 1
ATOM 5608 O O . LEU B 1 241 ? -23.062 -19.734 -17.812 1 82.12 241 LEU B O 1
ATOM 5612 N N . GLU B 1 242 ? -24.641 -21.281 -17.562 1 77.25 242 GLU B N 1
ATOM 5613 C CA . GLU B 1 242 ? -25.641 -20.281 -17.219 1 77.25 242 GLU B CA 1
ATOM 5614 C C . GLU B 1 242 ? -25.516 -19.844 -15.758 1 77.25 242 GLU B C 1
ATOM 5616 O O . GLU B 1 242 ? -25.703 -18.672 -15.438 1 77.25 242 GLU B O 1
ATOM 5621 N N . ASN B 1 243 ? -25.172 -20.844 -14.953 1 73.88 243 ASN B N 1
ATOM 5622 C CA . ASN B 1 243 ? -25.016 -20.531 -13.531 1 73.88 243 ASN B CA 1
ATOM 5623 C C . ASN B 1 243 ? -23.656 -20.984 -13.016 1 73.88 243 ASN B C 1
ATOM 5625 O O . ASN B 1 243 ? -23.578 -21.781 -12.07 1 73.88 243 ASN B O 1
ATOM 5629 N N . PRO B 1 244 ? -22.688 -20.484 -13.586 1 70.44 244 PRO B N 1
ATOM 5630 C CA . PRO B 1 244 ? -21.344 -21 -13.25 1 70.44 244 PRO B CA 1
ATOM 5631 C C . PRO B 1 244 ? -20.984 -20.766 -11.789 1 70.44 244 PRO B C 1
ATOM 5633 O O . PRO B 1 244 ? -20.375 -21.625 -11.148 1 70.44 244 PRO B O 1
ATOM 5636 N N . ARG B 1 245 ? -21.438 -19.688 -11.227 1 67.81 245 ARG B N 1
ATOM 5637 C CA . ARG B 1 245 ? -21.031 -19.297 -9.883 1 67.81 245 ARG B CA 1
ATOM 5638 C C . ARG B 1 245 ? -21.719 -20.156 -8.8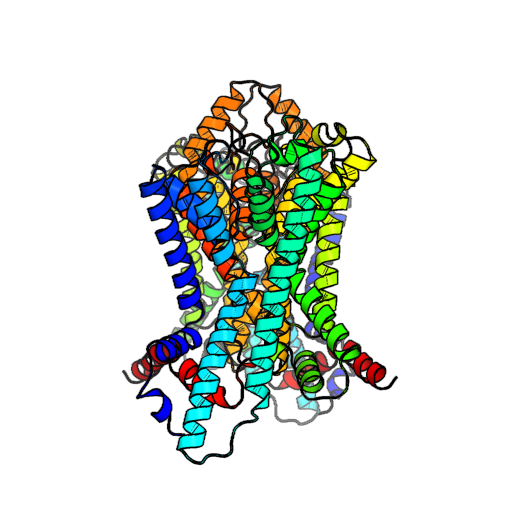28 1 67.81 245 ARG B C 1
ATOM 5640 O O . ARG B 1 245 ? -21.219 -20.297 -7.711 1 67.81 245 ARG B O 1
ATOM 5647 N N . GLN B 1 246 ? -22.797 -20.719 -9.219 1 66.44 246 GLN B N 1
ATOM 5648 C CA . GLN B 1 246 ? -23.547 -21.547 -8.281 1 66.44 246 GLN B CA 1
ATOM 5649 C C . GLN B 1 246 ? -22.844 -22.875 -8.031 1 66.44 246 GLN B C 1
ATOM 5651 O O . GLN B 1 246 ? -22.953 -23.453 -6.945 1 66.44 246 GLN B O 1
ATOM 5656 N N . PHE B 1 247 ? -22.078 -23.234 -9.047 1 70.56 247 PHE B N 1
ATOM 5657 C CA . PHE B 1 247 ? -21.516 -24.578 -8.945 1 70.56 247 PHE B CA 1
ATOM 5658 C C . PHE B 1 247 ? -20.031 -24.516 -8.648 1 70.56 247 PHE B C 1
ATOM 5660 O O . PHE B 1 247 ? -19.484 -25.406 -7.973 1 70.56 247 PHE B O 1
ATOM 5667 N N . TYR B 1 248 ? -19.406 -23.547 -9.227 1 76.38 248 TYR B N 1
ATOM 5668 C CA . TYR B 1 248 ? -17.953 -23.5 -9.125 1 76.38 248 TYR B CA 1
ATOM 5669 C C . TYR B 1 248 ? -17.453 -22.078 -8.906 1 76.38 248 TYR B C 1
ATOM 5671 O O . TYR B 1 248 ? -17.906 -21.141 -9.578 1 76.38 248 TYR B O 1
ATOM 5679 N N . THR B 1 249 ? -16.516 -21.953 -8.039 1 71 249 THR B N 1
ATOM 5680 C CA . THR B 1 249 ? -16.031 -20.625 -7.645 1 71 249 THR B CA 1
ATOM 5681 C C . THR B 1 249 ? -15.148 -20.031 -8.734 1 71 249 THR B C 1
ATOM 5683 O O . THR B 1 249 ? -15.039 -18.812 -8.852 1 71 249 THR B O 1
ATOM 5686 N N . TRP B 1 250 ? -14.469 -20.875 -9.461 1 73.81 250 TRP B N 1
ATOM 5687 C CA . TRP B 1 250 ? -13.516 -20.359 -10.438 1 73.81 250 TRP B CA 1
ATOM 5688 C C . TRP B 1 250 ? -14.109 -20.375 -11.844 1 73.81 250 TRP B C 1
ATOM 5690 O O . TRP B 1 250 ? -13.391 -20.516 -12.828 1 73.81 250 TRP B O 1
ATOM 5700 N N . MET B 1 251 ? -15.367 -20.391 -11.922 1 78.06 251 MET B N 1
ATOM 5701 C CA . MET B 1 251 ? -16.031 -20.234 -13.219 1 78.06 251 MET B CA 1
ATOM 5702 C C . MET B 1 251 ? -16.906 -18.984 -13.234 1 78.06 251 MET B C 1
ATOM 5704 O O . MET B 1 251 ? -17.828 -18.859 -12.445 1 78.06 251 MET B O 1
ATOM 5708 N N . PHE B 1 252 ? -16.531 -18.156 -14.141 1 78.06 252 PHE B N 1
ATOM 5709 C CA . PHE B 1 252 ? -17.172 -16.844 -14.164 1 78.06 252 PHE B CA 1
ATOM 5710 C C . PHE B 1 252 ? -18 -16.672 -15.43 1 78.06 252 PHE B C 1
ATOM 5712 O O . PHE B 1 252 ? -17.797 -17.375 -16.422 1 78.06 252 PHE B O 1
ATOM 5719 N N . PRO B 1 253 ? -18.922 -15.758 -15.227 1 79.06 253 PRO B N 1
ATOM 5720 C CA . PRO B 1 253 ? -19.703 -15.453 -16.438 1 79.06 253 PRO B CA 1
ATOM 5721 C C . PRO B 1 253 ? -18.844 -14.836 -17.547 1 79.06 253 PRO B C 1
ATOM 5723 O O . PRO B 1 253 ? -17.688 -14.461 -17.297 1 79.06 253 PRO B O 1
ATOM 5726 N N . ALA B 1 254 ? -19.375 -14.742 -18.672 1 80.88 254 ALA B N 1
ATOM 5727 C CA . ALA B 1 254 ? -18.641 -14.344 -19.859 1 80.88 254 ALA B CA 1
ATOM 5728 C C . ALA B 1 254 ? -18.016 -12.961 -19.688 1 80.88 254 ALA B C 1
A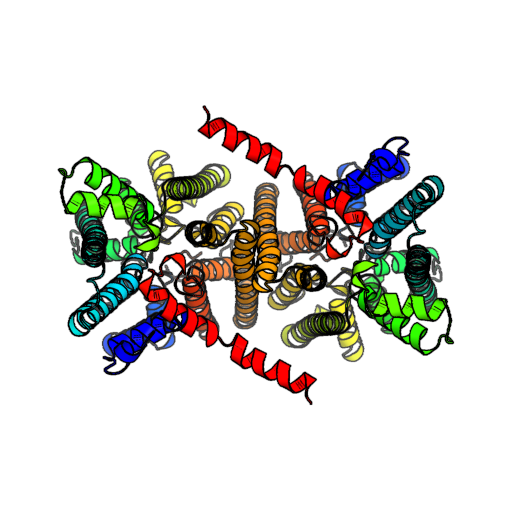TOM 5730 O O . ALA B 1 254 ? -16.844 -12.75 -20.016 1 80.88 254 ALA B O 1
ATOM 5731 N N . ALA B 1 255 ? -18.734 -12.047 -19.125 1 76.38 255 ALA B N 1
ATOM 5732 C CA . ALA B 1 255 ? -18.25 -10.672 -18.969 1 76.38 255 ALA B CA 1
ATOM 5733 C C . ALA B 1 255 ? -17.062 -10.617 -18.016 1 76.38 255 ALA B C 1
ATOM 5735 O O . ALA B 1 255 ? -16.078 -9.938 -18.281 1 76.38 255 ALA B O 1
ATOM 5736 N N . GLN B 1 256 ? -17.203 -11.336 -16.953 1 77.38 256 GLN B N 1
ATOM 5737 C CA . GLN B 1 256 ? -16.125 -11.336 -15.961 1 77.38 256 GLN B CA 1
ATOM 5738 C C . GLN B 1 256 ? -14.906 -12.094 -16.469 1 77.38 256 GLN B C 1
ATOM 5740 O O . GLN B 1 256 ? -13.773 -11.75 -16.141 1 77.38 256 GLN B O 1
ATOM 5745 N N . THR B 1 257 ? -15.227 -13.086 -17.266 1 82.94 257 THR B N 1
ATOM 5746 C CA . THR B 1 257 ? -14.125 -13.844 -17.859 1 82.94 257 THR B CA 1
ATOM 5747 C C . THR B 1 257 ? -13.344 -12.977 -18.844 1 82.94 257 THR B C 1
ATOM 5749 O O . THR B 1 257 ? -12.109 -13.016 -18.875 1 82.94 257 THR B O 1
ATOM 5752 N N . LEU B 1 258 ? -14.062 -12.219 -19.594 1 82.75 258 LEU B N 1
ATOM 5753 C CA . LEU B 1 258 ? -13.406 -11.336 -20.547 1 82.75 258 LEU B CA 1
ATOM 5754 C C . LEU B 1 258 ? -12.625 -10.242 -19.828 1 82.75 258 LEU B C 1
ATOM 5756 O O . LEU B 1 258 ? -11.547 -9.844 -20.281 1 82.75 258 LEU B O 1
ATOM 5760 N N . TRP B 1 259 ? -13.172 -9.797 -18.734 1 78.25 259 TRP B N 1
ATOM 5761 C CA . TRP B 1 259 ? -12.469 -8.805 -17.922 1 78.25 259 TRP B CA 1
ATOM 5762 C C . TRP B 1 259 ? -11.18 -9.383 -17.344 1 78.25 259 TRP B C 1
ATOM 5764 O O . TRP B 1 259 ? -10.141 -8.711 -17.344 1 78.25 259 TRP B O 1
ATOM 5774 N N . LEU B 1 260 ? -11.297 -10.562 -16.922 1 82.31 260 LEU B N 1
ATOM 5775 C CA . LEU B 1 260 ? -10.117 -11.219 -16.375 1 82.31 260 LEU B CA 1
ATOM 5776 C C . LEU B 1 260 ? -9.031 -11.383 -17.438 1 82.31 260 LEU B C 1
ATOM 5778 O O . LEU B 1 260 ? -7.852 -11.18 -17.156 1 82.31 260 LEU B O 1
ATOM 5782 N N . LEU B 1 261 ? -9.484 -11.734 -18.578 1 85.94 261 LEU B N 1
ATOM 5783 C CA . LEU B 1 261 ? -8.555 -11.898 -19.688 1 85.94 261 LEU B CA 1
ATOM 5784 C C . LEU B 1 261 ? -7.895 -10.57 -20.047 1 85.94 261 LEU B C 1
ATOM 5786 O O . LEU B 1 261 ? -6.691 -10.523 -20.297 1 85.94 261 LEU B O 1
ATOM 5790 N N . LEU B 1 262 ? -8.617 -9.555 -20 1 83.19 262 LEU B N 1
ATOM 5791 C CA . LEU B 1 262 ? -8.094 -8.234 -20.344 1 83.19 262 LEU B CA 1
ATOM 5792 C C . LEU B 1 262 ? -7.086 -7.758 -19.312 1 83.19 262 LEU B C 1
ATOM 5794 O O . LEU B 1 262 ? -6.031 -7.223 -19.656 1 83.19 262 LEU B O 1
ATOM 5798 N N . VAL B 1 263 ? -7.473 -7.934 -18.094 1 80.88 263 VAL B N 1
ATOM 5799 C CA . VAL B 1 263 ? -6.582 -7.504 -17.031 1 80.88 263 VAL B CA 1
ATOM 5800 C C . VAL B 1 263 ? -5.273 -8.289 -17.094 1 80.88 263 VAL B C 1
ATOM 5802 O O . VAL B 1 263 ? -4.191 -7.723 -16.922 1 80.88 263 VAL B O 1
ATOM 5805 N N . LEU B 1 264 ? -5.398 -9.578 -17.297 1 84.69 264 LEU B N 1
ATOM 5806 C CA . LEU B 1 264 ? -4.211 -10.414 -17.438 1 84.69 264 LEU B CA 1
ATOM 5807 C C . LEU B 1 264 ? -3.332 -9.93 -18.578 1 84.69 264 LEU B C 1
ATOM 5809 O O . LEU B 1 264 ? -2.119 -9.781 -18.422 1 84.69 264 LEU B O 1
ATOM 5813 N N . ALA B 1 265 ? -3.955 -9.688 -19.672 1 87.38 265 ALA B N 1
ATOM 5814 C CA . ALA B 1 265 ? -3.219 -9.234 -20.859 1 87.38 265 ALA B CA 1
ATOM 5815 C C . ALA B 1 265 ? -2.566 -7.879 -20.609 1 87.38 265 ALA B C 1
ATOM 5817 O O . ALA B 1 265 ? -1.407 -7.664 -20.969 1 87.38 265 ALA B O 1
ATOM 5818 N N . LEU B 1 266 ? -3.27 -7.02 -19.953 1 84.25 266 LEU B N 1
ATOM 5819 C CA . LEU B 1 266 ? -2.77 -5.672 -19.719 1 84.25 266 LEU B CA 1
ATOM 5820 C C . LEU B 1 266 ? -1.575 -5.703 -18.766 1 84.25 266 LEU B C 1
ATOM 5822 O O . LEU B 1 266 ? -0.595 -4.984 -18.969 1 84.25 266 LEU B O 1
ATOM 5826 N N . LEU B 1 267 ? -1.671 -6.449 -17.766 1 84.62 267 LEU B N 1
ATOM 5827 C CA . LEU B 1 267 ? -0.58 -6.523 -16.797 1 84.62 267 LEU B CA 1
ATOM 5828 C C . LEU B 1 267 ? 0.669 -7.121 -17.438 1 84.62 267 LEU B C 1
ATOM 5830 O O . LEU B 1 267 ? 1.784 -6.664 -17.188 1 84.62 267 LEU B O 1
ATOM 5834 N N . VAL B 1 268 ? 0.486 -8.133 -18.281 1 89.12 268 VAL B N 1
ATOM 5835 C CA . VAL B 1 268 ? 1.61 -8.766 -18.953 1 89.12 268 VAL B CA 1
ATOM 5836 C C . VAL B 1 268 ? 2.242 -7.781 -19.938 1 89.12 268 VAL B C 1
ATOM 5838 O O . VAL B 1 268 ? 3.465 -7.629 -19.969 1 89.12 268 VAL B O 1
ATOM 5841 N N . VAL B 1 269 ? 1.422 -7.125 -20.656 1 89.69 269 VAL B N 1
ATOM 5842 C CA . VAL B 1 269 ? 1.909 -6.18 -21.641 1 89.69 269 VAL B CA 1
ATOM 5843 C C . VAL B 1 269 ? 2.621 -5.02 -20.953 1 89.69 269 VAL B C 1
ATOM 5845 O O . VAL B 1 269 ? 3.646 -4.535 -21.438 1 89.69 269 VAL B O 1
ATOM 5848 N N . ALA B 1 270 ? 2.09 -4.598 -19.859 1 86.12 270 ALA B N 1
ATOM 5849 C CA . ALA B 1 270 ? 2.713 -3.508 -19.125 1 86.12 270 ALA B CA 1
ATOM 5850 C C . ALA B 1 270 ? 4.129 -3.875 -18.688 1 86.12 270 ALA B C 1
ATOM 5852 O O . ALA B 1 270 ? 5.047 -3.055 -18.781 1 86.12 270 ALA B O 1
ATOM 5853 N N . GLN B 1 271 ? 4.32 -5.027 -18.25 1 90.06 271 GLN B N 1
ATOM 5854 C CA . GLN B 1 271 ? 5.641 -5.477 -17.828 1 90.06 271 GLN B CA 1
ATOM 5855 C C . GLN B 1 271 ? 6.594 -5.598 -19.016 1 90.06 271 GLN B C 1
ATOM 5857 O O . GLN B 1 271 ? 7.762 -5.215 -18.922 1 90.06 271 GLN B O 1
ATOM 5862 N N . ILE B 1 272 ? 6.066 -6.125 -20.125 1 93.06 272 ILE B N 1
ATOM 5863 C CA . ILE B 1 272 ? 6.883 -6.266 -21.328 1 93.06 272 ILE B CA 1
ATOM 5864 C C . ILE B 1 272 ? 7.344 -4.891 -21.812 1 93.06 272 ILE B C 1
ATOM 5866 O O . ILE B 1 272 ? 8.523 -4.691 -22.109 1 93.06 272 ILE B O 1
ATOM 5870 N N . LEU B 1 273 ? 6.445 -3.99 -21.781 1 90.44 273 LEU B N 1
ATOM 5871 C CA . LEU B 1 273 ? 6.762 -2.645 -22.234 1 90.44 273 LEU B CA 1
ATOM 5872 C C . LEU B 1 273 ? 7.77 -1.971 -21.312 1 90.44 273 LEU B C 1
ATOM 5874 O O . LEU B 1 273 ? 8.664 -1.265 -21.781 1 90.44 273 LEU B O 1
ATOM 5878 N N . ALA B 1 274 ? 7.578 -2.16 -20.094 1 89.25 274 ALA B N 1
ATOM 5879 C CA . ALA B 1 274 ? 8.516 -1.574 -19.141 1 89.25 274 ALA B CA 1
ATOM 5880 C C . ALA B 1 274 ? 9.93 -2.098 -19.375 1 89.25 274 ALA B C 1
ATOM 5882 O O . ALA B 1 274 ? 10.891 -1.323 -19.391 1 89.25 274 ALA B O 1
ATOM 5883 N N . MET B 1 275 ? 10.07 -3.373 -19.578 1 91.31 275 MET B N 1
ATOM 5884 C CA . MET B 1 275 ? 11.391 -3.975 -19.766 1 91.31 275 MET B CA 1
ATOM 5885 C C . MET B 1 275 ? 11.969 -3.59 -21.125 1 91.31 275 MET B C 1
ATOM 5887 O O . MET B 1 275 ? 13.172 -3.367 -21.25 1 91.31 275 MET B O 1
ATOM 5891 N N . LEU B 1 276 ? 11.125 -3.494 -22.156 1 91.88 276 LEU B N 1
ATOM 5892 C CA . LEU B 1 276 ? 11.586 -3.148 -23.5 1 91.88 276 LEU B CA 1
ATOM 5893 C C . LEU B 1 276 ? 12.047 -1.696 -23.547 1 91.88 276 LEU B C 1
ATOM 5895 O O . LEU B 1 276 ? 13.055 -1.388 -24.188 1 91.88 276 LEU B O 1
ATOM 5899 N N . VAL B 1 277 ? 11.398 -0.804 -22.828 1 87.75 277 VAL B N 1
ATOM 5900 C CA . VAL B 1 277 ? 11.68 0.625 -22.922 1 87.75 277 VAL B CA 1
ATOM 5901 C C . VAL B 1 277 ? 12.812 0.996 -21.953 1 87.75 277 VAL B C 1
ATOM 5903 O O . VAL B 1 277 ? 13.719 1.75 -22.328 1 87.75 277 VAL B O 1
ATOM 5906 N N . LEU B 1 278 ? 12.836 0.404 -20.828 1 88 278 LEU B N 1
ATOM 5907 C CA . LEU B 1 278 ? 13.766 0.861 -19.797 1 88 278 LEU B CA 1
ATOM 5908 C C . LEU B 1 278 ? 15.016 -0.004 -19.781 1 88 278 LEU B C 1
ATOM 5910 O O . LEU B 1 278 ? 16.094 0.469 -19.406 1 88 278 LEU B O 1
ATOM 5914 N N . ASP B 1 279 ? 14.914 -1.293 -20.141 1 90.44 279 ASP B N 1
ATOM 5915 C CA . ASP B 1 279 ? 16.031 -2.189 -19.891 1 90.44 279 ASP B CA 1
ATOM 5916 C C . ASP B 1 279 ? 16.516 -2.848 -21.172 1 90.44 279 ASP B C 1
ATOM 5918 O O . ASP B 1 279 ? 17.312 -3.787 -21.141 1 90.44 279 ASP B O 1
ATOM 5922 N N . TRP B 1 280 ? 16.062 -2.408 -22.266 1 88.88 280 TRP B N 1
ATOM 5923 C CA . TRP B 1 280 ? 16.469 -3.029 -23.531 1 88.88 280 TRP B CA 1
ATOM 5924 C C . TRP B 1 280 ? 17.984 -3.039 -23.656 1 88.88 280 TRP B C 1
ATOM 5926 O O . TRP B 1 280 ? 18.562 -4.031 -24.109 1 88.88 280 TRP B O 1
ATOM 5936 N N . SER B 1 281 ? 18.609 -1.995 -23.203 1 86.81 281 SER B N 1
ATOM 5937 C CA . SER B 1 281 ? 20.047 -1.852 -23.391 1 86.81 281 SER B CA 1
ATOM 5938 C C . SER B 1 281 ? 20.812 -2.246 -22.125 1 86.81 281 SER B C 1
ATOM 5940 O O . SER B 1 281 ? 22.031 -2.08 -22.062 1 86.81 281 SER B O 1
ATOM 5942 N N . ASN B 1 282 ? 20.141 -2.771 -21.234 1 86.81 282 ASN B N 1
ATOM 5943 C CA . ASN B 1 282 ? 20.797 -3.242 -20 1 86.81 282 ASN B CA 1
ATOM 5944 C C . ASN B 1 282 ? 21.688 -4.441 -20.281 1 86.81 282 ASN B C 1
ATOM 5946 O O . ASN B 1 282 ? 21.375 -5.289 -21.109 1 86.81 282 ASN B O 1
ATOM 5950 N N . ALA B 1 283 ? 22.766 -4.52 -19.641 1 85 283 ALA B N 1
ATOM 5951 C CA . ALA B 1 283 ? 23.766 -5.555 -19.875 1 85 283 ALA B CA 1
ATOM 5952 C C . ALA B 1 283 ? 23.172 -6.945 -19.672 1 85 283 ALA B C 1
ATOM 5954 O O . ALA B 1 283 ? 23.547 -7.895 -20.375 1 85 283 ALA B O 1
ATOM 5955 N N . GLU B 1 284 ? 22.25 -7.066 -18.766 1 86.44 284 GLU B N 1
ATOM 5956 C CA . GLU B 1 284 ? 21.625 -8.352 -18.469 1 86.44 284 GLU B CA 1
ATOM 5957 C C . GLU B 1 284 ? 20.781 -8.852 -19.625 1 86.44 284 GLU B C 1
ATOM 5959 O O . GLU B 1 284 ? 20.766 -10.047 -19.938 1 86.44 284 GLU B O 1
ATOM 5964 N N . LEU B 1 285 ? 20.125 -8 -20.328 1 89.44 285 LEU B N 1
ATOM 5965 C CA . LEU B 1 285 ? 19.25 -8.375 -21.438 1 89.44 285 LEU B CA 1
ATOM 5966 C C . LEU B 1 285 ? 20 -8.328 -22.766 1 89.44 285 LEU B C 1
ATOM 5968 O O . LEU B 1 285 ? 19.656 -9.047 -23.703 1 89.44 285 LEU B O 1
ATOM 5972 N N . ALA B 1 286 ? 21.031 -7.504 -22.781 1 88.94 286 ALA B N 1
ATOM 5973 C CA . ALA B 1 286 ? 21.797 -7.309 -24.016 1 88.94 286 ALA B CA 1
ATOM 5974 C C . ALA B 1 286 ? 22.609 -8.547 -24.359 1 88.94 286 ALA B C 1
ATOM 5976 O O . ALA B 1 286 ? 23.109 -8.688 -25.484 1 88.94 286 ALA B O 1
ATOM 5977 N N . GLN B 1 287 ? 22.703 -9.422 -23.422 1 86 287 GLN B N 1
ATOM 5978 C CA . GLN B 1 287 ? 23.453 -10.648 -23.656 1 86 287 GLN B CA 1
ATOM 5979 C C . GLN B 1 287 ? 22.719 -11.57 -24.625 1 86 287 GLN B C 1
ATOM 5981 O O . GLN B 1 287 ? 23.328 -12.445 -25.234 1 86 287 GLN B O 1
ATOM 5986 N N . PHE B 1 288 ? 21.453 -11.367 -24.766 1 89 288 PHE B N 1
ATOM 5987 C CA . PHE B 1 288 ? 20.609 -12.18 -25.641 1 89 288 PHE B CA 1
ATOM 5988 C C . PHE B 1 288 ? 20.453 -11.516 -27.016 1 89 288 PHE B C 1
ATOM 5990 O O . PHE B 1 288 ? 20.484 -10.289 -27.109 1 89 288 PHE B O 1
ATOM 5997 N N . GLY B 1 289 ? 20.344 -12.305 -28.031 1 89.62 289 GLY B N 1
ATOM 5998 C CA . GLY B 1 289 ? 19.922 -11.766 -29.312 1 89.62 289 GLY B CA 1
ATOM 5999 C C . GLY B 1 289 ? 18.547 -11.133 -29.266 1 89.62 289 GLY B C 1
ATOM 6000 O O . GLY B 1 289 ? 17.781 -11.359 -28.328 1 89.62 289 GLY B O 1
ATOM 6001 N N . PRO B 1 290 ? 18.156 -10.266 -30.172 1 90.81 290 PRO B N 1
ATOM 6002 C CA . PRO B 1 290 ? 16.891 -9.523 -30.125 1 90.81 290 PRO B CA 1
ATOM 6003 C C . PRO B 1 290 ? 15.68 -10.445 -30.031 1 90.81 290 PRO B C 1
ATOM 6005 O O . PRO B 1 290 ? 14.75 -10.164 -29.266 1 90.81 290 PRO B O 1
ATOM 6008 N N . GLU B 1 291 ? 15.648 -11.578 -30.859 1 90.69 291 GLU B N 1
ATOM 6009 C CA . GLU B 1 291 ? 14.516 -12.492 -30.812 1 90.69 291 GLU B CA 1
ATOM 6010 C C . GLU B 1 291 ? 14.445 -13.219 -29.469 1 90.69 291 GLU B C 1
ATOM 6012 O O . GLU B 1 291 ? 13.375 -13.312 -28.859 1 90.69 291 GLU B O 1
ATOM 6017 N N . THR B 1 292 ? 15.625 -13.688 -29.062 1 91.62 292 THR B N 1
ATOM 6018 C CA . THR B 1 292 ? 15.695 -14.383 -27.781 1 91.62 292 THR B CA 1
ATOM 6019 C C . THR B 1 292 ? 15.406 -13.43 -26.625 1 91.62 292 THR B C 1
ATOM 6021 O O . THR B 1 292 ? 14.828 -13.836 -25.609 1 91.62 292 THR B O 1
ATOM 6024 N N . ARG B 1 293 ? 15.844 -12.195 -26.844 1 93.12 293 ARG B N 1
ATOM 6025 C CA . ARG B 1 293 ? 15.617 -11.172 -25.812 1 93.12 293 ARG B CA 1
ATOM 6026 C C . ARG B 1 293 ? 14.125 -10.93 -25.609 1 93.12 293 ARG B C 1
ATOM 6028 O O . ARG B 1 293 ? 13.648 -10.906 -24.469 1 93.12 293 ARG B O 1
ATOM 6035 N N . ILE B 1 294 ? 13.398 -10.836 -26.625 1 92.81 294 ILE B N 1
ATOM 6036 C CA . ILE B 1 294 ? 11.969 -10.586 -26.562 1 92.81 294 ILE B CA 1
ATOM 6037 C C . ILE B 1 294 ? 11.25 -11.789 -25.953 1 92.81 294 ILE B C 1
ATOM 6039 O O . ILE B 1 294 ? 10.328 -11.641 -25.156 1 92.81 294 ILE B O 1
ATOM 6043 N N . ALA B 1 295 ? 11.68 -12.992 -26.359 1 92.56 295 ALA B N 1
ATOM 6044 C CA . ALA B 1 295 ? 11.078 -14.211 -25.844 1 92.56 295 ALA B CA 1
ATOM 6045 C C . ALA B 1 295 ? 11.305 -14.336 -24.344 1 92.56 295 ALA B C 1
ATOM 6047 O O . ALA B 1 295 ? 10.383 -14.695 -23.594 1 92.56 295 ALA B O 1
ATOM 6048 N N . ASN B 1 296 ? 12.453 -13.984 -23.938 1 92.81 296 ASN B N 1
ATOM 6049 C CA . ASN B 1 296 ? 12.766 -14.047 -22.5 1 92.81 296 ASN B CA 1
ATOM 6050 C C . ASN B 1 296 ? 11.977 -13.016 -21.719 1 92.81 296 ASN B C 1
ATOM 6052 O O . ASN B 1 296 ? 11.492 -13.305 -20.625 1 92.81 296 ASN B O 1
ATOM 6056 N N . ILE B 1 297 ? 11.891 -11.836 -22.281 1 92.94 297 ILE B N 1
ATOM 6057 C CA . ILE B 1 297 ? 11.133 -10.781 -21.625 1 92.94 297 ILE B CA 1
ATOM 6058 C C . ILE B 1 297 ? 9.664 -11.195 -21.516 1 92.94 297 ILE B C 1
ATOM 6060 O O . ILE B 1 297 ? 9.047 -11.039 -20.453 1 92.94 297 ILE B O 1
ATOM 6064 N N . ALA B 1 298 ? 9.141 -11.742 -22.562 1 92 298 ALA B N 1
ATOM 6065 C CA . ALA B 1 298 ? 7.746 -12.188 -22.578 1 92 298 ALA B CA 1
ATOM 6066 C C . ALA B 1 298 ? 7.527 -13.32 -21.578 1 92 298 ALA B C 1
ATOM 6068 O O . ALA B 1 298 ? 6.5 -13.359 -20.891 1 92 298 ALA B O 1
ATOM 6069 N N . PHE B 1 299 ? 8.484 -14.195 -21.547 1 91.5 299 PHE B N 1
ATOM 6070 C CA . PHE B 1 299 ? 8.398 -15.312 -20.609 1 91.5 299 PHE B CA 1
ATOM 6071 C C . PHE B 1 299 ? 8.383 -14.82 -19.172 1 91.5 299 PHE B C 1
ATOM 6073 O O . PHE B 1 299 ? 7.523 -15.219 -18.375 1 91.5 299 PHE B O 1
ATOM 6080 N N . VAL B 1 300 ? 9.273 -13.922 -18.844 1 88.81 300 VAL B N 1
ATOM 6081 C CA . VAL B 1 300 ? 9.391 -13.43 -17.469 1 88.81 300 VAL B CA 1
ATOM 6082 C C . VAL B 1 300 ? 8.141 -12.641 -17.109 1 88.81 300 VAL B C 1
ATOM 6084 O O . VAL B 1 300 ? 7.617 -12.773 -15.992 1 88.81 300 VAL B O 1
ATOM 6087 N N . ALA B 1 301 ? 7.668 -11.867 -18.016 1 90.12 301 ALA B N 1
ATOM 6088 C CA . ALA B 1 301 ? 6.465 -11.07 -17.766 1 90.12 301 ALA B CA 1
ATOM 6089 C C . ALA B 1 301 ? 5.258 -11.969 -17.516 1 90.12 301 ALA B C 1
ATOM 6091 O O . ALA B 1 301 ? 4.438 -11.688 -16.641 1 90.12 301 ALA B O 1
ATOM 6092 N N . ALA B 1 302 ? 5.156 -13.031 -18.219 1 86.75 302 ALA B N 1
ATOM 6093 C CA . ALA B 1 302 ? 4.023 -13.945 -18.078 1 86.75 302 ALA B CA 1
ATOM 6094 C C . ALA B 1 302 ? 4.141 -14.781 -16.812 1 86.75 302 ALA B C 1
ATOM 6096 O O . ALA B 1 302 ? 3.129 -15.188 -16.234 1 86.75 302 ALA B O 1
ATOM 6097 N N . SER B 1 303 ? 5.363 -15.031 -16.422 1 83.06 303 SER B N 1
ATOM 6098 C CA . SER B 1 303 ? 5.602 -15.898 -15.266 1 83.06 303 SER B CA 1
ATOM 6099 C C . SER B 1 303 ? 5.484 -15.125 -13.961 1 83.06 303 SER B C 1
ATOM 6101 O O . SER B 1 303 ? 5.305 -15.711 -12.891 1 83.06 303 SER B O 1
ATOM 6103 N N . LEU B 1 304 ? 5.633 -13.789 -14 1 75.25 304 LEU B N 1
ATOM 6104 C CA . LEU B 1 304 ? 5.754 -12.945 -12.812 1 75.25 304 LEU B CA 1
ATOM 6105 C C . LEU B 1 304 ? 4.43 -12.875 -12.055 1 75.25 304 LEU B C 1
ATOM 6107 O O . LEU B 1 304 ? 4.406 -12.57 -10.867 1 75.25 304 LEU B O 1
ATOM 6111 N N . ARG B 1 305 ? 3.43 -13.195 -12.531 1 67.06 305 ARG B N 1
ATOM 6112 C CA . ARG B 1 305 ? 2.195 -13.055 -11.766 1 67.06 305 ARG B CA 1
ATOM 6113 C C . ARG B 1 305 ? 1.996 -14.234 -10.82 1 67.06 305 ARG B C 1
ATOM 6115 O O . ARG B 1 305 ? 1.459 -14.078 -9.727 1 67.06 305 ARG B O 1
ATOM 6122 N N . SER B 1 306 ? 2.537 -15.453 -11.227 1 67.69 306 SER B N 1
ATOM 6123 C CA . SER B 1 306 ? 2.244 -16.562 -10.336 1 67.69 306 SER B CA 1
ATOM 6124 C C . SER B 1 306 ? 3.377 -17.594 -10.336 1 67.69 306 SER B C 1
ATOM 6126 O O . SER B 1 306 ? 3.42 -18.469 -9.477 1 67.69 306 SER B O 1
ATOM 6128 N N . GLY B 1 307 ? 4.324 -17.547 -11.125 1 74.31 307 GLY B N 1
ATOM 6129 C CA . GLY B 1 307 ? 5.285 -18.625 -11.234 1 74.31 307 GLY B CA 1
ATOM 6130 C C . GLY B 1 307 ? 6.672 -18.25 -10.758 1 74.31 307 GLY B C 1
ATOM 6131 O O . GLY B 1 307 ? 7.438 -19.109 -10.305 1 74.31 307 GLY B O 1
ATOM 6132 N N . GLY B 1 308 ? 7.051 -17.078 -10.695 1 78.06 308 GLY B N 1
ATOM 6133 C CA . GLY B 1 308 ? 8.297 -16.531 -10.172 1 78.06 308 GLY B CA 1
ATOM 6134 C C . GLY B 1 308 ? 9.523 -17.047 -10.914 1 78.06 308 GLY B C 1
ATOM 6135 O O . GLY B 1 308 ? 10.602 -17.172 -10.328 1 78.06 308 GLY B O 1
ATOM 6136 N N . PHE B 1 309 ? 9.391 -17.578 -12.195 1 84.19 309 PHE B N 1
ATOM 6137 C CA . PHE B 1 309 ? 10.523 -18.031 -12.984 1 84.19 309 PHE B CA 1
ATOM 6138 C C . PHE B 1 309 ? 11.203 -16.859 -13.68 1 84.19 309 PHE B C 1
ATOM 6140 O O . PHE B 1 309 ? 10.531 -15.938 -14.148 1 84.19 309 PHE B O 1
ATOM 6147 N N . SER B 1 310 ? 12.508 -16.875 -13.562 1 85.94 310 SER B N 1
ATOM 6148 C CA . SER B 1 310 ? 13.234 -15.836 -14.281 1 85.94 310 SER B CA 1
ATOM 6149 C C . SER B 1 310 ? 14.469 -16.406 -14.969 1 85.94 310 SER B C 1
ATOM 6151 O O . SER B 1 310 ? 15.172 -17.25 -14.398 1 85.94 310 SER B O 1
ATOM 6153 N N . THR B 1 311 ? 14.664 -16.047 -16.219 1 87.31 311 THR B N 1
ATOM 6154 C CA . THR B 1 311 ? 15.805 -16.5 -17 1 87.31 311 THR B CA 1
ATOM 6155 C C . THR B 1 311 ? 16.984 -15.547 -16.844 1 87.31 311 THR B C 1
ATOM 6157 O O . THR B 1 311 ? 18.109 -15.859 -17.25 1 87.31 311 THR B O 1
ATOM 6160 N N . PHE B 1 312 ? 16.75 -14.453 -16.312 1 86.44 312 PHE B N 1
ATOM 6161 C CA . PHE B 1 312 ? 17.781 -13.469 -16.047 1 86.44 312 PHE B CA 1
ATOM 6162 C C . PHE B 1 312 ? 17.594 -12.844 -14.672 1 86.44 312 PHE B C 1
ATOM 6164 O O . PHE B 1 312 ? 16.562 -13.023 -14.039 1 86.44 312 PHE B O 1
ATOM 6171 N N . SER B 1 313 ? 18.609 -12.148 -14.25 1 85.12 313 SER B N 1
ATOM 6172 C CA . SER B 1 313 ? 18.578 -11.578 -12.906 1 85.12 313 SER B CA 1
ATOM 6173 C C . SER B 1 313 ? 17.75 -10.289 -12.867 1 85.12 313 SER B C 1
ATOM 6175 O O . SER B 1 313 ? 18.125 -9.289 -13.484 1 85.12 313 SER B O 1
ATOM 6177 N N . ILE B 1 314 ? 16.719 -10.352 -12.133 1 86.12 314 ILE B N 1
ATOM 6178 C CA . ILE B 1 314 ? 15.836 -9.203 -11.992 1 86.12 314 ILE B CA 1
ATOM 6179 C C . ILE B 1 314 ? 16.547 -8.094 -11.227 1 86.12 314 ILE B C 1
ATOM 6181 O O . ILE B 1 314 ? 16.25 -6.906 -11.414 1 86.12 314 ILE B O 1
ATOM 6185 N N . GLN B 1 315 ? 17.5 -8.508 -10.406 1 83.69 315 GLN B N 1
ATOM 6186 C CA . GLN B 1 315 ? 18.25 -7.562 -9.586 1 83.69 315 GLN B CA 1
ATOM 6187 C C . GLN B 1 315 ? 19.031 -6.586 -10.461 1 83.69 315 GLN B C 1
ATOM 6189 O O . GLN B 1 315 ? 19.344 -5.469 -10.039 1 83.69 315 GLN B O 1
ATOM 6194 N N . LYS B 1 316 ? 19.328 -7.035 -11.617 1 84.06 316 LYS B N 1
ATOM 6195 C CA . LYS B 1 316 ? 20.172 -6.23 -12.484 1 84.06 316 LYS B CA 1
ATOM 6196 C C . LYS B 1 316 ? 19.344 -5.352 -13.414 1 84.06 316 LYS B C 1
ATOM 6198 O O . LYS B 1 316 ? 19.891 -4.605 -14.234 1 84.06 316 LYS B O 1
ATOM 6203 N N . LEU B 1 317 ? 18.078 -5.434 -13.266 1 87.19 317 LEU B N 1
ATOM 6204 C CA . LEU B 1 317 ? 17.188 -4.566 -14.039 1 87.19 317 LEU B CA 1
ATOM 6205 C C . LEU B 1 317 ? 17.078 -3.189 -13.391 1 87.19 317 LEU B C 1
ATOM 6207 O O . LEU B 1 317 ? 17.562 -2.977 -12.281 1 87.19 317 LEU B O 1
ATOM 6211 N N . SER B 1 318 ? 16.562 -2.289 -14.164 1 86.81 318 SER B N 1
ATOM 6212 C CA . SER B 1 318 ? 16.359 -0.938 -13.656 1 86.81 318 SER B CA 1
ATOM 6213 C C . SER B 1 318 ? 15.359 -0.928 -12.5 1 86.81 318 SER B C 1
ATOM 6215 O O . SER B 1 318 ? 14.492 -1.796 -12.414 1 86.81 318 SER B O 1
ATOM 6217 N N . GLU B 1 319 ? 15.508 0.01 -11.594 1 85.69 319 GLU B N 1
ATOM 6218 C CA . GLU B 1 319 ? 14.656 0.105 -10.406 1 85.69 319 GLU B CA 1
ATOM 6219 C C . GLU B 1 319 ? 13.195 0.329 -10.789 1 85.69 319 GLU B C 1
ATOM 6221 O O . GLU B 1 319 ? 12.297 -0.271 -10.203 1 85.69 319 GLU B O 1
ATOM 6226 N N . PRO B 1 320 ? 12.945 1.218 -11.812 1 87.5 320 PRO B N 1
ATOM 6227 C CA . PRO B 1 320 ? 11.547 1.377 -12.203 1 87.5 320 PRO B CA 1
ATOM 6228 C C . PRO B 1 320 ? 10.922 0.077 -12.711 1 87.5 320 PRO B C 1
ATOM 6230 O O . PRO B 1 320 ? 9.742 -0.178 -12.477 1 87.5 320 PRO B O 1
ATOM 6233 N N . THR B 1 321 ? 11.703 -0.696 -13.438 1 89.69 321 THR B N 1
ATOM 6234 C CA . THR B 1 321 ? 11.203 -1.982 -13.906 1 89.69 321 THR B CA 1
ATOM 6235 C C . THR B 1 321 ? 10.938 -2.922 -12.734 1 89.69 321 THR B C 1
ATOM 6237 O O . THR B 1 321 ? 9.898 -3.588 -12.688 1 89.69 321 THR B O 1
ATOM 6240 N N . ALA B 1 322 ? 11.875 -2.992 -11.797 1 89.12 322 ALA B N 1
ATOM 6241 C CA . ALA B 1 322 ? 11.695 -3.834 -10.617 1 89.12 322 ALA B CA 1
ATOM 6242 C C . ALA B 1 322 ? 10.461 -3.416 -9.828 1 89.12 322 ALA B C 1
ATOM 6244 O O . ALA B 1 322 ? 9.758 -4.262 -9.273 1 89.12 322 ALA B O 1
ATOM 6245 N N . PHE B 1 323 ? 10.258 -2.139 -9.75 1 89.81 323 PHE B N 1
ATOM 6246 C CA . PHE B 1 323 ? 9.078 -1.657 -9.047 1 89.81 323 PHE B CA 1
ATOM 6247 C C . PHE B 1 323 ? 7.805 -2.041 -9.789 1 89.81 323 PHE B C 1
ATOM 6249 O O . PHE B 1 323 ? 6.793 -2.387 -9.18 1 89.81 323 PHE B O 1
ATOM 6256 N N . CYS B 1 324 ? 7.816 -1.885 -11.078 1 88.38 324 CYS B N 1
ATOM 6257 C CA . CYS B 1 324 ? 6.676 -2.316 -11.883 1 88.38 324 CYS B CA 1
ATOM 6258 C C . CYS B 1 324 ? 6.332 -3.773 -11.602 1 88.38 324 CYS B C 1
ATOM 6260 O O . CYS B 1 324 ? 5.164 -4.117 -11.414 1 88.38 324 CYS B O 1
ATOM 6262 N N . ILE B 1 325 ? 7.336 -4.566 -11.555 1 89.5 325 ILE B N 1
ATOM 6263 C CA . ILE B 1 325 ? 7.156 -5.988 -11.266 1 89.5 325 ILE B CA 1
ATOM 6264 C C . ILE B 1 325 ? 6.578 -6.164 -9.867 1 89.5 325 ILE B C 1
ATOM 6266 O O . ILE B 1 325 ? 5.691 -6.992 -9.656 1 89.5 325 ILE B O 1
ATOM 6270 N N . LEU B 1 326 ? 7.051 -5.367 -8.906 1 89.88 326 LEU B N 1
ATOM 6271 C CA . LEU B 1 326 ? 6.57 -5.414 -7.531 1 89.88 326 LEU B CA 1
ATOM 6272 C C . LEU B 1 326 ? 5.074 -5.125 -7.465 1 89.88 326 LEU B C 1
ATOM 6274 O O . LEU B 1 326 ? 4.328 -5.84 -6.797 1 89.88 326 LEU B O 1
ATOM 6278 N N . VAL B 1 327 ? 4.684 -4.117 -8.172 1 86.19 327 VAL B N 1
ATOM 6279 C CA . VAL B 1 327 ? 3.275 -3.727 -8.18 1 86.19 327 VAL B CA 1
ATOM 6280 C C . VAL B 1 327 ? 2.434 -4.832 -8.812 1 86.19 327 VAL B C 1
ATOM 6282 O O . VAL B 1 327 ? 1.344 -5.145 -8.328 1 86.19 327 VAL B O 1
ATOM 6285 N N . CYS B 1 328 ? 2.93 -5.391 -9.836 1 86 328 CYS B N 1
ATOM 6286 C CA . CYS B 1 328 ? 2.207 -6.465 -10.516 1 86 328 CYS B CA 1
ATOM 6287 C C . CYS B 1 328 ? 2.064 -7.68 -9.602 1 86 328 CYS B C 1
ATOM 6289 O O . CYS B 1 328 ? 1.033 -8.359 -9.617 1 86 328 CYS B O 1
ATOM 6291 N N . MET B 1 329 ? 3.129 -7.949 -8.828 1 87.62 329 MET B N 1
ATOM 6292 C CA . MET B 1 329 ? 3.057 -9.07 -7.895 1 87.62 329 MET B CA 1
ATOM 6293 C C . MET B 1 329 ? 2.02 -8.805 -6.809 1 87.62 329 MET B C 1
ATOM 6295 O O . MET B 1 329 ? 1.342 -9.727 -6.352 1 87.62 329 MET B O 1
ATOM 6299 N N . TYR B 1 330 ? 1.889 -7.613 -6.426 1 81.81 330 TYR B N 1
ATOM 6300 C CA . TYR B 1 330 ? 0.94 -7.25 -5.379 1 81.81 330 TYR B CA 1
ATOM 6301 C C . TYR B 1 330 ? -0.495 -7.418 -5.863 1 81.81 330 TYR B C 1
ATOM 6303 O O . TYR B 1 330 ? -1.366 -7.848 -5.102 1 81.81 330 TYR B O 1
ATOM 6311 N N . ILE B 1 331 ? -0.781 -7.051 -7.109 1 72.62 331 ILE B N 1
ATOM 6312 C CA . ILE B 1 331 ? -2.125 -7.062 -7.676 1 72.62 331 ILE B CA 1
ATOM 6313 C C . ILE B 1 331 ? -2.482 -8.477 -8.133 1 72.62 331 ILE B C 1
ATOM 6315 O O . ILE B 1 331 ? -3.654 -8.781 -8.352 1 72.62 331 ILE B O 1
ATOM 6319 N N . SER B 1 332 ? -1.61 -9.336 -8.383 1 62.25 332 SER B N 1
ATOM 6320 C CA . SER B 1 332 ? -1.729 -10.641 -9.039 1 62.25 332 SER B CA 1
ATOM 6321 C C . SER B 1 332 ? -3.012 -11.352 -8.617 1 62.25 332 SER B C 1
ATOM 6323 O O . SER B 1 332 ? -3.717 -11.914 -9.453 1 62.25 332 SER B O 1
ATOM 6325 N N . THR B 1 333 ? -3.389 -11.352 -7.363 1 60.25 333 THR B N 1
ATOM 6326 C CA . THR B 1 333 ? -4.531 -12.156 -6.953 1 60.25 333 THR B CA 1
ATOM 6327 C C . THR B 1 333 ? -5.82 -11.344 -6.996 1 60.25 333 THR B C 1
ATOM 6329 O O . THR B 1 333 ? -6.914 -11.898 -6.879 1 60.25 333 THR B O 1
ATOM 6332 N N . SER B 1 334 ? -5.715 -10.078 -7.391 1 59.03 334 SER B N 1
ATOM 6333 C CA . SER B 1 334 ? -6.824 -9.148 -7.219 1 59.03 334 SER B CA 1
ATOM 6334 C C . SER B 1 334 ? -7.875 -9.328 -8.305 1 59.03 334 SER B C 1
ATOM 6336 O O . SER B 1 334 ? -9.078 -9.297 -8.031 1 59.03 334 SER B O 1
ATOM 6338 N N . PRO B 1 335 ? -7.293 -9.734 -9.516 1 54.09 335 PRO B N 1
ATOM 6339 C CA . PRO B 1 335 ? -8.328 -9.789 -10.547 1 54.09 335 PRO B CA 1
ATOM 6340 C C . PRO B 1 335 ? -9.328 -10.922 -10.32 1 54.09 335 PRO B C 1
ATOM 6342 O O . PRO B 1 335 ? -10.531 -10.742 -10.547 1 54.09 335 PRO B O 1
ATOM 6345 N N . ILE B 1 336 ? -8.773 -11.984 -9.836 1 55.5 336 ILE B N 1
ATOM 6346 C CA . ILE B 1 336 ? -9.648 -13.125 -9.578 1 55.5 336 ILE B CA 1
ATOM 6347 C C . ILE B 1 336 ? -10.578 -12.805 -8.406 1 55.5 336 ILE B C 1
ATOM 6349 O O . ILE B 1 336 ? -11.781 -13.102 -8.461 1 55.5 336 ILE B O 1
ATOM 6353 N N . THR B 1 337 ? -10.039 -12.133 -7.5 1 60.91 337 THR B N 1
ATOM 6354 C CA . THR B 1 337 ? -10.828 -11.781 -6.324 1 60.91 337 THR B CA 1
ATOM 6355 C C . THR B 1 337 ? -11.914 -10.773 -6.68 1 60.91 337 THR B C 1
ATOM 6357 O O . THR B 1 337 ? -13.039 -10.859 -6.188 1 60.91 337 THR B O 1
ATOM 6360 N N . VAL B 1 338 ? -11.523 -9.93 -7.539 1 58.5 338 VAL B N 1
ATOM 6361 C CA . VAL B 1 338 ? -12.492 -8.93 -7.988 1 58.5 338 VAL B CA 1
ATOM 6362 C C . VAL B 1 338 ? -13.594 -9.602 -8.805 1 58.5 338 VAL B C 1
ATOM 6364 O O . VAL B 1 338 ? -14.766 -9.266 -8.672 1 58.5 338 VAL B O 1
ATOM 6367 N N . ALA B 1 339 ? -13.156 -10.539 -9.57 1 55.75 339 ALA B N 1
ATOM 6368 C CA . ALA B 1 339 ? -14.133 -11.258 -10.383 1 55.75 339 ALA B CA 1
ATOM 6369 C C . ALA B 1 339 ? -15.094 -12.055 -9.508 1 55.75 339 ALA B C 1
ATOM 6371 O O . ALA B 1 339 ? -16.297 -12.094 -9.773 1 55.75 339 ALA B O 1
ATOM 6372 N N . ILE B 1 340 ? -14.617 -12.648 -8.492 1 57.59 340 ILE B N 1
ATOM 6373 C CA . ILE B 1 340 ? -15.422 -13.453 -7.578 1 57.59 340 ILE B CA 1
ATOM 6374 C C . ILE B 1 340 ? -16.391 -12.555 -6.82 1 57.59 340 ILE B C 1
ATOM 6376 O O . ILE B 1 340 ? -17.578 -12.859 -6.723 1 57.59 340 ILE B O 1
ATOM 6380 N N . LYS B 1 341 ? -15.867 -11.5 -6.418 1 59.41 341 LYS B N 1
ATOM 6381 C CA . LYS B 1 341 ? -16.656 -10.617 -5.574 1 59.41 341 LYS B CA 1
ATOM 6382 C C . LYS B 1 341 ? -17.719 -9.875 -6.391 1 59.41 341 LYS B C 1
ATOM 6384 O O . LYS B 1 341 ? -18.828 -9.633 -5.91 1 59.41 341 LYS B O 1
ATOM 6389 N N . SER B 1 342 ? -17.281 -9.586 -7.605 1 55.03 342 SER B N 1
ATOM 6390 C CA . SER B 1 342 ? -18.219 -8.875 -8.477 1 55.03 342 SER B CA 1
ATOM 6391 C C . SER B 1 342 ? -19.391 -9.773 -8.875 1 55.03 342 SER B C 1
ATOM 6393 O O . SER B 1 342 ? -20.484 -9.281 -9.148 1 55.03 342 SER B O 1
ATOM 6395 N N . THR B 1 343 ? -19.172 -11.094 -8.867 1 54.22 343 THR B N 1
ATOM 6396 C CA . THR B 1 343 ? -20.234 -12.023 -9.258 1 54.22 343 THR B CA 1
ATOM 6397 C C . THR B 1 343 ? -21.094 -12.398 -8.062 1 54.22 343 THR B C 1
ATOM 6399 O O . THR B 1 343 ? -22.234 -12.844 -8.219 1 54.22 343 THR B O 1
ATOM 6402 N N . ASN B 1 344 ? -20.562 -12.477 -6.895 1 52.16 344 ASN B N 1
ATOM 6403 C CA . ASN B 1 344 ? -21.375 -12.75 -5.707 1 52.16 344 ASN B CA 1
ATOM 6404 C C . ASN B 1 344 ? -22.391 -11.641 -5.461 1 52.16 344 ASN B C 1
ATOM 6406 O O . ASN B 1 344 ? -23.484 -11.906 -4.965 1 52.16 344 ASN B O 1
ATOM 6410 N N . ALA B 1 345 ? -22 -10.359 -5.512 1 45.28 345 ALA B N 1
ATOM 6411 C CA . ALA B 1 345 ? -22.781 -9.188 -5.148 1 45.28 345 ALA B CA 1
ATOM 6412 C C . ALA B 1 345 ? -23.953 -8.992 -6.109 1 45.28 345 ALA B C 1
ATOM 6414 O O . ALA B 1 345 ? -24.812 -8.141 -5.879 1 45.28 345 ALA B O 1
ATOM 6415 N N . ARG B 1 346 ? -23.875 -9.469 -7.352 1 42.06 346 ARG B N 1
ATOM 6416 C CA . ARG B 1 346 ? -25.094 -9.336 -8.148 1 42.06 346 ARG B CA 1
ATOM 6417 C C . ARG B 1 346 ? -26.297 -9.875 -7.398 1 42.06 346 ARG B C 1
ATOM 6419 O O . ARG B 1 346 ? -27.438 -9.516 -7.711 1 42.06 346 ARG B O 1
ATOM 6426 N N . ALA B 1 347 ? -26.281 -10.93 -6.738 1 37.31 347 ALA B N 1
ATOM 6427 C CA . ALA B 1 347 ? -27.484 -11.297 -6.008 1 37.31 347 ALA B CA 1
ATOM 6428 C C . ALA B 1 347 ? -27.812 -10.258 -4.938 1 37.31 347 ALA B C 1
ATOM 6430 O O . ALA B 1 347 ? -28.969 -10.117 -4.539 1 37.31 347 ALA B O 1
ATOM 6431 N N . ALA B 1 348 ? -26.797 -9.812 -4.082 1 35.94 348 ALA B N 1
ATOM 6432 C CA . ALA B 1 348 ? -27.25 -8.75 -3.184 1 35.94 348 ALA B CA 1
ATOM 6433 C C . ALA B 1 348 ? -27.281 -7.406 -3.902 1 35.94 348 ALA B C 1
ATOM 6435 O O . ALA B 1 348 ? -26.438 -7.117 -4.746 1 35.94 348 ALA B O 1
ATOM 6436 N N . HIS B 1 349 ? -28.25 -6.707 -4 1 35.53 349 HIS B N 1
ATOM 6437 C CA . HIS B 1 349 ? -28.688 -5.496 -4.684 1 35.53 349 HIS B CA 1
ATOM 6438 C C . HIS B 1 349 ? -27.531 -4.535 -4.906 1 35.53 349 HIS B C 1
ATOM 6440 O O . HIS B 1 349 ? -27.438 -3.904 -5.961 1 35.53 349 HIS B O 1
ATOM 6446 N N . GLN B 1 350 ? -26.828 -3.762 -4.008 1 36.47 350 GLN B N 1
ATOM 6447 C CA . GLN B 1 350 ? -26.281 -2.459 -4.383 1 36.47 350 GLN B CA 1
ATOM 6448 C C . GLN B 1 350 ? -24.781 -2.539 -4.629 1 36.47 350 GLN B C 1
ATOM 6450 O O . GLN B 1 350 ? -24.016 -2.967 -3.754 1 36.47 350 GLN B O 1
ATOM 6455 N N . ARG B 1 351 ? -24.25 -2.662 -5.879 1 38.88 351 ARG B N 1
ATOM 6456 C CA . ARG B 1 351 ? -22.938 -2.5 -6.488 1 38.88 351 ARG B CA 1
ATOM 6457 C C . ARG B 1 351 ? -22 -1.724 -5.566 1 38.88 351 ARG B C 1
ATOM 6459 O O . ARG B 1 351 ? -20.812 -2.047 -5.465 1 38.88 351 ARG B O 1
ATOM 6466 N N . SER B 1 352 ? -22.656 -0.732 -5.043 1 39.72 352 SER B N 1
ATOM 6467 C CA . SER B 1 352 ? -21.891 0.219 -4.23 1 39.72 352 SER B CA 1
ATOM 6468 C C . SER B 1 352 ? -21.312 -0.451 -2.992 1 39.72 352 SER B C 1
ATOM 6470 O O . SER B 1 352 ? -20.203 -0.137 -2.576 1 39.72 352 SER B O 1
ATOM 6472 N N . GLU B 1 353 ? -22.031 -1.544 -2.664 1 41.78 353 GLU B N 1
ATOM 6473 C CA . GLU B 1 353 ? -21.641 -2.211 -1.427 1 41.78 353 GLU B CA 1
ATOM 6474 C C . GLU B 1 353 ? -20.438 -3.137 -1.653 1 41.78 353 GLU B C 1
ATOM 6476 O O . GLU B 1 353 ? -19.594 -3.283 -0.778 1 41.78 353 GLU B O 1
ATOM 6481 N N . LEU B 1 354 ? -20.422 -3.645 -2.879 1 42.03 354 LEU B N 1
ATOM 6482 C CA . LEU B 1 354 ? -19.422 -4.625 -3.293 1 42.03 354 LEU B CA 1
ATOM 6483 C C . LEU B 1 354 ? -18.016 -4.016 -3.271 1 42.03 354 LEU B C 1
ATOM 6485 O O . LEU B 1 354 ? -17.078 -4.637 -2.775 1 42.03 354 LEU B O 1
ATOM 6489 N N . LEU B 1 355 ? -18.016 -3.041 -3.924 1 42.72 355 LEU B N 1
ATOM 6490 C CA . LEU B 1 355 ? -16.75 -2.338 -4.07 1 42.72 355 LEU B CA 1
ATOM 6491 C C . LEU B 1 355 ? -16.219 -1.882 -2.715 1 42.72 355 LEU B C 1
ATOM 6493 O O . LEU B 1 355 ? -15.008 -1.895 -2.479 1 42.72 355 LEU B O 1
ATOM 6497 N N . THR B 1 356 ? -17.234 -1.829 -1.936 1 44.66 356 THR B N 1
ATOM 6498 C CA . THR B 1 356 ? -16.922 -1.359 -0.591 1 44.66 356 THR B CA 1
ATOM 6499 C C . THR B 1 356 ? -16.281 -2.473 0.234 1 44.66 356 THR B C 1
ATOM 6501 O O . THR B 1 356 ? -15.359 -2.225 1.015 1 44.66 356 THR B O 1
ATOM 6504 N N . GLU B 1 357 ? -16.688 -3.709 -0.023 1 47.12 357 GLU B N 1
ATOM 6505 C CA . GLU B 1 357 ? -16.188 -4.848 0.731 1 47.12 357 GLU B CA 1
ATOM 6506 C C . GLU B 1 357 ? -14.766 -5.215 0.285 1 47.12 357 GLU B C 1
ATOM 6508 O O . GLU B 1 357 ? -13.914 -5.523 1.114 1 47.12 357 GLU B O 1
ATOM 6513 N N . VAL B 1 358 ? -14.625 -5.309 -0.938 1 44.72 358 VAL B N 1
ATOM 6514 C CA . VAL B 1 358 ? -13.328 -5.668 -1.514 1 44.72 358 VAL B CA 1
ATOM 6515 C C . VAL B 1 358 ? -12.266 -4.684 -1.043 1 44.72 358 VAL B C 1
ATOM 6517 O O . VAL B 1 358 ? -11.156 -5.086 -0.686 1 44.72 358 VAL B O 1
ATOM 6520 N N . ARG B 1 359 ? -12.734 -3.59 -0.979 1 46.34 359 ARG B N 1
ATOM 6521 C CA . ARG B 1 359 ? -11.844 -2.479 -0.654 1 46.34 359 ARG B CA 1
ATOM 6522 C C . ARG B 1 359 ? -11.461 -2.496 0.821 1 46.34 359 ARG B C 1
ATOM 6524 O O . ARG B 1 359 ? -10.312 -2.211 1.173 1 46.34 359 ARG B O 1
ATOM 6531 N N . ALA B 1 360 ? -12.461 -2.953 1.636 1 47.62 360 ALA B N 1
ATOM 6532 C CA . ALA B 1 360 ? -12.227 -3.076 3.072 1 47.62 360 ALA B CA 1
ATOM 6533 C C . ALA B 1 360 ? -11.18 -4.145 3.371 1 47.62 360 ALA B C 1
ATOM 6535 O O . ALA B 1 360 ? -10.328 -3.959 4.238 1 47.62 360 ALA B O 1
ATOM 6536 N N . HIS B 1 361 ? -11.273 -5.117 2.646 1 49.97 361 HIS B N 1
ATOM 6537 C CA . HIS B 1 361 ? -10.391 -6.262 2.828 1 49.97 361 HIS B CA 1
ATOM 6538 C C . HIS B 1 361 ? -8.961 -5.918 2.42 1 49.97 361 HIS B C 1
ATOM 6540 O O . HIS B 1 361 ? -8.008 -6.309 3.1 1 49.97 361 HIS B O 1
ATOM 6546 N N . LEU B 1 362 ? -8.898 -5.113 1.521 1 50.22 362 LEU B N 1
ATOM 6547 C CA . LEU B 1 362 ? -7.578 -4.785 1.005 1 50.22 362 LEU B CA 1
ATOM 6548 C C . LEU B 1 362 ? -6.844 -3.84 1.952 1 50.22 362 LEU B C 1
ATOM 6550 O O . LEU B 1 362 ? -5.633 -3.963 2.143 1 50.22 362 LEU B O 1
ATOM 6554 N N . THR B 1 363 ? -7.629 -3.014 2.682 1 55.56 363 THR B N 1
ATOM 6555 C CA . THR B 1 363 ? -7 -2.07 3.6 1 55.56 363 THR B CA 1
ATOM 6556 C C . THR B 1 363 ? -6.441 -2.797 4.82 1 55.56 363 THR B C 1
ATOM 6558 O O . THR B 1 363 ? -5.332 -2.5 5.273 1 55.56 363 THR B O 1
ATOM 6561 N N . LYS B 1 364 ? -7.242 -3.793 5.281 1 62.41 364 LYS B N 1
ATOM 6562 C CA . LYS B 1 364 ? -6.758 -4.543 6.438 1 62.41 364 LYS B CA 1
ATOM 6563 C C . LYS B 1 364 ? -5.48 -5.312 6.098 1 62.41 364 LYS B C 1
ATOM 6565 O O . LYS B 1 364 ? -4.531 -5.324 6.879 1 62.41 364 LYS B O 1
ATOM 6570 N N . HIS B 1 365 ? -5.484 -5.762 4.895 1 70.81 365 HIS B N 1
ATOM 6571 C CA . HIS B 1 365 ? -4.332 -6.555 4.484 1 70.81 365 HIS B CA 1
ATOM 6572 C C . HIS B 1 365 ? -3.1 -5.68 4.281 1 70.81 365 HIS B C 1
ATOM 6574 O O . HIS B 1 365 ? -1.985 -6.082 4.621 1 70.81 365 HIS B O 1
ATOM 6580 N N . THR B 1 366 ? -3.398 -4.469 3.93 1 73.56 366 THR B N 1
ATOM 6581 C CA . THR B 1 366 ? -2.268 -3.588 3.666 1 73.56 366 THR B CA 1
ATOM 6582 C C . THR B 1 366 ? -1.597 -3.164 4.969 1 73.56 366 THR B C 1
ATOM 6584 O O . THR B 1 366 ? -0.368 -3.098 5.047 1 73.56 366 THR B O 1
ATOM 6587 N N . LEU B 1 367 ? -2.385 -2.973 5.992 1 74 367 LEU B N 1
ATOM 6588 C CA . LEU B 1 367 ? -1.825 -2.568 7.277 1 74 367 LEU B CA 1
ATOM 6589 C C . LEU B 1 367 ? -1.076 -3.725 7.93 1 74 367 LEU B C 1
ATOM 6591 O O . LEU B 1 367 ? -0.027 -3.523 8.547 1 74 367 LEU B O 1
ATOM 6595 N N . ILE B 1 368 ? -1.656 -4.906 7.746 1 80.88 368 ILE B N 1
ATOM 6596 C CA . ILE B 1 368 ? -0.995 -6.078 8.305 1 80.88 368 ILE B CA 1
ATOM 6597 C C . ILE B 1 368 ? 0.337 -6.309 7.598 1 80.88 368 ILE B C 1
ATOM 6599 O O . ILE B 1 368 ? 1.354 -6.574 8.242 1 80.88 368 ILE B O 1
ATOM 6603 N N . LEU B 1 369 ? 0.262 -6.137 6.328 1 86.56 369 LEU B N 1
ATOM 6604 C CA . LEU B 1 369 ? 1.478 -6.332 5.543 1 86.56 369 LEU B CA 1
ATOM 6605 C C . LEU B 1 369 ? 2.525 -5.281 5.902 1 86.56 369 LEU B C 1
ATOM 6607 O O . LEU B 1 369 ? 3.709 -5.602 6.035 1 86.56 369 LEU B O 1
ATOM 6611 N N . ALA B 1 370 ? 2.07 -4.074 6.125 1 85.19 370 ALA B N 1
ATOM 6612 C CA . ALA B 1 370 ? 2.979 -2.992 6.5 1 85.19 370 ALA B CA 1
ATOM 6613 C C . ALA B 1 370 ? 3.596 -3.246 7.871 1 85.19 370 ALA B C 1
ATOM 6615 O O . ALA B 1 370 ? 4.781 -2.99 8.086 1 85.19 370 ALA B O 1
ATOM 6616 N N . THR B 1 371 ? 2.824 -3.752 8.781 1 84.62 371 THR B N 1
ATOM 6617 C CA . THR B 1 371 ? 3.312 -4.055 10.125 1 84.62 371 THR B CA 1
ATOM 6618 C C . THR B 1 371 ? 4.332 -5.191 10.086 1 84.62 371 THR B C 1
ATOM 6620 O O . THR B 1 371 ? 5.375 -5.117 10.734 1 84.62 371 THR B O 1
ATOM 6623 N N . LEU B 1 372 ? 4.027 -6.18 9.297 1 89.88 372 LEU B N 1
ATOM 6624 C CA . LEU B 1 372 ? 4.953 -7.301 9.18 1 89.88 372 LEU B CA 1
ATOM 6625 C C . LEU B 1 372 ? 6.262 -6.859 8.531 1 89.88 372 LEU B C 1
ATOM 6627 O O . LEU B 1 372 ? 7.344 -7.277 8.961 1 89.88 372 LEU B O 1
ATOM 6631 N N . LEU B 1 373 ? 6.109 -6.027 7.523 1 91.12 373 LEU B N 1
ATOM 6632 C CA . LEU B 1 373 ? 7.301 -5.48 6.883 1 91.12 373 LEU B CA 1
ATOM 6633 C C . LEU B 1 373 ? 8.125 -4.672 7.875 1 91.12 373 LEU B C 1
ATOM 6635 O O . LEU B 1 373 ? 9.359 -4.758 7.883 1 91.12 373 LEU B O 1
ATOM 6639 N N . TRP B 1 374 ? 7.469 -3.967 8.766 1 89.62 374 TRP B N 1
ATOM 6640 C CA . TRP B 1 374 ? 8.156 -3.164 9.773 1 89.62 374 TRP B CA 1
ATOM 6641 C C . TRP B 1 374 ? 8.914 -4.055 10.75 1 89.62 374 TRP B C 1
ATOM 6643 O O . TRP B 1 374 ? 10.062 -3.764 11.094 1 89.62 374 TRP B O 1
ATOM 6653 N N . VAL B 1 375 ? 8.312 -5.113 11.164 1 89.81 375 VAL B N 1
ATOM 6654 C CA . VAL B 1 375 ? 8.953 -6.023 12.102 1 89.81 375 VAL B CA 1
ATOM 6655 C C . VAL B 1 375 ? 10.18 -6.664 11.445 1 89.81 375 VAL B C 1
ATOM 6657 O O . VAL B 1 375 ? 11.234 -6.793 12.078 1 89.81 375 VAL B O 1
ATOM 6660 N N . ILE B 1 376 ? 10.039 -7.031 10.203 1 92.19 376 ILE B N 1
ATOM 6661 C CA . ILE B 1 376 ? 11.156 -7.625 9.477 1 92.19 376 ILE B CA 1
ATOM 6662 C C . ILE B 1 376 ? 12.297 -6.617 9.375 1 92.19 376 ILE B C 1
ATOM 6664 O O . ILE B 1 376 ? 13.461 -6.969 9.562 1 92.19 376 ILE B O 1
ATOM 6668 N N . LEU B 1 377 ? 11.953 -5.391 9.094 1 90.12 377 LEU B N 1
ATOM 6669 C CA . LEU B 1 377 ? 12.969 -4.348 9.008 1 90.12 377 LEU B CA 1
ATOM 6670 C C . LEU B 1 377 ? 13.68 -4.16 10.344 1 90.12 377 LEU B C 1
ATOM 6672 O O . LEU B 1 377 ? 14.891 -3.943 10.391 1 90.12 377 LEU B O 1
ATOM 6676 N N . CYS B 1 378 ? 12.945 -4.211 11.438 1 88.44 378 CYS B N 1
ATOM 6677 C CA . CYS B 1 378 ? 13.516 -4.078 12.766 1 88.44 378 CYS B CA 1
ATOM 6678 C C . CYS B 1 378 ? 14.492 -5.215 13.055 1 88.44 378 CYS B C 1
ATOM 6680 O O . CYS B 1 378 ? 15.57 -4.988 13.617 1 88.44 378 CYS B O 1
ATOM 6682 N N . LEU B 1 379 ? 14.141 -6.414 12.641 1 89.69 379 LEU B N 1
ATOM 6683 C CA . LEU B 1 379 ? 14.984 -7.582 12.898 1 89.69 379 LEU B CA 1
ATOM 6684 C C . LEU B 1 379 ? 16.234 -7.555 12.031 1 89.69 379 LEU B C 1
ATOM 6686 O O . LEU B 1 379 ? 17.312 -7.988 12.461 1 89.69 379 LEU B O 1
ATOM 6690 N N . GLU B 1 380 ? 16.094 -7.051 10.805 1 89.69 380 GLU B N 1
ATOM 6691 C CA . GLU B 1 380 ? 17.203 -7.09 9.852 1 89.69 380 GLU B CA 1
ATOM 6692 C C . GLU B 1 380 ? 18 -5.793 9.883 1 89.69 380 GLU B C 1
ATOM 6694 O O . GLU B 1 380 ? 18.859 -5.57 9.031 1 89.69 380 GLU B O 1
ATOM 6699 N N . TRP B 1 381 ? 17.734 -4.906 10.758 1 84.69 381 TRP B N 1
ATOM 6700 C CA . TRP B 1 381 ? 18.375 -3.59 10.805 1 84.69 381 TRP B CA 1
ATOM 6701 C C . TRP B 1 381 ? 19.891 -3.717 10.961 1 84.69 381 TRP B C 1
ATOM 6703 O O . TRP B 1 381 ? 20.641 -3.01 10.297 1 84.69 381 TRP B O 1
ATOM 6713 N N . LYS B 1 382 ? 20.328 -4.598 11.781 1 79.75 382 LYS B N 1
ATOM 6714 C CA . LYS B 1 382 ? 21.75 -4.777 12.008 1 79.75 382 LYS B CA 1
ATOM 6715 C C . LYS B 1 382 ? 22.453 -5.297 10.75 1 79.75 382 LYS B C 1
ATOM 6717 O O . LYS B 1 382 ? 23.562 -4.891 10.438 1 79.75 382 LYS B O 1
ATOM 6722 N N . SER B 1 383 ? 21.688 -6.219 10.102 1 81 383 SER B N 1
ATOM 6723 C CA . SER B 1 383 ? 22.25 -6.75 8.859 1 81 383 SER B CA 1
ATOM 6724 C C . SER B 1 383 ? 22.328 -5.672 7.785 1 81 383 SER B C 1
ATOM 6726 O O . SER B 1 383 ? 23.281 -5.637 7.008 1 81 383 SER B O 1
ATOM 6728 N N . MET B 1 384 ? 21.375 -4.832 7.754 1 79.62 384 MET B N 1
ATOM 6729 C CA . MET B 1 384 ? 21.375 -3.734 6.793 1 79.62 384 MET B CA 1
ATOM 6730 C C . MET B 1 384 ? 22.516 -2.771 7.051 1 79.62 384 MET B C 1
ATOM 6732 O O . MET B 1 384 ? 23.203 -2.338 6.113 1 79.62 384 MET B O 1
ATOM 6736 N N . GLU B 1 385 ? 22.75 -2.461 8.289 1 74.88 385 GLU B N 1
ATOM 6737 C CA . GLU B 1 385 ? 23.828 -1.546 8.672 1 74.88 385 GLU B CA 1
ATOM 6738 C C . GLU B 1 385 ? 25.188 -2.143 8.359 1 74.88 385 GLU B C 1
ATOM 6740 O O . GLU B 1 385 ? 26.094 -1.438 7.902 1 74.88 385 GLU B O 1
ATOM 6745 N N . SER B 1 386 ? 25.266 -3.398 8.648 1 74 386 SER B N 1
ATOM 6746 C CA . SER B 1 386 ? 26.547 -4.066 8.406 1 74 386 SER B CA 1
ATOM 6747 C C . SER B 1 386 ? 26.875 -4.117 6.922 1 74 386 SER B C 1
ATOM 6749 O O . SER B 1 386 ? 28.031 -3.93 6.527 1 74 386 SER B O 1
ATOM 6751 N N . PHE B 1 387 ? 25.875 -4.375 6.172 1 71.38 387 PHE B N 1
ATOM 6752 C CA . PHE B 1 387 ? 26.078 -4.453 4.73 1 71.38 387 PHE B CA 1
ATOM 6753 C C . PHE B 1 387 ? 26.422 -3.082 4.16 1 71.38 387 PHE B C 1
ATOM 6755 O O . PHE B 1 387 ? 27.281 -2.965 3.285 1 71.38 387 PHE B O 1
ATOM 6762 N N . SER B 1 388 ? 25.719 -2.086 4.605 1 64.69 388 SER B N 1
ATOM 6763 C CA . SER B 1 388 ? 25.969 -0.726 4.137 1 64.69 388 SER B CA 1
ATOM 6764 C C . SER B 1 388 ? 27.375 -0.276 4.465 1 64.69 388 SER B C 1
ATOM 6766 O O . SER B 1 388 ? 28.047 0.348 3.637 1 64.69 388 SER B O 1
ATOM 6768 N N . THR B 1 389 ? 27.828 -0.63 5.617 1 63.78 389 THR B N 1
ATOM 6769 C CA . THR B 1 389 ? 29.188 -0.27 6.027 1 63.78 389 THR B CA 1
ATOM 6770 C C . THR B 1 389 ? 30.219 -1.046 5.219 1 63.78 389 THR B C 1
ATOM 6772 O O . THR B 1 389 ? 31.266 -0.5 4.844 1 63.78 389 THR B O 1
ATOM 6775 N N . ALA B 1 390 ? 29.859 -2.287 4.98 1 62.16 390 ALA B N 1
ATOM 6776 C CA . ALA B 1 390 ? 30.797 -3.129 4.234 1 62.16 390 ALA B CA 1
ATOM 6777 C C . ALA B 1 390 ? 30.891 -2.678 2.779 1 62.16 390 ALA B C 1
ATOM 6779 O O . ALA B 1 390 ? 31.969 -2.697 2.189 1 62.16 390 ALA B O 1
ATOM 6780 N N . GLN B 1 391 ? 29.781 -2.387 2.221 1 58.97 391 GLN B N 1
ATOM 6781 C CA . GLN B 1 391 ? 29.766 -1.938 0.833 1 58.97 391 GLN B CA 1
ATOM 6782 C C . GLN B 1 391 ? 30.5 -0.613 0.671 1 58.97 391 GLN B C 1
ATOM 6784 O O . GLN B 1 391 ? 31.188 -0.396 -0.332 1 58.97 391 GLN B O 1
ATOM 6789 N N . CYS B 1 392 ? 30.234 0.285 1.63 1 53.88 392 CYS B N 1
ATOM 6790 C CA . CYS B 1 392 ? 30.953 1.554 1.615 1 53.88 392 CYS B CA 1
ATOM 6791 C C . CYS B 1 392 ? 32.469 1.327 1.668 1 53.88 392 CYS B C 1
ATOM 6793 O O . CYS B 1 392 ? 33.219 2.074 1.057 1 53.88 392 CYS B O 1
ATOM 6795 N N . ALA B 1 393 ? 32.812 0.326 2.266 1 53.16 393 ALA B N 1
ATOM 6796 C CA . ALA B 1 393 ? 34.25 0.027 2.359 1 53.16 393 ALA B CA 1
ATOM 6797 C C . ALA B 1 393 ? 34.781 -0.546 1.049 1 53.16 393 ALA B C 1
ATOM 6799 O O . ALA B 1 393 ? 35.938 -0.33 0.692 1 53.16 393 ALA B O 1
ATOM 6800 N N . THR B 1 394 ? 33.938 -1.433 0.55 1 50.75 394 THR B N 1
ATOM 6801 C CA . THR B 1 394 ? 34.438 -2.049 -0.684 1 50.75 394 THR B CA 1
ATOM 6802 C C . THR B 1 394 ? 33.875 -1.322 -1.903 1 50.75 394 THR B C 1
ATOM 6804 O O . THR B 1 394 ? 32.656 -1.08 -1.988 1 50.75 394 THR B O 1
ATOM 6807 N N . ALA B 1 395 ? 34.406 -0.081 -2.357 1 45.94 395 ALA B N 1
ATOM 6808 C CA . ALA B 1 395 ? 34.062 0.668 -3.562 1 45.94 395 ALA B CA 1
ATOM 6809 C C . ALA B 1 395 ? 33.062 -0.113 -4.434 1 45.94 395 ALA B C 1
ATOM 6811 O O . ALA B 1 395 ? 32.875 0.211 -5.605 1 45.94 395 ALA B O 1
ATOM 6812 N N . ALA B 1 396 ? 32.688 -1.181 -4.02 1 44.66 396 ALA B N 1
ATOM 6813 C CA . ALA B 1 396 ? 31.906 -2.045 -4.91 1 44.66 396 ALA B CA 1
ATOM 6814 C C . ALA B 1 396 ? 30.516 -1.483 -5.145 1 44.66 396 ALA B C 1
ATOM 6816 O O . ALA B 1 396 ? 29.969 -0.766 -4.297 1 44.66 396 ALA B O 1
ATOM 6817 N N . ALA B 1 397 ? 29.922 -1.485 -6.375 1 44.28 397 ALA B N 1
ATOM 6818 C CA . ALA B 1 397 ? 28.75 -0.956 -7.059 1 44.28 397 ALA B CA 1
ATOM 6819 C C . ALA B 1 397 ? 27.516 -1.033 -6.168 1 44.28 397 ALA B C 1
ATOM 6821 O O . ALA B 1 397 ? 27.219 -2.082 -5.586 1 44.28 397 ALA B O 1
ATOM 6822 N N . CYS B 1 398 ? 27.094 0.034 -5.496 1 45.81 398 CYS B N 1
ATOM 6823 C CA . CYS B 1 398 ? 25.891 0.332 -4.723 1 45.81 398 CYS B CA 1
ATOM 6824 C C . CYS B 1 398 ? 24.641 -0.237 -5.398 1 45.81 398 CYS B C 1
ATOM 6826 O O . CYS B 1 398 ? 23.969 0.467 -6.145 1 45.81 398 CYS B O 1
ATOM 6828 N N . ASP B 1 399 ? 24.719 -1.33 -6.109 1 47.84 399 ASP B N 1
ATOM 6829 C CA . ASP B 1 399 ? 23.656 -1.982 -6.883 1 47.84 399 ASP B CA 1
ATOM 6830 C C . ASP B 1 399 ? 22.469 -2.324 -5.996 1 47.84 399 ASP B C 1
ATOM 6832 O O . ASP B 1 399 ? 22.578 -2.373 -4.77 1 47.84 399 ASP B O 1
ATOM 6836 N N . LEU B 1 400 ? 21.312 -2.188 -6.547 1 52.19 400 LEU B N 1
ATOM 6837 C CA . LEU B 1 400 ? 20.156 -2.84 -5.945 1 52.19 400 LEU B CA 1
ATOM 6838 C C . LEU B 1 400 ? 20.578 -4.102 -5.195 1 52.19 400 LEU B C 1
ATOM 6840 O O . LEU B 1 400 ? 19.75 -4.742 -4.543 1 52.19 400 LEU B O 1
ATOM 6844 N N . GLN B 1 401 ? 21.953 -4.43 -5.172 1 55.41 401 GLN B N 1
ATOM 6845 C CA . GLN B 1 401 ? 22.547 -5.695 -4.766 1 55.41 401 GLN B CA 1
ATOM 6846 C C . GLN B 1 401 ? 22.703 -5.766 -3.25 1 55.41 401 GLN B C 1
ATOM 6848 O O . GLN B 1 401 ? 22.812 -6.852 -2.68 1 55.41 401 GLN B O 1
ATOM 6853 N N . GLY B 1 402 ? 22.562 -4.535 -2.609 1 64.38 402 GLY B N 1
ATOM 6854 C CA . GLY B 1 402 ? 22.797 -4.645 -1.179 1 64.38 402 GLY B CA 1
ATOM 6855 C C . GLY B 1 402 ? 21.531 -4.875 -0.379 1 64.38 402 GLY B C 1
ATOM 6856 O O . GLY B 1 402 ? 20.453 -4.98 -0.948 1 64.38 402 GLY B O 1
ATOM 6857 N N . PHE B 1 403 ? 21.734 -5.398 0.83 1 77.81 403 PHE B N 1
ATOM 6858 C CA . PHE B 1 403 ? 20.656 -5.527 1.805 1 77.81 403 PHE B CA 1
ATOM 6859 C C . PHE B 1 403 ? 19.922 -4.199 1.977 1 77.81 403 PHE B C 1
ATOM 6861 O O . PHE B 1 403 ? 20.234 -3.434 2.893 1 77.81 403 PHE B O 1
ATOM 6868 N N . SER B 1 404 ? 19.109 -3.857 0.93 1 80.38 404 SER B N 1
ATOM 6869 C CA . SER B 1 404 ? 18.422 -2.574 0.849 1 80.38 404 SER B CA 1
ATOM 6870 C C . SER B 1 404 ? 16.938 -2.715 1.222 1 80.38 404 SER B C 1
ATOM 6872 O O . SER B 1 404 ? 16.406 -3.826 1.26 1 80.38 404 SER B O 1
ATOM 6874 N N . PHE B 1 405 ? 16.375 -1.58 1.521 1 84.75 405 PHE B N 1
ATOM 6875 C CA . PHE B 1 405 ? 14.945 -1.545 1.825 1 84.75 405 PHE B CA 1
ATOM 6876 C C . PHE B 1 405 ? 14.125 -2.102 0.664 1 84.75 405 PHE B C 1
ATOM 6878 O O . PHE B 1 405 ? 13.18 -2.865 0.873 1 84.75 405 PHE B O 1
ATOM 6885 N N . PHE B 1 406 ? 14.469 -1.676 -0.484 1 86.44 406 PHE B N 1
ATOM 6886 C CA . PHE B 1 406 ? 13.719 -2.113 -1.658 1 86.44 406 PHE B CA 1
ATOM 6887 C C . PHE B 1 406 ? 13.773 -3.631 -1.797 1 86.44 406 PHE B C 1
ATOM 6889 O O . PHE B 1 406 ? 12.766 -4.266 -2.119 1 86.44 406 PHE B O 1
ATOM 6896 N N . LYS B 1 407 ? 14.898 -4.184 -1.529 1 88.81 407 LYS B N 1
ATOM 6897 C CA . LYS B 1 407 ? 15.055 -5.633 -1.632 1 88.81 407 LYS B CA 1
ATOM 6898 C C . LYS B 1 407 ? 14.156 -6.352 -0.626 1 88.81 407 LYS B C 1
ATOM 6900 O O . LYS B 1 407 ? 13.555 -7.375 -0.949 1 88.81 407 LYS B O 1
ATOM 6905 N N . ILE B 1 408 ? 14.109 -5.832 0.571 1 90.38 408 ILE B N 1
ATOM 6906 C CA . ILE B 1 408 ? 13.266 -6.426 1.604 1 90.38 408 ILE B CA 1
ATOM 6907 C C . ILE B 1 408 ? 11.797 -6.281 1.22 1 90.38 408 ILE B C 1
ATOM 6909 O O . ILE B 1 408 ? 11.016 -7.223 1.363 1 90.38 408 ILE B O 1
ATOM 6913 N N . CYS B 1 409 ? 11.461 -5.098 0.726 1 90.25 409 CYS B N 1
ATOM 6914 C CA . CYS B 1 409 ? 10.102 -4.844 0.281 1 90.25 409 CYS B CA 1
ATOM 6915 C C . CYS B 1 409 ? 9.711 -5.781 -0.858 1 90.25 409 CYS B C 1
ATOM 6917 O O . CYS B 1 409 ? 8.617 -6.348 -0.861 1 90.25 409 CYS B O 1
ATOM 6919 N N . PHE B 1 410 ? 10.602 -5.93 -1.835 1 91.69 410 PHE B N 1
ATOM 6920 C CA . PHE B 1 410 ? 10.359 -6.793 -2.984 1 91.69 410 PHE B CA 1
ATOM 6921 C C . PHE B 1 410 ? 10.125 -8.234 -2.539 1 91.69 410 PHE B C 1
ATOM 6923 O O . PHE B 1 410 ? 9.172 -8.875 -2.986 1 91.69 410 PHE B O 1
ATOM 6930 N N . GLU B 1 411 ? 10.961 -8.711 -1.62 1 93.38 411 GLU B N 1
ATOM 6931 C CA . GLU B 1 411 ? 10.867 -10.078 -1.115 1 93.38 411 GLU B CA 1
ATOM 6932 C C . GLU B 1 411 ? 9.555 -10.297 -0.365 1 93.38 411 GLU B C 1
ATOM 6934 O O . GLU B 1 411 ? 8.906 -11.336 -0.529 1 93.38 411 GLU B O 1
ATOM 6939 N N . THR B 1 412 ? 9.211 -9.32 0.433 1 93.38 412 THR B N 1
ATOM 6940 C CA . THR B 1 412 ? 7.992 -9.422 1.232 1 93.38 412 THR B CA 1
ATOM 6941 C C . THR B 1 412 ? 6.754 -9.422 0.339 1 93.38 412 THR B C 1
ATOM 6943 O O . THR B 1 412 ? 5.828 -10.203 0.551 1 93.38 412 THR B O 1
ATOM 6946 N N . VAL B 1 413 ? 6.723 -8.578 -0.638 1 90.44 413 VAL B N 1
ATOM 6947 C CA . VAL B 1 413 ? 5.578 -8.5 -1.541 1 90.44 413 VAL B CA 1
ATOM 6948 C C . VAL B 1 413 ? 5.512 -9.758 -2.406 1 90.44 413 VAL B C 1
ATOM 6950 O O . VAL B 1 413 ? 4.426 -10.242 -2.721 1 90.44 413 VAL B O 1
ATOM 6953 N N . SER B 1 414 ? 6.672 -10.234 -2.791 1 91.62 414 SER B N 1
ATOM 6954 C CA . SER B 1 414 ? 6.703 -11.492 -3.527 1 91.62 414 SER B CA 1
ATOM 6955 C C . SER B 1 414 ? 6.086 -12.625 -2.713 1 91.62 414 SER B C 1
ATOM 6957 O O . SER B 1 414 ? 5.328 -13.438 -3.246 1 91.62 414 SER B O 1
ATOM 6959 N N . ALA B 1 415 ? 6.449 -12.633 -1.407 1 91.81 415 ALA B N 1
ATOM 6960 C CA . ALA B 1 415 ? 5.879 -13.641 -0.515 1 91.81 415 ALA B CA 1
ATOM 6961 C C . ALA B 1 415 ? 4.375 -13.445 -0.356 1 91.81 415 ALA B C 1
ATOM 6963 O O . ALA B 1 415 ? 3.611 -14.414 -0.343 1 91.81 415 ALA B O 1
ATOM 6964 N N . TYR B 1 416 ? 3.943 -12.227 -0.284 1 89.5 416 TYR B N 1
ATOM 6965 C CA . TYR B 1 416 ? 2.529 -11.906 -0.134 1 89.5 416 TYR B CA 1
ATOM 6966 C C . TYR B 1 416 ? 1.746 -12.281 -1.386 1 89.5 416 TYR B C 1
ATOM 6968 O O . TYR B 1 416 ? 0.594 -12.711 -1.299 1 89.5 416 TYR B O 1
ATOM 6976 N N . GLY B 1 417 ? 2.262 -12.023 -2.492 1 84.81 417 GLY B N 1
ATOM 6977 C CA . GLY B 1 417 ? 1.622 -12.375 -3.75 1 84.81 417 GLY B CA 1
ATOM 6978 C C . GLY B 1 417 ? 1.78 -13.836 -4.113 1 84.81 417 GLY B C 1
ATOM 6979 O O . GLY B 1 417 ? 1.183 -14.312 -5.082 1 84.81 417 GLY B O 1
ATOM 6980 N N . THR B 1 418 ? 2.574 -14.57 -3.379 1 86.62 418 THR B N 1
ATOM 6981 C CA . THR B 1 418 ? 2.883 -15.969 -3.639 1 86.62 418 THR B CA 1
ATOM 6982 C C . THR B 1 418 ? 3.418 -16.156 -5.059 1 86.62 418 THR B C 1
ATOM 6984 O O . THR B 1 418 ? 2.941 -17.016 -5.801 1 86.62 418 THR B O 1
ATOM 6987 N N . VAL B 1 419 ? 4.387 -15.352 -5.41 1 86.19 419 VAL B N 1
ATOM 6988 C CA . VAL B 1 419 ? 4.961 -15.375 -6.75 1 86.19 419 VAL B CA 1
ATOM 6989 C C . VAL B 1 419 ? 6.301 -16.094 -6.727 1 86.19 419 VAL B C 1
ATOM 6991 O O . VAL B 1 419 ? 6.609 -16.875 -7.633 1 86.19 419 VAL B O 1
ATOM 6994 N N . GLY B 1 420 ? 7.188 -15.852 -5.738 1 85.56 420 GLY B N 1
ATOM 6995 C CA . GLY B 1 420 ? 8.445 -16.562 -5.602 1 85.56 420 GLY B CA 1
ATOM 6996 C C . GLY B 1 420 ? 9.602 -15.875 -6.305 1 85.56 420 GLY B C 1
ATOM 6997 O O . GLY B 1 420 ? 10.672 -16.453 -6.469 1 85.56 420 GLY B O 1
ATOM 6998 N N . LEU B 1 421 ? 9.344 -14.711 -6.77 1 87.75 421 LEU B N 1
ATOM 6999 C CA . LEU B 1 421 ? 10.422 -13.945 -7.387 1 87.75 421 LEU B CA 1
ATOM 7000 C C . LEU B 1 421 ? 11.25 -13.227 -6.332 1 87.75 421 LEU B C 1
ATOM 7002 O O . LEU B 1 421 ? 10.703 -12.68 -5.371 1 87.75 421 LEU B O 1
ATOM 7006 N N . SER B 1 422 ? 12.523 -13.297 -6.48 1 89.31 422 SER B N 1
ATOM 7007 C CA . SER B 1 422 ? 13.445 -12.68 -5.527 1 89.31 422 SER B CA 1
ATOM 7008 C C . SER B 1 422 ? 14.547 -11.906 -6.246 1 89.31 422 SER B C 1
ATOM 7010 O O . SER B 1 422 ? 14.844 -12.18 -7.406 1 89.31 422 SER B O 1
ATOM 7012 N N . LEU B 1 423 ? 15.094 -10.969 -5.625 1 89 423 LEU B N 1
ATOM 7013 C CA . LEU B 1 423 ? 16.219 -10.203 -6.164 1 89 423 LEU B CA 1
ATOM 7014 C C . LEU B 1 423 ? 17.547 -10.859 -5.801 1 89 423 LEU B C 1
ATOM 7016 O O . LEU B 1 423 ? 18.609 -10.258 -5.992 1 89 423 LEU B O 1
ATOM 7020 N N . GLY B 1 424 ? 17.469 -11.977 -5.262 1 86.19 424 GLY B N 1
ATOM 7021 C CA . GLY B 1 424 ? 18.641 -12.812 -5.102 1 86.19 424 GLY B CA 1
ATOM 7022 C C . GLY B 1 424 ? 19.391 -12.562 -3.803 1 86.19 424 GLY B C 1
ATOM 7023 O O . GLY B 1 424 ? 19.359 -11.445 -3.275 1 86.19 424 GLY B O 1
ATOM 7024 N N . ALA B 1 425 ? 19.969 -13.523 -3.279 1 84.81 425 ALA B N 1
ATOM 7025 C CA . ALA B 1 425 ? 20.797 -13.438 -2.076 1 84.81 425 ALA B CA 1
ATOM 7026 C C . ALA B 1 425 ? 22.234 -13.062 -2.42 1 84.81 425 ALA B C 1
ATOM 7028 O O . ALA B 1 425 ? 22.562 -12.828 -3.586 1 84.81 425 ALA B O 1
ATOM 7029 N N . ALA B 1 426 ? 23.016 -12.734 -1.34 1 76 426 ALA B N 1
ATOM 7030 C CA . ALA B 1 426 ? 24.422 -12.375 -1.51 1 76 426 ALA B CA 1
ATOM 7031 C C . ALA B 1 426 ? 25.234 -13.555 -2.014 1 76 426 ALA B C 1
ATOM 7033 O O . ALA B 1 426 ? 26.172 -13.383 -2.801 1 76 426 ALA B O 1
ATOM 7034 N N . THR B 1 427 ? 24.812 -14.703 -1.531 1 71.62 427 THR B N 1
ATOM 7035 C CA . THR B 1 427 ? 25.578 -15.883 -1.898 1 71.62 427 THR B CA 1
ATOM 7036 C C . THR B 1 427 ? 24.688 -16.906 -2.611 1 71.62 427 THR B C 1
ATOM 7038 O O . THR B 1 427 ? 23.594 -17.219 -2.137 1 71.62 427 THR B O 1
ATOM 7041 N N . GLY B 1 428 ? 25.078 -17.25 -3.779 1 69.69 428 GLY B N 1
ATOM 7042 C CA . GLY B 1 428 ? 24.438 -18.344 -4.469 1 69.69 428 GLY B CA 1
ATOM 7043 C C . GLY B 1 428 ? 23.156 -17.938 -5.184 1 69.69 428 GLY B C 1
ATOM 7044 O O . GLY B 1 428 ? 22.859 -16.75 -5.305 1 69.69 428 GLY B O 1
ATOM 7045 N N . ASP B 1 429 ? 22.453 -18.922 -5.762 1 77.44 429 ASP B N 1
ATOM 7046 C CA . ASP B 1 429 ? 21.188 -18.719 -6.473 1 77.44 429 ASP B CA 1
ATOM 7047 C C . ASP B 1 429 ? 20 -18.969 -5.547 1 77.44 429 ASP B C 1
ATOM 7049 O O . ASP B 1 429 ? 19.203 -19.875 -5.777 1 77.44 429 ASP B O 1
ATOM 7053 N N . LEU B 1 430 ? 19.984 -18.25 -4.406 1 87.44 430 LEU B N 1
ATOM 7054 C CA . LEU B 1 430 ? 18.938 -18.328 -3.404 1 87.44 430 LEU B CA 1
ATOM 7055 C C . LEU B 1 430 ? 18.125 -17.047 -3.352 1 87.44 430 LEU B C 1
ATOM 7057 O O . LEU B 1 430 ? 18.516 -16.031 -3.953 1 87.44 430 LEU B O 1
ATOM 7061 N N . SER B 1 431 ? 17.016 -17.234 -2.771 1 90.56 431 SER B N 1
ATOM 7062 C CA . SER B 1 431 ? 16.203 -16.031 -2.549 1 90.56 431 SER B CA 1
ATOM 7063 C C . SER B 1 431 ? 16.844 -15.117 -1.516 1 90.56 431 SER B C 1
ATOM 7065 O O . SER B 1 431 ? 17.641 -15.57 -0.68 1 90.56 431 SER B O 1
ATOM 7067 N N . PHE B 1 432 ? 16.641 -13.898 -1.64 1 91.56 432 PHE B N 1
ATOM 7068 C CA . PHE B 1 432 ? 17.188 -12.898 -0.728 1 91.56 432 PHE B CA 1
ATOM 7069 C C . PHE B 1 432 ? 16.859 -13.258 0.719 1 91.56 432 PHE B C 1
ATOM 7071 O O . PHE B 1 432 ? 17.656 -12.977 1.621 1 91.56 432 PHE B O 1
ATOM 7078 N N . SER B 1 433 ? 15.781 -13.984 1.004 1 93.56 433 SER B N 1
ATOM 7079 C CA . SER B 1 433 ? 15.352 -14.383 2.34 1 93.56 433 SER B CA 1
ATOM 7080 C C . SER B 1 433 ? 16.344 -15.344 2.977 1 93.56 433 SER B C 1
ATOM 7082 O O . SER B 1 433 ? 16.312 -15.57 4.191 1 93.56 433 SER B O 1
ATOM 7084 N N . ALA B 1 434 ? 17.188 -15.945 2.113 1 92.56 434 ALA B N 1
ATOM 7085 C CA . ALA B 1 434 ? 18.203 -16.844 2.646 1 92.56 434 ALA B CA 1
ATOM 7086 C C . ALA B 1 434 ? 19.188 -16.094 3.543 1 92.56 434 ALA B C 1
ATOM 7088 O O . ALA B 1 434 ? 19.797 -16.688 4.445 1 92.56 434 ALA B O 1
ATOM 7089 N N . ASP B 1 435 ? 19.406 -14.789 3.312 1 90.81 435 ASP B N 1
ATOM 7090 C CA . ASP B 1 435 ? 20.344 -13.961 4.055 1 90.81 435 ASP B CA 1
ATOM 7091 C C . ASP B 1 435 ? 19.688 -13.375 5.309 1 90.81 435 ASP B C 1
ATOM 7093 O O . ASP B 1 435 ? 20.328 -12.648 6.066 1 90.81 435 ASP B O 1
ATOM 7097 N N . TRP B 1 436 ? 18.438 -13.703 5.496 1 93.62 436 TRP B N 1
ATOM 7098 C CA . TRP B 1 436 ? 17.703 -13.102 6.609 1 93.62 436 TRP B CA 1
ATOM 7099 C C . TRP B 1 436 ? 17.891 -13.922 7.883 1 93.62 436 TRP B C 1
ATOM 7101 O O . TRP B 1 436 ? 18.344 -15.062 7.832 1 93.62 436 TRP B O 1
ATOM 7111 N N . THR B 1 437 ? 17.625 -13.352 9.016 1 93.88 437 THR B N 1
ATOM 7112 C CA . THR B 1 437 ? 17.625 -14.047 10.297 1 93.88 437 THR B CA 1
ATOM 7113 C C . THR B 1 437 ? 16.484 -15.055 10.359 1 93.88 437 THR B C 1
ATOM 7115 O O . THR B 1 437 ? 15.539 -14.992 9.562 1 93.88 437 THR B O 1
ATOM 7118 N N . ALA B 1 438 ? 16.562 -16.031 11.25 1 94.25 438 ALA B N 1
ATOM 7119 C CA . ALA B 1 438 ? 15.547 -17.078 11.398 1 94.25 438 ALA B CA 1
ATOM 7120 C C . ALA B 1 438 ? 14.18 -16.469 11.719 1 94.25 438 ALA B C 1
ATOM 7122 O O . ALA B 1 438 ? 13.148 -16.938 11.234 1 94.25 438 ALA B O 1
ATOM 7123 N N . GLY B 1 439 ? 14.195 -15.445 12.562 1 94.06 439 GLY B N 1
ATOM 7124 C CA . GLY B 1 439 ? 12.945 -14.781 12.883 1 94.06 439 GLY B CA 1
ATOM 7125 C C . GLY B 1 439 ? 12.25 -14.18 11.672 1 94.06 439 GLY B C 1
ATOM 7126 O O . GLY B 1 439 ? 11.039 -14.32 11.516 1 94.06 439 GLY B O 1
ATOM 7127 N N . SER B 1 440 ? 13.016 -13.516 10.859 1 95.12 440 SER B N 1
ATOM 7128 C CA . SER B 1 440 ? 12.461 -12.898 9.664 1 95.12 440 SER B CA 1
ATOM 7129 C C . SER B 1 440 ? 11.969 -13.945 8.672 1 95.12 440 SER B C 1
ATOM 7131 O O . SER B 1 440 ? 10.969 -13.734 7.98 1 95.12 440 SER B O 1
ATOM 7133 N N . GLN B 1 441 ? 12.695 -15.086 8.586 1 96.56 441 GLN B N 1
ATOM 7134 C CA . GLN B 1 441 ? 12.281 -16.172 7.699 1 96.56 441 GLN B CA 1
ATOM 7135 C C . GLN B 1 441 ? 10.938 -16.734 8.125 1 96.56 441 GLN B C 1
ATOM 7137 O O . GLN B 1 441 ? 10.078 -17.016 7.281 1 96.56 441 GLN B O 1
ATOM 7142 N N . LEU B 1 442 ? 10.727 -16.875 9.375 1 95.5 442 LEU B N 1
ATOM 7143 C CA . LEU B 1 442 ? 9.461 -17.391 9.883 1 95.5 442 LEU B CA 1
ATOM 7144 C C . LEU B 1 442 ? 8.336 -16.391 9.672 1 95.5 442 LEU B C 1
ATOM 7146 O O . LEU B 1 442 ? 7.203 -16.766 9.383 1 95.5 442 LEU B O 1
ATOM 7150 N N . LEU B 1 443 ? 8.672 -15.117 9.852 1 95.19 443 LEU B N 1
ATOM 7151 C CA . LEU B 1 443 ? 7.676 -14.086 9.609 1 95.19 443 LEU B CA 1
ATOM 7152 C C . LEU B 1 443 ? 7.25 -14.078 8.141 1 95.19 443 LEU B C 1
ATOM 7154 O O . LEU B 1 443 ? 6.082 -13.836 7.832 1 95.19 443 LEU B O 1
ATOM 7158 N N . LEU B 1 444 ? 8.211 -14.297 7.316 1 95.81 444 LEU B N 1
ATOM 7159 C CA . LEU B 1 444 ? 7.906 -14.344 5.891 1 95.81 444 LEU B CA 1
ATOM 7160 C C . LEU B 1 444 ? 6.941 -15.477 5.574 1 95.81 444 LEU B C 1
ATOM 7162 O O . LEU B 1 444 ? 6.129 -15.367 4.656 1 95.81 444 LEU B O 1
ATOM 7166 N N . CYS B 1 445 ? 7.02 -16.594 6.32 1 95.75 445 CYS B N 1
ATOM 7167 C CA . CYS B 1 445 ? 6.062 -17.688 6.176 1 95.75 445 CYS B CA 1
ATOM 7168 C C . CYS B 1 445 ? 4.648 -17.219 6.488 1 95.75 445 CYS B C 1
ATOM 7170 O O . CYS B 1 445 ? 3.699 -17.578 5.785 1 95.75 445 CYS B O 1
ATOM 7172 N N . SER B 1 446 ? 4.586 -16.391 7.496 1 93.56 446 SER B N 1
ATOM 7173 C CA . SER B 1 446 ? 3.283 -15.828 7.84 1 93.56 446 SER B CA 1
ATOM 7174 C C . SER B 1 446 ? 2.764 -14.922 6.727 1 93.56 446 SER B C 1
ATOM 7176 O O . SER B 1 446 ? 1.56 -14.875 6.469 1 93.56 446 SER B O 1
ATOM 7178 N N . VAL B 1 447 ? 3.66 -14.219 6.105 1 93.19 447 VAL B N 1
ATOM 7179 C CA . VAL B 1 447 ? 3.277 -13.336 5.008 1 93.19 447 VAL B CA 1
ATOM 7180 C C . VAL B 1 447 ? 2.732 -14.164 3.848 1 93.19 447 VAL B C 1
ATOM 7182 O O . VAL B 1 447 ? 1.737 -13.789 3.223 1 93.19 447 VAL B O 1
ATOM 7185 N N . MET B 1 448 ? 3.395 -15.289 3.619 1 92.81 448 MET B N 1
ATOM 7186 C CA . MET B 1 448 ? 2.93 -16.172 2.549 1 92.81 448 MET B CA 1
ATOM 7187 C C . MET B 1 448 ? 1.519 -16.672 2.834 1 92.81 448 MET B C 1
ATOM 7189 O O . MET B 1 448 ? 0.68 -16.719 1.934 1 92.81 448 MET B O 1
ATOM 7193 N N . LEU B 1 449 ? 1.298 -17.016 4.059 1 90.75 449 LEU B N 1
ATOM 7194 C CA . LEU B 1 449 ? -0.023 -17.5 4.457 1 90.75 449 LEU B CA 1
ATOM 7195 C C . LEU B 1 449 ? -1.067 -16.391 4.289 1 90.75 449 LEU B C 1
ATOM 7197 O O . LEU B 1 449 ? -2.172 -16.656 3.805 1 90.75 449 LEU B O 1
ATOM 7201 N N . LEU B 1 450 ? -0.709 -15.227 4.676 1 86.81 450 LEU B N 1
ATOM 7202 C CA . LEU B 1 450 ? -1.603 -14.086 4.527 1 86.81 450 LEU B CA 1
ATOM 7203 C C . LEU B 1 450 ? -1.966 -13.867 3.062 1 86.81 450 LEU B C 1
ATOM 7205 O O . LEU B 1 450 ? -3.115 -13.555 2.742 1 86.81 450 LEU B O 1
ATOM 7209 N N . GLY B 1 451 ? -1.006 -13.945 2.24 1 84.38 451 GLY B N 1
ATOM 7210 C CA . GLY B 1 451 ? -1.232 -13.773 0.815 1 84.38 451 GLY B CA 1
ATOM 7211 C C . GLY B 1 451 ? -2.189 -14.797 0.234 1 84.38 451 GLY B C 1
ATOM 7212 O O . GLY B 1 451 ? -3.061 -14.461 -0.569 1 84.38 451 GLY B O 1
ATOM 7213 N N . ARG B 1 452 ? -2.008 -15.977 0.639 1 83.44 452 ARG B N 1
ATOM 7214 C CA . ARG B 1 452 ? -2.85 -17.062 0.145 1 83.44 452 ARG B CA 1
ATOM 7215 C C . ARG B 1 452 ? -4.289 -16.891 0.619 1 83.44 452 ARG B C 1
ATOM 7217 O O . ARG B 1 452 ? -5.223 -17.328 -0.062 1 83.44 452 ARG B O 1
ATOM 7224 N N . MET B 1 453 ? -4.496 -16.266 1.678 1 78 453 MET B N 1
ATOM 7225 C CA . MET B 1 453 ? -5.824 -16.125 2.266 1 78 453 MET B CA 1
ATOM 7226 C C . MET B 1 453 ? -6.539 -14.898 1.71 1 78 453 MET B C 1
ATOM 7228 O O . MET B 1 453 ? -7.723 -14.695 1.977 1 78 453 MET B O 1
ATOM 7232 N N . ARG B 1 454 ? -5.867 -14.031 1.073 1 69.69 454 ARG B N 1
ATOM 7233 C CA . ARG B 1 454 ? -6.418 -12.766 0.587 1 69.69 454 ARG B CA 1
ATOM 7234 C C . ARG B 1 454 ? -7.629 -13.008 -0.308 1 69.69 454 ARG B C 1
ATOM 7236 O O . ARG B 1 454 ? -8.578 -12.219 -0.296 1 69.69 454 ARG B O 1
ATOM 7243 N N . GLY B 1 455 ? -7.703 -14.031 -1.155 1 58.91 455 GLY B N 1
ATOM 7244 C CA . GLY B 1 455 ? -8.75 -14.211 -2.145 1 58.91 455 GLY B CA 1
ATOM 7245 C C . GLY B 1 455 ? -9.898 -15.07 -1.644 1 58.91 455 GLY B C 1
ATOM 7246 O O . GLY B 1 455 ? -10.875 -15.289 -2.363 1 58.91 455 GLY B O 1
ATOM 7247 N N . LEU B 1 456 ? -9.797 -15.43 -0.392 1 60.12 456 LEU B N 1
ATOM 7248 C CA . LEU B 1 456 ? -10.812 -16.375 0.044 1 60.12 456 LEU B CA 1
ATOM 7249 C C . LEU B 1 456 ? -12.008 -15.656 0.646 1 60.12 456 LEU B C 1
ATOM 7251 O O . LEU B 1 456 ? -11.844 -14.68 1.377 1 60.12 456 LEU B O 1
ATOM 7255 N N . PRO B 1 457 ? -13.203 -15.859 -0.031 1 49.91 457 PRO B N 1
ATOM 7256 C CA . PRO B 1 457 ? -14.406 -15.273 0.565 1 49.91 457 PRO B CA 1
ATOM 7257 C C . PRO B 1 457 ? -14.562 -15.617 2.045 1 49.91 457 PRO B C 1
ATOM 7259 O O . PRO B 1 457 ? -14.023 -16.625 2.506 1 49.91 457 PRO B O 1
ATOM 7262 N N . GLU B 1 458 ? -14.898 -14.531 2.889 1 46.59 458 GLU B N 1
ATOM 7263 C CA . GLU B 1 458 ? -15.078 -14.766 4.316 1 46.59 458 GLU B CA 1
ATOM 7264 C C . GLU B 1 458 ? -16.016 -15.953 4.566 1 46.59 458 GLU B C 1
ATOM 7266 O O . GLU B 1 458 ? -15.836 -16.688 5.539 1 46.59 458 GLU B O 1
ATOM 7271 N N . GLN B 1 459 ? -17.141 -16 3.947 1 43.69 459 GLN B N 1
ATOM 7272 C CA . GLN B 1 459 ? -18.109 -17.078 4.043 1 43.69 459 GLN B CA 1
ATOM 7273 C C . GLN B 1 459 ? -18.344 -17.734 2.684 1 43.69 459 GLN B C 1
ATOM 7275 O O . GLN B 1 459 ? -18.047 -17.141 1.646 1 43.69 459 GLN B O 1
ATOM 7280 N N . ILE B 1 460 ? -18.438 -18.953 2.732 1 43.69 460 ILE B N 1
ATOM 7281 C CA . ILE B 1 460 ? -18.812 -19.641 1.501 1 43.69 460 ILE B CA 1
ATOM 7282 C C . ILE B 1 460 ? -19.859 -18.812 0.755 1 43.69 460 ILE B C 1
ATOM 7284 O O . ILE B 1 460 ? -20.844 -18.359 1.351 1 43.69 460 ILE B O 1
ATOM 7288 N N . ASP B 1 461 ? -19.516 -18.234 -0.266 1 48.03 461 ASP B N 1
ATOM 7289 C CA . ASP B 1 461 ? -20.266 -17.344 -1.154 1 48.03 461 ASP B CA 1
ATOM 7290 C C . ASP B 1 461 ? -21.75 -17.719 -1.193 1 48.03 461 ASP B C 1
ATOM 7292 O O . ASP B 1 461 ? -22.094 -18.891 -1.317 1 48.03 461 ASP B O 1
ATOM 7296 N N . GLY B 1 462 ? -22.562 -16.969 -0.49 1 44.97 462 GLY B N 1
ATOM 7297 C CA . GLY B 1 462 ? -24.016 -17.141 -0.584 1 44.97 462 GLY B CA 1
ATOM 7298 C C . GLY B 1 462 ? -24.484 -17.516 -1.978 1 44.97 462 GLY B C 1
ATOM 7299 O O . GLY B 1 462 ? -25.578 -18.047 -2.146 1 44.97 462 GLY B O 1
ATOM 7300 N N . ALA B 1 463 ? -23.781 -17.078 -2.84 1 43.94 463 ALA B N 1
ATOM 7301 C CA . ALA B 1 463 ? -24.234 -17.422 -4.188 1 43.94 463 ALA B CA 1
ATOM 7302 C C . ALA B 1 463 ? -24.062 -18.922 -4.449 1 43.94 463 ALA B C 1
ATOM 7304 O O . ALA B 1 463 ? -24.734 -19.484 -5.316 1 43.94 463 ALA B O 1
ATOM 7305 N N . PHE B 1 464 ? -23.188 -19.422 -3.693 1 46.69 464 PHE B N 1
ATOM 7306 C CA . PHE B 1 464 ? -22.953 -20.859 -3.787 1 46.69 464 PHE B CA 1
ATOM 7307 C C . PHE B 1 464 ? -24.062 -21.641 -3.088 1 46.69 464 PHE B C 1
ATOM 7309 O O . PHE B 1 464 ? -24.125 -22.875 -3.201 1 46.69 464 PHE B O 1
ATOM 7316 N N . ALA B 1 465 ? -24.828 -20.922 -2.303 1 45 465 ALA B N 1
ATOM 7317 C CA . ALA B 1 465 ? -25.734 -21.703 -1.479 1 45 465 ALA B CA 1
ATOM 7318 C C . ALA B 1 465 ? -27 -22.078 -2.254 1 45 465 ALA B C 1
ATOM 7320 O O . ALA B 1 465 ? -27.688 -21.203 -2.785 1 45 465 ALA B O 1
ATOM 7321 N N . SER B 1 466 ? -26.953 -23.172 -2.75 1 45.94 466 SER B N 1
ATOM 7322 C CA . SER B 1 466 ? -28.219 -23.703 -3.244 1 45.94 466 SER B CA 1
ATOM 7323 C C . SER B 1 466 ? -29.328 -23.562 -2.201 1 45.94 466 SER B C 1
ATOM 7325 O O . SER B 1 466 ? -29.047 -23.359 -1.02 1 45.94 466 SER B O 1
ATOM 7327 N N . GLU B 1 467 ? -30.547 -23.422 -2.629 1 45.5 467 GLU B N 1
ATOM 7328 C CA . GLU B 1 467 ? -31.75 -23.281 -1.809 1 45.5 467 GLU B CA 1
ATOM 7329 C C . GLU B 1 467 ? -31.672 -24.156 -0.565 1 45.5 467 GLU B C 1
ATOM 7331 O O . GLU B 1 467 ? -32.125 -23.766 0.508 1 45.5 467 GLU B O 1
ATOM 7336 N N . TRP B 1 468 ? -31.078 -25.281 -0.754 1 44.59 468 TRP B N 1
ATOM 7337 C CA . TRP B 1 468 ? -31.125 -26.203 0.37 1 44.59 468 TRP B CA 1
ATOM 7338 C C . TRP B 1 468 ? -30.094 -25.844 1.423 1 44.59 468 TRP B C 1
ATOM 7340 O O . TRP B 1 468 ? -30.203 -26.234 2.586 1 44.59 468 TRP B O 1
ATOM 7350 N N . GLU B 1 469 ? -29.172 -24.984 1.022 1 52.44 469 GLU B N 1
ATOM 7351 C CA . GLU B 1 469 ? -28.078 -24.656 1.92 1 52.44 469 GLU B CA 1
ATOM 7352 C C . GLU B 1 469 ? -28.375 -23.422 2.756 1 52.44 469 GLU B C 1
ATOM 7354 O O . GLU B 1 469 ? -27.703 -23.156 3.75 1 52.44 469 GLU B O 1
ATOM 7359 N N . LYS B 1 470 ? -29.344 -22.766 2.318 1 51.81 470 LYS B N 1
ATOM 7360 C CA . LYS B 1 470 ? -29.703 -21.484 2.938 1 51.81 470 LYS B CA 1
ATOM 7361 C C . LYS B 1 470 ? -29.953 -21.656 4.434 1 51.81 470 LYS B C 1
ATOM 7363 O O . LYS B 1 470 ? -29.516 -20.828 5.238 1 51.81 470 LYS B O 1
ATOM 7368 N N . PRO B 1 471 ? -30.797 -22.672 4.688 1 45.91 471 PRO B N 1
ATOM 7369 C CA . PRO B 1 471 ? -31.016 -22.812 6.125 1 45.91 471 PRO B CA 1
ATOM 7370 C C . PRO B 1 471 ? -29.734 -23.047 6.91 1 45.91 471 PRO B C 1
ATOM 7372 O O . PRO B 1 471 ? -29.625 -22.641 8.07 1 45.91 471 PRO B O 1
ATOM 7375 N N . LEU B 1 472 ? -28.859 -23.531 6.266 1 48.28 472 LEU B N 1
ATOM 7376 C CA . LEU B 1 472 ? -27.594 -23.828 6.914 1 48.28 472 LEU B CA 1
ATOM 7377 C C . LEU B 1 472 ? -26.734 -22.562 7.039 1 48.28 472 LEU B C 1
ATOM 7379 O O . LEU B 1 472 ? -26.062 -22.375 8.047 1 48.28 472 LEU B O 1
ATOM 7383 N N . LEU B 1 473 ? -26.781 -21.781 6.039 1 50.47 473 LEU B N 1
ATOM 7384 C CA . LEU B 1 473 ? -26.047 -20.531 6.035 1 50.47 473 LEU B CA 1
ATOM 7385 C C . LEU B 1 473 ? -26.625 -19.547 7.043 1 50.47 473 LEU B C 1
ATOM 7387 O O . LEU B 1 473 ? -25.891 -18.797 7.684 1 50.47 473 LEU B O 1
ATOM 7391 N N . LYS B 1 474 ? -27.984 -19.562 7.098 1 48.75 474 LYS B N 1
ATOM 7392 C CA . LYS B 1 474 ? -28.609 -18.734 8.117 1 48.75 474 LYS B CA 1
ATOM 7393 C C . LYS B 1 474 ? -28.172 -19.156 9.516 1 48.75 474 LYS B C 1
ATOM 7395 O O . LYS B 1 474 ? -28.031 -18.312 10.406 1 48.75 474 LYS B O 1
ATOM 7400 N N . LEU B 1 475 ? -28 -20.312 9.703 1 42.44 475 LEU B N 1
ATOM 7401 C CA . LEU B 1 475 ? -27.516 -20.828 10.984 1 42.44 475 LEU B CA 1
ATOM 7402 C C . LEU B 1 475 ? -26.062 -20.391 11.227 1 42.44 475 LEU B C 1
ATOM 7404 O O . LEU B 1 475 ? -25.703 -20.047 12.352 1 42.44 475 LEU B O 1
ATOM 7408 N N . ALA B 1 476 ? -25.406 -20.453 10.164 1 45.81 476 ALA B N 1
ATOM 7409 C CA . ALA B 1 476 ? -24 -20.078 10.281 1 45.81 476 ALA B CA 1
ATOM 7410 C C . ALA B 1 476 ? -23.844 -18.578 10.484 1 45.81 476 ALA B C 1
ATOM 7412 O O . ALA B 1 476 ? -22.969 -18.125 11.227 1 45.81 476 ALA B O 1
ATOM 7413 N N . SER B 1 477 ? -24.562 -17.75 9.766 1 43.34 477 SER B N 1
ATOM 7414 C CA . SER B 1 477 ? -24.531 -16.297 9.945 1 43.34 477 SER B CA 1
ATOM 7415 C C . SER B 1 477 ? -25.031 -15.898 11.328 1 43.34 477 SER B C 1
ATOM 7417 O O . SER B 1 477 ? -24.547 -14.922 11.906 1 43.34 477 SER B O 1
ATOM 7419 N N . SER B 1 478 ? -26.141 -16.531 11.805 1 39.97 478 SER B N 1
ATOM 7420 C CA . SER B 1 478 ? -26.625 -16.25 13.156 1 39.97 478 SER B CA 1
ATOM 7421 C C . SER B 1 478 ? -25.578 -16.578 14.203 1 39.97 478 SER B C 1
ATOM 7423 O O . SER B 1 478 ? -25.5 -15.922 15.242 1 39.97 478 SER B O 1
ATOM 7425 N N . ASN B 1 479 ? -24.859 -17.562 14 1 36.31 479 ASN B N 1
ATOM 7426 C CA . ASN B 1 479 ? -23.859 -17.938 14.992 1 36.31 479 ASN B CA 1
ATOM 7427 C C . ASN B 1 479 ? -22.562 -17.172 14.781 1 36.31 479 ASN B C 1
ATOM 7429 O O . ASN B 1 479 ? -21.516 -17.531 15.344 1 36.31 479 ASN B O 1
ATOM 7433 N N . SER B 1 480 ? -22.531 -16.453 13.836 1 34.97 480 SER B N 1
ATOM 7434 C CA . SER B 1 480 ? -21.344 -15.641 13.656 1 34.97 480 SER B CA 1
ATOM 7435 C C . SER B 1 480 ? -21.062 -14.773 14.883 1 34.97 480 SER B C 1
ATOM 7437 O O . SER B 1 480 ? -21.984 -14.414 15.617 1 34.97 480 SER B O 1
ATOM 7439 N N . LEU B 1 481 ? -19.891 -14.664 15.312 1 33.56 481 LEU B N 1
ATOM 7440 C CA . LEU B 1 481 ? -19.391 -13.953 16.484 1 33.56 481 LEU B CA 1
ATOM 7441 C C . LEU B 1 481 ? -20.078 -12.602 16.641 1 33.56 481 LEU B C 1
ATOM 7443 O O . LEU B 1 481 ? -19.938 -11.945 17.672 1 33.56 481 LEU B O 1
ATOM 7447 N N . GLY B 1 482 ? -20.609 -12.078 15.68 1 33.75 482 GLY B N 1
ATOM 7448 C CA . GLY B 1 482 ? -21.328 -10.844 15.953 1 33.75 482 GLY B CA 1
ATOM 7449 C C . GLY B 1 482 ? -22.469 -11.023 16.922 1 33.75 482 GLY B C 1
ATOM 7450 O O . GLY B 1 482 ? -22.719 -10.156 17.781 1 33.75 482 GLY B O 1
ATOM 7451 N N . ASP B 1 483 ? -23.25 -12.102 16.828 1 33.34 483 ASP B N 1
ATOM 7452 C CA . ASP B 1 483 ? -24.266 -12.273 17.859 1 33.34 483 ASP B CA 1
ATOM 7453 C C . ASP B 1 483 ? -23.641 -12.586 19.219 1 33.34 483 ASP B C 1
ATOM 7455 O O . ASP B 1 483 ? -24.25 -12.375 20.266 1 33.34 483 ASP B O 1
ATOM 7459 N N . LEU B 1 484 ? -22.547 -13.258 19.234 1 29.19 484 LEU B N 1
ATOM 7460 C CA . LEU B 1 484 ? -21.969 -13.352 20.578 1 29.19 484 LEU B CA 1
ATOM 7461 C C . LEU B 1 484 ? -21.531 -11.977 21.078 1 29.19 484 LEU B C 1
ATOM 7463 O O . LEU B 1 484 ? -21.672 -11.672 22.266 1 29.19 484 LEU B O 1
ATOM 7467 N N . LEU B 1 485 ? -20.969 -11.141 20.203 1 30.12 485 LEU B N 1
ATOM 7468 C CA . LEU B 1 485 ? -20.641 -9.836 20.766 1 30.12 485 LEU B CA 1
ATOM 7469 C C . LEU B 1 485 ? -21.875 -8.922 20.766 1 30.12 485 LEU B C 1
ATOM 7471 O O . LEU B 1 485 ? -21.922 -7.934 21.5 1 30.12 485 LEU B O 1
ATOM 7475 N N . GLY B 1 486 ? -22.734 -9.102 19.938 1 32 486 GLY B N 1
ATOM 7476 C CA . GLY B 1 486 ? -23.953 -8.328 20.047 1 32 486 GLY B CA 1
ATOM 7477 C C . GLY B 1 486 ? -24.797 -8.711 21.25 1 32 486 GLY B C 1
ATOM 7478 O O . GLY B 1 486 ? -25.594 -7.906 21.734 1 32 486 GLY B O 1
ATOM 7479 N N . GLU B 1 487 ? -24.859 -9.93 21.609 1 32.5 487 GLU B N 1
ATOM 7480 C CA . GLU B 1 487 ? -25.672 -10.133 22.797 1 32.5 487 GLU B CA 1
ATOM 7481 C C . GLU B 1 487 ? -25.078 -9.391 24 1 32.5 487 GLU B C 1
ATOM 7483 O O . GLU B 1 487 ? -25.797 -9.086 24.953 1 32.5 487 GLU B O 1
ATOM 7488 N N . SER B 1 488 ? -23.828 -9.133 24.031 1 29.78 488 SER B N 1
ATOM 7489 C CA . SER B 1 488 ? -23.484 -8.398 25.25 1 29.78 488 SER B CA 1
ATOM 7490 C C . SER B 1 488 ? -23.875 -6.93 25.141 1 29.78 488 SER B C 1
ATOM 7492 O O . SER B 1 488 ? -24.062 -6.254 26.156 1 29.78 488 SER B O 1
ATOM 7494 N N . HIS B 1 489 ? -23.969 -6.332 24.031 1 30.16 489 HIS B N 1
ATOM 7495 C CA . HIS B 1 489 ? -24.438 -4.957 24.141 1 30.16 489 HIS B CA 1
ATOM 7496 C C . HIS B 1 489 ? -25.938 -4.914 24.438 1 30.16 489 HIS B C 1
ATOM 7498 O O . HIS B 1 489 ? -26.453 -3.891 24.891 1 30.16 489 HIS B O 1
ATOM 7504 N N . GLY B 1 490 ? -26.719 -5.895 24.156 1 27.44 490 GLY B N 1
ATOM 7505 C CA . GLY B 1 490 ? -28.031 -5.793 24.781 1 27.44 490 GLY B CA 1
ATOM 7506 C C . GLY B 1 490 ? -27.984 -5.934 26.297 1 27.44 490 GLY B C 1
ATOM 7507 O O . GLY B 1 490 ? -28.844 -5.414 27 1 27.44 490 GLY B O 1
ATOM 7508 N N . ARG B 1 491 ? -27.109 -6.707 26.812 1 30.27 491 ARG B N 1
ATOM 7509 C CA . ARG B 1 491 ? -27.141 -6.734 28.266 1 30.27 491 ARG B CA 1
ATOM 7510 C C . ARG B 1 491 ? -26.438 -5.52 28.859 1 30.27 491 ARG B C 1
ATOM 7512 O O . ARG B 1 491 ? -26.688 -5.141 30 1 30.27 491 ARG B O 1
ATOM 7519 N N . ILE B 1 492 ? -25.531 -4.84 28.219 1 26.23 492 ILE B N 1
ATOM 7520 C CA . ILE B 1 492 ? -25 -3.689 28.938 1 26.23 492 ILE B CA 1
ATOM 7521 C C . ILE B 1 492 ? -26 -2.531 28.859 1 26.23 492 ILE B C 1
ATOM 7523 O O . ILE B 1 492 ? -26 -1.64 29.703 1 26.23 492 ILE B O 1
ATOM 7527 N N . GLU B 1 493 ? -26.875 -2.391 27.922 1 26 493 GLU B N 1
ATOM 7528 C CA . GLU B 1 493 ? -27.891 -1.389 28.219 1 26 493 GLU B CA 1
ATOM 7529 C C . GLU B 1 493 ? -28.828 -1.868 29.312 1 26 493 GLU B C 1
ATOM 7531 O O . GLU B 1 493 ? -29.484 -1.059 29.969 1 26 493 GLU B O 1
ATOM 7536 N N . GLN B 1 494 ? -28.953 -3.168 29.516 1 26.47 494 GLN B N 1
ATOM 7537 C CA . GLN B 1 494 ? -29.781 -3.486 30.656 1 26.47 494 GLN B CA 1
ATOM 7538 C C . GLN B 1 494 ? -28.984 -3.436 31.953 1 26.47 494 GLN B C 1
ATOM 7540 O O . GLN B 1 494 ? -29.562 -3.43 33.062 1 26.47 494 GLN B O 1
ATOM 7545 N N . LEU B 1 495 ? -27.703 -3.598 31.938 1 20.98 495 LEU B N 1
ATOM 7546 C CA . LEU B 1 495 ? -27.141 -3.242 33.25 1 20.98 495 LEU B CA 1
ATOM 7547 C C . LEU B 1 495 ? -26.812 -1.754 33.312 1 20.98 495 LEU B C 1
ATOM 7549 O O . LEU B 1 495 ? -27.078 -1.101 34.312 1 20.98 495 LEU B O 1
#

Radius of gyration: 31.23 Å; Cα contacts (8 Å, |Δi|>4): 1438; chains: 2; bounding box: 81×82×64 Å

Nearest PDB structures (foldseek):
  8k66-assembly1_B  TM=8.467E-01  e=8.835E-18  Oryza sativa Japonica Group
  8w9v-assembly1_B  TM=8.304E-01  e=8.472E-18  Triticum aestivum
  8y6j-assembly1_B  TM=8.382E-01  e=5.364E-17  Oryza sativa
  8y6m-assembly1_B  TM=8.415E-01  e=5.167E-16  Oryza sativa Indica Group x Oryza nivara
  8w9o-assembly1_A  TM=8.550E-01  e=1.152E-14  Arabidopsis thaliana

Secondary structure (DSSP, 8-state):
--GGGGTS--HHHHHHHHHHHSHHHHHHHHHHHHHHHHHHHHHHHH---HHHHHHHHHHHHHT----SS-GGG--HHHHHHHHHHHHHT-HHHHTHHHHHHHHHHHHHHHHHHHHHT-----THHHHHHHHHHHHHHHHHHHHHHHHHHHHHHHHHHH-TTS---HHHHHHHHHHHHTT----SSTTHHHHHTT-HHHHHHHHHHHHHHTTHHHHHHHHHHHHHHHHS-SSHHHHHHHHHHHSHHHH-TT---HHHHHHHHHHHHHHHHHHHHHHHHHSTTSHHHHTS-HHHHHHHHHHHHHHTTTT---SS-GGGS-HHHHHHHHHHHHHTTHHHHHHHHHHHTTTSS-HHHHHHHHHHHHHHHHHHHHHHHHHHHHHTHHHHHHHHHHHHHTT----TTSS-HHHHHHHHHHHHHT-------SSSS--GGGGS-HHHHHHHHHHHHHHHHTTS-SSS-GGG--GGGHHHHHHHHHTSHHHHHHHHHHHHHH-/--GGGGTS--HHHHHHHHHHHSHHHHHHHHHHHHHHHHHHHHHHHH---HHHHHHHHHHHHHT----SS-GGG--HHHHHHHHHHHHHT-HHHHTHHHHHHHHHHHHHHHHHHHHHT-----THHHHHHHHHHHHHHHHHHHHHHHHHHHHHHHHHHH-TTS---HHHHHHHHHHHHTT----SSTTHHHHHTT-HHHHHHHHHHHHHHTTHHHHHHHHHHHHHHHHS-SSHHHHHHHHHHHSHHHH-TT---HHHHHHHHHHHHHHHHHHHHHHHHHSTTSHHHHTS-HHHHHHHHHHHHHHTTTT---SS-GGGS-HHHHHHHHHHHHHTTHHHHHHHHHHHTTTSS-HHHHHHHHHHHHHHHHHHHHHHHHHHHHHTHHHHHHHHHHHHHTT----TTSS-HHHHHHHHHHHHHT-------SSSS--GGGGS-HHHHHHHHHHHHHHHHTTS-SSS-GGG--TTTHHHHHHHHHTSHHHHHHHHHHHHHH-

InterPro domains:
  IPR003445 Cation transporter [PF02386] (53-463)
  IPR051143 TrkH Potassium Transport [PTHR31064] (127-465)

Sequence (990 aa):
MDLHWLKTKSLAEHFYTLALTHYRLVYAGYLVSLSLVGALLLNLCCGLQWVPAIFMAFSSVMGGGLAIVETSEMNSLTLGILAGLMTLGSQLLMTLIPVLLRRVAFRSWHTWCIEQGKPKPSADEDGTLELLVRLVSSYCLVCLTLGFFSLWVVDALVVQDGSLDCFTALFMAISAFSSNGLTLTSTYMSSLSPYNSGLFILAALVVLGNTGAPICLRCITAIACRVTKPGRRKNQLQTLLENPRQFYTWMFPAAQTLWLLLVLALLVVAQILAMLVLDWSNAELAQFGPETRIANIAFVAASLRSGGFSTFSIQKLSEPTAFCILVCMYISTSPITVAIKSTNARAAHQRSELLTEVRAHLTKHTLILATLLWVILCLEWKSMESFSTAQCATAAACDLQGFSFFKICFETVSAYGTVGLSLGAATGDLSFSADWTAGSQLLLCSVMLLGRMRGLPEQIDGAFASEWEKPLLKLASSNSLGDLLGESHGRIEQLMDLHWLKTKSLAEHFYTLALTHYRLVYAGYLVSLSLVGALLLNLCCGLQWVPAIFMAFSSVMGGGLAIVETSEMNSLTLGILAGLMTLGSQLLMTLIPVLLRRVAFRSWHTWCIEQGKPKPSADEDGTLELLVRLVSSYCLVCLTLGFFSLWVVDALVVQDGSLDCFTALFMAISAFSSNGLTLTSTYMSSLSPYNSGLFILAALVVLGNTGAPICLRCITAIACRVTKPGRRKNQLQTLLENPRQFYTWMFPAAQTLWLLLVLALLVVAQILAMLVLDWSNAELAQFGPETRIANIAFVAASLRSGGFSTFSIQKLSEPTAFCILVCMYISTSPITVAIKSTNARAAHQRSELLTEVRAHLTKHTLILATLLWVILCLEWKSMESFSTAQCATAAACDLQGFSFFKICFETVSAYGTVGLSLGAATGDLSFSADWTAGSQLLLCSVMLLGRMRGLPEQIDGAFASEWEKPLLKLASSNSLGDLLGESHGRIEQL